Protein AF-R7WEL2-F1 (afdb_monomer)

Structure (mmCIF, N/CA/C/O backbone):
data_AF-R7WEL2-F1
#
_entry.id   AF-R7WEL2-F1
#
loop_
_atom_site.group_PDB
_atom_site.id
_atom_site.type_symbol
_atom_site.label_atom_id
_atom_site.label_alt_id
_atom_site.label_comp_id
_atom_site.label_asym_id
_atom_site.label_entity_id
_atom_site.label_seq_id
_atom_site.pdbx_PDB_ins_code
_atom_site.Cartn_x
_atom_site.Cartn_y
_atom_site.Cartn_z
_atom_site.occupancy
_atom_site.B_iso_or_equiv
_atom_site.auth_seq_id
_atom_site.auth_comp_id
_atom_site.auth_asym_id
_atom_site.auth_atom_id
_atom_site.pdbx_PDB_model_num
ATOM 1 N N . MET A 1 1 ? 29.714 -8.116 58.342 1.00 30.38 1 MET A N 1
ATOM 2 C CA . MET A 1 1 ? 28.774 -7.708 59.410 1.00 30.38 1 MET A CA 1
ATOM 3 C C . MET A 1 1 ? 27.724 -8.799 59.585 1.00 30.38 1 MET A C 1
ATOM 5 O O . MET A 1 1 ? 27.478 -9.505 58.612 1.00 30.38 1 MET A O 1
ATOM 9 N N . PRO A 1 2 ? 27.241 -9.048 60.815 1.00 35.69 2 PRO A N 1
ATOM 10 C CA . PRO A 1 2 ? 26.794 -10.379 61.230 1.00 35.69 2 PRO A CA 1
ATOM 11 C C . PRO A 1 2 ? 25.422 -10.785 60.682 1.00 35.69 2 PRO A C 1
ATOM 13 O O . PRO A 1 2 ? 24.484 -9.994 60.642 1.00 35.69 2 PRO A O 1
ATOM 16 N N . THR A 1 3 ? 25.297 -12.060 60.315 1.00 39.66 3 THR A N 1
ATOM 17 C CA . THR A 1 3 ? 24.055 -12.671 59.831 1.00 39.66 3 THR A CA 1
ATOM 18 C C . THR A 1 3 ? 23.153 -13.087 60.994 1.00 39.66 3 THR A C 1
ATOM 20 O O . THR A 1 3 ? 23.160 -14.249 61.410 1.00 39.66 3 THR A O 1
ATOM 23 N N . THR A 1 4 ? 22.332 -12.172 61.504 1.00 37.66 4 THR A N 1
ATOM 24 C CA . THR A 1 4 ? 21.171 -12.564 62.310 1.00 37.66 4 THR A CA 1
ATOM 25 C C . THR A 1 4 ? 20.106 -13.141 61.377 1.00 37.66 4 THR A C 1
ATOM 27 O O . THR A 1 4 ? 19.498 -12.436 60.573 1.00 37.66 4 THR A O 1
ATOM 30 N N . LYS A 1 5 ? 19.879 -14.459 61.451 1.00 44.47 5 LYS A N 1
ATOM 31 C CA . LYS A 1 5 ? 18.780 -15.120 60.731 1.00 44.47 5 LYS A CA 1
ATOM 32 C C . LYS A 1 5 ? 17.441 -14.684 61.348 1.00 44.47 5 LYS A C 1
ATOM 34 O O . LYS A 1 5 ? 16.905 -15.388 62.201 1.00 44.47 5 LYS A O 1
ATOM 39 N N . LYS A 1 6 ? 16.903 -13.526 60.933 1.00 44.78 6 LYS A N 1
ATOM 40 C CA . LYS A 1 6 ? 15.499 -13.160 61.197 1.00 44.78 6 LYS A CA 1
ATOM 41 C C . LYS A 1 6 ? 14.621 -14.312 60.680 1.00 44.78 6 LYS A C 1
ATOM 43 O O . LYS A 1 6 ? 14.786 -14.742 59.535 1.00 44.78 6 LYS A O 1
ATOM 48 N N . LYS A 1 7 ? 13.739 -14.852 61.531 1.00 50.19 7 LYS A N 1
ATOM 49 C CA . LYS A 1 7 ? 12.763 -15.877 61.122 1.00 50.19 7 LYS A CA 1
ATOM 50 C C . LYS A 1 7 ? 11.915 -15.303 59.982 1.00 50.19 7 LYS A C 1
ATOM 52 O O . LYS A 1 7 ? 11.526 -14.140 60.057 1.00 50.19 7 LYS A O 1
ATOM 57 N N . ARG A 1 8 ? 11.645 -16.097 58.939 1.00 52.31 8 ARG A N 1
ATOM 58 C CA . ARG A 1 8 ? 10.713 -15.683 57.881 1.00 52.31 8 ARG A CA 1
ATOM 59 C C . ARG A 1 8 ? 9.326 -15.490 58.513 1.00 52.31 8 ARG A C 1
ATOM 61 O O . ARG A 1 8 ? 8.889 -16.419 59.193 1.00 52.31 8 ARG A O 1
ATOM 68 N N . PRO A 1 9 ? 8.662 -14.337 58.333 1.00 54.16 9 PRO A N 1
ATOM 69 C CA . PRO A 1 9 ? 7.269 -14.190 58.728 1.00 54.16 9 PRO A CA 1
ATOM 70 C C . PRO A 1 9 ? 6.399 -15.088 57.838 1.00 54.16 9 PRO A C 1
ATOM 72 O O . PRO A 1 9 ? 6.590 -15.139 56.622 1.00 54.16 9 PRO A O 1
ATOM 75 N N . THR A 1 10 ? 5.483 -15.828 58.457 1.00 54.62 10 THR A N 1
ATOM 76 C CA . THR A 1 10 ? 4.534 -16.710 57.767 1.00 54.62 10 THR A CA 1
ATOM 77 C C . THR A 1 10 ? 3.249 -15.933 57.516 1.00 54.62 10 THR A C 1
ATOM 79 O O . THR A 1 10 ? 2.667 -15.417 58.467 1.00 54.62 10 THR A O 1
ATOM 82 N N . VAL A 1 11 ? 2.796 -15.865 56.262 1.00 61.22 11 VAL A N 1
ATOM 83 C CA . VAL A 1 11 ? 1.466 -15.331 55.934 1.00 61.22 11 VAL A CA 1
ATOM 84 C C . VAL A 1 11 ? 0.423 -16.318 56.458 1.00 61.22 11 VAL A C 1
ATOM 86 O O . VAL A 1 11 ? 0.450 -17.492 56.095 1.00 61.22 11 VAL A O 1
ATOM 89 N N . VAL A 1 12 ? -0.463 -15.852 57.337 1.00 58.31 12 VAL A N 1
ATOM 90 C CA . VAL A 1 12 ? -1.601 -16.624 57.850 1.00 58.31 12 VAL A CA 1
ATOM 91 C C . VAL A 1 12 ? -2.860 -15.989 57.285 1.00 58.31 12 VAL A C 1
ATOM 93 O O . VAL A 1 12 ? -3.199 -14.869 57.656 1.00 58.31 12 VAL A O 1
ATOM 96 N N . VAL A 1 13 ? -3.518 -16.698 56.371 1.00 57.28 13 VAL A N 1
ATOM 97 C CA . VAL A 1 13 ? -4.785 -16.276 55.765 1.00 57.28 13 VAL A CA 1
ATOM 98 C C . VAL A 1 13 ? -5.917 -16.635 56.727 1.00 57.28 13 VAL A C 1
ATOM 100 O O . VAL A 1 13 ? -5.968 -17.761 57.231 1.00 57.28 13 VAL A O 1
ATOM 103 N N . THR A 1 14 ? -6.792 -15.677 57.032 1.00 62.34 14 THR A N 1
ATOM 104 C CA . THR A 1 14 ? -7.998 -15.929 57.836 1.00 62.34 14 THR A CA 1
ATOM 105 C C . THR A 1 14 ? -9.154 -16.392 56.933 1.00 62.34 14 THR A C 1
ATOM 107 O O . THR A 1 14 ? -9.129 -16.076 55.747 1.00 62.34 14 THR A O 1
ATOM 110 N N . PRO A 1 15 ? -10.151 -17.158 57.429 1.00 58.31 15 PRO A N 1
ATOM 111 C CA . PRO A 1 15 ? -11.136 -17.827 56.561 1.00 58.31 15 PRO A CA 1
ATOM 112 C C . PRO A 1 15 ? -11.955 -16.908 55.640 1.00 58.31 15 PRO A C 1
ATOM 114 O O . PRO A 1 15 ? -12.435 -17.372 54.610 1.00 58.31 15 PRO A O 1
ATOM 117 N N . ASP A 1 16 ? -12.078 -15.628 56.000 1.00 58.41 16 ASP A N 1
ATOM 118 C CA . ASP A 1 16 ? -12.856 -14.613 55.280 1.00 58.41 16 ASP A CA 1
ATOM 119 C C . ASP A 1 16 ? -11.971 -13.606 54.504 1.00 58.41 16 ASP A C 1
ATOM 121 O O . ASP A 1 16 ? -12.468 -12.619 53.960 1.00 58.41 16 ASP A O 1
ATOM 125 N N . GLU A 1 17 ? -10.649 -13.813 54.463 1.00 70.50 17 GLU A N 1
ATOM 126 C CA . GLU A 1 17 ? -9.672 -12.898 53.857 1.00 70.50 17 GLU A CA 1
ATOM 127 C C . GLU A 1 17 ? -9.092 -13.498 52.568 1.00 70.50 17 GLU A C 1
ATOM 129 O O . GLU A 1 17 ? -8.602 -14.625 52.559 1.00 70.50 17 GLU A O 1
ATOM 134 N N . SER A 1 18 ? -9.134 -12.755 51.457 1.00 73.12 18 SER A N 1
ATOM 135 C CA . SER A 1 18 ? -8.552 -13.222 50.193 1.00 73.12 18 SER A CA 1
ATOM 136 C C . SER A 1 18 ? -7.020 -13.206 50.237 1.00 73.12 18 SER A C 1
ATOM 138 O O . SER A 1 18 ? -6.419 -12.368 50.912 1.00 73.12 18 SER A O 1
ATOM 140 N N . ASP A 1 19 ? -6.372 -14.072 49.450 1.00 62.94 19 ASP A N 1
ATOM 141 C CA . ASP A 1 19 ? -4.904 -14.100 49.327 1.00 62.94 19 ASP A CA 1
ATOM 142 C C . ASP A 1 19 ? -4.323 -12.722 48.960 1.00 62.94 19 ASP A C 1
ATOM 144 O O . ASP A 1 19 ? -3.256 -12.336 49.435 1.00 62.94 19 ASP A O 1
ATOM 148 N N . GLU A 1 20 ? -5.046 -11.939 48.155 1.00 65.94 20 GLU A N 1
ATOM 149 C CA . GLU A 1 20 ? -4.657 -10.581 47.769 1.00 65.94 20 GLU A CA 1
ATOM 150 C C . GLU A 1 20 ? -4.761 -9.583 48.937 1.00 65.94 20 GLU A C 1
ATOM 152 O O . GLU A 1 20 ? -3.867 -8.753 49.115 1.00 65.94 20 GLU A O 1
ATOM 157 N N . ALA A 1 21 ? -5.781 -9.703 49.795 1.00 69.00 21 ALA A N 1
ATOM 158 C CA . ALA A 1 21 ? -5.901 -8.909 51.019 1.00 69.00 21 ALA A CA 1
ATOM 159 C C . ALA A 1 21 ? -4.820 -9.283 52.053 1.00 69.00 21 ALA A C 1
ATOM 161 O O . ALA A 1 21 ? -4.161 -8.393 52.603 1.00 69.00 21 ALA A O 1
ATOM 162 N N . ALA A 1 22 ? -4.554 -10.580 52.235 1.00 72.88 22 ALA A N 1
ATOM 163 C CA . ALA A 1 22 ? -3.484 -11.078 53.098 1.00 72.88 22 ALA A CA 1
ATOM 164 C C . ALA A 1 22 ? -2.095 -10.611 52.614 1.00 72.88 22 ALA A C 1
ATOM 166 O O . ALA A 1 22 ? -1.269 -10.156 53.413 1.00 72.88 22 ALA A O 1
ATOM 167 N N . MET A 1 23 ? -1.846 -10.633 51.300 1.00 70.56 23 MET A N 1
ATOM 168 C CA . MET A 1 23 ? -0.623 -10.094 50.692 1.00 70.56 23 MET A CA 1
ATOM 169 C C . MET A 1 23 ? -0.529 -8.566 50.811 1.00 70.56 23 MET A C 1
ATOM 171 O O . MET A 1 23 ? 0.552 -8.042 51.088 1.00 70.56 23 MET A O 1
ATOM 175 N N . ALA A 1 24 ? -1.639 -7.835 50.673 1.00 72.75 24 ALA A N 1
ATOM 176 C CA . ALA A 1 24 ? -1.675 -6.385 50.868 1.00 72.75 24 ALA A CA 1
ATOM 177 C C . ALA A 1 24 ? -1.391 -5.988 52.328 1.00 72.75 24 ALA A C 1
ATOM 179 O O . ALA A 1 24 ? -0.671 -5.014 52.573 1.00 72.75 24 ALA A O 1
ATOM 180 N N . ARG A 1 25 ? -1.889 -6.755 53.308 1.00 79.19 25 ARG A N 1
ATOM 181 C CA . ARG A 1 25 ? -1.511 -6.602 54.721 1.00 79.19 25 ARG A CA 1
ATOM 182 C C . ARG A 1 25 ? -0.040 -6.909 54.952 1.00 79.19 25 ARG A C 1
ATOM 184 O O . ARG A 1 25 ? 0.655 -6.074 55.521 1.00 79.19 25 ARG A O 1
ATOM 191 N N . PHE A 1 26 ? 0.459 -8.036 54.450 1.00 77.12 26 PHE A N 1
ATOM 192 C CA . PHE A 1 26 ? 1.871 -8.404 54.568 1.00 77.12 26 PHE A CA 1
ATOM 193 C C . PHE A 1 26 ? 2.801 -7.328 53.978 1.00 77.12 26 PHE A C 1
ATOM 195 O O . PHE A 1 26 ? 3.805 -6.970 54.591 1.00 77.12 26 PHE A O 1
ATOM 202 N N . ALA A 1 27 ? 2.440 -6.739 52.834 1.00 70.88 27 ALA A N 1
ATOM 203 C CA . ALA A 1 27 ? 3.183 -5.640 52.220 1.00 70.88 27 ALA A CA 1
ATOM 204 C C . ALA A 1 27 ? 3.170 -4.344 53.059 1.00 70.88 27 ALA A C 1
ATOM 206 O O . ALA A 1 27 ? 4.166 -3.617 53.064 1.00 70.88 27 ALA A O 1
ATOM 207 N N . ARG A 1 28 ? 2.079 -4.058 53.789 1.00 73.19 28 ARG A N 1
ATOM 208 C CA . ARG A 1 28 ? 1.995 -2.930 54.742 1.00 73.19 28 ARG A CA 1
ATOM 209 C C . ARG A 1 28 ? 2.768 -3.192 56.036 1.00 73.19 28 ARG A C 1
ATOM 211 O O . ARG A 1 28 ? 3.400 -2.278 56.553 1.00 73.19 28 ARG A O 1
ATOM 218 N N . GLU A 1 29 ? 2.720 -4.417 56.553 1.00 73.00 29 GLU A N 1
ATOM 219 C CA . GLU A 1 29 ? 3.367 -4.813 57.810 1.00 73.00 29 GLU A CA 1
ATOM 220 C C . GLU A 1 29 ? 4.887 -5.048 57.633 1.00 73.00 29 GLU A C 1
ATOM 222 O O . GLU A 1 29 ? 5.658 -4.866 58.579 1.00 73.00 29 GLU A O 1
ATOM 227 N N . HIS A 1 30 ? 5.355 -5.392 56.422 1.00 71.94 30 HIS A N 1
ATOM 228 C CA . HIS A 1 30 ? 6.763 -5.706 56.116 1.00 71.94 30 HIS A CA 1
ATOM 229 C C . HIS A 1 30 ? 7.330 -5.004 54.852 1.00 71.94 30 HIS A C 1
ATOM 231 O O . HIS A 1 30 ? 7.861 -5.667 53.951 1.00 71.94 30 HIS A O 1
ATOM 237 N N . PRO A 1 31 ? 7.327 -3.655 54.785 1.00 70.06 31 PRO A N 1
ATOM 238 C CA . PRO A 1 31 ? 7.766 -2.896 53.604 1.00 70.06 31 PRO A CA 1
ATOM 239 C C . PRO A 1 31 ? 9.252 -3.091 53.235 1.00 70.06 31 PRO A C 1
ATOM 241 O O . PRO A 1 31 ? 9.622 -2.935 52.069 1.00 70.06 31 PRO A O 1
ATOM 244 N N . GLU A 1 32 ? 10.102 -3.481 54.197 1.00 65.12 32 GLU A N 1
ATOM 245 C CA . GLU A 1 32 ? 11.530 -3.782 53.984 1.00 65.12 32 GLU A CA 1
ATOM 246 C C . GLU A 1 32 ? 11.755 -4.871 52.913 1.00 65.12 32 GLU A C 1
ATOM 248 O O . GLU A 1 32 ? 12.718 -4.802 52.147 1.00 65.12 32 GLU A O 1
ATOM 253 N N . TYR A 1 33 ? 10.860 -5.865 52.825 1.00 66.81 33 TYR A N 1
ATOM 254 C CA . TYR A 1 33 ? 10.975 -6.959 51.853 1.00 66.81 33 TYR A CA 1
ATOM 255 C C . TYR A 1 33 ? 10.558 -6.528 50.440 1.00 66.81 33 TYR A C 1
ATOM 257 O O . TYR A 1 33 ? 11.235 -6.872 49.471 1.00 66.81 33 TYR A O 1
ATOM 265 N N . VAL A 1 34 ? 9.512 -5.704 50.323 1.00 64.44 34 VAL A N 1
ATOM 266 C CA . VAL A 1 34 ? 9.019 -5.187 49.034 1.00 64.44 34 VAL A CA 1
ATOM 267 C C . VAL A 1 34 ? 10.064 -4.279 48.369 1.00 64.44 34 VAL A C 1
ATOM 269 O O . VAL A 1 34 ? 10.308 -4.378 47.165 1.00 64.44 34 VAL A O 1
ATOM 272 N N . GLN A 1 35 ? 10.753 -3.435 49.148 1.00 61.28 35 GLN A N 1
ATOM 273 C CA . GLN A 1 35 ? 11.850 -2.610 48.627 1.00 61.28 35 GLN A CA 1
ATOM 274 C C . GLN A 1 35 ? 13.058 -3.447 48.173 1.00 61.28 35 GLN A C 1
ATOM 276 O O . GLN A 1 35 ? 13.665 -3.136 47.144 1.00 61.28 35 GLN A O 1
ATOM 281 N N . ALA A 1 36 ? 13.392 -4.527 48.889 1.00 62.06 36 ALA A N 1
ATOM 282 C CA . ALA A 1 36 ? 14.509 -5.401 48.532 1.00 62.06 36 ALA A CA 1
ATOM 283 C C . ALA A 1 36 ? 14.296 -6.118 47.182 1.00 62.06 36 ALA A C 1
ATOM 285 O O . ALA A 1 36 ? 15.225 -6.187 46.372 1.00 62.06 36 ALA A O 1
ATOM 286 N N . GLU A 1 37 ? 13.079 -6.595 46.896 1.00 57.16 37 GLU A N 1
ATOM 287 C CA . GLU A 1 37 ? 12.757 -7.220 45.604 1.00 57.16 37 GLU A CA 1
ATOM 288 C C . GLU A 1 37 ? 12.767 -6.215 44.444 1.00 57.16 37 GLU A C 1
ATOM 290 O O . GLU A 1 37 ? 13.325 -6.501 43.377 1.00 57.16 37 GLU A O 1
ATOM 295 N N . GLN A 1 38 ? 12.242 -5.002 44.657 1.00 56.56 38 GLN A N 1
ATOM 296 C CA . GLN A 1 38 ? 12.316 -3.935 43.656 1.00 56.56 38 GLN A CA 1
ATOM 297 C C . GLN A 1 38 ? 13.774 -3.559 43.337 1.00 56.56 38 GLN A C 1
ATOM 299 O O . GLN A 1 38 ? 14.152 -3.462 42.164 1.00 56.56 38 GLN A O 1
ATOM 304 N N . GLU A 1 39 ? 14.639 -3.408 44.345 1.00 57.12 39 GLU A N 1
ATOM 305 C CA . GLU A 1 39 ? 16.066 -3.154 44.112 1.00 57.12 39 GLU A CA 1
ATOM 306 C C . GLU A 1 39 ? 16.753 -4.286 43.327 1.00 57.12 39 GLU A C 1
ATOM 308 O O . GLU A 1 39 ? 17.578 -4.008 42.443 1.00 57.12 39 GL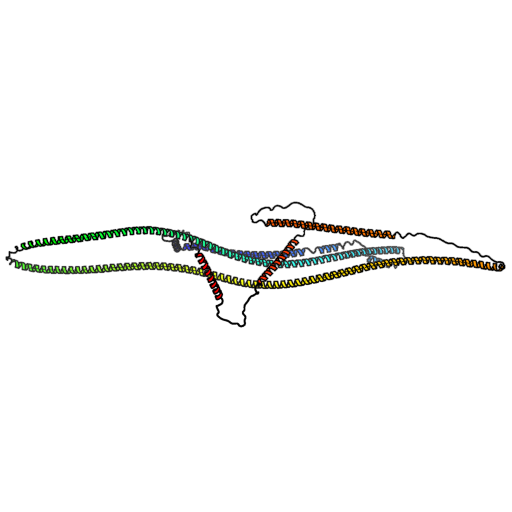U A O 1
ATOM 313 N N . PHE A 1 40 ? 16.403 -5.544 43.619 1.00 60.69 40 PHE A N 1
ATOM 314 C CA . PHE A 1 40 ? 16.949 -6.727 42.950 1.00 60.69 40 PHE A CA 1
ATOM 315 C C . PHE A 1 40 ? 16.569 -6.774 41.460 1.00 60.69 40 PHE A C 1
ATOM 317 O O . PHE A 1 40 ? 17.427 -7.042 40.616 1.00 60.69 40 PHE A O 1
ATOM 324 N N . TYR A 1 41 ? 15.326 -6.425 41.111 1.00 50.19 41 TYR A N 1
ATOM 325 C CA . TYR A 1 41 ? 14.849 -6.417 39.722 1.00 50.19 41 TYR A CA 1
ATOM 326 C C . TYR A 1 41 ? 15.377 -5.237 38.884 1.00 50.19 41 TYR A C 1
ATOM 328 O O . TYR A 1 41 ? 15.735 -5.404 37.710 1.00 50.19 41 TYR A O 1
ATOM 336 N N . TRP A 1 42 ? 15.458 -4.028 39.451 1.00 47.97 42 TRP A N 1
ATOM 337 C CA . TRP A 1 42 ? 15.746 -2.821 38.660 1.00 47.97 42 TRP A CA 1
ATOM 338 C C . TRP A 1 42 ? 17.245 -2.534 38.448 1.00 47.97 42 TRP A C 1
ATOM 340 O O . TRP A 1 42 ? 17.628 -1.994 37.397 1.00 47.97 42 TRP A O 1
ATOM 350 N N . LYS A 1 43 ? 18.129 -2.922 39.382 1.00 52.62 43 LYS A N 1
ATOM 351 C CA . LYS A 1 43 ? 19.585 -2.671 39.272 1.00 52.62 43 LYS A CA 1
ATOM 352 C C . LYS A 1 43 ? 20.262 -3.398 38.086 1.00 52.62 43 LYS A C 1
ATOM 354 O O . LYS A 1 43 ? 21.025 -2.737 37.366 1.00 52.62 43 LYS A O 1
ATOM 359 N N . PRO A 1 44 ? 19.987 -4.687 37.785 1.00 57.44 44 PRO A N 1
ATOM 360 C CA . PRO A 1 44 ? 20.584 -5.383 36.637 1.00 57.44 44 PRO A CA 1
ATOM 361 C C . PRO A 1 44 ? 20.160 -4.793 35.283 1.00 57.44 44 PRO A C 1
ATOM 363 O O . PRO A 1 44 ? 20.986 -4.642 34.377 1.00 57.44 44 PRO A O 1
ATOM 366 N N . ARG A 1 45 ? 18.887 -4.391 35.151 1.00 50.62 45 ARG A N 1
ATOM 367 C CA . ARG A 1 45 ? 18.307 -3.865 33.900 1.00 50.62 45 ARG A CA 1
ATOM 368 C C . ARG A 1 45 ? 18.934 -2.520 33.501 1.00 50.62 45 ARG A C 1
ATOM 370 O O . ARG A 1 45 ? 19.269 -2.318 32.331 1.00 50.62 45 ARG A O 1
ATOM 377 N N . ARG A 1 46 ? 19.205 -1.637 34.477 1.00 53.06 46 ARG A N 1
ATOM 378 C CA . ARG A 1 46 ? 19.948 -0.374 34.268 1.00 53.06 46 ARG A CA 1
ATOM 379 C C . ARG A 1 46 ? 21.417 -0.603 33.877 1.00 53.06 46 ARG A C 1
ATOM 381 O O . ARG A 1 46 ? 21.924 0.113 33.012 1.00 53.06 46 ARG A O 1
ATOM 388 N N . ARG A 1 47 ? 22.095 -1.609 34.451 1.00 54.25 47 ARG A N 1
ATOM 389 C CA . ARG A 1 47 ? 23.477 -1.971 34.067 1.00 54.25 47 ARG A CA 1
ATOM 390 C C . ARG A 1 47 ? 23.553 -2.517 32.635 1.00 54.25 47 ARG A C 1
ATOM 392 O O . ARG A 1 47 ? 24.394 -2.049 31.871 1.00 54.25 47 ARG A O 1
ATOM 399 N N . ARG A 1 48 ? 22.633 -3.409 32.234 1.00 54.25 48 ARG A N 1
ATOM 400 C CA . ARG A 1 48 ? 22.554 -3.921 30.849 1.00 54.25 48 ARG A CA 1
ATOM 401 C C . ARG A 1 48 ? 22.352 -2.798 29.822 1.00 54.25 48 ARG A C 1
ATOM 403 O O . ARG A 1 48 ? 23.125 -2.728 28.873 1.00 54.25 48 ARG A O 1
ATOM 410 N N . ARG A 1 49 ? 21.414 -1.860 30.040 1.00 54.91 49 ARG A N 1
ATOM 411 C CA . ARG A 1 49 ? 21.209 -0.712 29.122 1.00 54.91 49 ARG A CA 1
ATOM 412 C C . ARG A 1 49 ? 22.471 0.145 28.926 1.00 54.91 49 ARG A C 1
ATOM 414 O O . ARG A 1 49 ? 22.790 0.482 27.791 1.00 54.91 49 ARG A O 1
ATOM 421 N N . ARG A 1 50 ? 23.235 0.442 29.990 1.00 56.66 50 ARG A N 1
ATOM 422 C CA . ARG A 1 50 ? 24.514 1.180 29.865 1.00 56.66 50 ARG A CA 1
ATOM 423 C C . ARG A 1 50 ? 25.6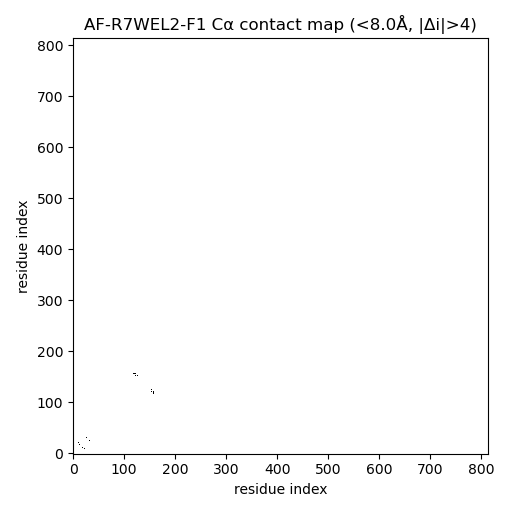01 0.392 29.125 1.00 56.66 50 ARG A C 1
ATOM 425 O O . ARG A 1 50 ? 26.427 1.008 28.461 1.00 56.66 50 ARG A O 1
ATOM 432 N N . SER A 1 51 ? 25.613 -0.937 29.232 1.00 56.22 51 SER A N 1
ATOM 433 C CA . SER A 1 51 ? 26.556 -1.782 28.485 1.00 56.22 51 SER A CA 1
ATOM 434 C C . SER A 1 51 ? 26.234 -1.820 26.990 1.00 56.22 51 SER A C 1
ATOM 436 O O . SER A 1 51 ? 27.146 -1.783 26.172 1.00 56.22 51 SER A O 1
ATOM 438 N N . ILE A 1 52 ? 24.946 -1.853 26.633 1.00 60.06 52 ILE A N 1
ATOM 439 C CA . ILE A 1 52 ? 24.495 -1.889 25.235 1.00 60.06 52 ILE A CA 1
ATOM 440 C C . ILE A 1 52 ? 24.852 -0.579 24.519 1.00 60.06 52 ILE A C 1
ATOM 442 O O . ILE A 1 52 ? 25.478 -0.636 23.466 1.00 60.06 52 ILE A O 1
ATOM 446 N N . LEU A 1 53 ? 24.564 0.589 25.114 1.00 57.91 53 LEU A N 1
ATOM 447 C CA . LEU A 1 53 ? 24.942 1.884 24.517 1.00 57.91 53 LEU A CA 1
ATOM 448 C C . LEU A 1 53 ? 26.457 1.996 24.270 1.00 57.91 53 LEU A C 1
ATOM 450 O O . LEU A 1 53 ? 26.870 2.423 23.197 1.00 57.91 53 LEU A O 1
ATOM 454 N N . LYS A 1 54 ? 27.289 1.556 25.225 1.00 61.03 54 LYS A N 1
ATOM 455 C CA . LYS A 1 54 ? 28.753 1.568 25.066 1.00 61.03 54 LYS A CA 1
ATOM 456 C C . LYS A 1 54 ? 29.244 0.649 23.945 1.00 61.03 54 LYS A C 1
ATOM 458 O O . LYS A 1 54 ? 30.192 1.009 23.253 1.00 61.03 54 LYS A O 1
ATOM 463 N N . ASN A 1 55 ? 28.608 -0.507 23.750 1.00 63.59 55 ASN A N 1
ATOM 464 C CA . ASN A 1 55 ? 28.954 -1.408 22.651 1.00 63.59 55 ASN A CA 1
ATOM 465 C C . ASN A 1 55 ? 28.558 -0.823 21.288 1.00 63.59 55 ASN A C 1
ATOM 467 O O . ASN A 1 55 ? 29.340 -0.935 20.350 1.00 63.59 55 ASN A O 1
ATOM 471 N N . VAL A 1 56 ? 27.400 -0.159 21.177 1.00 63.56 56 VAL A N 1
ATOM 472 C CA . VAL A 1 56 ? 26.971 0.496 19.926 1.00 63.56 56 VAL A CA 1
ATOM 473 C C . VAL A 1 56 ? 27.946 1.611 19.525 1.00 63.56 56 VAL A C 1
ATOM 475 O O . VAL A 1 56 ? 28.421 1.612 18.391 1.00 63.56 56 VAL A O 1
ATOM 478 N N . ASP A 1 57 ? 28.340 2.481 20.461 1.00 63.84 57 ASP A N 1
ATOM 479 C CA . ASP A 1 57 ? 29.356 3.523 20.225 1.00 63.84 57 ASP A CA 1
ATOM 480 C C . ASP A 1 57 ? 30.716 2.946 19.793 1.00 63.84 57 ASP A C 1
ATOM 482 O O . ASP A 1 57 ? 31.412 3.519 18.950 1.00 63.84 57 ASP A O 1
ATOM 486 N N . HIS A 1 58 ? 31.119 1.810 20.372 1.00 65.50 58 HIS A N 1
ATOM 487 C CA . HIS A 1 58 ? 32.389 1.165 20.042 1.00 65.50 58 HIS A CA 1
ATOM 488 C C . HIS A 1 58 ? 32.358 0.507 18.652 1.00 65.50 58 HIS A C 1
ATOM 490 O O . HIS A 1 58 ? 33.319 0.630 17.895 1.00 65.50 58 HIS A O 1
ATOM 496 N N . VAL A 1 59 ? 31.233 -0.115 18.277 1.00 68.00 59 VAL A N 1
ATOM 497 C CA . VAL A 1 59 ? 31.015 -0.666 16.929 1.00 68.00 59 VAL A CA 1
ATOM 498 C C . VAL A 1 59 ? 31.014 0.449 15.880 1.00 68.00 59 VAL A C 1
ATOM 500 O O . VAL A 1 59 ? 31.741 0.337 14.896 1.00 68.00 59 VAL A O 1
ATOM 503 N N . TYR A 1 60 ? 30.297 1.557 16.105 1.00 63.06 60 TYR A N 1
ATOM 504 C CA . TYR A 1 60 ? 30.289 2.695 15.174 1.00 63.06 60 TYR A CA 1
ATOM 505 C C . TYR A 1 60 ? 31.684 3.302 14.960 1.00 63.06 60 TYR A C 1
ATOM 507 O O . TYR A 1 60 ? 32.048 3.633 13.829 1.00 63.06 60 TYR A O 1
ATOM 515 N N . LYS A 1 61 ? 32.498 3.415 16.019 1.00 65.69 61 LYS A N 1
ATOM 516 C CA . LYS A 1 61 ? 33.882 3.904 15.903 1.00 65.69 61 LYS A CA 1
ATOM 517 C C . LYS A 1 61 ? 34.785 2.933 15.140 1.00 65.69 61 LYS A C 1
ATOM 519 O O . LYS A 1 61 ? 35.497 3.378 14.244 1.00 65.69 61 LYS A O 1
ATOM 524 N N . ASN A 1 62 ? 34.712 1.631 15.424 1.00 69.38 62 ASN A N 1
ATOM 525 C CA . ASN A 1 62 ? 35.517 0.630 14.718 1.00 69.38 62 ASN A CA 1
ATOM 526 C C . ASN A 1 62 ? 35.140 0.525 13.230 1.00 69.38 62 ASN A C 1
ATOM 528 O O . ASN A 1 62 ? 36.034 0.479 12.390 1.00 69.38 62 ASN A O 1
ATOM 532 N N . VAL A 1 63 ? 33.848 0.565 12.880 1.00 70.06 63 VAL A N 1
ATOM 533 C CA . VAL A 1 63 ? 33.398 0.531 11.474 1.00 70.06 63 VAL A CA 1
ATOM 534 C C . VAL A 1 63 ? 33.913 1.747 10.698 1.00 70.06 63 VAL A C 1
ATOM 536 O O . VAL A 1 63 ? 34.483 1.580 9.622 1.00 70.06 63 VAL A O 1
ATOM 539 N N . ASN A 1 64 ? 33.799 2.957 11.256 1.00 61.06 64 ASN A N 1
ATOM 540 C CA . ASN A 1 64 ? 34.332 4.164 10.614 1.00 61.06 64 ASN A CA 1
ATOM 541 C C . ASN A 1 64 ? 35.867 4.131 10.479 1.00 61.06 64 ASN A C 1
ATOM 543 O O . ASN A 1 64 ? 36.407 4.601 9.476 1.00 61.06 64 ASN A O 1
ATOM 547 N N . GLN A 1 65 ? 36.577 3.556 11.455 1.00 66.44 65 GLN A N 1
ATOM 548 C CA . GLN A 1 65 ? 38.035 3.453 11.419 1.00 66.44 65 GLN A CA 1
ATOM 549 C C . GLN A 1 65 ? 38.533 2.398 10.413 1.00 66.44 65 GLN A C 1
ATOM 551 O O . GLN A 1 65 ? 39.540 2.635 9.748 1.00 66.44 65 GLN A O 1
ATOM 556 N N . GLU A 1 66 ? 37.828 1.277 10.238 1.00 68.81 66 GLU A N 1
ATOM 557 C CA . GLU A 1 66 ? 38.127 0.309 9.171 1.00 68.81 66 GLU A CA 1
ATOM 558 C C . GLU A 1 66 ? 37.796 0.864 7.778 1.00 68.81 66 GLU A C 1
ATOM 560 O O . GLU A 1 66 ? 38.605 0.723 6.862 1.00 68.81 66 GLU A O 1
ATOM 565 N N . PHE A 1 67 ? 36.681 1.588 7.613 1.00 67.25 67 PHE A N 1
ATOM 566 C CA . PHE A 1 67 ? 36.384 2.279 6.351 1.00 67.25 67 PHE A CA 1
ATOM 567 C C . PHE A 1 67 ? 37.490 3.272 5.959 1.00 67.25 67 PHE A C 1
ATOM 569 O O . PHE A 1 67 ? 37.907 3.291 4.800 1.00 67.25 67 PHE A O 1
ATOM 576 N N . ALA A 1 68 ? 38.017 4.046 6.914 1.00 64.69 68 ALA A N 1
ATOM 577 C CA . ALA A 1 68 ? 39.134 4.959 6.666 1.00 64.69 68 ALA A CA 1
ATOM 578 C C . ALA A 1 68 ? 40.406 4.218 6.201 1.00 64.69 68 ALA A C 1
ATOM 580 O O . ALA A 1 68 ? 40.995 4.597 5.187 1.00 64.69 68 ALA A O 1
ATOM 581 N N . LYS A 1 69 ? 40.783 3.116 6.871 1.00 69.81 69 LYS A N 1
ATOM 582 C CA . LYS A 1 69 ? 41.930 2.277 6.471 1.00 69.81 69 LYS A CA 1
ATOM 583 C C . LYS A 1 69 ? 41.766 1.691 5.069 1.00 69.81 69 LYS A C 1
ATOM 585 O O . LYS A 1 69 ? 42.722 1.686 4.298 1.00 69.81 69 LYS A O 1
ATOM 590 N N . ILE A 1 70 ? 40.571 1.202 4.727 1.00 72.31 70 ILE A N 1
ATOM 591 C CA . ILE A 1 70 ? 40.285 0.629 3.403 1.00 72.31 70 ILE A CA 1
ATOM 592 C C . ILE A 1 70 ? 40.447 1.700 2.315 1.00 72.31 70 ILE A C 1
ATOM 594 O O . ILE A 1 70 ? 41.085 1.440 1.294 1.00 72.31 70 ILE A O 1
ATOM 598 N N . VAL A 1 71 ? 39.945 2.919 2.544 1.00 67.44 71 VAL A N 1
ATOM 599 C CA . VAL A 1 71 ? 40.110 4.045 1.609 1.00 67.44 71 VAL A CA 1
ATOM 600 C C . VAL A 1 71 ? 41.587 4.416 1.436 1.00 67.44 71 VAL A C 1
ATOM 602 O O . VAL A 1 71 ? 42.052 4.515 0.298 1.00 67.44 71 VAL A O 1
ATOM 605 N N . GLU A 1 72 ? 42.359 4.545 2.521 1.00 67.44 72 GLU A N 1
ATOM 606 C CA . GLU A 1 72 ? 43.807 4.791 2.431 1.00 67.44 72 GLU A CA 1
ATOM 607 C C . GLU A 1 72 ? 44.541 3.669 1.684 1.00 67.44 72 GLU A C 1
ATOM 609 O O . GLU A 1 72 ? 45.383 3.944 0.828 1.00 67.44 72 GLU A O 1
ATOM 614 N N . GLN A 1 73 ? 44.199 2.405 1.941 1.00 68.81 73 GLN A N 1
ATOM 615 C CA . GLN A 1 73 ? 44.845 1.253 1.313 1.00 68.81 73 GLN A CA 1
ATOM 616 C C . GLN A 1 73 ? 44.534 1.150 -0.191 1.00 68.81 73 GLN A C 1
ATOM 618 O O . GLN A 1 73 ? 45.420 0.795 -0.976 1.00 68.81 73 GLN A O 1
ATOM 623 N N . VAL A 1 74 ? 43.316 1.502 -0.618 1.00 71.38 74 VAL A N 1
ATOM 624 C CA . VAL A 1 74 ? 42.933 1.593 -2.040 1.00 71.38 74 VAL A CA 1
ATOM 625 C C . VAL A 1 74 ? 43.680 2.735 -2.734 1.00 71.38 74 VAL A C 1
ATOM 627 O O . VAL A 1 74 ? 44.270 2.520 -3.796 1.00 71.38 74 VAL A O 1
ATOM 630 N N . MET A 1 75 ? 43.737 3.918 -2.114 1.00 62.84 75 MET A N 1
ATOM 631 C CA . MET A 1 75 ? 44.477 5.073 -2.643 1.00 62.84 75 MET A CA 1
ATOM 632 C C . MET A 1 75 ? 45.986 4.793 -2.733 1.00 62.84 75 MET A C 1
ATOM 634 O O . MET A 1 75 ? 46.628 5.123 -3.733 1.00 62.84 75 MET A O 1
ATOM 638 N N . PHE A 1 76 ? 46.558 4.119 -1.732 1.00 66.06 76 PHE A N 1
ATOM 639 C CA . PHE A 1 76 ? 47.961 3.704 -1.721 1.00 66.06 76 PHE A CA 1
ATOM 640 C C . PHE A 1 76 ? 48.261 2.661 -2.807 1.00 66.06 76 PHE A C 1
ATOM 642 O O . PHE A 1 76 ? 49.262 2.789 -3.515 1.00 66.06 76 PHE A O 1
ATOM 649 N N . ARG A 1 77 ? 47.372 1.676 -3.015 1.00 64.62 77 ARG A N 1
ATOM 650 C CA . ARG A 1 77 ? 47.495 0.703 -4.115 1.00 64.62 77 ARG A CA 1
ATOM 651 C C . ARG A 1 77 ? 47.407 1.369 -5.488 1.00 64.62 77 ARG A C 1
ATOM 653 O O . ARG A 1 77 ? 48.269 1.092 -6.313 1.00 64.62 77 ARG A O 1
ATOM 660 N N . GLN A 1 78 ? 46.464 2.286 -5.726 1.00 66.75 78 GLN A N 1
ATOM 661 C CA . GLN A 1 78 ? 46.415 3.045 -6.986 1.00 66.75 78 GLN A CA 1
ATOM 662 C C . GLN A 1 78 ? 47.697 3.856 -7.221 1.00 66.75 78 GLN A C 1
ATOM 664 O O . GLN A 1 78 ? 48.247 3.838 -8.325 1.00 66.75 78 GLN A O 1
ATOM 669 N N . LYS A 1 79 ? 48.217 4.519 -6.180 1.00 60.09 79 LYS A N 1
ATOM 670 C CA . LYS A 1 79 ? 49.457 5.303 -6.262 1.00 60.09 79 LYS A CA 1
ATOM 671 C C . LYS A 1 79 ? 50.675 4.423 -6.565 1.00 60.09 79 LYS A C 1
ATOM 673 O O . LYS A 1 79 ? 51.471 4.781 -7.429 1.00 60.09 79 LYS A O 1
ATOM 678 N N . LEU A 1 80 ? 50.785 3.249 -5.937 1.00 63.88 80 LEU A N 1
ATOM 679 C CA . LEU A 1 80 ? 51.805 2.243 -6.262 1.00 63.88 80 LEU A CA 1
ATOM 680 C C . LEU A 1 80 ? 51.668 1.725 -7.700 1.00 63.88 80 LEU A C 1
ATOM 682 O O . LEU A 1 80 ? 52.666 1.673 -8.413 1.00 63.88 80 LEU A O 1
ATOM 686 N N . SER A 1 81 ? 50.458 1.390 -8.158 1.00 60.50 81 SER A N 1
ATOM 687 C CA . SER A 1 81 ? 50.218 0.919 -9.530 1.00 60.50 81 SER A CA 1
ATOM 688 C C . SER A 1 81 ? 50.635 1.956 -10.578 1.00 60.50 81 SER A C 1
ATOM 690 O O . SER A 1 81 ? 51.293 1.606 -11.556 1.00 60.50 81 SER A O 1
ATOM 692 N N . PHE A 1 82 ? 50.331 3.237 -10.350 1.00 57.06 82 PHE A N 1
ATOM 693 C CA . PHE A 1 82 ? 50.764 4.342 -11.211 1.00 57.06 82 PHE A CA 1
ATOM 694 C C . PHE A 1 82 ? 52.296 4.512 -11.224 1.00 57.06 82 PHE A C 1
ATOM 696 O O . PHE A 1 82 ? 52.903 4.748 -12.273 1.00 57.06 82 PHE A O 1
ATOM 703 N N . MET A 1 83 ? 52.944 4.338 -10.070 1.00 52.47 83 MET A N 1
ATOM 704 C CA . MET A 1 83 ? 54.400 4.446 -9.926 1.00 52.47 83 MET A CA 1
ATOM 705 C C . MET A 1 83 ? 55.143 3.266 -10.584 1.00 52.47 83 MET A C 1
ATOM 707 O O . MET A 1 83 ? 56.165 3.459 -11.238 1.00 52.47 83 MET A O 1
ATOM 711 N N . VAL A 1 84 ? 54.591 2.050 -10.501 1.00 57.53 84 VAL A N 1
ATOM 712 C CA . VAL A 1 84 ? 55.113 0.854 -11.190 1.00 57.53 84 VAL A CA 1
ATOM 713 C C . VAL A 1 84 ? 54.911 0.951 -12.708 1.00 57.53 84 VAL A C 1
ATOM 715 O O . VAL A 1 84 ? 55.820 0.610 -13.469 1.00 57.53 84 VAL A O 1
ATOM 718 N N . ALA A 1 85 ? 53.767 1.465 -13.172 1.00 49.50 85 ALA A N 1
ATOM 719 C CA . ALA A 1 85 ? 53.502 1.678 -14.598 1.00 49.50 85 ALA A CA 1
ATOM 720 C C . ALA A 1 85 ? 54.447 2.724 -15.227 1.00 49.50 85 ALA A C 1
ATOM 722 O O . ALA A 1 85 ? 54.945 2.524 -16.333 1.00 49.50 85 ALA A O 1
ATOM 723 N N . SER A 1 86 ? 54.761 3.804 -14.504 1.00 47.03 86 SER A N 1
ATOM 724 C CA . SER A 1 86 ? 55.709 4.829 -14.969 1.00 47.03 86 SER A CA 1
ATOM 725 C C . SER A 1 86 ? 57.174 4.366 -14.909 1.00 47.03 86 SER A C 1
ATOM 727 O O . SER A 1 86 ? 57.926 4.601 -15.859 1.00 47.03 86 SER A O 1
ATOM 729 N N . GLN A 1 87 ? 57.590 3.626 -13.871 1.00 44.06 87 GLN A N 1
ATOM 730 C CA . GLN A 1 87 ? 58.946 3.053 -13.809 1.00 44.06 87 GLN A CA 1
ATOM 731 C C . GLN A 1 87 ? 59.200 1.970 -14.870 1.00 44.06 87 GLN A C 1
ATOM 733 O O . GLN A 1 87 ? 60.302 1.895 -15.415 1.00 44.06 87 GLN A O 1
ATOM 738 N N . THR A 1 88 ? 58.206 1.138 -15.200 1.00 42.91 88 THR A N 1
ATOM 739 C CA . THR A 1 88 ? 58.390 0.049 -16.180 1.00 42.91 88 THR A CA 1
ATOM 740 C C . THR A 1 88 ? 58.552 0.532 -17.623 1.00 42.91 88 THR A C 1
ATOM 742 O O . THR A 1 88 ? 59.173 -0.180 -18.416 1.00 42.91 88 THR A O 1
ATOM 745 N N . GLN A 1 89 ? 58.083 1.740 -17.960 1.00 51.81 89 GLN A N 1
ATOM 746 C CA . GLN A 1 89 ? 58.286 2.344 -19.283 1.00 51.81 89 GLN A CA 1
ATOM 747 C C . GLN A 1 89 ? 59.639 3.070 -19.410 1.00 51.81 89 GLN A C 1
ATOM 749 O O . GLN A 1 89 ? 60.316 2.917 -20.427 1.00 51.81 89 GLN A O 1
ATOM 754 N N . HIS A 1 90 ? 60.097 3.784 -18.374 1.00 41.38 90 HIS A N 1
ATOM 755 C CA . HIS A 1 90 ? 61.332 4.584 -18.450 1.00 41.38 90 HIS A CA 1
ATOM 756 C C . HIS A 1 90 ? 62.652 3.788 -18.396 1.00 41.38 90 HIS A C 1
ATOM 758 O O . HIS A 1 90 ? 63.699 4.332 -18.741 1.00 41.38 90 HIS A O 1
ATOM 764 N N . LEU A 1 91 ? 62.636 2.514 -17.984 1.00 37.56 91 LEU A N 1
ATOM 765 C CA . LEU A 1 91 ? 63.858 1.728 -17.732 1.00 37.56 91 LEU A CA 1
ATOM 766 C C . LEU A 1 91 ? 64.280 0.757 -18.851 1.00 37.56 91 LEU A C 1
ATOM 768 O O . LEU A 1 91 ? 65.345 0.148 -18.738 1.00 37.56 91 LEU A O 1
ATOM 772 N N . LYS A 1 92 ? 63.491 0.582 -19.924 1.00 48.91 92 LYS A N 1
ATOM 773 C CA . LYS A 1 92 ? 63.750 -0.477 -20.927 1.00 48.91 92 LYS A CA 1
ATOM 774 C C . LYS A 1 92 ? 64.307 -0.030 -22.287 1.00 48.91 92 LYS A C 1
ATOM 776 O O . LYS A 1 92 ? 64.905 -0.872 -22.952 1.00 48.91 92 LYS A O 1
ATOM 781 N N . TYR A 1 93 ? 64.208 1.245 -22.689 1.00 46.12 93 TYR A N 1
ATOM 782 C CA . TYR A 1 93 ? 64.564 1.664 -24.063 1.00 46.12 93 TYR A CA 1
ATOM 783 C C . TYR A 1 93 ? 65.380 2.968 -24.204 1.00 46.12 93 TYR A C 1
ATOM 785 O O . TYR A 1 93 ? 65.013 3.847 -24.970 1.00 46.12 93 TYR A O 1
ATOM 793 N N . ALA A 1 94 ? 66.526 3.051 -23.515 1.00 48.69 94 ALA A N 1
ATOM 794 C CA . ALA A 1 94 ? 67.800 3.676 -23.948 1.00 48.69 94 ALA A CA 1
ATOM 795 C C . ALA A 1 94 ? 68.721 3.773 -22.714 1.00 48.69 94 ALA A C 1
ATOM 797 O O . ALA A 1 94 ? 68.307 4.362 -21.721 1.00 48.69 94 ALA A O 1
ATOM 798 N N . PRO A 1 95 ? 69.937 3.176 -22.716 1.00 44.50 95 PRO A N 1
ATOM 799 C CA . PRO A 1 95 ? 71.008 3.635 -23.606 1.00 44.50 95 PRO A CA 1
ATOM 800 C C . PRO A 1 95 ? 71.899 2.502 -24.173 1.00 44.50 95 PRO A C 1
ATOM 802 O O . PRO A 1 95 ? 73.100 2.683 -24.375 1.00 44.50 95 PRO A O 1
ATOM 805 N N . ARG A 1 96 ? 71.348 1.306 -24.441 1.00 46.31 96 ARG A N 1
ATOM 806 C CA . ARG A 1 96 ? 72.140 0.193 -25.020 1.00 46.31 96 ARG A CA 1
ATOM 807 C C . ARG A 1 96 ? 72.430 0.347 -26.521 1.00 46.31 96 ARG A C 1
ATOM 809 O O . ARG A 1 96 ? 73.504 -0.056 -26.958 1.00 46.31 96 ARG A O 1
ATOM 816 N N . LEU A 1 97 ? 71.542 0.990 -27.285 1.00 46.34 97 LEU A N 1
ATOM 817 C CA . LEU A 1 97 ? 71.746 1.231 -28.723 1.00 46.34 97 LEU A CA 1
ATOM 818 C C . LEU A 1 97 ? 72.869 2.241 -28.997 1.00 46.34 97 LEU A C 1
ATOM 820 O O . LEU A 1 97 ? 73.735 1.964 -29.816 1.00 46.34 97 LEU A O 1
ATOM 824 N N . ILE A 1 98 ? 72.940 3.349 -28.252 1.00 47.22 98 ILE A N 1
ATOM 825 C CA . ILE A 1 98 ? 73.994 4.365 -28.441 1.00 47.22 98 ILE A CA 1
ATOM 826 C C . ILE A 1 98 ? 75.387 3.769 -28.166 1.00 47.22 98 ILE A C 1
ATOM 828 O O . ILE A 1 98 ? 76.319 3.994 -28.932 1.00 47.22 98 ILE A O 1
ATOM 832 N N . LYS A 1 99 ? 75.533 2.923 -27.133 1.00 46.66 99 LYS A N 1
ATOM 833 C CA . LYS A 1 99 ? 76.814 2.256 -26.831 1.00 46.66 99 LYS A CA 1
ATOM 834 C C . LYS A 1 99 ? 77.178 1.156 -27.843 1.00 46.66 99 LYS A C 1
ATOM 836 O O . LYS A 1 99 ? 78.361 0.903 -28.044 1.00 46.66 99 LYS A O 1
ATOM 841 N N . SER A 1 100 ? 76.191 0.533 -28.492 1.00 50.84 100 SER A N 1
ATOM 842 C CA . SER A 1 100 ? 76.391 -0.428 -29.588 1.00 50.84 100 SER A CA 1
ATOM 843 C C . SER A 1 100 ? 76.804 0.271 -30.888 1.00 50.84 100 SER A C 1
ATOM 845 O O . SER A 1 100 ? 77.823 -0.098 -31.467 1.00 50.84 100 SER A O 1
ATOM 847 N N . VAL A 1 101 ? 76.093 1.328 -31.291 1.00 49.09 101 VAL A N 1
ATOM 848 C CA . VAL A 1 101 ? 76.387 2.107 -32.505 1.00 49.09 101 VAL A CA 1
ATOM 849 C C . VAL A 1 101 ? 77.746 2.804 -32.395 1.00 49.09 101 VAL A C 1
ATOM 851 O O . VAL A 1 101 ? 78.554 2.699 -33.311 1.00 49.09 101 VAL A O 1
ATOM 854 N N . ILE A 1 102 ? 78.080 3.410 -31.248 1.00 48.09 102 ILE A N 1
ATOM 855 C CA . ILE A 1 102 ? 79.410 4.012 -31.031 1.00 48.09 102 ILE A CA 1
ATOM 856 C C . ILE A 1 102 ? 80.526 2.950 -31.008 1.00 48.09 102 ILE A C 1
ATOM 858 O O . ILE A 1 102 ? 81.643 3.240 -31.438 1.00 48.09 102 ILE A O 1
ATOM 862 N N . LYS A 1 103 ? 80.253 1.715 -30.554 1.00 51.12 103 LYS A N 1
ATOM 863 C CA . LYS A 1 103 ? 81.237 0.620 -30.623 1.00 51.12 103 LYS A CA 1
ATOM 864 C C . LYS A 1 103 ? 81.436 0.124 -32.062 1.00 51.12 103 LYS A C 1
ATOM 866 O O . LYS A 1 103 ? 82.576 -0.122 -32.427 1.00 51.12 103 LYS A O 1
ATOM 871 N N . GLY A 1 104 ? 80.372 0.060 -32.870 1.00 50.25 104 GLY A N 1
ATOM 872 C CA . GLY A 1 104 ? 80.437 -0.291 -34.297 1.00 50.25 104 GLY A CA 1
ATOM 873 C C . GLY A 1 104 ? 81.135 0.767 -35.160 1.00 50.25 104 GLY A C 1
ATOM 874 O O . GLY A 1 104 ? 81.984 0.435 -35.980 1.00 50.25 104 GLY A O 1
ATOM 875 N N . ILE A 1 105 ? 80.858 2.055 -34.926 1.00 52.84 105 ILE A N 1
ATOM 876 C CA . ILE A 1 105 ? 81.551 3.158 -35.617 1.00 52.84 105 ILE A CA 1
ATOM 877 C C . ILE A 1 105 ? 83.051 3.149 -35.281 1.00 52.84 105 ILE A C 1
ATOM 879 O O . ILE A 1 105 ? 83.874 3.406 -36.152 1.00 52.84 105 ILE A O 1
ATOM 883 N N . ARG A 1 106 ? 83.431 2.807 -34.040 1.00 44.41 106 ARG A N 1
ATOM 884 C CA . ARG A 1 106 ? 84.845 2.753 -33.631 1.00 44.41 106 ARG A CA 1
ATOM 885 C C . ARG A 1 106 ? 85.595 1.509 -34.136 1.00 44.41 106 ARG A C 1
ATOM 887 O O . ARG A 1 106 ? 86.815 1.561 -34.180 1.00 44.41 106 ARG A O 1
ATOM 894 N N . SER A 1 107 ? 84.907 0.428 -34.518 1.00 49.91 107 SER A N 1
ATOM 895 C CA . SER A 1 107 ? 85.530 -0.761 -35.129 1.00 49.91 107 SER A CA 1
ATOM 896 C C . SER A 1 107 ? 85.588 -0.708 -36.660 1.00 49.91 107 SER A C 1
ATOM 898 O O . SER A 1 107 ? 86.497 -1.271 -37.249 1.00 49.91 107 SER A O 1
ATOM 900 N N . ASN A 1 108 ? 84.679 0.016 -37.320 1.00 47.56 108 ASN A N 1
ATOM 901 C CA . ASN A 1 108 ? 84.653 0.103 -38.790 1.00 47.56 108 ASN A CA 1
ATOM 902 C C . ASN A 1 108 ? 85.599 1.175 -39.376 1.00 47.56 108 ASN A C 1
ATOM 904 O O . ASN A 1 108 ? 85.600 1.399 -40.584 1.00 47.56 108 ASN A O 1
ATOM 908 N N . ILE A 1 109 ? 86.385 1.854 -38.533 1.00 48.28 109 ILE A N 1
ATOM 909 C CA . ILE A 1 109 ? 87.439 2.804 -38.942 1.00 48.28 109 ILE A CA 1
ATOM 910 C C . ILE A 1 109 ? 88.827 2.124 -38.940 1.00 48.28 109 ILE A C 1
ATOM 912 O O . ILE A 1 109 ? 89.785 2.686 -39.461 1.00 48.28 109 ILE A O 1
ATOM 916 N N . THR A 1 110 ? 88.948 0.910 -38.388 1.00 45.75 110 THR A N 1
ATOM 917 C CA . THR A 1 110 ? 90.240 0.240 -38.139 1.00 45.75 110 THR A CA 1
ATOM 918 C C . THR A 1 110 ? 90.619 -0.870 -39.123 1.00 45.75 110 THR A C 1
ATOM 920 O O . THR A 1 110 ? 91.711 -1.406 -38.990 1.00 45.75 110 THR A O 1
ATOM 923 N N . ASP A 1 111 ? 89.797 -1.153 -40.139 1.00 41.31 111 ASP A N 1
ATOM 924 C CA . ASP A 1 111 ? 90.104 -2.130 -41.204 1.00 41.31 111 ASP A CA 1
ATOM 925 C C . ASP A 1 111 ? 90.547 -1.437 -42.511 1.00 41.31 111 ASP A C 1
ATOM 927 O O . ASP A 1 111 ? 90.120 -1.771 -43.617 1.00 41.31 111 ASP A O 1
ATOM 931 N N . GLY A 1 112 ? 91.400 -0.420 -42.366 1.00 43.19 112 GLY A N 1
ATOM 932 C CA . GLY A 1 112 ? 92.253 0.096 -43.434 1.00 43.19 112 GLY A CA 1
ATOM 933 C C . GLY A 1 112 ? 93.654 -0.468 -43.242 1.00 43.19 112 GLY A C 1
ATOM 934 O O . GLY A 1 112 ? 94.442 0.116 -42.501 1.00 43.19 112 GLY A O 1
ATOM 935 N N . ASP A 1 113 ? 93.915 -1.622 -43.858 1.00 39.78 113 ASP A N 1
ATOM 936 C CA . ASP A 1 113 ? 95.175 -2.361 -43.736 1.00 39.78 113 ASP A CA 1
ATOM 937 C C . ASP A 1 113 ? 96.403 -1.508 -44.123 1.00 39.78 113 ASP A C 1
ATOM 939 O O . ASP A 1 113 ? 96.331 -0.562 -44.908 1.00 39.78 113 ASP A O 1
ATOM 943 N N . ASN A 1 114 ? 97.517 -1.878 -43.502 1.00 40.00 114 ASN A N 1
ATOM 944 C CA . ASN A 1 114 ? 98.849 -1.292 -43.487 1.00 40.00 114 ASN A CA 1
ATOM 945 C C . ASN A 1 114 ? 99.341 -0.582 -44.759 1.00 40.00 114 ASN A C 1
ATOM 947 O O . ASN A 1 114 ? 99.145 -1.019 -45.890 1.00 40.00 114 ASN A O 1
ATOM 951 N N . GLY A 1 115 ? 100.211 0.405 -44.535 1.00 43.12 115 GLY A N 1
ATOM 952 C CA . GLY A 1 115 ? 101.194 0.803 -45.536 1.00 43.12 115 GLY A CA 1
ATOM 953 C C . GLY A 1 115 ? 102.084 1.941 -45.063 1.00 43.12 115 GLY A C 1
ATOM 954 O O . GLY A 1 115 ? 101.668 3.096 -45.076 1.00 43.12 115 GLY A O 1
ATOM 955 N N . THR A 1 116 ? 103.342 1.640 -44.725 1.00 45.59 116 THR A N 1
ATOM 956 C CA . THR A 1 116 ? 104.440 2.624 -44.669 1.00 45.59 116 THR A CA 1
ATOM 957 C C . THR A 1 116 ? 104.834 3.037 -46.090 1.00 45.59 116 THR A C 1
ATOM 959 O O . THR A 1 116 ? 105.969 2.855 -46.525 1.00 45.59 116 THR A O 1
ATOM 962 N N . THR A 1 117 ? 103.852 3.511 -46.849 1.00 57.59 117 THR A N 1
ATOM 963 C CA . THR A 1 117 ? 103.992 3.924 -48.237 1.00 57.59 117 THR A CA 1
ATOM 964 C C . THR A 1 117 ? 103.861 5.431 -48.269 1.00 57.59 117 THR A C 1
ATOM 966 O O . THR A 1 117 ? 102.859 5.988 -47.821 1.00 57.59 117 THR A O 1
ATOM 969 N N . GLU A 1 118 ? 104.908 6.074 -48.765 1.00 59.66 118 GLU A N 1
ATOM 970 C CA . GLU A 1 118 ? 105.009 7.521 -48.874 1.00 59.66 118 GLU A CA 1
ATOM 971 C C . GLU A 1 118 ? 103.750 8.119 -49.532 1.00 59.66 118 GLU A C 1
ATOM 973 O O . GLU A 1 118 ? 103.289 7.584 -50.548 1.00 59.66 118 GLU A O 1
ATOM 978 N N . PRO A 1 119 ? 103.149 9.186 -48.970 1.00 69.56 119 PRO A N 1
ATOM 979 C CA . PRO A 1 119 ? 101.970 9.814 -49.548 1.00 69.56 119 PRO A CA 1
ATOM 980 C C . PRO A 1 119 ? 102.182 10.105 -51.032 1.00 69.56 119 PRO A C 1
ATOM 982 O O . PRO A 1 119 ? 103.206 10.666 -51.410 1.00 69.56 119 PRO A O 1
ATOM 985 N N . ALA A 1 120 ? 101.188 9.822 -51.880 1.00 68.12 120 ALA A N 1
ATOM 986 C CA . ALA A 1 120 ? 101.288 10.153 -53.306 1.00 68.12 120 ALA A CA 1
ATOM 987 C C . ALA A 1 120 ? 101.600 11.644 -53.541 1.00 68.12 120 ALA A C 1
ATOM 989 O O . ALA A 1 120 ? 102.230 11.984 -54.533 1.00 68.12 120 ALA A O 1
ATOM 990 N N . ARG A 1 121 ? 101.212 12.520 -52.602 1.00 75.06 121 ARG A N 1
ATOM 991 C CA . ARG A 1 121 ? 101.625 13.926 -52.562 1.00 75.06 121 ARG A CA 1
ATOM 992 C C . ARG A 1 121 ? 103.142 14.099 -52.396 1.00 75.06 121 ARG A C 1
ATOM 994 O O . ARG A 1 121 ? 103.721 14.862 -53.152 1.00 75.06 121 ARG A O 1
ATOM 1001 N N . GLU A 1 122 ? 103.767 13.414 -51.442 1.00 72.94 122 GLU A N 1
ATOM 1002 C CA . GLU A 1 122 ? 105.215 13.501 -51.188 1.00 72.94 122 GLU A CA 1
ATOM 1003 C C . GLU A 1 122 ? 106.019 12.882 -52.339 1.00 72.94 122 GLU A C 1
ATOM 1005 O O . GLU A 1 122 ? 106.979 13.496 -52.800 1.00 72.94 122 GLU A O 1
ATOM 1010 N N . LEU A 1 123 ? 105.551 11.761 -52.905 1.00 71.75 123 LEU A N 1
ATOM 1011 C CA . LEU A 1 123 ? 106.143 11.186 -54.118 1.00 71.75 123 LEU A CA 1
ATOM 1012 C C . LEU A 1 123 ? 106.026 12.140 -55.314 1.00 71.75 123 LEU A C 1
ATOM 1014 O O . LEU A 1 123 ? 107.012 12.348 -56.009 1.00 71.75 123 LEU A O 1
ATOM 1018 N N . LEU A 1 124 ? 104.865 12.765 -55.545 1.00 75.44 124 LEU A N 1
ATOM 1019 C CA . LEU A 1 124 ? 104.691 13.757 -56.617 1.00 75.44 124 LEU A CA 1
ATOM 1020 C C . LEU A 1 124 ? 105.528 15.025 -56.391 1.00 75.44 124 LEU A C 1
ATOM 1022 O O . LEU A 1 124 ? 106.095 15.548 -57.347 1.00 75.44 124 LEU A O 1
ATOM 1026 N N . GLU A 1 125 ? 105.657 15.499 -55.151 1.00 78.31 125 GLU A N 1
ATOM 1027 C CA . GLU A 1 125 ? 106.523 16.634 -54.804 1.00 78.31 125 GLU A CA 1
ATOM 1028 C C . GLU A 1 125 ? 108.013 16.285 -55.003 1.00 78.31 125 GLU A C 1
ATOM 1030 O O . GLU A 1 125 ? 108.764 17.098 -55.549 1.00 78.31 125 GLU A O 1
ATOM 1035 N N . ARG A 1 126 ? 108.442 15.057 -54.671 1.00 75.31 126 ARG A N 1
ATOM 1036 C CA . ARG A 1 126 ? 109.811 14.575 -54.925 1.00 75.31 126 ARG A CA 1
ATOM 1037 C C . ARG A 1 126 ? 110.090 14.368 -56.415 1.00 75.31 126 ARG A C 1
ATOM 1039 O O . ARG A 1 126 ? 111.140 14.795 -56.888 1.00 75.31 126 ARG A O 1
ATOM 1046 N N . LEU A 1 127 ? 109.154 13.778 -57.159 1.00 70.00 127 LEU A N 1
ATOM 1047 C CA . LEU A 1 127 ? 109.209 13.643 -58.618 1.00 70.00 127 LEU A CA 1
ATOM 1048 C C . LEU A 1 127 ? 109.365 15.009 -59.289 1.00 70.00 127 LEU A C 1
ATOM 1050 O O . LEU A 1 127 ? 110.230 15.184 -60.147 1.00 70.00 127 LEU A O 1
ATOM 1054 N N . PHE A 1 128 ? 108.574 15.998 -58.867 1.00 74.00 128 PHE A N 1
ATOM 1055 C CA . PHE A 1 128 ? 108.642 17.364 -59.381 1.00 74.00 128 PHE A CA 1
ATOM 1056 C C . PHE A 1 128 ? 110.018 18.001 -59.121 1.00 74.00 128 PHE A C 1
ATOM 1058 O O . PHE A 1 128 ? 110.642 18.509 -60.053 1.00 74.00 128 PHE A O 1
ATOM 1065 N N . ALA A 1 129 ? 110.549 17.880 -57.899 1.00 75.62 129 ALA A N 1
ATOM 1066 C CA . ALA A 1 129 ? 111.893 18.355 -57.557 1.00 75.62 129 ALA A CA 1
ATOM 1067 C C . ALA A 1 129 ? 113.009 17.634 -58.346 1.00 75.62 129 ALA A C 1
ATOM 1069 O O . ALA A 1 129 ? 113.962 18.261 -58.808 1.00 75.62 129 ALA A O 1
ATOM 1070 N N . LYS A 1 130 ? 112.885 16.318 -58.550 1.00 71.81 130 LYS A N 1
ATOM 1071 C CA . LYS A 1 130 ? 113.872 15.498 -59.269 1.00 71.81 130 LYS A CA 1
ATOM 1072 C C . LYS A 1 130 ? 113.853 15.754 -60.778 1.00 71.81 130 LYS A C 1
ATOM 1074 O O . LYS A 1 130 ? 114.912 15.806 -61.397 1.00 71.81 130 LYS A O 1
ATOM 1079 N N . THR A 1 131 ? 112.680 16.029 -61.349 1.00 65.06 131 THR A N 1
ATOM 1080 C CA . THR A 1 131 ? 112.541 16.459 -62.752 1.00 65.06 131 THR A CA 1
ATOM 1081 C C . THR A 1 131 ? 113.227 17.812 -62.978 1.00 65.06 131 THR A C 1
ATOM 1083 O O . THR A 1 131 ? 113.976 17.955 -63.938 1.00 65.06 131 THR A O 1
ATOM 1086 N N . GLN A 1 132 ? 113.077 18.771 -62.052 1.00 68.62 132 GLN A N 1
ATOM 1087 C CA . GLN A 1 132 ? 113.800 20.054 -62.107 1.00 68.62 132 GLN A CA 1
ATOM 1088 C C . GLN A 1 132 ? 115.329 19.890 -62.021 1.00 68.62 132 GLN A C 1
ATOM 1090 O O . GLN A 1 132 ? 116.064 20.651 -62.644 1.00 68.62 132 GLN A O 1
ATOM 1095 N N . SER A 1 133 ? 115.827 18.885 -61.289 1.00 64.94 133 SER A N 1
ATOM 1096 C CA . SER A 1 133 ? 117.274 18.629 -61.192 1.00 64.94 133 SER A CA 1
ATOM 1097 C C . SER A 1 133 ? 117.902 18.025 -62.457 1.00 64.94 133 SER A C 1
ATOM 1099 O O . SER A 1 133 ? 119.099 18.193 -62.668 1.00 64.94 133 SER A O 1
ATOM 1101 N N . LEU A 1 134 ? 117.116 17.372 -63.324 1.00 62.50 134 LEU A N 1
ATOM 1102 C CA . LEU A 1 134 ? 117.608 16.833 -64.602 1.00 62.50 134 LEU A CA 1
ATOM 1103 C C . LEU A 1 134 ? 117.718 17.892 -65.708 1.00 62.50 134 LEU A C 1
ATOM 1105 O O . LEU A 1 134 ? 118.512 17.729 -66.629 1.00 62.50 134 LEU A O 1
ATOM 1109 N N . ASP A 1 135 ? 116.973 18.991 -65.599 1.00 55.19 135 ASP A N 1
ATOM 1110 C CA . ASP A 1 135 ? 116.904 20.062 -66.607 1.00 55.19 135 ASP A CA 1
ATOM 1111 C C . ASP A 1 135 ? 118.155 20.976 -66.619 1.00 55.19 135 ASP A C 1
ATOM 1113 O O . ASP A 1 135 ? 118.233 21.943 -67.373 1.00 55.19 135 ASP A O 1
ATOM 1117 N N . THR A 1 136 ? 119.148 20.709 -65.755 1.00 55.88 136 THR A N 1
ATOM 1118 C CA . THR A 1 136 ? 120.271 21.631 -65.477 1.00 55.88 136 THR A CA 1
ATOM 1119 C C . THR A 1 136 ? 121.679 21.023 -65.561 1.00 55.88 136 THR A C 1
ATOM 1121 O O . THR A 1 136 ? 122.650 21.719 -65.261 1.00 55.88 136 THR A O 1
ATOM 1124 N N . GLY A 1 137 ? 121.845 19.770 -66.012 1.00 50.09 137 GLY A N 1
ATOM 1125 C CA . GLY A 1 137 ? 123.164 19.120 -66.067 1.00 50.09 137 GLY A CA 1
ATOM 1126 C C . GLY A 1 137 ? 123.356 18.133 -67.220 1.00 50.09 137 GLY A C 1
ATOM 1127 O O . GLY A 1 137 ? 122.881 17.004 -67.165 1.00 50.09 137 GLY A O 1
ATOM 1128 N N . ALA A 1 138 ? 124.136 18.523 -68.232 1.00 45.84 138 ALA A N 1
ATOM 1129 C CA . ALA A 1 138 ? 124.590 17.624 -69.291 1.00 45.84 138 ALA A CA 1
ATOM 1130 C C . ALA A 1 138 ? 126.018 17.127 -69.015 1.00 45.84 138 ALA A C 1
ATOM 1132 O O . ALA A 1 138 ? 126.941 17.941 -69.013 1.00 45.84 138 ALA A O 1
ATOM 1133 N N . SER A 1 139 ? 126.184 15.809 -68.822 1.00 53.03 139 SER A N 1
ATOM 1134 C CA . SER A 1 139 ? 127.351 14.993 -69.238 1.00 53.03 139 SER A CA 1
ATOM 1135 C C . SER A 1 139 ? 127.461 13.682 -68.430 1.00 53.03 139 SER A C 1
ATOM 1137 O O . SER A 1 139 ? 128.421 13.536 -67.686 1.00 53.03 139 SER A O 1
ATOM 1139 N N . HIS A 1 140 ? 126.527 12.731 -68.594 1.00 53.03 140 HIS A N 1
ATOM 1140 C CA . HIS A 1 140 ? 126.745 11.269 -68.457 1.00 53.03 140 HIS A CA 1
ATOM 1141 C C . HIS A 1 140 ? 125.460 10.502 -68.856 1.00 53.03 140 HIS A C 1
ATOM 1143 O O . HIS A 1 140 ? 124.534 10.363 -68.057 1.00 53.03 140 HIS A O 1
ATOM 1149 N N . ASP A 1 141 ? 125.401 9.958 -70.080 1.00 56.78 141 ASP A N 1
ATOM 1150 C CA . ASP A 1 141 ? 124.188 9.295 -70.615 1.00 56.78 141 ASP A CA 1
ATOM 1151 C C . ASP A 1 141 ? 123.706 8.090 -69.781 1.00 56.78 141 ASP A C 1
ATOM 1153 O O . ASP A 1 141 ? 122.505 7.817 -69.701 1.00 56.78 141 ASP A O 1
ATOM 1157 N N . SER A 1 142 ? 124.618 7.391 -69.097 1.00 57.53 142 SER A N 1
ATOM 1158 C CA . SER A 1 142 ? 124.267 6.273 -68.210 1.00 57.53 142 SER A CA 1
ATOM 1159 C C . SER A 1 142 ? 123.514 6.713 -66.946 1.00 57.53 142 SER A C 1
ATOM 1161 O O . SER A 1 142 ? 122.656 5.972 -66.468 1.00 57.53 142 SER A O 1
ATOM 1163 N N . GLU A 1 143 ? 123.791 7.905 -66.405 1.00 59.09 143 GLU A N 1
ATOM 1164 C CA . GLU A 1 143 ? 123.117 8.418 -65.200 1.00 59.09 143 GLU A CA 1
ATOM 1165 C C . GLU A 1 143 ? 121.732 8.992 -65.521 1.00 59.09 143 GLU A C 1
ATOM 1167 O O . GLU A 1 143 ? 120.798 8.834 -64.730 1.00 59.09 143 GLU A O 1
ATOM 1172 N N . LEU A 1 144 ? 121.568 9.579 -66.712 1.00 62.91 144 LEU A N 1
ATOM 1173 C CA . LEU A 1 144 ? 120.270 10.004 -67.243 1.00 62.91 144 LEU A CA 1
ATOM 1174 C C . LEU A 1 144 ? 119.313 8.817 -67.401 1.00 62.91 144 LEU A C 1
ATOM 1176 O O . LEU A 1 144 ? 118.186 8.880 -66.915 1.00 62.91 144 LEU A O 1
ATOM 1180 N N . SER A 1 145 ? 119.770 7.713 -68.001 1.00 61.34 145 SER A N 1
ATOM 1181 C CA . SER A 1 145 ? 118.948 6.506 -68.182 1.00 61.34 145 SER A CA 1
ATOM 1182 C C . SER A 1 145 ? 118.474 5.911 -66.846 1.00 61.34 145 SER A C 1
ATOM 1184 O O . SER A 1 145 ? 117.280 5.673 -66.654 1.00 61.34 145 SER A O 1
ATOM 1186 N N . VAL A 1 146 ? 119.378 5.771 -65.865 1.00 63.97 146 VAL A N 1
ATOM 1187 C CA . VAL A 1 146 ? 119.024 5.284 -64.517 1.00 63.97 146 VAL A CA 1
ATOM 1188 C C . VAL A 1 146 ? 118.090 6.260 -63.794 1.00 63.97 146 VAL A C 1
ATOM 1190 O O . VAL A 1 146 ? 117.137 5.831 -63.144 1.00 63.97 146 VAL A O 1
ATOM 1193 N N . SER A 1 147 ? 118.302 7.570 -63.934 1.00 69.00 147 SER A N 1
ATOM 1194 C CA . SER A 1 147 ? 117.425 8.581 -63.332 1.00 69.00 147 SER A CA 1
ATOM 1195 C C . SER A 1 147 ? 116.015 8.545 -63.920 1.00 69.00 147 SER A C 1
ATOM 1197 O O . SER A 1 147 ? 115.050 8.633 -63.162 1.00 69.00 147 SER A O 1
ATOM 1199 N N . ILE A 1 148 ? 115.884 8.358 -65.237 1.00 71.94 148 ILE A N 1
ATOM 1200 C CA . ILE A 1 148 ? 114.599 8.212 -65.935 1.00 71.94 148 ILE A CA 1
ATOM 1201 C C . ILE A 1 148 ? 113.867 6.944 -65.476 1.00 71.94 148 ILE A C 1
ATOM 1203 O O . ILE A 1 148 ? 112.677 7.017 -65.174 1.00 71.94 148 ILE A O 1
ATOM 1207 N N . GLU A 1 149 ? 114.553 5.803 -65.350 1.00 76.06 149 GLU A N 1
ATOM 1208 C CA . GLU A 1 149 ? 113.935 4.555 -64.871 1.00 76.06 149 GLU A CA 1
ATOM 1209 C C . GLU A 1 149 ? 113.463 4.676 -63.405 1.00 76.06 149 GLU A C 1
ATOM 1211 O O . GLU A 1 149 ? 112.390 4.182 -63.044 1.00 76.06 149 GLU A O 1
ATOM 1216 N N . VAL A 1 150 ? 114.207 5.404 -62.562 1.00 74.94 150 VAL A N 1
ATOM 1217 C CA . VAL A 1 150 ? 113.810 5.690 -61.172 1.00 74.94 150 VAL A CA 1
ATOM 1218 C C . VAL A 1 150 ? 112.642 6.683 -61.102 1.00 74.94 150 VAL A C 1
ATOM 1220 O O . VAL A 1 150 ? 111.690 6.422 -60.372 1.00 74.94 150 VAL A O 1
ATOM 1223 N N . LEU A 1 151 ? 112.651 7.777 -61.876 1.00 74.31 151 LEU A N 1
ATOM 1224 C CA . LEU A 1 151 ? 111.515 8.712 -61.984 1.00 74.31 151 LEU A CA 1
ATOM 1225 C C . LEU A 1 151 ? 110.251 7.996 -62.474 1.00 74.31 151 LEU A C 1
ATOM 1227 O O . LEU A 1 151 ? 109.175 8.192 -61.919 1.00 74.31 151 LEU A O 1
ATOM 1231 N N . LYS A 1 152 ? 110.372 7.124 -63.477 1.00 80.25 152 LYS A N 1
ATOM 1232 C CA . LYS A 1 152 ? 109.273 6.292 -63.980 1.00 80.25 152 LYS A CA 1
ATOM 1233 C C . LYS A 1 152 ? 108.733 5.354 -62.896 1.00 80.25 152 LYS A C 1
ATOM 1235 O O . LYS A 1 152 ? 107.522 5.301 -62.703 1.00 80.25 152 LYS A O 1
ATOM 1240 N N . SER A 1 153 ? 109.614 4.699 -62.138 1.00 80.56 153 SER A N 1
ATOM 1241 C CA . SER A 1 153 ? 109.237 3.831 -61.010 1.00 80.56 153 SER A CA 1
ATOM 1242 C C . SER A 1 153 ? 108.539 4.606 -59.880 1.00 80.56 153 SER A C 1
ATOM 1244 O O . SER A 1 153 ? 107.535 4.149 -59.335 1.00 80.56 153 SER A O 1
ATOM 1246 N N . GLU A 1 154 ? 109.028 5.805 -59.547 1.00 80.62 154 GLU A N 1
ATOM 1247 C CA . GLU A 1 154 ? 108.411 6.710 -58.567 1.00 80.62 154 GLU A CA 1
ATOM 1248 C C . GLU A 1 154 ? 107.034 7.222 -59.067 1.00 80.62 154 GLU A C 1
ATOM 1250 O O . GLU A 1 154 ? 106.076 7.252 -58.289 1.00 80.62 154 GLU A O 1
ATOM 1255 N N . PHE A 1 155 ? 106.881 7.537 -60.364 1.00 81.06 155 PHE A N 1
ATOM 1256 C CA . PHE A 1 155 ? 105.601 7.920 -60.988 1.00 81.06 155 PHE A CA 1
ATOM 1257 C C . PHE A 1 155 ? 104.593 6.764 -61.001 1.00 81.06 155 PHE A C 1
ATOM 1259 O O . PHE A 1 155 ? 103.428 6.964 -60.650 1.00 81.06 155 PHE A O 1
ATOM 1266 N N . GLU A 1 156 ? 105.012 5.550 -61.366 1.00 85.12 156 GLU A N 1
ATOM 1267 C CA . GLU A 1 156 ? 104.164 4.354 -61.310 1.00 85.12 156 GLU A CA 1
ATOM 1268 C C . GLU A 1 156 ? 103.761 4.019 -59.866 1.00 85.12 156 GLU A C 1
ATOM 1270 O O . GLU A 1 156 ? 102.603 3.672 -59.620 1.00 85.12 156 GLU A O 1
ATOM 1275 N N . GLY A 1 157 ? 104.658 4.228 -58.896 1.00 82.12 157 GLY A N 1
ATOM 1276 C CA . GLY A 1 157 ? 104.360 4.159 -57.465 1.00 82.12 157 GLY A CA 1
ATOM 1277 C C . GLY A 1 157 ? 103.275 5.154 -57.040 1.00 82.12 157 GLY A C 1
ATOM 1278 O O . GLY A 1 157 ? 102.245 4.750 -56.493 1.00 82.12 157 GLY A O 1
ATOM 1279 N N . ALA A 1 158 ? 103.448 6.442 -57.355 1.00 82.56 158 ALA A N 1
ATOM 1280 C CA . ALA A 1 158 ? 102.468 7.487 -57.053 1.00 82.56 158 ALA A CA 1
ATOM 1281 C C . ALA A 1 158 ? 101.102 7.218 -57.717 1.00 82.56 158 ALA A C 1
ATOM 1283 O O . ALA A 1 158 ? 100.061 7.327 -57.063 1.00 82.56 158 ALA A O 1
ATOM 1284 N N . LEU A 1 159 ? 101.089 6.791 -58.985 1.00 83.88 159 LEU A N 1
ATOM 1285 C CA . LEU A 1 159 ? 99.871 6.405 -59.707 1.00 83.88 159 LEU A CA 1
ATOM 1286 C C . LEU A 1 159 ? 99.199 5.165 -59.104 1.00 83.88 159 LEU A C 1
ATOM 1288 O O . LEU A 1 159 ? 97.971 5.110 -59.044 1.00 83.88 159 LEU A O 1
ATOM 1292 N N . SER A 1 160 ? 99.967 4.179 -58.634 1.00 85.62 160 SER A N 1
ATOM 1293 C CA . SER A 1 160 ? 99.437 2.998 -57.942 1.00 85.62 160 SER A CA 1
ATOM 1294 C C . SER A 1 160 ? 98.745 3.386 -56.629 1.00 85.62 160 SER A C 1
ATOM 1296 O O . SER A 1 160 ? 97.609 2.977 -56.375 1.00 85.62 160 SER A O 1
ATOM 1298 N N . ILE A 1 161 ? 99.368 4.266 -55.839 1.00 85.62 161 ILE A N 1
ATOM 1299 C CA . ILE A 1 161 ? 98.810 4.781 -54.579 1.00 85.62 161 ILE A CA 1
ATOM 1300 C C . ILE A 1 161 ? 97.556 5.627 -54.835 1.00 85.62 161 ILE A C 1
ATOM 1302 O O . ILE A 1 161 ? 96.558 5.456 -54.134 1.00 85.62 161 ILE A O 1
ATOM 1306 N N . LEU A 1 162 ? 97.552 6.485 -55.861 1.00 86.62 162 LEU A N 1
ATOM 1307 C CA . LEU A 1 162 ? 96.362 7.254 -56.245 1.00 86.62 162 LEU A CA 1
ATOM 1308 C C . LEU A 1 162 ? 95.224 6.351 -56.731 1.00 86.62 162 LEU A C 1
ATOM 1310 O O . LEU A 1 162 ? 94.096 6.529 -56.284 1.00 86.62 162 LEU A O 1
ATOM 1314 N N . ARG A 1 163 ? 95.502 5.331 -57.554 1.00 88.88 163 ARG A N 1
ATOM 1315 C CA . ARG A 1 163 ? 94.502 4.328 -57.978 1.00 88.88 163 ARG A CA 1
ATOM 1316 C C . ARG A 1 163 ? 93.970 3.498 -56.805 1.00 88.88 163 ARG A C 1
ATOM 1318 O O . ARG A 1 163 ? 92.800 3.118 -56.811 1.00 88.88 163 ARG A O 1
ATOM 1325 N N . ASN A 1 164 ? 94.799 3.222 -55.795 1.00 87.94 164 ASN A N 1
ATOM 1326 C CA . ASN A 1 164 ? 94.353 2.616 -54.539 1.00 87.94 164 ASN A CA 1
ATOM 1327 C C . ASN A 1 164 ? 93.405 3.561 -53.789 1.00 87.94 164 ASN A C 1
ATOM 1329 O O . ASN A 1 164 ? 92.286 3.162 -53.478 1.00 87.94 164 ASN A O 1
ATOM 1333 N N . LYS A 1 165 ? 93.787 4.829 -53.594 1.00 89.12 165 LYS A N 1
ATOM 1334 C CA . LYS A 1 165 ? 92.939 5.825 -52.920 1.00 89.12 165 LYS A CA 1
ATOM 1335 C C . LYS A 1 165 ? 91.649 6.132 -53.672 1.00 89.12 165 LYS A C 1
ATOM 1337 O O . LYS A 1 165 ? 90.621 6.325 -53.036 1.00 89.12 165 LYS A O 1
ATOM 1342 N N . GLU A 1 166 ? 91.658 6.110 -54.999 1.00 88.50 166 GLU A N 1
ATOM 1343 C CA . GLU A 1 166 ? 90.448 6.231 -55.810 1.00 88.50 166 GLU A CA 1
ATOM 1344 C C . GLU A 1 166 ? 89.499 5.042 -55.581 1.00 88.50 166 GLU A C 1
ATOM 1346 O O . GLU A 1 166 ? 88.297 5.236 -55.404 1.00 88.50 166 GLU A O 1
ATOM 1351 N N . ARG A 1 167 ? 90.024 3.809 -55.508 1.00 91.00 167 ARG A N 1
ATOM 1352 C CA . ARG A 1 167 ? 89.235 2.625 -55.123 1.00 91.00 167 ARG A CA 1
ATOM 1353 C C . ARG A 1 167 ? 88.704 2.720 -53.693 1.00 91.00 167 ARG A C 1
ATOM 1355 O O . ARG A 1 167 ? 87.530 2.416 -53.483 1.00 91.00 167 ARG A O 1
ATOM 1362 N N . ASP A 1 168 ? 89.516 3.174 -52.740 1.00 90.19 168 ASP A N 1
ATOM 1363 C CA . ASP A 1 168 ? 89.098 3.391 -51.348 1.00 90.19 168 ASP A CA 1
ATOM 1364 C C . ASP A 1 168 ? 87.969 4.430 -51.263 1.00 90.19 168 ASP A C 1
ATOM 1366 O O . ASP A 1 168 ? 86.982 4.211 -50.558 1.00 90.19 168 ASP A O 1
ATOM 1370 N N . LEU A 1 169 ? 88.082 5.533 -52.015 1.00 92.12 169 LEU A N 1
ATOM 1371 C CA . LEU A 1 169 ? 87.081 6.599 -52.095 1.00 92.12 169 LEU A CA 1
ATOM 1372 C C . LEU A 1 169 ? 85.788 6.115 -52.753 1.00 92.12 169 LEU A C 1
ATOM 1374 O O . LEU A 1 169 ? 84.732 6.280 -52.152 1.00 92.12 169 LEU A O 1
ATOM 1378 N N . ARG A 1 170 ? 85.850 5.436 -53.907 1.00 90.94 170 ARG A N 1
ATOM 1379 C CA . ARG A 1 170 ? 84.675 4.806 -54.546 1.00 90.94 170 ARG A CA 1
ATOM 1380 C C . ARG A 1 170 ? 84.005 3.784 -53.610 1.00 90.94 170 ARG A C 1
ATOM 1382 O O . ARG A 1 170 ? 82.782 3.682 -53.555 1.00 90.94 170 ARG A O 1
ATOM 1389 N N . SER A 1 171 ? 84.796 3.044 -52.830 1.00 93.69 171 SER A N 1
ATOM 1390 C CA . SER A 1 171 ? 84.305 2.103 -51.814 1.00 93.69 171 SER A CA 1
ATOM 1391 C C . SER A 1 171 ? 83.640 2.822 -50.629 1.00 93.69 171 SER A C 1
ATOM 1393 O O . SER A 1 171 ? 82.586 2.394 -50.157 1.00 93.69 171 SER A O 1
ATOM 1395 N N . ALA A 1 172 ? 84.205 3.941 -50.168 1.00 90.81 172 ALA A N 1
ATOM 1396 C CA . ALA A 1 172 ? 83.623 4.781 -49.124 1.00 90.81 1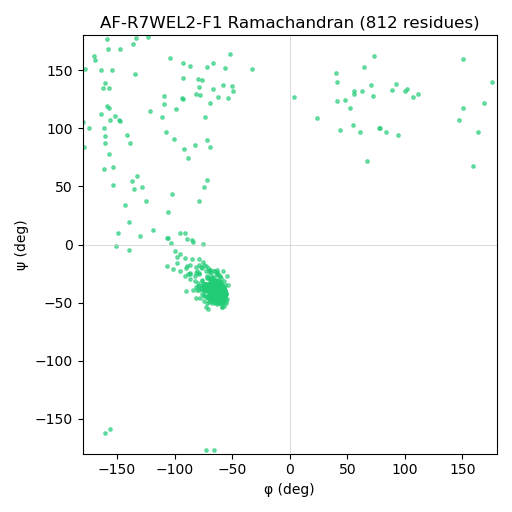72 ALA A CA 1
ATOM 1397 C C . ALA A 1 172 ? 82.338 5.487 -49.589 1.00 90.81 172 ALA A C 1
ATOM 1399 O O . ALA A 1 172 ? 81.351 5.478 -48.860 1.00 90.81 172 ALA A O 1
ATOM 1400 N N . GLU A 1 173 ? 82.311 6.023 -50.808 1.00 90.94 173 GLU A N 1
ATOM 1401 C CA . GLU A 1 173 ? 81.138 6.634 -51.442 1.00 90.94 173 GLU A CA 1
ATOM 1402 C C . GLU A 1 173 ? 79.992 5.625 -51.593 1.00 90.94 173 GLU A C 1
ATOM 1404 O O . GLU A 1 173 ? 78.844 5.933 -51.257 1.00 90.94 173 GLU A O 1
ATOM 1409 N N . LYS A 1 174 ? 80.304 4.383 -51.993 1.00 92.88 174 LYS A N 1
ATOM 1410 C CA . LYS A 1 174 ? 79.329 3.287 -51.995 1.00 92.88 174 LYS A CA 1
ATOM 1411 C C . LYS A 1 174 ? 78.790 3.010 -50.588 1.00 92.88 174 LYS A C 1
ATOM 1413 O O . LYS A 1 174 ? 77.577 2.995 -50.414 1.00 92.88 174 LYS A O 1
ATOM 1418 N N . ARG A 1 175 ? 79.656 2.878 -49.571 1.00 93.31 175 ARG A N 1
ATOM 1419 C CA . ARG A 1 175 ? 79.216 2.680 -48.172 1.00 93.31 175 ARG A CA 1
ATOM 1420 C C . ARG A 1 175 ? 78.338 3.827 -47.663 1.00 93.31 175 ARG A C 1
ATOM 1422 O O . ARG A 1 175 ? 77.325 3.560 -47.028 1.00 93.31 175 ARG A O 1
ATOM 1429 N N . VAL A 1 176 ? 78.683 5.079 -47.969 1.00 93.12 176 VAL A N 1
ATOM 1430 C CA . VAL A 1 176 ? 77.887 6.266 -47.605 1.00 93.12 176 VAL A CA 1
ATOM 1431 C C . VAL A 1 176 ? 76.538 6.276 -48.330 1.00 93.12 176 VAL A C 1
ATOM 1433 O O . VAL A 1 176 ? 75.529 6.654 -47.737 1.00 93.12 176 VAL A O 1
ATOM 1436 N N . SER A 1 177 ? 76.489 5.820 -49.582 1.00 94.06 177 SER A N 1
ATOM 1437 C CA . SER A 1 177 ? 75.242 5.665 -50.341 1.00 94.06 177 SER A CA 1
ATOM 1438 C C . SER A 1 177 ? 74.350 4.573 -49.741 1.00 94.06 177 SER A C 1
ATOM 1440 O O . SER A 1 177 ? 73.169 4.818 -49.487 1.00 94.06 177 SER A O 1
ATOM 1442 N N . ASP A 1 178 ? 74.925 3.411 -49.416 1.00 94.25 178 ASP A N 1
ATOM 1443 C CA . ASP A 1 178 ? 74.239 2.317 -48.721 1.00 94.25 178 ASP A CA 1
ATOM 1444 C C . ASP A 1 178 ? 73.724 2.774 -47.341 1.00 94.25 178 ASP A C 1
ATOM 1446 O O . ASP A 1 178 ? 72.582 2.494 -46.974 1.00 94.25 178 ASP A O 1
ATOM 1450 N N . ASP A 1 179 ? 74.521 3.539 -46.586 1.00 93.69 179 ASP A N 1
ATOM 1451 C CA . ASP A 1 179 ? 74.120 4.125 -45.302 1.00 93.69 179 ASP A CA 1
ATOM 1452 C C . ASP A 1 179 ? 73.022 5.179 -45.443 1.00 93.69 179 ASP A C 1
ATOM 1454 O O . ASP A 1 179 ? 72.105 5.209 -44.622 1.00 93.69 179 ASP A O 1
ATOM 1458 N N . ARG A 1 180 ? 73.044 6.001 -46.496 1.00 93.50 180 ARG A N 1
ATOM 1459 C CA . ARG A 1 180 ? 71.971 6.962 -46.788 1.00 93.50 180 ARG A CA 1
ATOM 1460 C C . ARG A 1 180 ? 70.648 6.248 -47.072 1.00 93.50 180 ARG A C 1
ATOM 1462 O O . ARG A 1 180 ? 69.620 6.684 -46.558 1.00 93.50 180 ARG A O 1
ATOM 1469 N N . ILE A 1 181 ? 70.678 5.138 -47.814 1.00 94.00 181 ILE A N 1
ATOM 1470 C CA . ILE A 1 181 ? 69.505 4.285 -48.075 1.00 94.00 181 ILE A CA 1
ATOM 1471 C C . ILE A 1 181 ? 69.026 3.603 -46.778 1.00 94.00 181 ILE A C 1
ATOM 1473 O O . ILE A 1 181 ? 67.832 3.617 -46.464 1.00 94.00 181 ILE A O 1
ATOM 1477 N N . ARG A 1 182 ? 69.942 3.051 -45.968 1.00 95.75 182 ARG A N 1
ATOM 1478 C CA . ARG A 1 182 ? 69.615 2.482 -44.644 1.00 95.75 182 ARG A CA 1
ATOM 1479 C C . ARG A 1 182 ? 68.987 3.524 -43.711 1.00 95.75 182 ARG A C 1
ATOM 1481 O O . ARG A 1 182 ? 68.018 3.226 -43.010 1.00 95.75 182 ARG A O 1
ATOM 1488 N N . LEU A 1 183 ? 69.500 4.752 -43.716 1.00 95.12 183 LEU A N 1
ATOM 1489 C CA . LEU A 1 183 ? 69.010 5.847 -42.882 1.00 95.12 183 LEU A CA 1
ATOM 1490 C C . LEU A 1 183 ? 67.647 6.363 -43.360 1.00 95.12 183 LEU A C 1
ATOM 1492 O O . LEU A 1 183 ? 66.776 6.600 -42.526 1.00 95.12 183 LEU A O 1
ATOM 1496 N N . SER A 1 184 ? 67.401 6.461 -44.672 1.00 95.06 184 SER A N 1
ATOM 1497 C CA . SER A 1 184 ? 66.064 6.807 -45.178 1.00 95.06 184 SER A CA 1
ATOM 1498 C C . SER A 1 184 ? 65.026 5.744 -44.819 1.00 95.06 184 SER A C 1
ATOM 1500 O O . SER A 1 184 ? 63.923 6.093 -44.405 1.00 95.06 184 SER A O 1
ATOM 1502 N N . LYS A 1 185 ? 65.390 4.454 -44.893 1.00 96.31 185 LYS A N 1
ATOM 1503 C CA . LYS A 1 185 ? 64.501 3.352 -44.501 1.00 96.31 185 LYS A CA 1
ATOM 1504 C C . LYS A 1 185 ? 64.202 3.352 -43.001 1.00 96.31 185 LYS A C 1
ATOM 1506 O O . LYS A 1 185 ? 63.043 3.313 -42.613 1.00 96.31 185 LYS A O 1
ATOM 1511 N N . THR A 1 186 ? 65.222 3.473 -42.149 1.00 94.88 186 THR A N 1
ATOM 1512 C CA . THR A 1 186 ? 65.003 3.521 -40.690 1.00 94.88 186 THR A CA 1
ATOM 1513 C C . THR A 1 186 ? 64.244 4.774 -40.249 1.00 94.88 186 THR A C 1
ATOM 1515 O O . THR A 1 186 ? 63.467 4.694 -39.300 1.00 94.88 186 THR A O 1
ATOM 1518 N N . LYS A 1 187 ? 64.391 5.908 -40.952 1.00 95.00 187 LYS A N 1
ATOM 1519 C CA . LYS A 1 187 ? 63.529 7.080 -40.755 1.00 95.00 187 LYS A CA 1
ATOM 1520 C C . LYS A 1 187 ? 62.067 6.762 -41.092 1.00 95.00 187 LYS A C 1
ATOM 1522 O O . LYS A 1 187 ? 61.207 7.000 -40.255 1.00 95.00 187 LYS A O 1
ATOM 1527 N N . GLN A 1 188 ? 61.793 6.166 -42.253 1.00 95.06 188 GLN A N 1
ATOM 1528 C CA . GLN A 1 188 ? 60.434 5.773 -42.641 1.00 95.06 188 GLN A CA 1
ATOM 1529 C C . GLN A 1 188 ? 59.805 4.786 -41.637 1.00 95.06 188 GLN A C 1
ATOM 1531 O O . GLN A 1 188 ? 58.647 4.953 -41.257 1.00 95.06 188 GLN A O 1
ATOM 1536 N N . ASP A 1 189 ? 60.573 3.804 -41.152 1.00 94.19 189 ASP A N 1
ATOM 1537 C CA . ASP A 1 189 ? 60.130 2.862 -40.113 1.00 94.19 189 ASP A CA 1
ATOM 1538 C C . ASP A 1 189 ? 59.812 3.574 -38.778 1.00 94.19 189 ASP A C 1
ATOM 1540 O O . ASP A 1 189 ? 58.905 3.161 -38.050 1.00 94.19 189 ASP A O 1
ATOM 1544 N N . LEU A 1 190 ? 60.549 4.637 -38.431 1.00 95.12 190 LEU A N 1
ATOM 1545 C CA . LEU A 1 190 ? 60.282 5.466 -37.249 1.00 95.12 190 LEU A CA 1
ATOM 1546 C C . LEU A 1 190 ? 59.033 6.334 -37.431 1.00 95.12 190 LEU A C 1
ATOM 1548 O O . LEU A 1 190 ? 58.189 6.335 -36.538 1.00 95.12 190 LEU A O 1
ATOM 1552 N N . ASP A 1 191 ? 58.875 6.989 -38.583 1.00 94.75 191 ASP A N 1
ATOM 1553 C CA . ASP A 1 191 ? 57.700 7.807 -38.911 1.00 94.75 191 ASP A CA 1
ATOM 1554 C C . ASP A 1 191 ? 56.411 6.949 -38.858 1.00 94.75 191 ASP A C 1
ATOM 1556 O O . ASP A 1 191 ? 55.407 7.339 -38.256 1.00 94.75 191 ASP A O 1
ATOM 1560 N N . GLN A 1 192 ? 56.455 5.716 -39.388 1.00 95.94 192 GLN A N 1
ATOM 1561 C CA . GLN A 1 192 ? 55.357 4.742 -39.285 1.00 95.94 192 GLN A CA 1
ATOM 1562 C C . GLN A 1 192 ? 55.050 4.333 -37.835 1.00 95.94 192 GLN A C 1
ATOM 1564 O O . GLN A 1 192 ? 53.881 4.204 -37.459 1.00 95.94 192 GLN A O 1
ATOM 1569 N N . ARG A 1 193 ? 56.080 4.124 -37.003 1.00 94.38 193 ARG A N 1
ATOM 1570 C CA . ARG A 1 193 ? 55.906 3.796 -35.578 1.00 94.38 193 ARG A CA 1
ATOM 1571 C C . ARG A 1 193 ? 55.333 4.964 -34.790 1.00 94.38 193 ARG A C 1
ATOM 1573 O O . ARG A 1 193 ? 54.487 4.733 -33.931 1.00 94.38 193 ARG A O 1
ATOM 1580 N N . GLU A 1 194 ? 55.755 6.193 -35.073 1.00 92.50 194 GLU A N 1
ATOM 1581 C CA . GLU A 1 194 ? 55.195 7.377 -34.425 1.00 92.50 194 GLU A CA 1
ATOM 1582 C C . GLU A 1 194 ? 53.706 7.521 -34.760 1.00 92.50 194 GLU A C 1
ATOM 1584 O O . GLU A 1 194 ? 52.886 7.705 -33.862 1.00 92.50 194 GLU A O 1
ATOM 1589 N N . GLU A 1 195 ? 53.326 7.327 -36.022 1.00 95.25 195 GLU A N 1
ATOM 1590 C CA . GLU A 1 195 ? 51.924 7.354 -36.440 1.00 95.25 195 GLU A CA 1
ATOM 1591 C C . GLU A 1 195 ? 51.097 6.212 -35.811 1.00 95.25 195 GLU A C 1
ATOM 1593 O O . GLU A 1 195 ? 49.957 6.419 -35.384 1.00 95.25 195 GLU A O 1
ATOM 1598 N N . ALA A 1 196 ? 51.675 5.017 -35.652 1.00 95.56 196 ALA A N 1
ATOM 1599 C CA . ALA A 1 196 ? 51.048 3.931 -34.898 1.00 95.56 196 ALA A CA 1
ATOM 1600 C C . ALA A 1 196 ? 50.860 4.281 -33.406 1.00 95.56 196 ALA A C 1
ATOM 1602 O O . ALA A 1 196 ? 49.807 3.986 -32.834 1.00 95.56 196 ALA A O 1
ATOM 1603 N N . ILE A 1 197 ? 51.833 4.958 -32.782 1.00 94.00 197 ILE A N 1
ATOM 1604 C CA . ILE A 1 197 ? 51.747 5.450 -31.396 1.00 94.00 197 ILE A CA 1
ATOM 1605 C C . ILE A 1 197 ? 50.667 6.534 -31.269 1.00 94.00 197 ILE A C 1
ATOM 1607 O O . ILE A 1 197 ? 49.855 6.469 -30.346 1.00 94.00 197 ILE A O 1
ATOM 1611 N N . ARG A 1 198 ? 50.587 7.485 -32.209 1.00 95.50 198 ARG A N 1
ATOM 1612 C CA . ARG A 1 198 ? 49.531 8.514 -32.256 1.00 95.50 198 ARG A CA 1
ATOM 1613 C C . ARG A 1 198 ? 48.141 7.873 -32.336 1.00 95.50 198 ARG A C 1
ATOM 1615 O O . ARG A 1 198 ? 47.269 8.188 -31.524 1.00 95.50 198 ARG A O 1
ATOM 1622 N N . LYS A 1 199 ? 47.952 6.896 -33.231 1.00 96.31 199 LYS A N 1
ATOM 1623 C CA . LYS A 1 199 ? 46.710 6.105 -33.344 1.00 96.31 199 LYS A CA 1
ATOM 1624 C C . LYS A 1 199 ? 46.380 5.340 -32.058 1.00 96.31 199 LYS A C 1
ATOM 1626 O O . LYS A 1 199 ? 45.223 5.335 -31.632 1.00 96.31 199 LYS A O 1
ATOM 1631 N N . ALA A 1 200 ? 47.372 4.729 -31.409 1.00 94.38 200 ALA A N 1
ATOM 1632 C CA . ALA A 1 200 ? 47.188 4.048 -30.128 1.00 94.38 200 ALA A CA 1
ATOM 1633 C C . ALA A 1 200 ? 46.782 5.021 -29.003 1.00 94.38 200 ALA A C 1
ATOM 1635 O O . ALA A 1 200 ? 45.872 4.712 -28.235 1.00 94.38 200 ALA A O 1
ATOM 1636 N N . TYR A 1 201 ? 47.377 6.215 -28.949 1.00 94.38 201 TYR A N 1
ATOM 1637 C CA . TYR A 1 201 ? 47.050 7.246 -27.960 1.00 94.38 201 TYR A CA 1
ATOM 1638 C C . TYR A 1 201 ? 45.617 7.777 -28.119 1.00 94.38 201 TYR A C 1
ATOM 1640 O O . TYR A 1 201 ? 44.884 7.894 -27.136 1.00 94.38 201 TYR A O 1
ATOM 1648 N N . VAL A 1 202 ? 45.165 8.019 -29.356 1.00 95.81 202 VAL A N 1
ATOM 1649 C CA . VAL A 1 202 ? 43.768 8.406 -29.638 1.00 95.81 202 VAL A CA 1
ATOM 1650 C C . VAL A 1 202 ? 42.791 7.312 -29.188 1.00 95.81 202 VAL A C 1
ATOM 1652 O O . VAL A 1 202 ? 41.799 7.612 -28.519 1.00 95.81 202 VAL A O 1
ATOM 1655 N N . ARG A 1 203 ? 43.093 6.033 -29.470 1.00 96.06 203 ARG A N 1
ATOM 1656 C CA . ARG A 1 203 ? 42.297 4.888 -28.985 1.00 96.06 203 ARG A CA 1
ATOM 1657 C C . ARG A 1 203 ? 42.265 4.822 -27.455 1.00 96.06 203 ARG A C 1
ATOM 1659 O O . ARG A 1 203 ? 41.185 4.686 -26.882 1.00 96.06 203 ARG A O 1
ATOM 1666 N N . GLN A 1 204 ? 43.412 4.980 -26.790 1.00 95.25 204 GLN A N 1
ATOM 1667 C CA . GLN A 1 204 ? 43.507 5.013 -25.328 1.00 95.25 204 GLN A CA 1
ATOM 1668 C C . GLN A 1 204 ? 42.644 6.133 -24.733 1.00 95.25 204 GLN A C 1
ATOM 1670 O O . GLN A 1 204 ? 41.893 5.882 -23.793 1.00 95.25 204 GLN A O 1
ATOM 1675 N N . GLN A 1 205 ? 42.686 7.343 -25.298 1.00 95.00 205 GLN A N 1
ATOM 1676 C CA . GLN A 1 205 ? 41.863 8.459 -24.829 1.00 95.00 205 GLN A CA 1
ATOM 1677 C C . GLN A 1 205 ? 40.358 8.190 -25.028 1.00 95.00 205 GLN A C 1
ATOM 1679 O O . GLN A 1 205 ? 39.544 8.573 -24.185 1.00 95.00 205 GLN A O 1
ATOM 1684 N N . GLY A 1 206 ? 39.974 7.510 -26.115 1.00 96.94 206 GLY A N 1
ATOM 1685 C CA . GLY A 1 206 ? 38.604 7.035 -26.334 1.00 96.94 206 GLY A CA 1
ATOM 1686 C C . GLY A 1 206 ? 38.145 6.056 -25.248 1.00 96.94 206 GLY A C 1
ATOM 1687 O O . GLY A 1 206 ? 37.095 6.260 -24.637 1.00 96.94 206 GLY A O 1
ATOM 1688 N N . ILE A 1 207 ? 38.971 5.051 -24.940 1.00 94.50 207 ILE A N 1
ATOM 1689 C CA . ILE A 1 207 ? 38.716 4.072 -23.870 1.00 94.50 207 ILE A CA 1
ATOM 1690 C C . ILE A 1 207 ? 38.651 4.762 -22.499 1.00 94.50 207 ILE A C 1
ATOM 1692 O O . ILE A 1 207 ? 37.757 4.472 -21.711 1.00 94.50 207 ILE A O 1
ATOM 1696 N N . GLU A 1 208 ? 39.531 5.724 -22.213 1.00 94.94 208 GLU A N 1
ATOM 1697 C CA . GLU A 1 208 ? 39.520 6.473 -20.951 1.00 94.94 208 GLU A CA 1
ATOM 1698 C C . GLU A 1 208 ? 38.244 7.322 -20.796 1.00 94.94 208 GLU A C 1
ATOM 1700 O O . GLU A 1 208 ? 37.643 7.361 -19.719 1.00 94.94 208 GLU A O 1
ATOM 1705 N N . LYS A 1 209 ? 37.779 7.968 -21.875 1.00 96.06 209 LYS A N 1
ATOM 1706 C CA . LYS A 1 209 ? 36.494 8.690 -21.906 1.00 96.06 209 LYS A CA 1
ATOM 1707 C C . LYS A 1 209 ? 35.314 7.740 -21.668 1.00 96.06 209 LYS A C 1
ATOM 1709 O O . LYS A 1 209 ? 34.429 8.073 -20.875 1.00 96.06 209 LYS A O 1
ATOM 1714 N N . ALA A 1 210 ? 35.320 6.560 -22.291 1.00 94.06 210 ALA A N 1
ATOM 1715 C CA . ALA A 1 210 ? 34.306 5.527 -22.087 1.00 94.06 210 ALA A CA 1
ATOM 1716 C C . ALA A 1 210 ? 34.311 4.991 -20.643 1.00 94.06 210 ALA A C 1
ATOM 1718 O O . ALA A 1 210 ? 33.260 4.935 -20.009 1.00 94.06 210 ALA A O 1
ATOM 1719 N N . LEU A 1 211 ? 35.487 4.708 -20.074 1.00 95.38 211 LEU A N 1
ATOM 1720 C CA . LEU A 1 211 ? 35.649 4.255 -18.690 1.00 95.38 211 LEU A CA 1
ATOM 1721 C C . LEU A 1 211 ? 35.177 5.316 -17.683 1.00 95.38 211 LEU A C 1
ATOM 1723 O O . LEU A 1 211 ? 34.461 4.994 -16.737 1.00 95.38 211 LEU A O 1
ATOM 1727 N N . LYS A 1 212 ? 35.495 6.598 -17.912 1.00 95.12 212 LYS A N 1
ATOM 1728 C CA . LYS A 1 212 ? 34.975 7.720 -17.106 1.00 95.12 212 LYS A CA 1
ATOM 1729 C C . LYS A 1 212 ? 33.454 7.858 -17.204 1.00 95.12 212 LYS A C 1
ATOM 1731 O O . LYS A 1 212 ? 32.841 8.316 -16.243 1.00 95.12 212 LYS A O 1
ATOM 1736 N N . LYS A 1 213 ? 32.839 7.493 -18.337 1.00 96.81 213 LYS A N 1
ATOM 1737 C CA . LYS A 1 213 ? 31.376 7.434 -18.480 1.00 96.81 213 LYS A CA 1
ATOM 1738 C C . LYS A 1 213 ? 30.803 6.256 -17.687 1.00 96.81 213 LYS A C 1
ATOM 1740 O O . LYS A 1 213 ? 30.023 6.492 -16.774 1.00 96.81 213 LYS A O 1
ATOM 1745 N N . ALA A 1 214 ? 31.284 5.039 -17.934 1.00 94.25 214 ALA A N 1
ATOM 1746 C CA . ALA A 1 214 ? 30.842 3.830 -17.237 1.00 94.25 214 ALA A CA 1
ATOM 1747 C C . ALA A 1 214 ? 31.005 3.923 -15.706 1.00 94.25 214 ALA A C 1
ATOM 1749 O O . ALA A 1 214 ? 30.132 3.486 -14.966 1.00 94.25 214 ALA A O 1
ATOM 1750 N N . SER A 1 215 ? 32.079 4.554 -15.220 1.00 93.69 215 SER A N 1
ATOM 1751 C CA . SER A 1 215 ? 32.311 4.826 -13.794 1.00 93.69 215 SER A CA 1
ATOM 1752 C C . SER A 1 215 ? 31.254 5.768 -13.191 1.00 93.69 215 SER A C 1
ATOM 1754 O O . SER A 1 215 ? 30.736 5.496 -12.107 1.00 93.69 215 SER A O 1
ATOM 1756 N N . ARG A 1 216 ? 30.865 6.835 -13.909 1.00 97.00 216 ARG A N 1
ATOM 1757 C CA . ARG A 1 216 ? 29.764 7.730 -13.501 1.00 97.00 216 ARG A CA 1
ATOM 1758 C C . ARG A 1 216 ? 28.415 7.016 -13.515 1.00 97.00 216 ARG A C 1
ATOM 1760 O O . ARG A 1 216 ? 27.655 7.148 -12.559 1.00 97.00 216 ARG A O 1
ATOM 1767 N N . ASP A 1 217 ? 28.147 6.234 -14.555 1.00 96.25 217 ASP A N 1
ATOM 1768 C CA . ASP A 1 217 ? 26.901 5.479 -14.691 1.00 96.25 217 ASP A CA 1
ATOM 1769 C C . ASP A 1 217 ? 26.787 4.421 -13.573 1.00 96.25 217 ASP A C 1
ATOM 1771 O O . ASP A 1 217 ? 25.746 4.312 -12.924 1.00 96.25 217 ASP A O 1
ATOM 1775 N N . LEU A 1 218 ? 27.881 3.720 -13.247 1.00 95.81 218 LEU A N 1
ATOM 1776 C CA . LEU A 1 218 ? 27.956 2.787 -12.119 1.00 95.81 218 LEU A CA 1
ATOM 1777 C C . LEU A 1 218 ? 27.732 3.488 -10.771 1.00 95.81 218 LEU A C 1
ATOM 1779 O O . LEU A 1 218 ? 26.978 2.979 -9.947 1.00 95.81 218 LEU A O 1
ATOM 1783 N N . ALA A 1 219 ? 28.321 4.666 -10.543 1.00 94.00 219 ALA A N 1
ATOM 1784 C CA . ALA A 1 219 ? 28.091 5.437 -9.318 1.00 94.00 219 ALA A CA 1
ATOM 1785 C C . ALA A 1 219 ? 26.613 5.850 -9.157 1.00 94.00 219 ALA A C 1
ATOM 1787 O O . ALA A 1 219 ? 26.065 5.781 -8.053 1.00 94.00 219 ALA A O 1
ATOM 1788 N N . LEU A 1 220 ? 25.936 6.208 -10.256 1.00 95.44 220 LEU A N 1
ATOM 1789 C CA . LEU A 1 220 ? 24.492 6.461 -10.262 1.00 95.44 220 LEU A CA 1
ATOM 1790 C C . LEU A 1 220 ? 23.689 5.188 -9.949 1.00 95.44 220 LEU A C 1
ATOM 1792 O O . LEU A 1 220 ? 22.774 5.247 -9.127 1.00 95.44 220 LEU A O 1
ATOM 1796 N N . ARG A 1 221 ? 24.051 4.033 -10.528 1.00 97.19 221 ARG A N 1
ATOM 1797 C CA . ARG A 1 221 ? 23.418 2.738 -10.208 1.00 97.19 221 ARG A CA 1
ATOM 1798 C C . ARG A 1 221 ? 23.606 2.344 -8.742 1.00 97.19 221 ARG A C 1
ATOM 1800 O O . ARG A 1 221 ? 22.636 1.955 -8.103 1.00 97.19 221 ARG A O 1
ATOM 1807 N N . VAL A 1 222 ? 24.803 2.510 -8.178 1.00 95.94 222 VAL A N 1
ATOM 1808 C CA . VAL A 1 222 ? 25.072 2.252 -6.750 1.00 95.94 222 VAL A CA 1
ATOM 1809 C C . VAL A 1 222 ? 24.212 3.153 -5.858 1.00 95.94 222 VAL A C 1
ATOM 1811 O O . VAL A 1 222 ? 23.634 2.670 -4.885 1.00 95.94 222 VAL A O 1
ATOM 1814 N N . LYS A 1 223 ? 24.039 4.435 -6.212 1.00 94.94 223 LYS A N 1
ATOM 1815 C CA . LYS A 1 223 ? 23.131 5.341 -5.489 1.00 94.94 223 LYS A CA 1
ATOM 1816 C C . LYS A 1 223 ? 21.663 4.899 -5.592 1.00 94.94 223 LYS A C 1
ATOM 1818 O O . LYS A 1 223 ? 20.966 4.902 -4.582 1.00 94.94 223 LYS A O 1
ATOM 1823 N N . GLN A 1 224 ? 21.203 4.475 -6.773 1.00 97.31 224 GLN A N 1
ATOM 1824 C CA . GLN A 1 224 ? 19.853 3.919 -6.961 1.00 97.31 224 GLN A CA 1
ATOM 1825 C C . GLN A 1 224 ? 19.631 2.668 -6.095 1.00 97.31 224 GLN A C 1
ATOM 1827 O O . GLN A 1 224 ? 18.644 2.602 -5.368 1.00 97.31 224 GLN A O 1
ATOM 1832 N N . ILE A 1 225 ? 20.575 1.723 -6.102 1.00 96.81 225 ILE A N 1
ATOM 1833 C CA . ILE A 1 225 ? 20.530 0.505 -5.276 1.00 96.81 225 ILE A CA 1
ATOM 1834 C C . ILE A 1 225 ? 20.510 0.855 -3.781 1.00 96.81 225 ILE A C 1
ATOM 1836 O O . ILE A 1 225 ? 19.729 0.276 -3.031 1.00 96.81 225 ILE A O 1
ATOM 1840 N N . SER A 1 226 ? 21.309 1.832 -3.338 1.00 96.19 226 SER A N 1
ATOM 1841 C CA . SER A 1 226 ? 21.310 2.286 -1.941 1.00 96.19 226 SER A CA 1
ATOM 1842 C C . SER A 1 226 ? 19.966 2.888 -1.515 1.00 96.19 226 SER A C 1
ATOM 1844 O O . SER A 1 226 ? 19.526 2.646 -0.394 1.00 96.19 226 SER A O 1
ATOM 1846 N N . ASN A 1 227 ? 19.303 3.646 -2.394 1.00 96.50 227 ASN A N 1
ATOM 1847 C CA . ASN A 1 227 ? 17.974 4.197 -2.122 1.00 96.50 227 ASN A CA 1
ATOM 1848 C C . ASN A 1 227 ? 16.913 3.088 -2.037 1.00 96.50 227 ASN A C 1
ATOM 1850 O O . ASN A 1 227 ? 16.136 3.062 -1.087 1.00 96.50 227 ASN A O 1
ATOM 1854 N N . LEU A 1 228 ? 16.920 2.139 -2.982 1.00 96.94 228 LEU A N 1
ATOM 1855 C CA . LEU A 1 228 ? 16.008 0.989 -2.965 1.00 96.94 228 LEU A CA 1
ATOM 1856 C C . LEU A 1 228 ? 16.218 0.119 -1.716 1.00 96.94 228 LEU A C 1
ATOM 1858 O O . LEU A 1 228 ? 15.249 -0.300 -1.094 1.00 96.94 228 LEU A O 1
ATOM 1862 N N . LYS A 1 229 ? 17.470 -0.087 -1.285 1.00 97.44 229 LYS A N 1
ATOM 1863 C CA . LYS A 1 229 ? 17.782 -0.811 -0.045 1.00 97.44 229 LYS A CA 1
ATOM 1864 C C . LYS A 1 229 ? 17.196 -0.123 1.190 1.00 97.44 229 LYS A C 1
ATOM 1866 O O . LYS A 1 229 ? 16.640 -0.803 2.041 1.00 97.44 229 LYS A O 1
ATOM 1871 N N . LEU A 1 230 ? 17.273 1.208 1.274 1.00 95.81 230 LEU A N 1
ATOM 1872 C CA . LEU A 1 230 ? 16.646 1.972 2.361 1.00 95.81 230 LEU A CA 1
ATOM 1873 C C . LEU A 1 230 ? 15.113 1.865 2.344 1.00 95.81 230 LEU A C 1
ATOM 1875 O O . LEU A 1 230 ? 14.503 1.814 3.409 1.00 95.81 230 LEU A O 1
ATOM 1879 N N . GLN A 1 231 ? 14.496 1.801 1.161 1.00 97.31 231 GLN A N 1
ATOM 1880 C CA . GLN A 1 231 ? 13.053 1.590 1.022 1.00 97.31 231 GLN A CA 1
ATOM 1881 C C . GLN A 1 231 ? 12.636 0.187 1.489 1.00 97.31 231 GLN A C 1
ATOM 1883 O O . GLN A 1 231 ? 11.687 0.074 2.263 1.00 97.31 231 GLN A O 1
ATOM 1888 N N . VAL A 1 232 ? 13.377 -0.857 1.095 1.00 96.25 232 VAL A N 1
ATOM 1889 C CA . VAL A 1 232 ? 13.162 -2.239 1.564 1.00 96.25 232 VAL A CA 1
ATOM 1890 C C . VAL A 1 232 ? 13.354 -2.333 3.080 1.00 96.25 232 VAL A C 1
ATOM 1892 O O . VAL A 1 232 ? 12.450 -2.780 3.773 1.00 96.25 232 VAL A O 1
ATOM 1895 N N . GLU A 1 233 ? 14.447 -1.793 3.631 1.00 96.88 233 GLU A N 1
ATOM 1896 C CA . GLU A 1 233 ? 14.661 -1.746 5.088 1.00 96.88 233 GLU A CA 1
ATOM 1897 C C . GLU A 1 233 ? 13.572 -0.953 5.836 1.00 96.88 233 GLU A C 1
ATOM 1899 O O . GLU A 1 233 ? 13.334 -1.196 7.021 1.00 96.88 233 GLU A O 1
ATOM 1904 N N . GLY A 1 234 ? 12.928 0.018 5.180 1.00 96.12 234 GLY A N 1
ATOM 1905 C CA . GLY A 1 234 ? 11.754 0.722 5.697 1.00 96.12 234 GLY A CA 1
ATOM 1906 C C . GLY A 1 234 ? 10.515 -0.174 5.732 1.00 96.12 234 GLY A C 1
ATOM 1907 O O . GLY A 1 234 ? 9.877 -0.287 6.777 1.00 96.12 234 GLY A O 1
ATOM 1908 N N . GLN A 1 235 ? 10.218 -0.856 4.623 1.00 97.25 235 GLN A N 1
ATOM 1909 C CA . GLN A 1 235 ? 9.110 -1.809 4.521 1.00 97.25 235 GLN A CA 1
ATOM 1910 C C . GLN A 1 235 ? 9.269 -2.980 5.498 1.00 97.25 235 GLN A C 1
ATOM 1912 O O . GLN A 1 235 ? 8.309 -3.307 6.189 1.00 97.25 235 GLN A O 1
ATOM 1917 N N . ASP A 1 236 ? 10.472 -3.537 5.651 1.00 97.19 236 ASP A N 1
ATOM 1918 C CA . ASP A 1 236 ? 10.770 -4.604 6.617 1.00 97.19 236 ASP A CA 1
ATOM 1919 C C . ASP A 1 236 ? 10.449 -4.181 8.061 1.00 97.19 236 ASP A C 1
ATOM 1921 O O . ASP A 1 236 ? 9.905 -4.966 8.840 1.00 97.19 236 ASP A O 1
ATOM 1925 N N . ARG A 1 237 ? 10.730 -2.922 8.434 1.00 97.12 237 ARG A N 1
ATOM 1926 C CA . ARG A 1 237 ? 10.369 -2.378 9.759 1.00 97.12 237 ARG A CA 1
ATOM 1927 C C . ARG A 1 237 ? 8.858 -2.248 9.918 1.00 97.12 237 ARG A C 1
ATOM 1929 O O . ARG A 1 237 ? 8.340 -2.595 10.979 1.00 97.12 237 ARG A O 1
ATOM 1936 N N . THR A 1 238 ? 8.155 -1.779 8.886 1.00 97.12 238 THR A N 1
ATOM 1937 C CA . THR A 1 238 ? 6.687 -1.707 8.888 1.00 97.12 238 THR A CA 1
ATOM 1938 C C . THR A 1 238 ? 6.081 -3.104 9.022 1.00 97.12 238 THR A C 1
ATOM 1940 O O . THR A 1 238 ? 5.282 -3.314 9.929 1.00 97.12 238 THR A O 1
ATOM 1943 N N . ILE A 1 239 ? 6.540 -4.082 8.237 1.00 96.31 239 ILE A N 1
ATOM 1944 C CA . ILE A 1 239 ? 6.113 -5.488 8.318 1.00 96.31 239 ILE A CA 1
ATOM 1945 C C . ILE A 1 239 ? 6.367 -6.053 9.720 1.00 96.31 239 ILE A C 1
ATOM 1947 O O . ILE A 1 239 ? 5.448 -6.599 10.326 1.00 96.31 239 ILE A O 1
ATOM 1951 N N . ALA A 1 240 ? 7.564 -5.864 10.286 1.00 96.50 240 ALA A N 1
ATOM 1952 C CA . ALA A 1 240 ? 7.885 -6.322 11.638 1.00 96.50 240 ALA A CA 1
ATOM 1953 C C . ALA A 1 240 ? 6.981 -5.683 12.712 1.00 96.50 240 ALA A C 1
ATOM 1955 O O . ALA A 1 240 ? 6.554 -6.362 13.647 1.00 96.50 240 ALA A O 1
ATOM 1956 N N . SER A 1 241 ? 6.644 -4.395 12.571 1.00 96.19 241 SER A N 1
ATOM 1957 C CA . SER A 1 241 ? 5.715 -3.708 13.477 1.00 96.19 241 SER A CA 1
ATOM 1958 C C . SER A 1 241 ? 4.276 -4.226 13.346 1.00 96.19 241 SER A C 1
ATOM 1960 O O . SER A 1 241 ? 3.630 -4.499 14.358 1.00 96.19 241 SER A O 1
ATOM 1962 N N . SER A 1 242 ? 3.804 -4.472 12.119 1.00 95.56 242 SER A N 1
ATOM 1963 C CA . SER A 1 242 ? 2.491 -5.065 11.849 1.00 95.56 242 SER A CA 1
ATOM 1964 C C . SER A 1 242 ? 2.406 -6.504 12.360 1.00 95.56 242 SER A C 1
ATOM 1966 O O . SER A 1 242 ? 1.401 -6.888 12.949 1.00 95.56 242 SER A O 1
ATOM 1968 N N . GLN A 1 243 ? 3.472 -7.293 12.211 1.00 96.81 243 GLN A N 1
ATOM 1969 C CA . GLN A 1 243 ? 3.551 -8.664 12.713 1.00 96.81 243 GLN A CA 1
ATOM 1970 C C . GLN A 1 243 ? 3.567 -8.716 14.249 1.00 96.81 243 GLN A C 1
ATOM 1972 O O . GLN A 1 243 ? 2.934 -9.594 14.840 1.00 96.81 243 GLN A O 1
ATOM 1977 N N . ALA A 1 244 ? 4.230 -7.763 14.913 1.00 95.75 244 ALA A N 1
ATOM 1978 C CA . ALA A 1 244 ? 4.176 -7.622 16.368 1.00 95.75 244 ALA A CA 1
ATOM 1979 C C . ALA A 1 244 ? 2.764 -7.245 16.857 1.00 95.75 244 ALA A C 1
ATOM 1981 O O . ALA A 1 244 ? 2.263 -7.862 17.798 1.00 95.75 244 ALA A O 1
ATOM 1982 N N . LEU A 1 245 ? 2.093 -6.304 16.180 1.00 97.56 245 LEU A N 1
ATOM 1983 C CA . LEU A 1 245 ? 0.709 -5.917 16.479 1.00 97.56 245 LEU A CA 1
ATOM 1984 C C . LEU A 1 245 ? -0.271 -7.085 16.267 1.00 97.56 245 LEU A C 1
ATOM 1986 O O . LEU A 1 245 ? -1.112 -7.351 17.123 1.00 97.56 245 LEU A O 1
ATOM 1990 N N . LEU A 1 246 ? -0.128 -7.834 15.168 1.00 97.31 246 LEU A N 1
ATOM 1991 C CA . LEU A 1 246 ? -0.910 -9.047 14.912 1.00 97.31 246 LEU A CA 1
ATOM 1992 C C . LEU A 1 246 ? -0.671 -10.110 15.990 1.00 97.31 246 LEU A C 1
ATOM 1994 O O . LEU A 1 246 ? -1.630 -10.697 16.481 1.00 97.31 246 LEU A O 1
ATOM 1998 N N . SER A 1 247 ? 0.577 -10.311 16.421 1.00 96.88 247 SER A N 1
ATOM 1999 C CA . SER A 1 247 ? 0.904 -11.243 17.512 1.00 96.88 247 SER A CA 1
ATOM 2000 C C . SER A 1 247 ? 0.223 -10.838 18.826 1.00 96.88 247 SER A C 1
ATOM 2002 O O . SER A 1 247 ? -0.317 -11.687 19.531 1.00 96.88 247 SER A O 1
ATOM 2004 N N . GLN A 1 248 ? 0.176 -9.536 19.132 1.00 97.88 248 GLN A N 1
ATOM 2005 C CA . GLN A 1 248 ? -0.570 -9.009 20.277 1.00 97.88 248 GLN A CA 1
ATOM 2006 C C . GLN A 1 248 ? -2.083 -9.252 20.136 1.00 97.88 248 GLN A C 1
ATOM 2008 O O . GLN A 1 248 ? -2.716 -9.688 21.097 1.00 97.88 248 GLN A O 1
ATOM 2013 N N . LYS A 1 249 ? -2.660 -9.036 18.946 1.00 96.75 249 LYS A N 1
ATOM 2014 C CA . LYS A 1 249 ? -4.086 -9.290 18.688 1.00 96.75 249 LYS A CA 1
ATOM 2015 C C . LYS A 1 249 ? -4.462 -10.772 18.729 1.00 96.75 249 LYS A C 1
ATOM 2017 O O . LYS A 1 249 ? -5.541 -11.090 19.216 1.00 96.75 249 LYS A O 1
ATOM 2022 N N . VAL A 1 250 ? -3.579 -11.684 18.321 1.00 97.12 250 VAL A N 1
ATOM 2023 C CA . VAL A 1 250 ? -3.784 -13.134 18.508 1.00 97.12 250 VAL A CA 1
ATOM 2024 C C . VAL A 1 250 ? -3.870 -13.483 19.998 1.00 97.12 250 VAL A C 1
ATOM 2026 O O . VAL A 1 250 ? -4.806 -14.167 20.402 1.00 97.12 250 VAL A O 1
ATOM 2029 N N . ILE A 1 251 ? -2.971 -12.948 20.832 1.00 96.75 251 ILE A N 1
ATOM 2030 C CA . ILE A 1 251 ? -3.002 -13.155 22.293 1.00 96.75 251 ILE A CA 1
ATOM 2031 C C . ILE A 1 251 ? -4.287 -12.574 22.915 1.00 96.75 251 ILE A C 1
ATOM 2033 O O . ILE A 1 251 ? -4.892 -13.196 23.787 1.00 96.75 251 ILE A O 1
ATOM 2037 N N . GLU A 1 252 ? -4.735 -11.401 22.460 1.00 97.00 252 GLU A N 1
ATOM 2038 C CA . GLU A 1 252 ? -6.001 -10.788 22.890 1.00 97.00 252 GLU A CA 1
ATOM 2039 C C . GLU A 1 252 ? -7.208 -11.679 22.544 1.00 97.00 252 GLU A C 1
ATOM 2041 O O . GLU A 1 252 ? -8.032 -11.958 23.414 1.00 97.00 252 GLU A O 1
ATOM 2046 N N . VAL A 1 253 ? -7.267 -12.214 21.320 1.00 96.06 253 VAL A N 1
ATOM 2047 C CA . VAL A 1 253 ? -8.318 -13.149 20.880 1.00 96.06 253 VAL A CA 1
ATOM 2048 C C . VAL A 1 253 ? -8.277 -14.469 21.658 1.00 96.06 253 VAL A C 1
ATOM 2050 O O . VAL A 1 253 ? -9.330 -14.985 22.029 1.00 96.06 253 VAL A O 1
ATOM 2053 N N . GLU A 1 254 ? -7.098 -15.015 21.966 1.00 97.06 254 GLU A N 1
ATOM 2054 C CA . GLU A 1 254 ? -6.973 -16.209 22.818 1.00 97.06 254 GLU A CA 1
ATOM 2055 C C . GLU A 1 254 ? -7.457 -15.965 24.253 1.00 97.06 254 GLU A C 1
ATOM 2057 O O . GLU A 1 254 ? -8.075 -16.848 24.855 1.00 97.06 254 GLU A O 1
ATOM 2062 N N . ASN A 1 255 ? -7.217 -14.770 24.800 1.00 97.50 255 ASN A N 1
ATOM 2063 C CA . ASN A 1 255 ? -7.725 -14.379 26.113 1.00 97.50 255 ASN A CA 1
ATOM 2064 C C . ASN A 1 255 ? -9.253 -14.243 26.098 1.00 97.50 255 ASN A C 1
ATOM 2066 O O . ASN A 1 255 ? -9.916 -14.902 26.897 1.00 97.50 255 ASN A O 1
ATOM 2070 N N . LEU A 1 256 ? -9.813 -13.507 25.131 1.00 97.06 256 LEU A N 1
ATOM 2071 C CA . LEU A 1 256 ? -11.264 -13.381 24.946 1.00 97.06 256 LEU A CA 1
ATOM 2072 C C . LEU A 1 256 ? -11.936 -14.747 24.752 1.00 97.06 256 LEU A C 1
ATOM 2074 O O . LEU A 1 256 ? -12.973 -15.017 25.352 1.00 97.06 256 LEU A O 1
ATOM 2078 N N . LYS A 1 257 ? -11.322 -15.652 23.980 1.00 97.50 257 LYS A N 1
ATOM 2079 C CA . LYS A 1 257 ? -11.793 -17.033 23.815 1.00 97.50 257 LYS A CA 1
ATOM 2080 C C . LYS A 1 257 ? -11.825 -17.782 25.150 1.00 97.50 257 LYS A C 1
ATOM 2082 O O . LYS A 1 257 ? -12.802 -18.471 25.431 1.00 97.50 257 LYS A O 1
ATOM 2087 N N . ARG A 1 258 ? -10.789 -17.643 25.984 1.00 97.44 258 ARG A N 1
ATOM 2088 C CA . ARG A 1 258 ? -10.719 -18.273 27.315 1.00 97.44 258 ARG A CA 1
ATOM 2089 C C . ARG A 1 258 ? -11.776 -17.721 28.272 1.00 97.44 258 ARG A C 1
ATOM 2091 O O . ARG A 1 258 ? -12.372 -18.493 29.016 1.00 97.44 258 ARG A O 1
ATOM 2098 N N . ASP A 1 259 ? -12.031 -16.419 28.237 1.00 96.00 259 ASP A N 1
ATOM 2099 C CA . ASP A 1 259 ? -13.044 -15.793 29.088 1.00 96.00 259 ASP A CA 1
ATOM 2100 C C . ASP A 1 259 ? -14.472 -16.111 28.612 1.00 96.00 259 ASP A C 1
ATOM 2102 O O . ASP A 1 259 ? -15.343 -16.366 29.442 1.00 96.00 259 ASP A O 1
ATOM 2106 N N . MET A 1 260 ? -14.695 -16.245 27.299 1.00 96.44 260 MET A N 1
ATOM 2107 C CA . MET A 1 260 ? -15.938 -16.796 26.742 1.00 96.44 260 MET A CA 1
ATOM 2108 C C . MET A 1 260 ? -16.190 -18.246 27.180 1.00 96.44 260 MET A C 1
ATOM 2110 O O . MET A 1 260 ? -17.329 -18.585 27.495 1.00 96.44 260 MET A O 1
ATOM 2114 N N . PHE A 1 261 ? -15.154 -19.095 27.256 1.00 96.12 261 PHE A N 1
ATOM 2115 C CA . PHE A 1 261 ? -15.296 -20.451 27.805 1.00 96.12 261 PHE A CA 1
ATOM 2116 C C . PHE A 1 261 ? -15.744 -20.428 29.271 1.00 96.12 261 PHE A C 1
ATOM 2118 O O . PHE A 1 261 ? -16.756 -21.048 29.588 1.00 96.12 261 PHE A O 1
ATOM 2125 N N . LYS A 1 262 ? -15.080 -19.643 30.135 1.00 96.62 262 LYS A N 1
ATOM 2126 C CA . LYS A 1 262 ? -15.497 -19.475 31.542 1.00 96.62 262 LYS A CA 1
ATOM 2127 C C . LYS A 1 262 ? -16.937 -18.971 31.656 1.00 96.62 262 LYS A C 1
ATOM 2129 O O . LYS A 1 262 ? -17.712 -19.491 32.447 1.00 96.62 262 LYS A O 1
ATOM 2134 N N . LYS A 1 263 ? -17.325 -17.981 30.843 1.00 96.38 263 LYS A N 1
ATOM 2135 C CA . LYS A 1 263 ? -18.694 -17.443 30.840 1.00 96.38 263 LYS A CA 1
ATOM 2136 C C . LYS A 1 263 ? -19.730 -18.471 30.389 1.00 96.38 263 LYS A C 1
ATOM 2138 O O . LYS A 1 263 ? -20.847 -18.450 30.898 1.00 96.38 263 LYS A O 1
ATOM 2143 N N . ASN A 1 264 ? -19.374 -19.391 29.492 1.00 95.06 264 ASN A N 1
ATOM 2144 C CA . ASN A 1 264 ? -20.253 -20.505 29.150 1.00 95.06 264 ASN A CA 1
ATOM 2145 C C . ASN A 1 264 ? -20.344 -21.543 30.287 1.00 95.06 264 ASN A C 1
ATOM 2147 O O . ASN A 1 264 ? -21.441 -22.009 30.572 1.00 95.06 264 ASN A O 1
ATOM 2151 N N . GLU A 1 265 ? -19.242 -21.855 30.978 1.00 96.75 265 GLU A N 1
ATOM 2152 C CA . GLU A 1 265 ? -19.248 -22.720 32.174 1.00 96.75 265 GLU A CA 1
ATOM 2153 C C . GLU A 1 265 ? -20.104 -22.122 33.309 1.00 96.75 265 GLU A C 1
ATOM 2155 O O . GLU A 1 265 ? -20.947 -22.812 33.883 1.00 96.75 265 GLU A O 1
ATOM 2160 N N . GLU A 1 266 ? -19.966 -20.819 33.584 1.00 96.25 266 GLU A N 1
ATOM 2161 C CA . GLU A 1 266 ? -20.834 -20.073 34.507 1.00 96.25 266 GLU A CA 1
ATOM 2162 C C . GLU A 1 266 ? -22.312 -20.149 34.079 1.00 96.25 266 GLU A C 1
ATOM 2164 O O . GLU A 1 266 ? -23.188 -20.424 34.901 1.00 96.25 266 GLU A O 1
ATOM 2169 N N . ALA A 1 267 ? -22.606 -19.956 32.788 1.00 95.25 267 ALA A N 1
ATOM 2170 C CA . ALA A 1 267 ? -23.964 -20.061 32.259 1.00 95.25 267 ALA A CA 1
ATOM 2171 C C . ALA A 1 267 ? -24.534 -21.486 32.373 1.00 95.25 267 ALA A C 1
ATOM 2173 O O . ALA A 1 267 ? -25.728 -21.647 32.620 1.00 95.25 267 ALA A O 1
ATOM 2174 N N . ASP A 1 268 ? -23.710 -22.526 32.235 1.00 96.38 268 ASP A N 1
ATOM 2175 C CA . ASP A 1 268 ? -24.122 -23.919 32.422 1.00 96.38 268 ASP A CA 1
ATOM 2176 C C . ASP A 1 268 ? -24.408 -24.256 33.891 1.00 96.38 268 ASP A C 1
ATOM 2178 O O . ASP A 1 268 ? -25.407 -24.929 34.174 1.00 96.38 268 ASP A O 1
ATOM 2182 N N . LEU A 1 269 ? -23.628 -23.707 34.829 1.00 97.62 269 LEU A N 1
ATOM 2183 C CA . LEU A 1 269 ? -23.927 -23.774 36.262 1.00 97.62 269 LEU A CA 1
ATOM 2184 C C . LEU A 1 269 ? -25.269 -23.099 36.581 1.00 97.62 269 LEU A C 1
ATOM 2186 O O . LEU A 1 269 ? -26.142 -23.745 37.164 1.00 97.62 269 LEU A O 1
ATOM 2190 N N . VAL A 1 270 ? -25.496 -21.866 36.117 1.00 95.19 270 VAL A N 1
ATOM 2191 C CA . VAL A 1 270 ? -26.775 -21.152 36.310 1.00 95.19 270 VAL A CA 1
ATOM 2192 C C . VAL A 1 270 ? -27.944 -21.908 35.660 1.00 95.19 270 VAL A C 1
ATOM 2194 O O . VAL A 1 270 ? -28.993 -22.078 36.281 1.00 95.19 270 VAL A O 1
ATOM 2197 N N . ARG A 1 271 ? -27.767 -22.468 34.453 1.00 96.56 271 ARG A N 1
ATOM 2198 C CA . ARG A 1 271 ? -28.769 -23.340 33.805 1.00 96.56 271 ARG A CA 1
ATOM 2199 C C . ARG A 1 271 ? -29.039 -24.631 34.586 1.00 96.56 271 ARG A C 1
ATOM 2201 O O . ARG A 1 271 ? -30.107 -25.223 34.420 1.00 96.56 271 ARG A O 1
ATOM 2208 N N . SER A 1 272 ? -28.098 -25.120 35.393 1.00 95.88 272 SER A N 1
ATOM 2209 C CA . SER A 1 272 ? -28.322 -26.266 36.286 1.00 95.88 272 SER A CA 1
ATOM 2210 C C . SER A 1 272 ? -29.085 -25.865 37.555 1.00 95.88 272 SER A C 1
ATOM 2212 O O . SER A 1 272 ? -30.009 -26.573 37.959 1.00 95.88 272 SER A O 1
ATOM 2214 N N . GLU A 1 273 ? -28.786 -24.692 38.125 1.00 97.69 273 GLU A N 1
ATOM 2215 C CA . GLU A 1 273 ? -29.494 -24.166 39.294 1.00 97.69 273 GLU A CA 1
ATOM 2216 C C . GLU A 1 273 ? -30.950 -23.819 38.963 1.00 97.69 273 GLU A C 1
ATOM 2218 O O . GLU A 1 273 ? -31.848 -24.239 39.691 1.00 97.69 273 GLU A O 1
ATOM 2223 N N . ILE A 1 274 ? -31.206 -23.146 37.834 1.00 95.00 274 ILE A N 1
ATOM 2224 C CA . ILE A 1 274 ? -32.568 -22.838 37.366 1.00 95.00 274 ILE A CA 1
ATOM 2225 C C . ILE A 1 274 ? -33.398 -24.123 37.255 1.00 95.00 274 ILE A C 1
ATOM 2227 O O . ILE A 1 274 ? -34.471 -24.195 37.846 1.00 95.00 274 ILE A O 1
ATOM 2231 N N . ARG A 1 275 ? -32.870 -25.178 36.618 1.00 97.75 275 ARG A N 1
ATOM 2232 C CA . ARG A 1 275 ? -33.564 -26.478 36.513 1.00 97.75 275 ARG A CA 1
ATOM 2233 C C . ARG A 1 275 ? -33.829 -27.132 37.874 1.00 97.75 275 ARG A C 1
ATOM 2235 O O . ARG A 1 275 ? -34.873 -27.750 38.069 1.00 97.75 275 ARG A O 1
ATOM 2242 N N . SER A 1 276 ? -32.925 -26.965 38.841 1.00 97.56 276 SER A N 1
ATOM 2243 C CA . SER A 1 276 ? -33.145 -27.403 40.227 1.00 97.56 276 SER A CA 1
ATOM 2244 C C . SER A 1 276 ? -34.283 -26.619 40.901 1.00 97.56 276 SER A C 1
ATOM 2246 O O . SER A 1 276 ? -35.159 -27.213 41.533 1.00 97.56 276 SER A O 1
ATOM 2248 N N . LYS A 1 277 ? -34.334 -25.292 40.714 1.00 96.38 277 LYS A N 1
ATOM 2249 C CA . LYS A 1 277 ? -35.408 -24.425 41.229 1.00 96.38 277 LYS A CA 1
ATOM 2250 C C . LYS A 1 277 ? -36.758 -24.709 40.566 1.00 96.38 277 LYS A C 1
ATOM 2252 O O . LYS A 1 277 ? -37.761 -24.782 41.269 1.00 96.38 277 LYS A O 1
ATOM 2257 N N . GLU A 1 278 ? -36.793 -24.941 39.256 1.00 96.69 278 GLU A N 1
ATOM 2258 C CA . GLU A 1 278 ? -37.992 -25.378 38.529 1.00 96.69 278 GLU A CA 1
ATOM 2259 C C . GLU A 1 278 ? -38.530 -26.699 39.095 1.00 96.69 278 GLU A C 1
ATOM 2261 O O . GLU A 1 278 ? -39.719 -26.805 39.396 1.00 96.69 278 GLU A O 1
ATOM 2266 N N . GLN A 1 279 ? -37.655 -27.680 39.345 1.00 97.00 279 GLN A N 1
ATOM 2267 C CA . GLN A 1 279 ? -38.048 -28.947 39.962 1.00 97.00 279 GLN A CA 1
ATOM 2268 C C . GLN A 1 279 ? -38.594 -28.757 41.389 1.00 97.00 279 GLN A C 1
ATOM 2270 O O . GLN A 1 279 ? -39.597 -29.380 41.748 1.00 97.00 279 GLN A O 1
ATOM 2275 N N . GLN A 1 280 ? -37.988 -27.868 42.188 1.00 97.12 280 GLN A N 1
ATOM 2276 C CA . GLN A 1 280 ? -38.488 -27.499 43.520 1.00 97.12 280 GLN A CA 1
ATOM 2277 C C . GLN A 1 280 ? -39.879 -26.846 43.445 1.00 97.12 280 GLN A C 1
ATOM 2279 O O . GLN A 1 280 ? -40.767 -27.216 44.219 1.00 97.12 280 GLN A O 1
ATOM 2284 N N . LEU A 1 281 ? -40.101 -25.945 42.481 1.00 96.69 281 LEU A N 1
ATOM 2285 C CA . LEU A 1 281 ? -41.396 -25.302 42.237 1.00 96.69 281 LEU A CA 1
ATOM 2286 C C . LEU A 1 281 ? -42.458 -26.313 41.782 1.00 96.69 281 LEU A C 1
ATOM 2288 O O . LEU A 1 281 ? -43.582 -26.263 42.273 1.00 96.69 281 LEU A O 1
ATOM 2292 N N . LEU A 1 282 ? -42.116 -27.284 40.929 1.00 96.19 282 LEU A N 1
ATOM 2293 C CA . LEU A 1 282 ? -43.029 -28.368 40.546 1.00 96.19 282 LEU A CA 1
ATOM 2294 C C . LEU A 1 282 ? -43.465 -29.216 41.755 1.00 96.19 282 LEU A C 1
ATOM 2296 O O . LEU A 1 282 ? -44.653 -29.522 41.893 1.00 96.19 282 LEU A O 1
ATOM 2300 N N . THR A 1 283 ? -42.549 -29.558 42.671 1.00 96.75 283 THR A N 1
ATOM 2301 C CA . THR A 1 283 ? -42.922 -30.240 43.926 1.00 96.75 283 THR A CA 1
ATOM 2302 C C . THR A 1 283 ? -43.752 -29.363 44.862 1.00 96.75 283 THR A C 1
ATOM 2304 O O . THR A 1 283 ? -44.712 -29.866 45.446 1.00 96.75 283 THR A O 1
ATOM 2307 N N . ALA A 1 284 ? -43.446 -28.066 44.974 1.00 95.81 284 ALA A N 1
ATOM 2308 C CA . ALA A 1 284 ? -44.221 -27.135 45.794 1.00 95.81 284 ALA A CA 1
ATOM 2309 C C . ALA A 1 284 ? -45.649 -26.966 45.251 1.00 95.81 284 ALA A C 1
ATOM 2311 O O . ALA A 1 284 ? -46.610 -27.115 46.001 1.00 95.81 284 ALA A O 1
ATOM 2312 N N . ASN A 1 285 ? -45.807 -26.777 43.938 1.00 95.81 285 ASN A N 1
ATOM 2313 C CA . ASN A 1 285 ? -47.112 -26.677 43.280 1.00 95.81 285 ASN A CA 1
ATOM 2314 C C . ASN A 1 285 ? -47.944 -27.954 43.463 1.00 95.81 285 ASN A C 1
ATOM 2316 O O . ASN A 1 285 ? -49.147 -27.880 43.713 1.00 95.81 285 ASN A O 1
ATOM 2320 N N . LYS A 1 286 ? -47.314 -29.137 43.413 1.00 97.12 286 LYS A N 1
ATOM 2321 C CA . LYS A 1 286 ? -47.994 -30.406 43.711 1.00 97.12 286 LYS A CA 1
ATOM 2322 C C . LYS A 1 286 ? -48.470 -30.481 45.168 1.00 97.12 286 LYS A C 1
ATOM 2324 O O . LYS A 1 286 ? -49.570 -30.974 45.412 1.00 97.12 286 LYS A O 1
ATOM 2329 N N . ALA A 1 287 ? -47.679 -29.984 46.121 1.00 95.81 287 ALA A N 1
ATOM 2330 C CA . ALA A 1 287 ? -48.070 -29.915 47.529 1.00 95.81 287 ALA A CA 1
ATOM 2331 C C . ALA A 1 287 ? -49.207 -28.901 47.765 1.00 95.81 287 ALA A C 1
ATOM 2333 O O . ALA A 1 287 ? -50.148 -29.207 48.494 1.00 95.81 287 ALA A O 1
ATOM 2334 N N . ILE A 1 288 ? -49.180 -27.745 47.092 1.00 95.56 288 ILE A N 1
ATOM 2335 C CA . ILE A 1 288 ? -50.266 -26.751 47.123 1.00 95.56 288 ILE A CA 1
ATOM 2336 C C . ILE A 1 288 ? -51.562 -27.365 46.581 1.00 95.56 288 ILE A C 1
ATOM 2338 O O . ILE A 1 288 ? -52.579 -27.323 47.264 1.00 95.56 288 ILE A O 1
ATOM 2342 N N . ALA A 1 289 ? -51.529 -28.042 45.429 1.00 95.94 289 ALA A N 1
ATOM 2343 C CA . ALA A 1 289 ? -52.709 -28.711 44.870 1.00 95.94 289 ALA A CA 1
ATOM 2344 C C . ALA A 1 289 ? -53.297 -29.791 45.809 1.00 95.94 289 ALA A C 1
ATOM 2346 O O . ALA A 1 289 ? -54.514 -29.990 45.851 1.00 95.94 289 ALA A O 1
ATOM 2347 N N . GLN A 1 290 ? -52.452 -30.474 46.594 1.00 96.06 290 GLN A N 1
ATOM 2348 C CA . GLN A 1 290 ? -52.895 -31.393 47.651 1.00 96.06 290 GLN A CA 1
ATOM 2349 C C . GLN A 1 290 ? -53.538 -30.646 48.831 1.00 96.06 290 GLN A C 1
ATOM 2351 O O . GLN A 1 290 ? -54.603 -31.052 49.294 1.00 96.06 290 GLN A O 1
ATOM 2356 N N . GLN A 1 291 ? -52.945 -29.541 49.291 1.00 94.69 291 GLN A N 1
ATOM 2357 C CA . GLN A 1 291 ? -53.507 -28.697 50.354 1.00 94.69 291 GLN A CA 1
ATOM 2358 C C . GLN A 1 291 ? -54.838 -28.049 49.939 1.00 94.69 291 GLN A C 1
ATOM 2360 O O . GLN A 1 291 ? -55.785 -28.020 50.718 1.00 94.69 291 GLN A O 1
ATOM 2365 N N . GLU A 1 292 ? -54.978 -27.601 48.692 1.00 96.00 292 GLU A N 1
ATOM 2366 C CA . GLU A 1 292 ? -56.247 -27.098 48.157 1.00 96.00 292 GLU A CA 1
ATOM 2367 C C . GLU A 1 292 ? -57.341 -28.172 48.126 1.00 96.00 292 GLU A C 1
ATOM 2369 O O . GLU A 1 292 ? -58.523 -27.855 48.280 1.00 96.00 292 GLU A O 1
ATOM 2374 N N . ALA A 1 293 ? -56.976 -29.438 47.897 1.00 95.12 293 ALA A N 1
ATOM 2375 C CA . ALA A 1 293 ? -57.919 -30.550 47.937 1.00 95.12 293 ALA A CA 1
ATOM 2376 C C . ALA A 1 293 ? -58.396 -30.826 49.372 1.00 95.12 293 ALA A C 1
ATOM 2378 O O . ALA A 1 293 ? -59.605 -30.917 49.594 1.00 95.12 293 ALA A O 1
ATOM 2379 N N . THR A 1 294 ? -57.487 -30.867 50.355 1.00 96.44 294 THR A N 1
ATOM 2380 C CA . THR A 1 294 ? -57.865 -31.067 51.767 1.00 96.44 294 THR A CA 1
ATOM 2381 C C . THR A 1 294 ? -58.648 -29.880 52.328 1.00 96.44 294 THR A C 1
ATOM 2383 O O . THR A 1 294 ? -59.620 -30.081 53.052 1.00 96.44 294 THR A O 1
ATOM 2386 N N . VAL A 1 295 ? -58.323 -28.640 51.943 1.00 95.62 295 VAL A N 1
ATOM 2387 C CA . VAL A 1 295 ? -59.114 -27.450 52.308 1.00 95.62 295 VAL A CA 1
ATOM 2388 C C . VAL A 1 295 ? -60.529 -27.522 51.727 1.00 95.62 295 VAL A C 1
ATOM 2390 O O . VAL A 1 295 ? -61.490 -27.248 52.447 1.00 95.62 295 VAL A O 1
ATOM 2393 N N . ARG A 1 296 ? -60.699 -27.939 50.463 1.00 96.56 296 ARG A N 1
ATOM 2394 C CA . ARG A 1 296 ? -62.032 -28.154 49.864 1.00 96.56 296 ARG A CA 1
ATOM 2395 C C . ARG A 1 296 ? -62.828 -29.240 50.591 1.00 96.56 296 ARG A C 1
ATOM 2397 O O . ARG A 1 296 ? -64.027 -29.064 50.820 1.00 96.56 296 ARG A O 1
ATOM 2404 N N . GLU A 1 297 ? -62.177 -30.329 50.993 1.00 96.12 297 GLU A N 1
ATOM 2405 C CA . GLU A 1 297 ? -62.805 -31.396 51.776 1.00 96.12 297 GLU A CA 1
ATOM 2406 C C . GLU A 1 297 ? -63.246 -30.894 53.162 1.00 96.12 297 GLU A C 1
ATOM 2408 O O . GLU A 1 297 ? -64.421 -31.034 53.514 1.00 96.12 297 GLU A O 1
ATOM 2413 N N . LEU A 1 298 ? -62.370 -30.201 53.898 1.00 95.38 298 LEU A N 1
ATOM 2414 C CA . LEU A 1 298 ? -62.691 -29.580 55.189 1.00 95.38 298 LEU A CA 1
ATOM 2415 C C . LEU A 1 298 ? -63.835 -28.561 55.079 1.00 95.38 298 LEU A C 1
ATOM 2417 O O . LEU A 1 298 ? -64.734 -28.559 55.917 1.00 95.38 298 LEU A O 1
ATOM 2421 N N . GLN A 1 299 ? -63.868 -27.737 54.027 1.00 95.69 299 GLN A N 1
ATOM 2422 C CA . GLN A 1 299 ? -64.987 -26.824 53.766 1.00 95.69 299 GLN A CA 1
ATOM 2423 C C . GLN A 1 299 ? -66.310 -27.573 53.533 1.00 95.69 299 GLN A C 1
ATOM 2425 O O . GLN A 1 299 ? -67.367 -27.096 53.953 1.00 95.69 299 GLN A O 1
ATOM 2430 N N . SER A 1 300 ? -66.279 -28.741 52.882 1.00 95.19 300 SER A N 1
ATOM 2431 C CA . SER A 1 300 ? -67.468 -29.585 52.708 1.00 95.19 300 SER A CA 1
ATOM 2432 C C . SER A 1 300 ? -67.939 -30.208 54.030 1.00 95.19 300 SER A C 1
ATOM 2434 O O . SER A 1 300 ? -69.142 -30.245 54.298 1.00 95.19 300 SER A O 1
ATOM 2436 N N . GLU A 1 301 ? -67.005 -30.602 54.902 1.00 96.69 301 GLU A N 1
ATOM 2437 C CA . GLU A 1 301 ? -67.319 -31.138 56.228 1.00 96.69 301 GLU A CA 1
ATOM 2438 C C . GLU A 1 301 ? -67.875 -30.060 57.162 1.00 96.69 301 GLU A C 1
ATOM 2440 O O . GLU A 1 301 ? -68.880 -30.294 57.832 1.00 96.69 301 GLU A O 1
ATOM 2445 N N . ILE A 1 302 ? -67.307 -28.849 57.144 1.00 94.44 302 ILE A N 1
ATOM 2446 C CA . ILE A 1 302 ? -67.849 -27.694 57.871 1.00 94.44 302 ILE A CA 1
ATOM 2447 C C . ILE A 1 302 ? -69.294 -27.429 57.433 1.00 94.44 302 ILE A C 1
ATOM 2449 O O . ILE A 1 302 ? -70.169 -27.329 58.289 1.00 94.44 302 ILE A O 1
ATOM 2453 N N . LYS A 1 303 ? -69.586 -27.416 56.121 1.00 95.75 303 LYS A N 1
ATOM 2454 C CA . LYS A 1 303 ? -70.963 -27.263 55.610 1.00 95.75 303 LYS A CA 1
ATOM 2455 C C . LYS A 1 303 ? -71.906 -28.358 56.127 1.00 95.75 303 LYS A C 1
ATOM 2457 O O . LYS A 1 303 ? -73.012 -28.029 56.555 1.00 95.75 303 LYS A O 1
ATOM 2462 N N . ARG A 1 304 ? -71.480 -29.633 56.154 1.00 95.12 304 ARG A N 1
ATOM 2463 C CA . ARG A 1 304 ? -72.246 -30.728 56.791 1.00 95.12 304 ARG A CA 1
ATOM 2464 C C . ARG A 1 304 ? -72.522 -30.434 58.265 1.00 95.12 304 ARG A C 1
ATOM 2466 O O . ARG A 1 304 ? -73.679 -30.438 58.679 1.00 95.12 304 ARG A O 1
ATOM 2473 N N . LYS A 1 305 ? -71.483 -30.112 59.040 1.00 94.88 305 LYS A N 1
ATOM 2474 C CA . LYS A 1 305 ? -71.599 -29.814 60.475 1.00 94.88 305 LYS A CA 1
ATOM 2475 C C . LYS A 1 305 ? -72.505 -28.615 60.757 1.00 94.88 305 LYS A C 1
ATOM 2477 O O . LYS A 1 305 ? -73.283 -28.676 61.703 1.00 94.88 305 LYS A O 1
ATOM 2482 N N . THR A 1 306 ? -72.485 -27.566 59.933 1.00 95.81 306 THR A N 1
ATOM 2483 C CA . THR A 1 306 ? -73.419 -26.433 60.053 1.00 95.81 306 THR A CA 1
ATOM 2484 C C . THR A 1 306 ? -74.876 -26.878 59.889 1.00 95.81 306 THR A C 1
ATOM 2486 O O . THR A 1 306 ? -75.725 -26.473 60.682 1.00 95.81 306 THR A O 1
ATOM 2489 N N . ILE A 1 307 ? -75.173 -27.750 58.916 1.00 94.62 307 ILE A N 1
ATOM 2490 C CA . ILE A 1 307 ? -76.522 -28.306 58.708 1.00 94.62 307 ILE A CA 1
ATOM 2491 C C . ILE A 1 307 ? -76.939 -29.195 59.894 1.00 94.62 307 ILE A C 1
ATOM 2493 O O . ILE A 1 307 ? -78.074 -29.105 60.366 1.00 94.62 307 ILE A O 1
ATOM 2497 N N . ASP A 1 308 ? -76.031 -30.022 60.413 1.00 94.06 308 ASP A N 1
ATOM 2498 C CA . ASP A 1 308 ? -76.305 -30.885 61.568 1.00 94.06 308 ASP A CA 1
ATOM 2499 C C . ASP A 1 308 ? -76.551 -30.080 62.854 1.00 94.06 308 ASP A C 1
ATOM 2501 O O . ASP A 1 308 ? -77.484 -30.382 63.602 1.00 94.06 308 ASP A O 1
ATOM 2505 N N . ILE A 1 309 ? -75.776 -29.015 63.087 1.00 93.62 309 ILE A N 1
ATOM 2506 C CA . ILE A 1 309 ? -75.976 -28.079 64.203 1.00 93.62 309 ILE A CA 1
ATOM 2507 C C . ILE A 1 309 ? -77.320 -27.357 64.066 1.00 93.62 309 ILE A C 1
ATOM 2509 O O . ILE A 1 309 ? -78.044 -27.255 65.055 1.00 93.62 309 ILE A O 1
ATOM 2513 N N . ALA A 1 310 ? -77.698 -26.910 62.863 1.00 94.44 310 ALA A N 1
ATOM 2514 C CA . ALA A 1 310 ? -79.007 -26.300 62.627 1.00 94.44 310 ALA A CA 1
ATOM 2515 C C . ALA A 1 310 ? -80.150 -27.270 62.982 1.00 94.44 310 ALA A C 1
ATOM 2517 O O . ALA A 1 310 ? -81.034 -26.917 63.763 1.00 94.44 310 ALA A O 1
ATOM 2518 N N . ARG A 1 311 ? -80.076 -28.525 62.514 1.00 93.81 311 ARG A N 1
ATOM 2519 C CA . ARG A 1 311 ? -81.056 -29.582 62.829 1.00 93.81 311 ARG A CA 1
ATOM 2520 C C . ARG A 1 311 ? -81.118 -29.898 64.331 1.00 93.81 311 ARG A C 1
ATOM 2522 O O . ARG A 1 311 ? -82.202 -30.092 64.879 1.00 93.81 311 ARG A O 1
ATOM 2529 N N . SER A 1 312 ? -79.967 -29.926 65.003 1.00 91.94 312 SER A N 1
ATOM 2530 C CA . SER A 1 312 ? -79.871 -30.122 66.456 1.00 91.94 312 SER A CA 1
ATOM 2531 C C . SER A 1 312 ? -80.484 -28.953 67.237 1.00 91.94 312 SER A C 1
ATOM 2533 O O . SER A 1 312 ? -81.212 -29.165 68.205 1.00 91.94 312 SER A O 1
ATOM 2535 N N . ASN A 1 313 ? -80.267 -27.715 66.787 1.00 93.44 313 ASN A N 1
ATOM 2536 C CA . ASN A 1 313 ? -80.842 -26.526 67.412 1.00 93.44 313 ASN A CA 1
ATOM 2537 C C . ASN A 1 313 ? -82.369 -26.457 67.221 1.00 93.44 313 ASN A C 1
ATOM 2539 O O . ASN A 1 313 ? -83.069 -26.084 68.157 1.00 93.44 313 ASN A O 1
ATOM 2543 N N . GLU A 1 314 ? -82.895 -26.880 66.065 1.00 93.19 314 GLU A N 1
ATOM 2544 C CA . GLU A 1 314 ? -84.342 -27.051 65.848 1.00 93.19 314 GLU A CA 1
ATOM 2545 C C . GLU A 1 314 ? -84.930 -28.063 66.846 1.00 93.19 314 GLU A C 1
ATOM 2547 O O . GLU A 1 314 ? -85.875 -27.756 67.570 1.00 93.19 314 GLU A O 1
ATOM 2552 N N . SER A 1 315 ? -84.301 -29.239 66.977 1.00 90.56 315 SER A N 1
ATOM 2553 C CA . SER A 1 315 ? -84.680 -30.254 67.971 1.00 90.56 315 SER A CA 1
ATOM 2554 C C . SER A 1 315 ? -84.655 -29.694 69.401 1.00 90.56 315 SER A C 1
ATOM 2556 O O . SER A 1 315 ? -85.616 -29.869 70.156 1.00 90.56 315 SER A O 1
ATOM 2558 N N . ARG A 1 316 ? -83.609 -28.931 69.755 1.00 90.19 316 ARG A N 1
ATOM 2559 C CA . ARG A 1 316 ? -83.485 -28.267 71.060 1.00 90.19 316 ARG A CA 1
ATOM 2560 C C . ARG A 1 316 ? -84.635 -27.296 71.332 1.00 90.19 316 ARG A C 1
ATOM 2562 O O . ARG A 1 316 ? -85.191 -27.376 72.422 1.00 90.19 316 ARG A O 1
ATOM 2569 N N . LYS A 1 317 ? -85.039 -26.454 70.369 1.00 92.38 317 LYS A N 1
ATOM 2570 C CA . LYS A 1 317 ? -86.211 -25.567 70.524 1.00 92.38 317 LYS A CA 1
ATOM 2571 C C . LYS A 1 317 ? -87.479 -26.365 70.833 1.00 92.38 317 LYS A C 1
ATOM 2573 O O . LYS A 1 317 ? -88.146 -26.070 71.817 1.00 92.38 317 LYS A O 1
ATOM 2578 N N . THR A 1 318 ? -87.764 -27.429 70.072 1.00 91.19 318 THR A N 1
ATOM 2579 C CA . THR A 1 318 ? -88.968 -28.252 70.320 1.00 91.19 318 THR A CA 1
ATOM 2580 C C . THR A 1 318 ? -88.948 -28.949 71.684 1.00 91.19 318 THR A C 1
ATOM 2582 O O . THR A 1 318 ? -89.998 -29.270 72.236 1.00 91.19 318 THR A O 1
ATOM 2585 N N . ASN A 1 319 ? -87.764 -29.201 72.252 1.00 89.75 319 ASN A N 1
ATOM 2586 C CA . ASN A 1 319 ? -87.635 -29.731 73.607 1.00 89.75 319 ASN A CA 1
ATOM 2587 C C . ASN A 1 319 ? -87.754 -28.634 74.674 1.00 89.75 319 ASN A C 1
ATOM 2589 O O . ASN A 1 319 ? -88.370 -28.886 75.701 1.00 89.75 319 ASN A O 1
ATOM 2593 N N . GLU A 1 320 ? -87.245 -27.425 74.426 1.00 92.94 320 GLU A N 1
ATOM 2594 C CA . GLU A 1 320 ? -87.451 -26.251 75.289 1.00 92.94 320 GLU A CA 1
ATOM 2595 C C . GLU A 1 320 ? -88.944 -25.886 75.392 1.00 92.94 320 GLU A C 1
ATOM 2597 O O . GLU A 1 320 ? -89.444 -25.610 76.479 1.00 92.94 320 GLU A O 1
ATOM 2602 N N . GLU A 1 321 ? -89.686 -25.968 74.285 1.00 89.81 321 GLU A N 1
ATOM 2603 C CA . GLU A 1 321 ? -91.145 -25.794 74.251 1.00 89.81 321 GLU A CA 1
ATOM 2604 C C . GLU A 1 321 ? -91.873 -26.844 75.108 1.00 89.81 321 GLU A C 1
ATOM 2606 O O . GLU A 1 321 ? -92.724 -26.487 75.922 1.00 89.81 321 GLU A O 1
ATOM 2611 N N . LYS A 1 322 ? -91.501 -28.129 75.002 1.00 91.69 322 LYS A N 1
ATOM 2612 C CA . LYS A 1 322 ? -92.038 -29.194 75.878 1.00 91.69 322 LYS A CA 1
ATOM 2613 C C . LYS A 1 322 ? -91.702 -28.956 77.353 1.00 91.69 322 LYS A C 1
ATOM 2615 O O . LYS A 1 322 ? -92.519 -29.266 78.216 1.00 91.69 322 LYS A O 1
ATOM 2620 N N . LEU A 1 323 ? -90.513 -28.423 77.642 1.00 89.38 323 LEU A N 1
ATOM 2621 C CA . LEU A 1 323 ? -90.052 -28.154 79.004 1.00 89.38 323 LEU A CA 1
ATOM 2622 C C . LEU A 1 323 ? -90.868 -27.014 79.636 1.00 89.38 323 LEU A C 1
ATOM 2624 O O . LEU A 1 323 ? -91.378 -27.191 80.737 1.00 89.38 323 LEU A O 1
ATOM 2628 N N . LYS A 1 324 ? -91.136 -25.930 78.895 1.00 92.00 324 LYS A N 1
ATOM 2629 C CA . LYS A 1 324 ? -92.031 -24.837 79.333 1.00 92.00 324 LYS A CA 1
ATOM 2630 C C . LYS A 1 324 ? -93.448 -25.318 79.657 1.00 92.00 324 LYS A C 1
ATOM 2632 O O . LYS A 1 324 ? -94.041 -24.863 80.632 1.00 92.00 324 LYS A O 1
ATOM 2637 N N . VAL A 1 325 ? -93.989 -26.260 78.878 1.00 89.69 325 VAL A N 1
ATOM 2638 C CA . VAL A 1 325 ? -95.296 -26.882 79.173 1.00 89.69 325 VAL A CA 1
ATOM 2639 C C . VAL A 1 325 ? -95.254 -27.674 80.489 1.00 89.69 325 VAL A C 1
ATOM 2641 O O . VAL A 1 325 ? -96.207 -27.619 81.262 1.00 89.69 325 VAL A O 1
ATOM 2644 N N . ALA A 1 326 ? -94.152 -28.374 80.779 1.00 83.81 326 ALA A N 1
ATOM 2645 C CA . ALA A 1 326 ? -93.979 -29.098 82.039 1.00 83.81 326 ALA A CA 1
ATOM 2646 C C . ALA A 1 326 ? -93.772 -28.160 83.250 1.00 83.81 326 ALA A C 1
ATOM 2648 O O . ALA A 1 326 ? -94.332 -28.411 84.316 1.00 83.81 326 ALA A O 1
ATOM 2649 N N . GLU A 1 327 ? -93.024 -27.064 83.088 1.00 89.00 327 GLU A N 1
ATOM 2650 C CA . GLU A 1 327 ? -92.825 -26.033 84.122 1.00 89.00 327 GLU A CA 1
ATOM 2651 C C . GLU A 1 327 ? -94.153 -25.392 84.548 1.00 89.00 327 GLU A C 1
ATOM 2653 O O . GLU A 1 327 ? -94.451 -25.327 85.742 1.00 89.00 327 GLU A O 1
ATOM 2658 N N . GLN A 1 328 ? -94.995 -25.007 83.581 1.00 90.00 328 GLN A N 1
ATOM 2659 C CA . GLN A 1 328 ? -96.320 -24.427 83.842 1.00 90.00 328 GLN A CA 1
ATOM 2660 C C . GLN A 1 328 ? -97.263 -25.372 84.604 1.00 90.00 328 GLN A C 1
ATOM 2662 O O . GLN A 1 328 ? -98.164 -24.912 85.306 1.00 90.00 328 GLN A O 1
ATOM 2667 N N . GLU A 1 329 ? -97.089 -26.690 84.477 1.00 89.12 329 GLU A N 1
ATOM 2668 C CA . GLU A 1 329 ? -97.897 -27.665 85.214 1.00 89.12 329 GLU A CA 1
ATOM 2669 C C . GLU A 1 329 ? -97.415 -27.835 86.665 1.00 89.12 329 GLU A C 1
ATOM 2671 O O . GLU A 1 329 ? -98.235 -27.953 87.576 1.00 89.12 329 GLU A O 1
ATOM 2676 N N . LEU A 1 330 ? -96.101 -27.762 86.909 1.00 83.44 330 LEU A N 1
ATOM 2677 C CA . LEU A 1 330 ? -95.528 -27.769 88.262 1.00 83.44 330 LEU A CA 1
ATOM 2678 C C . LEU A 1 330 ? -95.864 -26.493 89.049 1.00 83.44 330 LEU A C 1
ATOM 2680 O O . LEU A 1 330 ? -96.144 -26.563 90.248 1.00 83.44 330 LEU A O 1
ATOM 2684 N N . GLU A 1 331 ? -95.886 -25.331 88.392 1.00 88.06 331 GLU A N 1
ATOM 2685 C CA . GLU A 1 331 ? -96.206 -24.051 89.037 1.00 88.06 331 GLU A CA 1
ATOM 2686 C C . GLU A 1 331 ? -97.624 -24.049 89.644 1.00 88.06 331 GLU A C 1
ATOM 2688 O O . GLU A 1 331 ? -97.811 -23.631 90.791 1.00 88.06 331 GLU A O 1
ATOM 2693 N N . LYS A 1 332 ? -98.608 -24.632 88.940 1.00 83.88 332 LYS A N 1
ATOM 2694 C CA . LYS A 1 332 ? -99.975 -24.836 89.461 1.00 83.88 332 LYS A CA 1
ATOM 2695 C C . LYS A 1 332 ? -99.997 -25.675 90.740 1.00 83.88 332 LYS A C 1
ATOM 2697 O O . LYS A 1 332 ? -100.755 -25.365 91.657 1.00 83.88 332 LYS A O 1
ATOM 2702 N N . GLN A 1 333 ? -99.188 -26.735 90.806 1.00 81.50 333 GLN A N 1
ATOM 2703 C CA . GLN A 1 333 ? -99.133 -27.623 91.974 1.00 81.50 333 GLN A CA 1
ATOM 2704 C C . GLN A 1 333 ? -98.540 -26.908 93.197 1.00 81.50 333 GLN A C 1
ATOM 2706 O O . GLN A 1 333 ? -99.055 -27.056 94.304 1.00 81.50 333 GLN A O 1
ATOM 2711 N N . SER A 1 334 ? -97.506 -26.084 92.991 1.00 82.56 334 SER A N 1
ATOM 2712 C CA . SER A 1 334 ? -96.849 -25.305 94.051 1.00 82.56 334 SER A CA 1
ATOM 2713 C C . SER A 1 334 ? -97.812 -24.340 94.762 1.00 82.56 334 SER A C 1
ATOM 2715 O O . SER A 1 334 ? -97.863 -24.291 95.995 1.00 82.56 334 SER A O 1
ATOM 2717 N N . LEU A 1 335 ? -98.650 -23.629 93.996 1.00 84.25 335 LEU A N 1
ATOM 2718 C CA . LEU A 1 335 ? -99.633 -22.681 94.537 1.00 84.25 335 LEU A CA 1
ATOM 2719 C C . LEU A 1 335 ? -100.669 -23.343 95.463 1.00 84.25 335 LEU A C 1
ATOM 2721 O O . LEU A 1 335 ? -101.112 -22.717 96.426 1.00 84.25 335 LEU A O 1
ATOM 2725 N N . GLY A 1 336 ? -101.018 -24.612 95.222 1.00 73.12 336 GLY A N 1
ATOM 2726 C CA . GLY A 1 336 ? -101.941 -25.365 96.076 1.00 73.12 336 GLY A CA 1
ATOM 2727 C C . GLY A 1 336 ? -101.389 -25.688 97.471 1.00 73.12 336 GLY A C 1
ATOM 2728 O O . GLY A 1 336 ? -102.163 -25.832 98.414 1.00 73.12 336 GLY A O 1
ATOM 2729 N N . TRP A 1 337 ? -100.063 -25.772 97.631 1.00 77.88 337 TRP A N 1
ATOM 2730 C CA . TRP A 1 337 ? -99.428 -26.135 98.904 1.00 77.88 337 TRP A CA 1
ATOM 2731 C C . TRP A 1 337 ? -99.343 -24.957 99.886 1.00 77.88 337 TRP A C 1
ATOM 2733 O O . TRP A 1 337 ? -99.591 -25.121 101.081 1.00 77.88 337 TRP A O 1
ATOM 2743 N N . LEU A 1 338 ? -99.047 -23.753 99.385 1.00 77.44 338 LEU A N 1
ATOM 2744 C CA . LEU A 1 338 ? -98.871 -22.549 100.211 1.00 77.44 338 LEU A CA 1
ATOM 2745 C C . LEU A 1 338 ? -100.138 -22.144 100.981 1.00 77.44 338 LEU A C 1
ATOM 2747 O O . LEU A 1 338 ? -100.032 -21.645 102.102 1.00 77.44 338 LEU A O 1
ATOM 2751 N N . ALA A 1 339 ? -101.325 -22.400 100.423 1.00 73.19 339 ALA A N 1
ATOM 2752 C CA . ALA A 1 339 ? -102.599 -22.100 101.077 1.00 73.19 339 ALA A CA 1
ATOM 2753 C C . ALA A 1 339 ? -102.758 -22.827 102.430 1.00 73.19 339 ALA A C 1
ATOM 2755 O O . ALA A 1 339 ? -103.240 -22.234 103.392 1.00 73.19 339 ALA A O 1
ATOM 2756 N N . ALA A 1 340 ? -102.277 -24.072 102.536 1.00 67.25 340 ALA A N 1
ATOM 2757 C CA . ALA A 1 340 ? -102.396 -24.885 103.749 1.00 67.25 340 ALA A CA 1
ATOM 2758 C C . ALA A 1 340 ? -101.453 -24.450 104.892 1.00 67.25 340 ALA A C 1
ATOM 2760 O O . ALA A 1 340 ? -101.655 -24.828 106.044 1.00 67.25 340 ALA A O 1
ATOM 2761 N N . GLN A 1 341 ? -100.406 -23.667 104.603 1.00 73.38 341 GLN A N 1
ATOM 2762 C CA . GLN A 1 341 ? -99.420 -23.260 105.614 1.00 73.38 341 GLN A CA 1
ATOM 2763 C C . GLN A 1 341 ? -99.885 -22.062 106.461 1.00 73.38 341 GLN A C 1
ATOM 2765 O O . GLN A 1 341 ? -99.419 -21.881 107.590 1.00 73.38 341 GLN A O 1
ATOM 2770 N N . GLN A 1 342 ? -100.788 -21.234 105.928 1.00 73.75 342 GLN A N 1
ATOM 2771 C CA . GLN A 1 342 ? -101.211 -19.988 106.570 1.00 73.75 342 GLN A CA 1
ATOM 2772 C C . GLN A 1 342 ? -102.115 -20.238 107.792 1.00 73.75 342 GLN A C 1
ATOM 2774 O O . GLN A 1 342 ? -101.959 -19.563 108.809 1.00 73.75 342 GLN A O 1
ATOM 2779 N N . GLU A 1 343 ? -102.981 -21.256 107.732 1.00 58.56 343 GLU A N 1
ATOM 2780 C CA . GLU A 1 343 ? -103.949 -21.602 108.790 1.00 58.56 343 GLU A CA 1
ATOM 2781 C C . GLU A 1 343 ? -103.287 -22.015 110.122 1.00 58.56 343 GLU A C 1
ATOM 2783 O O . GLU A 1 343 ? -103.887 -21.898 111.188 1.00 58.56 343 GLU A O 1
ATOM 2788 N N . LEU A 1 344 ? -102.022 -22.456 110.097 1.00 55.47 344 LEU A N 1
ATOM 2789 C CA . LEU A 1 344 ? -101.323 -22.951 111.289 1.00 55.47 344 LEU A CA 1
ATOM 2790 C C . LEU A 1 344 ? -100.786 -21.838 112.214 1.00 55.47 344 LEU A C 1
ATOM 2792 O O . LEU A 1 344 ? -100.425 -22.110 113.360 1.00 55.47 344 LEU A O 1
ATOM 2796 N N . LYS A 1 345 ? -100.664 -20.594 111.726 1.00 62.19 345 LYS A N 1
ATOM 2797 C CA . LYS A 1 345 ? -99.955 -19.511 112.442 1.00 62.19 345 LYS A CA 1
ATOM 2798 C C . LYS A 1 345 ? -100.808 -18.719 113.433 1.00 62.19 345 LYS A C 1
ATOM 2800 O O . LYS A 1 345 ? -100.240 -18.048 114.293 1.00 62.19 345 LYS A O 1
ATOM 2805 N N . GLU A 1 346 ? -102.133 -18.783 113.344 1.00 52.41 346 GLU A N 1
ATOM 2806 C CA . GLU A 1 346 ? -103.022 -17.898 114.117 1.00 52.41 346 GLU A CA 1
ATOM 2807 C C . GLU A 1 346 ? -103.213 -18.326 115.589 1.00 52.41 346 GLU A C 1
ATOM 2809 O O . GLU A 1 346 ? -103.674 -17.539 116.411 1.00 52.41 346 GLU A O 1
ATOM 2814 N N . LEU A 1 347 ? -102.795 -19.541 115.967 1.00 43.16 347 LEU A N 1
ATOM 2815 C CA . LEU A 1 347 ? -103.078 -20.138 117.285 1.00 43.16 347 LEU A CA 1
ATOM 2816 C C . LEU A 1 347 ? -102.049 -19.837 118.405 1.00 43.16 347 LEU A C 1
ATOM 2818 O O . LEU A 1 347 ? -102.169 -20.395 119.494 1.00 43.16 347 LEU A O 1
ATOM 2822 N N . ALA A 1 348 ? -101.025 -19.000 118.178 1.00 40.28 348 ALA A N 1
ATOM 2823 C CA . ALA A 1 348 ? -99.768 -19.070 118.951 1.00 40.28 348 ALA A CA 1
ATOM 2824 C C . ALA A 1 348 ? -99.339 -17.840 119.805 1.00 40.28 348 ALA A C 1
ATOM 2826 O O . ALA A 1 348 ? -98.186 -17.807 120.232 1.00 40.28 348 ALA A O 1
ATOM 2827 N N . GLN A 1 349 ? -100.179 -16.820 120.065 1.00 37.81 349 GLN A N 1
ATOM 2828 C CA . GLN A 1 349 ? -99.707 -15.518 120.618 1.00 37.81 349 GLN A CA 1
ATOM 2829 C C . GLN A 1 349 ? -100.409 -14.958 121.891 1.00 37.81 349 GLN A C 1
ATOM 2831 O O . GLN A 1 349 ? -100.750 -13.777 121.922 1.00 37.81 349 GLN A O 1
ATOM 2836 N N . LEU A 1 350 ? -100.590 -15.726 122.982 1.00 31.06 350 LEU A N 1
ATOM 2837 C CA . LEU A 1 350 ? -101.170 -15.190 124.244 1.00 31.06 350 LEU A CA 1
ATOM 2838 C C . LEU A 1 350 ? -100.547 -15.724 125.564 1.00 31.06 350 LEU A C 1
ATOM 2840 O O . LEU A 1 350 ? -101.018 -16.738 126.070 1.00 31.06 350 LEU A O 1
ATOM 2844 N N . ALA A 1 351 ? -99.557 -14.999 126.136 1.00 36.28 351 ALA A N 1
ATOM 2845 C CA . ALA A 1 351 ? -99.181 -14.845 127.580 1.00 36.28 351 ALA A CA 1
ATOM 2846 C C . ALA A 1 351 ? -97.659 -14.569 127.773 1.00 36.28 351 ALA A C 1
ATOM 2848 O O . ALA A 1 351 ? -96.879 -14.980 126.922 1.00 36.28 351 ALA A O 1
ATOM 2849 N N . PHE A 1 352 ? -97.117 -14.016 128.878 1.00 34.88 352 PHE A N 1
ATOM 2850 C CA . PHE A 1 352 ? -97.446 -12.831 129.716 1.00 34.88 352 PHE A CA 1
ATOM 2851 C C . PHE A 1 352 ? -96.139 -12.379 130.466 1.00 34.88 352 PHE A C 1
ATOM 2853 O O . PHE A 1 352 ? -95.053 -12.676 129.974 1.00 34.88 352 PHE A O 1
ATOM 2860 N N . LYS A 1 353 ? -96.196 -11.628 131.586 1.00 46.03 353 LYS A N 1
ATOM 2861 C CA . LYS A 1 353 ? -95.188 -10.621 132.033 1.00 46.03 353 LYS A CA 1
ATOM 2862 C C . LYS A 1 353 ? -94.774 -10.626 133.541 1.00 46.03 353 LYS A C 1
ATOM 2864 O O . LYS A 1 353 ? -95.472 -11.227 134.349 1.00 46.03 353 LYS A O 1
ATOM 2869 N N . ASP A 1 354 ? -93.751 -9.804 133.865 1.00 42.38 354 ASP A N 1
ATOM 2870 C CA . ASP A 1 354 ? -93.355 -9.180 135.172 1.00 42.38 354 ASP A CA 1
ATOM 2871 C C . ASP A 1 354 ? -92.706 -10.095 136.270 1.00 42.38 354 ASP A C 1
ATOM 2873 O O . ASP A 1 354 ? -92.717 -11.310 136.111 1.00 42.38 354 ASP A O 1
ATOM 2877 N N . THR A 1 355 ? -91.998 -9.649 137.340 1.00 44.03 355 THR A N 1
ATOM 2878 C CA . THR A 1 355 ? -92.032 -8.410 138.181 1.00 44.03 355 THR A CA 1
ATOM 2879 C C . THR A 1 355 ? -90.673 -7.913 138.759 1.00 44.03 355 THR A C 1
ATOM 2881 O O . THR A 1 355 ? -89.673 -8.627 138.762 1.00 44.03 355 THR A O 1
ATOM 2884 N N . ASP A 1 356 ? -90.671 -6.681 139.302 1.00 41.28 356 ASP A N 1
ATOM 2885 C CA . ASP A 1 356 ? -89.549 -5.913 139.897 1.00 41.28 356 ASP A CA 1
ATOM 2886 C C . ASP A 1 356 ? -89.135 -6.291 141.341 1.00 41.28 356 ASP A C 1
ATOM 2888 O O . ASP A 1 356 ? -89.977 -6.295 142.233 1.00 41.28 356 ASP A O 1
ATOM 2892 N N . ASP A 1 357 ? -87.821 -6.402 141.601 1.00 49.88 357 ASP A N 1
ATOM 2893 C CA . ASP A 1 357 ? -87.214 -6.199 142.945 1.00 49.88 357 ASP A CA 1
ATOM 2894 C C . ASP A 1 357 ? -85.760 -5.639 142.898 1.00 49.88 357 ASP A C 1
ATOM 2896 O O . ASP A 1 357 ? -85.029 -5.559 143.884 1.00 49.88 357 ASP A O 1
ATOM 2900 N N . ILE A 1 358 ? -85.290 -5.208 141.718 1.00 55.09 358 ILE A N 1
ATOM 2901 C CA . ILE A 1 358 ? -83.855 -4.965 141.424 1.00 55.09 358 ILE A CA 1
ATOM 2902 C C . ILE A 1 358 ? -83.378 -3.561 141.880 1.00 55.09 358 ILE A C 1
ATOM 2904 O O . ILE A 1 358 ? -82.220 -3.170 141.715 1.00 55.09 358 ILE A O 1
ATOM 2908 N N . LYS A 1 359 ? -84.253 -2.764 142.504 1.00 50.59 359 LYS A N 1
ATOM 2909 C CA . LYS A 1 359 ? -84.080 -1.306 142.661 1.00 50.59 359 LYS A CA 1
ATOM 2910 C C . LYS A 1 359 ? -82.907 -0.868 143.554 1.00 50.59 359 LYS A C 1
ATOM 2912 O O . LYS A 1 359 ? -82.411 0.242 143.367 1.00 50.59 359 LYS A O 1
ATOM 2917 N N . GLY A 1 360 ? -82.432 -1.727 144.461 1.00 55.47 360 GLY A N 1
ATOM 2918 C CA . GLY A 1 360 ? -81.218 -1.492 145.262 1.00 55.47 360 GLY A CA 1
ATOM 2919 C C . GLY A 1 360 ? -79.912 -1.762 144.501 1.00 55.47 360 GLY A C 1
ATOM 2920 O O . GLY A 1 360 ? -78.954 -1.008 144.623 1.00 55.47 360 GLY A O 1
ATOM 2921 N N . ILE A 1 361 ? -79.895 -2.773 143.626 1.00 60.56 361 ILE A N 1
ATOM 2922 C CA . ILE A 1 361 ? -78.743 -3.091 142.763 1.00 60.56 361 ILE A CA 1
ATOM 2923 C C . ILE A 1 361 ? -78.463 -1.930 141.787 1.00 60.56 361 ILE A C 1
ATOM 2925 O O . ILE A 1 361 ? -77.313 -1.646 141.449 1.00 60.56 361 ILE A O 1
ATOM 2929 N N . ILE A 1 362 ? -79.511 -1.202 141.380 1.00 61.66 362 ILE A N 1
ATOM 2930 C CA . ILE A 1 362 ? -79.441 -0.078 140.434 1.00 61.66 362 ILE A CA 1
ATOM 2931 C C . ILE A 1 362 ? -78.489 1.048 140.882 1.00 61.66 362 ILE A C 1
ATOM 2933 O O . ILE A 1 362 ? -77.919 1.710 140.013 1.00 61.66 362 ILE A O 1
ATOM 2937 N N . THR A 1 363 ? -78.297 1.320 142.178 1.00 62.47 363 THR A N 1
ATOM 2938 C CA . THR A 1 363 ? -77.466 2.463 142.614 1.00 62.47 363 THR A CA 1
ATOM 2939 C C . THR A 1 363 ? -75.968 2.212 142.472 1.00 62.47 363 THR A C 1
ATOM 2941 O O . THR A 1 363 ? -75.272 3.070 141.926 1.00 62.47 363 THR A O 1
ATOM 2944 N N . ASP A 1 364 ? -75.478 1.027 142.832 1.00 59.62 364 ASP A N 1
ATOM 2945 C CA . ASP A 1 364 ? -74.068 0.682 142.610 1.00 59.62 364 ASP A CA 1
ATOM 2946 C C . ASP A 1 364 ? -73.797 0.383 141.129 1.00 59.62 364 ASP A C 1
ATOM 2948 O O . ASP A 1 364 ? -72.779 0.819 140.583 1.00 59.62 364 ASP A O 1
ATOM 2952 N N . PHE A 1 365 ? -74.769 -0.212 140.420 1.00 70.62 365 PHE A N 1
ATOM 2953 C CA . PHE A 1 365 ? -74.718 -0.317 138.959 1.00 70.62 365 PHE A CA 1
ATOM 2954 C C . PHE A 1 365 ? -74.626 1.045 138.266 1.00 70.62 365 PHE A C 1
ATOM 2956 O O . PHE A 1 365 ? -73.938 1.138 137.256 1.00 70.62 365 PHE A O 1
ATOM 2963 N N . LYS A 1 366 ? -75.269 2.109 138.772 1.00 75.50 366 LYS A N 1
ATOM 2964 C CA . LYS A 1 366 ? -75.131 3.464 138.202 1.00 75.50 366 LYS A CA 1
ATOM 2965 C C . LYS A 1 366 ? -73.693 3.973 138.298 1.00 75.50 366 LYS A C 1
ATOM 2967 O O . LYS A 1 366 ? -73.188 4.509 137.318 1.00 75.50 366 LYS A O 1
ATOM 2972 N N . ARG A 1 367 ? -73.016 3.761 139.431 1.00 72.00 367 ARG A N 1
ATOM 2973 C CA . ARG A 1 367 ? -71.619 4.182 139.627 1.00 72.00 367 ARG A CA 1
ATOM 2974 C C . ARG A 1 367 ? -70.642 3.370 138.771 1.00 72.00 367 ARG A C 1
ATOM 2976 O O . ARG A 1 367 ? -69.759 3.954 138.146 1.00 72.00 367 ARG A O 1
ATOM 2983 N N . VAL A 1 368 ? -70.816 2.048 138.701 1.00 77.06 368 VAL A N 1
ATOM 2984 C CA . VAL A 1 368 ? -70.026 1.185 137.801 1.00 77.06 368 VAL A CA 1
ATOM 2985 C C . VAL A 1 368 ? -70.287 1.552 136.337 1.00 77.06 368 VAL A C 1
ATOM 2987 O O . VAL A 1 368 ? -69.343 1.643 135.559 1.00 77.06 368 VAL A O 1
ATOM 2990 N N . ARG A 1 369 ? -71.542 1.850 135.970 1.00 80.81 369 ARG A N 1
ATOM 2991 C CA . ARG A 1 369 ? -71.930 2.321 134.633 1.00 80.81 369 ARG A CA 1
ATOM 2992 C C . ARG A 1 369 ? -71.228 3.631 134.265 1.00 80.81 369 ARG A C 1
ATOM 2994 O O . ARG A 1 369 ? -70.654 3.676 133.191 1.00 80.81 369 ARG A O 1
ATOM 3001 N N . SER A 1 370 ? -71.154 4.634 135.145 1.00 81.25 370 SER A N 1
ATOM 3002 C CA . SER A 1 370 ? -70.432 5.885 134.840 1.00 81.25 370 SER A CA 1
ATOM 3003 C C . SER A 1 370 ? -68.939 5.683 134.535 1.00 81.25 370 SER A C 1
ATOM 3005 O O . SER A 1 370 ? -68.421 6.314 133.618 1.00 81.25 370 SER A O 1
ATOM 3007 N N . LEU A 1 371 ? -68.246 4.791 135.255 1.00 78.62 371 LEU A N 1
ATOM 3008 C CA . LEU A 1 371 ? -66.845 4.452 134.952 1.00 78.62 371 LEU A CA 1
ATOM 3009 C C . LEU A 1 371 ? -66.715 3.618 133.670 1.00 78.62 371 LEU A C 1
ATOM 3011 O O . LEU A 1 371 ? -65.816 3.853 132.865 1.00 78.62 371 LEU A O 1
ATOM 3015 N N . LEU A 1 372 ? -67.633 2.674 133.455 1.00 83.50 372 LEU A N 1
ATOM 3016 C CA . LEU A 1 372 ? -67.692 1.868 132.237 1.00 83.50 372 LEU A CA 1
ATOM 3017 C C . LEU A 1 372 ? -67.958 2.735 130.999 1.00 83.50 372 LEU A C 1
ATOM 3019 O O . LEU A 1 372 ? -67.394 2.474 129.942 1.00 83.50 372 LEU A O 1
ATOM 3023 N N . ASP A 1 373 ? -68.785 3.770 131.127 1.00 84.69 373 ASP A N 1
ATOM 3024 C CA . ASP A 1 373 ? -69.105 4.701 130.050 1.00 84.69 373 ASP A CA 1
ATOM 3025 C C . ASP A 1 373 ? -67.919 5.637 129.744 1.00 84.69 373 ASP A C 1
ATOM 3027 O O . ASP A 1 373 ? -67.655 5.895 128.573 1.00 84.69 373 ASP A O 1
ATOM 3031 N N . ALA A 1 374 ? -67.118 6.037 130.742 1.00 82.50 374 ALA A N 1
ATOM 3032 C CA . ALA A 1 374 ? -65.853 6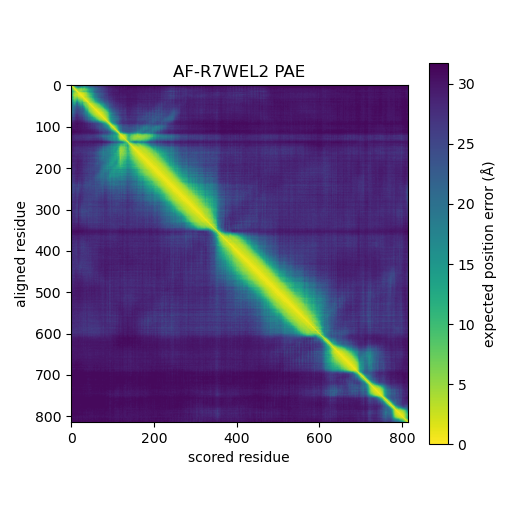.747 130.508 1.00 82.50 374 ALA A CA 1
ATOM 3033 C C . ALA A 1 374 ? -64.838 5.886 129.726 1.00 82.50 374 ALA A C 1
ATOM 3035 O O . ALA A 1 374 ? -64.361 6.304 128.671 1.00 82.50 374 ALA A O 1
ATOM 3036 N N . VAL A 1 375 ? -64.588 4.647 130.171 1.00 85.75 375 VAL A N 1
ATOM 3037 C CA . VAL A 1 375 ? -63.692 3.702 129.470 1.00 85.75 375 VAL A CA 1
ATOM 3038 C C . VAL A 1 375 ? -64.219 3.361 128.072 1.00 85.75 375 VAL A C 1
ATOM 3040 O O . VAL A 1 375 ? -63.438 3.205 127.136 1.00 85.75 375 VAL A O 1
ATOM 3043 N N . ARG A 1 376 ? -65.543 3.286 127.882 1.00 90.31 376 ARG A N 1
ATOM 3044 C CA . ARG A 1 376 ? -66.151 3.146 126.550 1.00 90.31 376 ARG A CA 1
ATOM 3045 C C . ARG A 1 376 ? -65.891 4.359 125.671 1.00 90.31 376 ARG A C 1
ATOM 3047 O O . ARG A 1 376 ? -65.541 4.159 124.517 1.00 90.31 376 ARG A O 1
ATOM 3054 N N . CYS A 1 377 ? -66.034 5.581 126.178 1.00 84.75 377 CYS A N 1
ATOM 3055 C CA . CYS A 1 377 ? -65.736 6.793 125.413 1.00 84.75 377 CYS A CA 1
ATOM 3056 C C . CYS A 1 377 ? -64.256 6.869 125.011 1.00 84.75 377 CYS A C 1
ATOM 3058 O O . CYS A 1 377 ? -63.964 7.208 123.866 1.00 84.75 377 CYS A O 1
ATOM 3060 N N . GLU A 1 378 ? -63.327 6.488 125.891 1.00 85.12 378 GLU A N 1
ATOM 3061 C CA . GLU A 1 378 ? -61.896 6.395 125.560 1.00 85.12 378 GLU A CA 1
ATOM 3062 C C . GLU A 1 378 ? -61.611 5.289 124.533 1.00 85.12 378 GLU A C 1
ATOM 3064 O O . GLU A 1 378 ? -60.899 5.520 123.556 1.00 85.12 378 GLU A O 1
ATOM 3069 N N . LEU A 1 379 ? -62.220 4.108 124.686 1.00 88.19 379 LEU A N 1
ATOM 3070 C CA . LEU A 1 379 ? -62.079 2.993 123.744 1.00 88.19 379 LEU A CA 1
ATOM 3071 C C . LEU A 1 379 ? -62.697 3.304 122.371 1.00 88.19 379 LEU A C 1
ATOM 3073 O O . LEU A 1 379 ? -62.136 2.912 121.351 1.00 88.19 379 LEU A O 1
ATOM 3077 N N . ILE A 1 380 ? -63.824 4.020 122.330 1.00 90.12 380 ILE A N 1
ATOM 3078 C CA . ILE A 1 380 ? -64.445 4.526 121.098 1.00 90.12 380 ILE A CA 1
ATOM 3079 C C . ILE A 1 380 ? -63.531 5.574 120.459 1.00 90.12 380 ILE A C 1
ATOM 3081 O O . ILE A 1 380 ? -63.191 5.429 119.292 1.00 90.12 380 ILE A O 1
ATOM 3085 N N . SER A 1 381 ? -63.026 6.543 121.227 1.00 84.38 381 SER A N 1
ATOM 3086 C CA . SER A 1 381 ? -62.086 7.558 120.724 1.00 84.38 381 SER A CA 1
ATOM 3087 C C . SER A 1 381 ? -60.802 6.928 120.167 1.00 84.38 381 SER A C 1
ATOM 3089 O O . SER A 1 381 ? -60.322 7.324 119.108 1.00 84.38 381 SER A O 1
ATOM 3091 N N . SER A 1 382 ? -60.272 5.898 120.834 1.00 84.12 382 SER A N 1
ATOM 3092 C CA . SER A 1 382 ? -59.129 5.116 120.353 1.00 84.12 382 SER A CA 1
ATOM 3093 C C . SER A 1 382 ? -59.471 4.336 119.081 1.00 84.12 382 SER A C 1
ATOM 3095 O O . SER A 1 382 ? -58.725 4.398 118.106 1.00 84.12 382 SER A O 1
ATOM 3097 N N . LYS A 1 383 ? -60.624 3.658 119.038 1.00 90.12 383 LYS A N 1
ATOM 3098 C CA . LYS A 1 383 ? -61.117 2.934 117.856 1.00 90.12 383 LYS A CA 1
ATOM 3099 C C . LYS A 1 383 ? -61.315 3.862 116.655 1.00 90.12 383 LYS A C 1
ATOM 3101 O O . LYS A 1 383 ? -60.962 3.478 115.542 1.00 90.12 383 LYS A O 1
ATOM 3106 N N . ASP A 1 384 ? -61.837 5.063 116.870 1.00 90.62 384 ASP A N 1
ATOM 3107 C CA . ASP A 1 384 ? -62.082 6.053 115.823 1.00 90.62 384 ASP A CA 1
ATOM 3108 C C . ASP A 1 384 ? -60.772 6.714 115.358 1.00 90.62 384 ASP A C 1
ATOM 3110 O O . ASP A 1 384 ? -60.591 6.946 114.159 1.00 90.62 384 ASP A O 1
ATOM 3114 N N . ALA A 1 385 ? -59.798 6.903 116.256 1.00 87.19 385 ALA A N 1
ATOM 3115 C CA . ALA A 1 385 ? -58.430 7.285 115.898 1.00 87.19 385 ALA A CA 1
ATOM 3116 C C . ALA A 1 385 ? -57.720 6.189 115.076 1.00 87.19 385 ALA A C 1
ATOM 3118 O O . ALA A 1 385 ? -57.139 6.485 114.033 1.00 87.19 385 ALA A O 1
ATOM 3119 N N . PHE A 1 386 ? -57.834 4.914 115.468 1.00 88.19 386 PHE A N 1
ATOM 3120 C CA . PHE A 1 386 ? -57.328 3.774 114.691 1.00 88.19 386 PHE A CA 1
ATOM 3121 C C . PHE A 1 386 ? -58.037 3.631 113.337 1.00 88.19 386 PHE A C 1
ATOM 3123 O O . PHE A 1 386 ? -57.389 3.340 112.335 1.00 88.19 386 PHE A O 1
ATOM 3130 N N . ALA A 1 387 ? -59.350 3.864 113.268 1.00 91.06 387 ALA A N 1
ATOM 3131 C CA . ALA A 1 387 ? -60.090 3.871 112.009 1.00 91.06 387 ALA A CA 1
ATOM 3132 C C . ALA A 1 387 ? -59.650 5.024 111.092 1.00 91.06 387 ALA A C 1
ATOM 3134 O O . ALA A 1 387 ? -59.552 4.830 109.883 1.00 91.06 387 ALA A O 1
ATOM 3135 N N . SER A 1 388 ? -59.338 6.191 111.660 1.00 91.25 388 SER A N 1
ATOM 3136 C CA . SER A 1 388 ? -58.821 7.349 110.920 1.00 91.25 388 SER A CA 1
ATOM 3137 C C . SER A 1 388 ? -57.396 7.109 110.409 1.00 91.25 388 SER A C 1
ATOM 3139 O O . SER A 1 388 ? -57.125 7.346 109.236 1.00 91.25 388 SER A O 1
ATOM 3141 N N . SER A 1 389 ? -56.512 6.549 111.241 1.00 91.12 389 SER A N 1
ATOM 3142 C CA . SER A 1 389 ? -55.156 6.153 110.839 1.00 91.12 389 SER A CA 1
ATOM 3143 C C . SER A 1 389 ? -55.166 5.052 109.772 1.00 91.12 389 SER A C 1
ATOM 3145 O O . SER A 1 389 ? -54.405 5.126 108.812 1.00 91.12 389 SER A O 1
ATOM 3147 N N . ARG A 1 390 ? -56.068 4.066 109.879 1.00 93.75 390 ARG A N 1
ATOM 3148 C CA . ARG A 1 390 ? -56.230 3.022 108.858 1.00 93.75 390 ARG A CA 1
ATOM 3149 C C . ARG A 1 390 ? -56.711 3.586 107.522 1.00 93.75 390 ARG A C 1
ATOM 3151 O O . ARG A 1 390 ? -56.110 3.246 106.513 1.00 93.75 390 ARG A O 1
ATOM 3158 N N . ARG A 1 391 ? -57.705 4.486 107.521 1.00 92.50 391 ARG A N 1
ATOM 3159 C CA . ARG A 1 391 ? -58.123 5.203 106.301 1.00 92.50 391 ARG A CA 1
ATOM 3160 C C . ARG A 1 391 ? -56.963 5.974 105.681 1.00 92.50 391 ARG A C 1
ATOM 3162 O O . ARG A 1 391 ? -56.737 5.849 104.492 1.00 92.50 391 ARG A O 1
ATOM 3169 N N . GLN A 1 392 ? -56.175 6.687 106.489 1.00 94.38 392 GLN A N 1
ATOM 3170 C CA . GLN A 1 392 ? -55.000 7.412 106.000 1.00 94.38 392 GLN A CA 1
ATOM 3171 C C . GLN A 1 392 ? -53.965 6.482 105.336 1.00 94.38 392 GLN A C 1
ATOM 3173 O O . GLN A 1 392 ? -53.368 6.860 104.331 1.00 94.38 392 GLN A O 1
ATOM 3178 N N . ILE A 1 393 ? -53.763 5.270 105.865 1.00 90.50 393 ILE A N 1
ATOM 3179 C CA . ILE A 1 393 ? -52.888 4.252 105.258 1.00 90.50 393 ILE A CA 1
ATOM 3180 C C . ILE A 1 393 ? -53.513 3.674 103.976 1.00 90.50 393 ILE A C 1
ATOM 3182 O O . ILE A 1 393 ? -52.799 3.470 102.998 1.00 90.50 393 ILE A O 1
ATOM 3186 N N . GLU A 1 394 ? -54.827 3.436 103.948 1.00 93.81 394 GLU A N 1
ATOM 3187 C CA . GLU A 1 394 ? -55.561 2.985 102.755 1.00 93.81 394 GLU A CA 1
ATOM 3188 C C . GLU A 1 394 ? -55.506 4.046 101.632 1.00 93.81 394 GLU A C 1
ATOM 3190 O O . GLU A 1 394 ? -55.172 3.712 100.496 1.00 93.81 394 GLU A O 1
ATOM 3195 N N . ASP A 1 395 ? -55.700 5.330 101.951 1.00 94.19 395 ASP A N 1
ATOM 3196 C CA . ASP A 1 395 ? -55.568 6.458 101.016 1.00 94.19 395 ASP A CA 1
ATOM 3197 C C . ASP A 1 395 ? -54.128 6.581 100.474 1.00 94.19 395 ASP A C 1
ATOM 3199 O O . ASP A 1 395 ? -53.919 6.759 99.271 1.00 94.19 395 ASP A O 1
ATOM 3203 N N . GLN A 1 396 ? -53.115 6.422 101.339 1.00 94.12 396 GLN A N 1
ATOM 3204 C CA . GLN A 1 396 ? -51.703 6.386 100.934 1.00 94.12 396 GLN A CA 1
ATOM 3205 C C . GLN A 1 396 ? -51.380 5.180 100.040 1.00 94.12 396 GLN A C 1
ATOM 3207 O O . GLN A 1 396 ? -50.627 5.320 99.076 1.00 94.12 396 GLN A O 1
ATOM 3212 N N . ALA A 1 397 ? -51.958 4.008 100.314 1.00 90.94 397 ALA A N 1
ATOM 3213 C CA . ALA A 1 397 ? -51.785 2.819 99.484 1.00 90.94 397 ALA A CA 1
ATOM 3214 C C . ALA A 1 397 ? -52.405 3.007 98.090 1.00 90.94 397 ALA A C 1
ATOM 3216 O O . ALA A 1 397 ? -51.762 2.686 97.093 1.00 90.94 397 ALA A O 1
ATOM 3217 N N . VAL A 1 398 ? -53.600 3.606 98.000 1.00 94.69 398 VAL A N 1
ATOM 3218 C CA . VAL A 1 398 ? -54.233 3.968 96.718 1.00 94.69 398 VAL A CA 1
ATOM 3219 C C . VAL A 1 398 ? -53.393 4.999 95.955 1.00 94.69 398 VAL A C 1
ATOM 3221 O O . VAL A 1 398 ? -53.219 4.871 94.742 1.00 94.69 398 VAL A O 1
ATOM 3224 N N . GLN A 1 399 ? -52.810 5.987 96.642 1.00 96.06 399 GLN A N 1
ATOM 3225 C CA . GLN A 1 399 ? -51.911 6.963 96.017 1.00 96.06 399 GLN A CA 1
ATOM 3226 C C . GLN A 1 399 ? -50.639 6.303 95.455 1.00 96.06 399 GLN A C 1
ATOM 3228 O O . GLN A 1 399 ? -50.272 6.577 94.311 1.00 96.06 399 GLN A O 1
ATOM 3233 N N . LEU A 1 400 ? -49.995 5.410 96.214 1.00 94.31 400 LEU A N 1
ATOM 3234 C CA . LEU A 1 400 ? -48.828 4.649 95.749 1.00 94.31 400 LEU A CA 1
ATOM 3235 C C . LEU A 1 400 ? -49.182 3.714 94.585 1.00 94.31 400 LEU A C 1
ATOM 3237 O O . LEU A 1 400 ? -48.413 3.605 93.634 1.00 94.31 400 LEU A O 1
ATOM 3241 N N . GLN A 1 401 ? -50.356 3.080 94.614 1.00 94.94 401 GLN A N 1
ATOM 3242 C CA . GLN A 1 401 ? -50.816 2.213 93.530 1.00 94.94 401 GLN A CA 1
ATOM 3243 C C . GLN A 1 401 ? -51.107 3.000 92.241 1.00 94.94 401 GLN A C 1
ATOM 3245 O O . GLN A 1 401 ? -50.788 2.525 91.152 1.00 94.94 401 GLN A O 1
ATOM 3250 N N . LYS A 1 402 ? -51.627 4.231 92.349 1.00 95.88 402 LYS A N 1
ATOM 3251 C CA . LYS A 1 402 ? -51.757 5.150 91.207 1.00 95.88 402 LYS A CA 1
ATOM 3252 C C . LYS A 1 402 ? -50.393 5.547 90.634 1.00 95.88 402 LYS A C 1
ATOM 3254 O O . LYS A 1 402 ? -50.230 5.539 89.421 1.00 95.88 402 LYS A O 1
ATOM 3259 N N . GLN A 1 403 ? -49.411 5.840 91.488 1.00 95.56 403 GLN A N 1
ATOM 3260 C CA . GLN A 1 403 ? -48.042 6.145 91.049 1.00 95.56 403 GLN A CA 1
ATOM 3261 C C . GLN A 1 403 ? -47.352 4.941 90.392 1.00 95.56 403 GLN A C 1
ATOM 3263 O O . GLN A 1 403 ? -46.616 5.124 89.429 1.00 95.56 403 GLN A O 1
ATOM 3268 N N . ALA A 1 404 ? -47.603 3.718 90.869 1.00 92.75 404 ALA A N 1
ATOM 3269 C CA . ALA A 1 404 ? -47.087 2.502 90.244 1.00 92.75 404 ALA A CA 1
ATOM 3270 C C . ALA A 1 404 ? -47.645 2.307 88.822 1.00 92.75 404 ALA A C 1
ATOM 3272 O O . ALA A 1 404 ? -46.874 2.033 87.909 1.00 92.75 404 ALA A O 1
ATOM 3273 N N . LEU A 1 405 ? -48.950 2.531 88.621 1.00 95.44 405 LEU A N 1
ATOM 3274 C CA . LEU A 1 405 ? -49.575 2.496 87.292 1.00 95.44 405 LEU A CA 1
ATOM 3275 C C . LEU A 1 405 ? -49.025 3.593 86.364 1.00 95.44 405 LEU A C 1
ATOM 3277 O O . LEU A 1 405 ? -48.665 3.300 85.232 1.00 95.44 405 LEU A O 1
ATOM 3281 N N . GLU A 1 406 ? -48.879 4.832 86.850 1.00 95.88 406 GLU A N 1
ATOM 3282 C CA . GLU A 1 406 ? -48.286 5.929 86.064 1.00 95.88 406 GLU A CA 1
ATOM 3283 C C . GLU A 1 406 ? -46.823 5.649 85.662 1.00 95.88 406 GLU A C 1
ATOM 3285 O O . GLU A 1 406 ? -46.397 6.047 84.577 1.00 95.88 406 GLU A O 1
ATOM 3290 N N . LEU A 1 407 ? -46.051 4.954 86.507 1.00 94.69 407 LEU A N 1
ATOM 3291 C CA . LEU A 1 407 ? -44.691 4.510 86.183 1.00 94.69 407 LEU A CA 1
ATOM 3292 C C . LEU A 1 407 ? -44.677 3.363 85.164 1.00 94.69 407 LEU A C 1
ATOM 3294 O O . LEU A 1 407 ? -43.811 3.351 84.292 1.00 94.69 407 LEU A O 1
ATOM 3298 N N . GLU A 1 408 ? -45.622 2.425 85.242 1.00 95.69 408 GLU A N 1
ATOM 3299 C CA . GLU A 1 408 ? -45.730 1.321 84.283 1.00 95.69 408 GLU A CA 1
ATOM 3300 C C . GLU A 1 408 ? -46.179 1.821 82.897 1.00 95.69 408 GLU A C 1
ATOM 3302 O O . GLU A 1 408 ? -45.558 1.468 81.894 1.00 95.69 408 GLU A O 1
ATOM 3307 N N . ASP A 1 409 ? -47.134 2.756 82.830 1.00 94.94 409 ASP A N 1
ATOM 3308 C CA . ASP A 1 409 ? -47.511 3.453 81.589 1.00 94.94 409 ASP A CA 1
ATOM 3309 C C . ASP A 1 409 ? -46.314 4.207 80.970 1.00 94.94 409 ASP A C 1
ATOM 3311 O O . ASP A 1 409 ? -46.080 4.144 79.759 1.00 94.94 409 ASP A O 1
ATOM 3315 N N . GLN A 1 410 ? -45.503 4.888 81.793 1.00 95.25 410 GLN A N 1
ATOM 3316 C CA . GLN A 1 410 ? -44.262 5.531 81.338 1.00 95.25 410 GLN A CA 1
ATOM 3317 C C . GLN A 1 410 ? -43.220 4.517 80.854 1.00 95.25 410 GLN A C 1
ATOM 3319 O O . GLN A 1 410 ? -42.518 4.784 79.878 1.00 95.25 410 GLN A O 1
ATOM 3324 N N . GLN A 1 411 ? -43.115 3.356 81.502 1.00 95.75 411 GLN A N 1
ATOM 3325 C CA . GLN A 1 411 ? -42.198 2.292 81.103 1.00 95.75 411 GLN A CA 1
ATOM 3326 C C . GLN A 1 411 ? -42.608 1.676 79.758 1.00 95.75 411 GLN A C 1
ATOM 3328 O O . GLN A 1 411 ? -41.746 1.475 78.902 1.00 95.75 411 GLN A O 1
ATOM 3333 N N . VAL A 1 412 ? -43.907 1.461 79.522 1.00 96.25 412 VAL A N 1
ATOM 3334 C CA . VAL A 1 412 ? -44.448 1.030 78.220 1.00 96.25 412 VAL A CA 1
ATOM 3335 C C . VAL A 1 412 ? -44.178 2.077 77.136 1.00 96.25 412 VAL A C 1
ATOM 3337 O O . VAL A 1 412 ? -43.716 1.729 76.047 1.00 96.25 412 VAL A O 1
ATOM 3340 N N . LEU A 1 413 ? -44.388 3.364 77.431 1.00 97.00 413 LEU A N 1
ATOM 3341 C CA . LEU A 1 413 ? -44.095 4.446 76.488 1.00 97.00 413 LEU A CA 1
ATOM 3342 C C . LEU A 1 413 ? -42.594 4.514 76.149 1.00 97.00 413 LEU A C 1
ATOM 3344 O O . LEU A 1 413 ? -42.230 4.603 74.976 1.00 97.00 413 LEU A O 1
ATOM 3348 N N . LEU A 1 414 ? -41.712 4.397 77.147 1.00 96.31 414 LEU A N 1
ATOM 3349 C CA . LEU A 1 414 ? -40.264 4.307 76.930 1.00 96.31 414 LEU A CA 1
ATOM 3350 C C . LEU A 1 414 ? -39.882 3.080 76.094 1.00 96.31 414 LEU A C 1
ATOM 3352 O O . LEU A 1 414 ? -39.051 3.218 75.202 1.00 96.31 414 LEU A O 1
ATOM 3356 N N . MET A 1 415 ? -40.517 1.923 76.316 1.00 95.88 415 MET A N 1
ATOM 3357 C CA . MET A 1 415 ? -40.311 0.733 75.486 1.00 95.88 415 MET A CA 1
ATOM 3358 C C . MET A 1 415 ? -40.704 0.975 74.021 1.00 95.88 415 MET A C 1
ATOM 3360 O O . MET A 1 415 ? -39.933 0.605 73.133 1.00 95.88 415 MET A O 1
ATOM 3364 N N . SER A 1 416 ? -41.831 1.652 73.750 1.00 95.62 416 SER A N 1
ATOM 3365 C CA . SER A 1 416 ? -42.193 2.029 72.372 1.00 95.62 416 SER A CA 1
ATOM 3366 C C . SER A 1 416 ? -41.171 2.981 71.742 1.00 95.62 416 SER A C 1
ATOM 3368 O O . SER A 1 416 ? -40.664 2.684 70.665 1.00 95.62 416 SER A O 1
ATOM 3370 N N . TYR A 1 417 ? -40.752 4.040 72.446 1.00 96.81 417 TYR A N 1
ATOM 3371 C CA . TYR A 1 417 ? -39.733 4.962 71.934 1.00 96.81 417 TYR A CA 1
ATOM 3372 C C . TYR A 1 417 ? -38.371 4.298 71.697 1.00 96.81 417 TYR A C 1
ATOM 3374 O O . TYR A 1 417 ? -37.694 4.649 70.733 1.00 96.81 417 TYR A O 1
ATOM 3382 N N . THR A 1 418 ? -37.948 3.345 72.537 1.00 96.62 418 THR A N 1
ATOM 3383 C CA . THR A 1 418 ? -36.714 2.585 72.279 1.00 96.62 418 THR A CA 1
ATOM 3384 C C . THR A 1 418 ? -36.844 1.689 71.053 1.00 96.62 418 THR A C 1
ATOM 3386 O O . THR A 1 418 ? -35.901 1.619 70.271 1.00 96.62 418 THR A O 1
ATOM 3389 N N . HIS A 1 419 ? -38.008 1.076 70.826 1.00 96.62 419 HIS A N 1
ATOM 3390 C CA . HIS A 1 419 ? -38.231 0.246 69.645 1.00 96.62 419 HIS A CA 1
ATOM 3391 C C . HIS A 1 419 ? -38.278 1.077 68.351 1.00 96.62 419 HIS A C 1
ATOM 3393 O O . HIS A 1 419 ? -37.648 0.711 67.359 1.00 96.62 419 HIS A O 1
ATOM 3399 N N . ASP A 1 420 ? -38.935 2.241 68.375 1.00 96.88 420 ASP A N 1
ATOM 3400 C CA . ASP A 1 420 ? -38.946 3.184 67.249 1.00 96.88 420 ASP A CA 1
ATOM 3401 C C . ASP A 1 420 ? -37.535 3.722 66.944 1.00 96.88 420 ASP A C 1
ATOM 3403 O O . ASP A 1 420 ? -37.154 3.866 65.779 1.00 96.88 420 ASP A O 1
ATOM 3407 N N . LEU A 1 421 ? -36.725 3.976 67.982 1.00 96.69 421 LEU A N 1
ATOM 3408 C CA . LEU A 1 421 ? -35.322 4.373 67.836 1.00 96.69 421 LEU A CA 1
ATOM 3409 C C . LEU A 1 421 ? -34.487 3.262 67.177 1.00 96.69 421 LEU A C 1
ATOM 3411 O O . LEU A 1 421 ? -33.712 3.549 66.265 1.00 96.69 421 LEU A O 1
ATOM 3415 N N . GLU A 1 422 ? -34.651 2.007 67.606 1.00 97.12 422 GLU A N 1
ATOM 3416 C CA . GLU A 1 422 ? -33.992 0.839 67.004 1.00 97.12 422 GLU A CA 1
ATOM 3417 C C . GLU A 1 422 ? -34.390 0.665 65.530 1.00 97.12 422 GLU A C 1
ATOM 3419 O O . GLU A 1 422 ? -33.523 0.468 64.674 1.00 97.12 422 GLU A O 1
ATOM 3424 N N . ALA A 1 423 ? -35.680 0.808 65.207 1.00 96.25 423 ALA A N 1
ATOM 3425 C CA . ALA A 1 423 ? -36.187 0.735 63.839 1.00 96.25 423 ALA A CA 1
ATOM 3426 C C . ALA A 1 423 ? -35.591 1.839 62.945 1.00 96.25 423 ALA A C 1
ATOM 3428 O O . ALA A 1 423 ? -35.065 1.546 61.868 1.00 96.25 423 ALA A O 1
ATOM 3429 N N . ALA A 1 424 ? -35.579 3.091 63.414 1.00 95.62 424 ALA A N 1
ATOM 3430 C CA . ALA A 1 424 ? -34.947 4.204 62.707 1.00 95.62 424 ALA A CA 1
ATOM 3431 C C . ALA A 1 424 ? -33.428 4.000 62.542 1.00 95.62 424 ALA A C 1
ATOM 3433 O O . ALA A 1 424 ? -32.852 4.337 61.505 1.00 95.62 424 ALA A O 1
ATOM 3434 N N . GLN A 1 425 ? -32.760 3.408 63.536 1.00 96.69 425 GLN A N 1
ATOM 3435 C CA . GLN A 1 425 ? -31.331 3.110 63.472 1.00 96.69 425 GLN A CA 1
ATOM 3436 C C . GLN A 1 425 ? -31.017 2.018 62.434 1.00 96.69 425 GLN A C 1
ATOM 3438 O O . GLN A 1 425 ? -30.023 2.139 61.713 1.00 96.69 425 GLN A O 1
ATOM 3443 N N . LEU A 1 426 ? -31.874 1.000 62.301 1.00 96.19 426 LEU A N 1
ATOM 3444 C CA . LEU A 1 426 ? -31.793 -0.008 61.237 1.00 96.19 426 LEU A CA 1
ATOM 3445 C C . LEU A 1 426 ? -32.057 0.596 59.849 1.00 96.19 426 LEU A C 1
ATOM 3447 O O . LEU A 1 426 ? -31.314 0.297 58.912 1.00 96.19 426 LEU A O 1
ATOM 3451 N N . GLU A 1 427 ? -33.043 1.487 59.706 1.00 97.25 427 GLU A N 1
ATOM 3452 C CA . GLU A 1 427 ? -33.308 2.179 58.436 1.00 97.25 427 GLU A CA 1
ATOM 3453 C C . GLU A 1 427 ? -32.108 3.037 58.002 1.00 97.25 427 GLU A C 1
ATOM 3455 O O . GLU A 1 427 ? -31.647 2.933 56.862 1.00 97.25 427 GLU A O 1
ATOM 3460 N N . ILE A 1 428 ? -31.528 3.819 58.921 1.00 96.44 428 ILE A N 1
ATOM 3461 C CA . ILE A 1 428 ? -30.318 4.615 58.664 1.00 96.44 428 ILE A CA 1
ATOM 3462 C C . ILE A 1 428 ? -29.143 3.716 58.255 1.00 96.44 428 ILE A C 1
ATOM 3464 O O . ILE A 1 428 ? -28.393 4.068 57.340 1.00 96.44 428 ILE A O 1
ATOM 3468 N N . GLN A 1 429 ? -28.973 2.546 58.881 1.00 97.25 429 GLN A N 1
ATOM 3469 C CA . GLN A 1 429 ? -27.942 1.583 58.481 1.00 97.25 429 GLN A CA 1
ATOM 3470 C C . GLN A 1 429 ? -28.184 1.038 57.067 1.00 97.25 429 GLN A C 1
ATOM 3472 O O . GLN A 1 429 ? -27.245 1.029 56.268 1.00 97.25 429 GLN A O 1
ATOM 3477 N N . GLY A 1 430 ? -29.422 0.664 56.727 1.00 95.44 430 GLY A N 1
ATOM 3478 C CA . GLY A 1 430 ? -29.803 0.232 55.378 1.00 95.44 430 GLY A CA 1
ATOM 3479 C C . GLY A 1 430 ? -29.518 1.309 54.329 1.00 95.44 430 GLY A C 1
ATOM 3480 O O . GLY A 1 430 ? -28.786 1.067 53.370 1.00 95.44 430 GLY A O 1
ATOM 3481 N N . LYS A 1 431 ? -29.970 2.546 54.568 1.00 97.19 431 LYS A N 1
ATOM 3482 C CA . LYS A 1 431 ? -29.700 3.702 53.694 1.00 97.19 431 LYS A CA 1
ATOM 3483 C C . LYS A 1 431 ? -28.207 4.020 53.575 1.00 97.19 431 LYS A C 1
ATOM 3485 O O . LYS A 1 431 ? -27.738 4.387 52.501 1.00 97.19 431 LYS A O 1
ATOM 3490 N N . THR A 1 432 ? -27.430 3.815 54.638 1.00 96.56 432 THR A N 1
ATOM 3491 C CA . THR A 1 432 ? -25.965 3.962 54.610 1.00 96.56 432 THR A CA 1
ATOM 3492 C C . THR A 1 432 ? -25.292 2.877 53.759 1.00 96.56 432 THR A C 1
ATOM 3494 O O . THR A 1 432 ? -24.283 3.151 53.109 1.00 96.56 432 THR A O 1
ATOM 3497 N N . GLN A 1 433 ? -25.822 1.650 53.738 1.00 97.31 433 GLN A N 1
ATOM 3498 C CA . GLN A 1 433 ? -25.331 0.576 52.865 1.00 97.31 433 GLN A CA 1
ATOM 3499 C C . GLN A 1 433 ? -25.704 0.829 51.397 1.00 97.31 433 GLN A C 1
ATOM 3501 O O . GLN A 1 433 ? -24.828 0.740 50.537 1.00 97.31 433 GLN A O 1
ATOM 3506 N N . GLU A 1 434 ? -26.949 1.231 51.117 1.00 97.94 434 GLU A N 1
ATOM 3507 C CA . GLU A 1 434 ? -27.396 1.665 49.783 1.00 97.94 434 GLU A CA 1
ATOM 3508 C C . GLU A 1 434 ? -26.511 2.800 49.236 1.00 97.94 434 GLU A C 1
ATOM 3510 O O . GLU A 1 434 ? -26.029 2.721 48.105 1.00 97.94 434 GLU A O 1
ATOM 3515 N N . LEU A 1 435 ? -26.226 3.819 50.058 1.00 97.31 435 LEU A N 1
ATOM 3516 C CA . LEU A 1 435 ? -25.354 4.939 49.695 1.00 97.31 435 LEU A CA 1
ATOM 3517 C C . LEU A 1 435 ? -23.928 4.477 49.363 1.00 97.31 435 LEU A C 1
ATOM 3519 O O . LEU A 1 435 ? -23.368 4.909 48.359 1.00 97.31 435 LEU A O 1
ATOM 3523 N N . LYS A 1 436 ? -23.344 3.583 50.173 1.00 97.25 436 LYS A N 1
ATOM 3524 C CA . LYS A 1 436 ? -22.005 3.023 49.917 1.00 97.25 436 LYS A CA 1
ATOM 3525 C C . LYS A 1 436 ? -21.960 2.231 48.613 1.00 97.25 436 LYS A C 1
ATOM 3527 O O . LYS A 1 436 ? -21.018 2.404 47.847 1.00 97.25 436 LYS A O 1
ATOM 3532 N N . TYR A 1 437 ? -22.977 1.412 48.341 1.00 97.62 437 TYR A N 1
ATOM 3533 C CA . TYR A 1 437 ? -23.089 0.674 47.082 1.00 97.62 437 TYR A CA 1
ATOM 3534 C C . TYR A 1 437 ? -23.182 1.623 45.879 1.00 97.62 437 TYR A C 1
ATOM 3536 O O . TYR A 1 437 ? -22.418 1.483 44.923 1.00 97.62 437 TYR A O 1
ATOM 3544 N N . ALA A 1 438 ? -24.048 2.640 45.955 1.00 95.50 438 ALA A N 1
ATOM 3545 C CA . ALA A 1 438 ? -24.168 3.663 44.919 1.00 95.50 438 ALA A CA 1
ATOM 3546 C C . ALA A 1 438 ? -22.843 4.415 44.701 1.00 95.50 438 ALA A C 1
ATOM 3548 O O . ALA A 1 438 ? -22.420 4.594 43.563 1.00 95.50 438 ALA A O 1
ATOM 3549 N N . GLN A 1 439 ? -22.140 4.785 45.775 1.00 97.38 439 GLN A N 1
ATOM 3550 C CA . GLN A 1 439 ? -20.849 5.470 45.706 1.00 97.38 439 GLN A CA 1
ATOM 3551 C C . GLN A 1 439 ? -19.752 4.594 45.075 1.00 97.38 439 GLN A C 1
ATOM 3553 O O . GLN A 1 439 ? -18.990 5.076 44.239 1.00 97.38 439 GLN A O 1
ATOM 3558 N N . SER A 1 440 ? -19.699 3.298 45.407 1.00 95.81 440 SER A N 1
ATOM 3559 C CA . SER A 1 440 ? -18.806 2.340 44.739 1.00 95.81 440 SER A CA 1
ATOM 3560 C C . SER A 1 440 ? -19.118 2.214 43.246 1.00 95.81 440 SER A C 1
ATOM 3562 O O . SER A 1 440 ? -18.197 2.218 42.431 1.00 95.81 440 SER A O 1
ATOM 3564 N N . ARG A 1 441 ? -20.405 2.170 42.874 1.00 98.00 441 ARG A N 1
ATOM 3565 C CA . ARG A 1 441 ? -20.835 2.122 41.470 1.00 98.00 441 ARG A CA 1
ATOM 3566 C C . ARG A 1 441 ? -20.499 3.408 40.709 1.00 98.00 441 ARG A C 1
ATOM 3568 O O . ARG A 1 441 ? -20.108 3.324 39.549 1.00 98.00 441 ARG A O 1
ATOM 3575 N N . CYS A 1 442 ? -20.596 4.577 41.344 1.00 95.25 442 CYS A N 1
ATOM 3576 C CA . CYS A 1 442 ? -20.147 5.840 40.753 1.00 95.25 442 CYS A CA 1
ATOM 3577 C C . CYS A 1 442 ? -18.643 5.813 40.454 1.00 95.25 442 CYS A C 1
ATOM 3579 O O . CYS A 1 442 ? -18.263 6.091 39.324 1.00 95.25 442 CYS A O 1
ATOM 3581 N N . HIS A 1 443 ? -17.800 5.395 41.405 1.00 97.50 443 HIS A N 1
ATOM 3582 C CA . HIS A 1 443 ? -16.352 5.295 41.176 1.00 97.50 443 HIS A CA 1
ATOM 3583 C C . HIS A 1 443 ? -15.972 4.269 40.095 1.00 97.50 443 HIS A C 1
ATOM 3585 O O . HIS A 1 443 ? -15.034 4.493 39.330 1.00 97.50 443 HIS A O 1
ATOM 3591 N N . GLU A 1 444 ? -16.709 3.160 39.983 1.00 97.62 444 GLU A N 1
ATOM 3592 C CA . GLU A 1 444 ? -16.532 2.198 38.890 1.00 97.62 444 GLU A CA 1
ATOM 3593 C C . GLU A 1 444 ? -16.834 2.839 37.521 1.00 97.62 444 GLU A C 1
ATOM 3595 O O . GLU A 1 444 ? -16.045 2.706 36.585 1.00 97.62 444 GLU A O 1
ATOM 3600 N N . LEU A 1 445 ? -17.942 3.582 37.417 1.00 97.38 445 LEU A N 1
ATOM 3601 C CA . LEU A 1 445 ? -18.340 4.292 36.197 1.00 97.38 445 LEU A CA 1
ATOM 3602 C C . LEU A 1 445 ? -17.392 5.453 35.855 1.00 97.38 445 LEU A C 1
ATOM 3604 O O . LEU A 1 445 ? -17.079 5.644 34.684 1.00 97.38 445 LEU A O 1
ATOM 3608 N N . GLU A 1 446 ? -16.892 6.191 36.849 1.00 97.44 446 GLU A N 1
ATOM 3609 C CA . GLU A 1 446 ? -15.851 7.216 36.675 1.00 97.44 446 GLU A CA 1
ATOM 3610 C C . GLU A 1 446 ? -14.563 6.603 36.104 1.00 97.44 446 GLU A C 1
ATOM 3612 O O . GLU A 1 446 ? -13.989 7.139 35.155 1.00 97.44 446 GLU A O 1
ATOM 3617 N N . SER A 1 447 ? -14.137 5.447 36.626 1.00 95.81 447 SER A N 1
ATOM 3618 C CA . SER A 1 447 ? -12.961 4.732 36.118 1.00 95.81 447 SER A CA 1
ATOM 3619 C C . SER A 1 447 ? -13.164 4.201 34.696 1.00 95.81 447 SER A C 1
ATOM 3621 O O . SER A 1 447 ? -12.227 4.244 33.899 1.00 95.81 447 SER A O 1
ATOM 3623 N N . GLN A 1 448 ? -14.361 3.705 34.365 1.00 97.69 448 GLN A N 1
ATOM 3624 C CA . GLN A 1 448 ? -14.701 3.262 33.007 1.00 97.69 448 GLN A CA 1
ATOM 3625 C C . GLN A 1 448 ? -14.726 4.444 32.031 1.00 97.69 448 GLN A C 1
ATOM 3627 O O . GLN A 1 448 ? -14.134 4.361 30.958 1.00 97.69 448 GLN A O 1
ATOM 3632 N N . LEU A 1 449 ? -15.336 5.568 32.421 1.00 97.50 449 LEU A N 1
ATOM 3633 C CA . LEU A 1 449 ? -15.372 6.788 31.616 1.00 97.50 449 LEU A CA 1
ATOM 3634 C C . LEU A 1 449 ? -13.961 7.308 31.320 1.00 97.50 449 LEU A C 1
ATOM 3636 O O . LEU A 1 449 ? -13.667 7.641 30.175 1.00 97.50 449 LEU A O 1
ATOM 3640 N N . LEU A 1 450 ? -13.078 7.334 32.321 1.00 97.44 450 LEU A N 1
ATOM 3641 C CA . LEU A 1 450 ? -11.699 7.791 32.149 1.00 97.44 450 LEU A CA 1
ATOM 3642 C C . LEU A 1 450 ? -10.904 6.865 31.210 1.00 97.44 450 LEU A C 1
ATOM 3644 O O . LEU A 1 450 ? -10.176 7.350 30.347 1.00 97.44 450 LEU A O 1
ATOM 3648 N N . GLN A 1 451 ? -11.117 5.547 31.295 1.00 97.69 451 GLN A N 1
ATOM 3649 C CA . GLN A 1 451 ? -10.519 4.585 30.365 1.00 97.69 451 GLN A CA 1
ATOM 3650 C C . GLN A 1 451 ? -11.041 4.746 28.923 1.00 97.69 451 GLN A C 1
ATOM 3652 O O . GLN A 1 451 ? -10.269 4.618 27.973 1.00 97.69 451 GLN A O 1
ATOM 3657 N N . GLU A 1 452 ? -12.333 5.029 28.729 1.00 95.81 452 GLU A N 1
ATOM 3658 C CA . GLU A 1 452 ? -12.876 5.329 27.396 1.00 95.81 452 GLU A CA 1
ATOM 3659 C C . GLU A 1 452 ? -12.369 6.676 26.857 1.00 95.81 452 GLU A C 1
ATOM 3661 O O . GLU A 1 452 ? -12.072 6.774 25.668 1.00 95.81 452 GLU A O 1
ATOM 3666 N N . MET A 1 453 ? -12.177 7.689 27.709 1.00 97.25 453 MET A N 1
ATOM 3667 C CA . MET A 1 453 ? -11.553 8.957 27.308 1.00 97.25 453 MET A CA 1
ATOM 3668 C C . MET A 1 453 ? -10.114 8.758 26.809 1.00 97.25 453 MET A C 1
ATOM 3670 O O . MET A 1 453 ? -9.778 9.270 25.743 1.00 97.25 453 MET A O 1
ATOM 3674 N N . GLU A 1 454 ? -9.290 7.964 27.504 1.00 97.19 454 GLU A N 1
ATOM 3675 C CA . GLU A 1 454 ? -7.929 7.626 27.046 1.00 97.19 454 GLU A CA 1
ATOM 3676 C C . GLU A 1 454 ? -7.937 6.888 25.693 1.00 97.19 454 GLU A C 1
ATOM 3678 O O . GLU A 1 454 ? -7.097 7.150 24.826 1.00 97.19 454 GLU A O 1
ATOM 3683 N N . LYS A 1 455 ? -8.906 5.986 25.466 1.00 97.69 455 LYS A N 1
ATOM 3684 C CA . LYS A 1 455 ? -9.078 5.317 24.165 1.00 97.69 455 LYS A CA 1
ATOM 3685 C C . LYS A 1 455 ? -9.446 6.315 23.069 1.00 97.69 455 LYS A C 1
ATOM 3687 O O . LYS A 1 455 ? -8.831 6.269 22.004 1.00 97.69 455 LYS A O 1
ATOM 3692 N N . VAL A 1 456 ? -10.402 7.213 23.321 1.00 96.50 456 VAL A N 1
ATOM 3693 C CA . VAL A 1 456 ? -10.811 8.255 22.365 1.00 96.50 456 VAL A CA 1
ATOM 3694 C C . VAL A 1 456 ? -9.628 9.157 22.017 1.00 96.50 456 VAL A C 1
ATOM 3696 O O . VAL A 1 456 ? -9.340 9.316 20.834 1.00 96.50 456 VAL A O 1
ATOM 3699 N N . GLU A 1 457 ? -8.874 9.645 23.007 1.00 97.81 457 GLU A N 1
ATOM 3700 C CA . GLU A 1 457 ? -7.664 10.442 22.768 1.00 97.81 457 GLU A CA 1
ATOM 3701 C C . GLU A 1 457 ? -6.646 9.663 21.915 1.00 97.81 457 GLU A C 1
ATOM 3703 O O . GLU A 1 457 ? -6.129 10.190 20.928 1.00 97.81 457 GLU A O 1
ATOM 3708 N N . SER A 1 458 ? -6.410 8.376 22.208 1.00 96.00 458 SER A N 1
ATOM 3709 C CA . SER A 1 458 ? -5.489 7.555 21.411 1.00 96.00 458 SER A CA 1
ATOM 3710 C C . SER A 1 458 ? -5.923 7.442 19.941 1.00 96.00 458 SER A C 1
ATOM 3712 O O . SER A 1 458 ? -5.096 7.666 19.050 1.00 96.00 458 SER A O 1
ATOM 3714 N N . LEU A 1 459 ? -7.219 7.214 19.689 1.00 97.00 459 LEU A N 1
ATOM 3715 C CA . LEU A 1 459 ? -7.818 7.139 18.354 1.00 97.00 459 LEU A CA 1
ATOM 3716 C C . LEU A 1 459 ? -7.782 8.490 17.630 1.00 97.00 459 LEU A C 1
ATOM 3718 O O . LEU A 1 459 ? -7.521 8.524 16.429 1.00 97.00 459 LEU A O 1
ATOM 3722 N N . GLU A 1 460 ? -7.965 9.612 18.328 1.00 97.25 460 GLU A N 1
ATOM 3723 C CA . GLU A 1 460 ? -7.774 10.949 17.755 1.00 97.25 460 GLU A CA 1
ATOM 3724 C C . GLU A 1 460 ? -6.312 11.179 17.336 1.00 97.25 460 GLU A C 1
ATOM 3726 O O . GLU A 1 460 ? -6.051 11.725 16.255 1.00 97.25 460 GLU A O 1
ATOM 3731 N N . THR A 1 461 ? -5.335 10.694 18.117 1.00 96.19 461 THR A N 1
ATOM 3732 C CA . THR A 1 461 ? -3.920 10.761 17.708 1.00 96.19 461 THR A CA 1
ATOM 3733 C C . THR A 1 461 ? -3.579 9.841 16.534 1.00 96.19 461 THR A C 1
ATOM 3735 O O . THR A 1 461 ? -2.573 10.066 15.865 1.00 96.19 461 THR A O 1
ATOM 3738 N N . GLU A 1 462 ? -4.338 8.774 16.287 1.00 97.12 462 GLU A N 1
ATOM 3739 C CA . GLU A 1 462 ? -4.165 7.914 15.107 1.00 97.12 462 GLU A CA 1
ATOM 3740 C C . GLU A 1 462 ? -4.852 8.530 13.884 1.00 97.12 462 GLU A C 1
ATOM 3742 O O . GLU A 1 462 ? -4.219 8.691 12.841 1.00 97.12 462 GLU A O 1
ATOM 3747 N N . LEU A 1 463 ? -6.089 9.008 14.041 1.00 97.06 463 LEU A N 1
ATOM 3748 C CA . LEU A 1 463 ? -6.849 9.719 13.013 1.00 97.06 463 LEU A CA 1
ATOM 3749 C C . LEU A 1 463 ? -6.086 10.939 12.474 1.00 97.06 463 LEU A C 1
ATOM 3751 O O . LEU A 1 463 ? -6.081 11.188 11.270 1.00 97.06 463 LEU A O 1
ATOM 3755 N N . THR A 1 464 ? -5.431 11.708 13.345 1.00 96.50 464 THR A N 1
ATOM 3756 C CA . THR A 1 464 ? -4.627 12.873 12.936 1.00 96.50 464 THR A CA 1
ATOM 3757 C C . THR A 1 464 ? -3.359 12.483 12.171 1.00 96.50 464 THR A C 1
ATOM 3759 O O . THR A 1 464 ? -3.025 13.160 11.198 1.00 96.50 464 THR A O 1
ATOM 3762 N N . LYS A 1 465 ? -2.694 11.372 12.524 1.00 97.56 465 LYS A N 1
ATOM 3763 C CA . LYS A 1 465 ? -1.550 10.830 11.761 1.00 97.56 465 LYS A CA 1
ATOM 3764 C C . LYS A 1 465 ? -1.979 10.314 10.386 1.00 97.56 465 LYS A C 1
ATOM 3766 O O . LYS A 1 465 ? -1.321 10.621 9.395 1.00 97.56 465 LYS A O 1
ATOM 3771 N N . GLU A 1 466 ? -3.089 9.581 10.308 1.00 95.25 466 GLU A N 1
ATOM 3772 C CA . GLU A 1 466 ? -3.627 9.085 9.034 1.00 95.25 466 GLU A CA 1
ATOM 3773 C C . GLU A 1 466 ? -4.061 10.233 8.115 1.00 95.25 466 GLU A C 1
ATOM 3775 O O . GLU A 1 466 ? -3.750 10.211 6.926 1.00 95.25 466 GLU A O 1
ATOM 3780 N N . ARG A 1 467 ? -4.678 11.295 8.658 1.00 97.19 467 ARG A N 1
ATOM 3781 C CA . ARG A 1 467 ? -4.969 12.526 7.899 1.00 97.19 467 ARG A CA 1
ATOM 3782 C C . ARG A 1 467 ? -3.697 13.153 7.325 1.00 97.19 467 ARG A C 1
ATOM 3784 O O . ARG A 1 467 ? -3.640 13.371 6.123 1.00 97.19 467 ARG A O 1
ATOM 3791 N N . GLN A 1 468 ? -2.654 13.336 8.136 1.00 97.56 468 GLN A N 1
ATOM 3792 C CA . GLN A 1 468 ? -1.364 13.861 7.664 1.00 97.56 468 GLN A CA 1
ATOM 3793 C C . GLN A 1 468 ? -0.711 12.961 6.597 1.00 97.56 468 GLN A C 1
ATOM 3795 O O . GLN A 1 468 ? -0.122 13.464 5.640 1.00 97.56 468 GLN A O 1
ATOM 3800 N N . SER A 1 469 ? -0.828 11.633 6.720 1.00 97.81 469 SER A N 1
ATOM 3801 C CA . SER A 1 469 ? -0.329 10.700 5.700 1.00 97.81 469 SER A CA 1
ATOM 3802 C C . SER A 1 469 ? -1.132 10.777 4.396 1.00 97.81 469 SER A C 1
ATOM 3804 O O . SER A 1 469 ? -0.546 10.701 3.314 1.00 97.81 469 SER A O 1
ATOM 3806 N N . LEU A 1 470 ? -2.454 10.948 4.483 1.00 97.00 470 LEU A N 1
ATOM 3807 C CA . LEU A 1 470 ? -3.340 11.127 3.335 1.00 97.00 470 LEU A CA 1
ATOM 3808 C C . LEU A 1 470 ? -3.089 12.460 2.619 1.00 97.00 470 LEU A C 1
ATOM 3810 O O . LEU A 1 470 ? -3.004 12.469 1.391 1.00 97.00 470 LEU A O 1
ATOM 3814 N N . ASP A 1 471 ? -2.920 13.554 3.362 1.00 96.50 471 ASP A N 1
ATOM 3815 C CA . ASP A 1 471 ? -2.568 14.866 2.812 1.00 96.50 471 ASP A CA 1
ATOM 3816 C C . ASP A 1 471 ? -1.245 14.769 2.032 1.00 96.50 471 ASP A C 1
ATOM 3818 O O . ASP A 1 471 ? -1.192 15.130 0.856 1.00 96.50 471 ASP A O 1
ATOM 3822 N N . HIS A 1 472 ? -0.212 14.154 2.622 1.00 96.94 472 HIS A N 1
ATOM 3823 C CA . HIS A 1 472 ? 1.079 13.959 1.956 1.00 96.94 472 HIS A CA 1
ATOM 3824 C C . HIS A 1 472 ? 0.972 13.119 0.669 1.00 96.94 472 HIS A C 1
ATOM 3826 O O . HIS A 1 472 ? 1.493 13.513 -0.374 1.00 96.94 472 HIS A O 1
ATOM 3832 N N . ARG A 1 473 ? 0.229 12.002 0.689 1.00 96.88 473 ARG A N 1
ATOM 3833 C CA . ARG A 1 473 ? -0.044 11.205 -0.526 1.00 96.88 473 ARG A CA 1
ATOM 3834 C C . ARG A 1 473 ? -0.828 11.993 -1.577 1.00 96.88 473 ARG A C 1
ATOM 3836 O O . ARG A 1 473 ? -0.626 11.790 -2.771 1.00 96.88 473 ARG A O 1
ATOM 3843 N N . THR A 1 474 ? -1.713 12.895 -1.159 1.00 96.56 474 THR A N 1
ATOM 3844 C CA . THR A 1 474 ? -2.478 13.758 -2.070 1.00 96.56 474 THR A CA 1
ATOM 3845 C C . THR A 1 474 ? -1.566 14.780 -2.756 1.00 96.56 474 THR A C 1
ATOM 3847 O O . THR A 1 474 ? -1.700 15.015 -3.960 1.00 96.56 474 THR A O 1
ATOM 3850 N N . GLU A 1 475 ? -0.580 15.326 -2.039 1.00 97.31 475 GLU A N 1
ATOM 3851 C CA . GLU A 1 475 ? 0.486 16.152 -2.622 1.00 97.31 475 GLU A CA 1
ATOM 3852 C C . GLU A 1 475 ? 1.357 15.360 -3.613 1.00 97.31 475 GLU A C 1
ATOM 3854 O O . GLU A 1 475 ? 1.625 15.853 -4.712 1.00 97.31 475 GLU A O 1
ATOM 3859 N N . GLU A 1 476 ? 1.751 14.124 -3.275 1.00 97.62 476 GLU A N 1
ATOM 3860 C CA . GLU A 1 476 ? 2.506 13.231 -4.171 1.00 97.62 476 GLU A CA 1
ATOM 3861 C C . GLU A 1 476 ? 1.732 12.920 -5.460 1.00 97.62 476 GLU A C 1
ATOM 3863 O O . GLU A 1 476 ? 2.284 13.042 -6.554 1.00 97.62 476 GLU A O 1
ATOM 3868 N N . VAL A 1 477 ? 0.439 12.588 -5.364 1.00 96.31 477 VAL A N 1
ATOM 3869 C CA . VAL A 1 477 ? -0.436 12.392 -6.534 1.00 96.31 477 VAL A CA 1
ATOM 3870 C C . VAL A 1 477 ? -0.511 13.674 -7.369 1.00 96.31 477 VAL A C 1
ATOM 3872 O O . VAL A 1 477 ? -0.375 13.619 -8.592 1.00 96.31 477 VAL A O 1
ATOM 3875 N N . GLY A 1 478 ? -0.629 14.840 -6.729 1.00 97.44 478 GLY A N 1
ATOM 3876 C CA . GLY A 1 478 ? -0.598 16.139 -7.403 1.00 97.44 478 GLY A CA 1
ATOM 3877 C C . GLY A 1 478 ? 0.733 16.445 -8.108 1.00 97.44 478 GLY A C 1
ATOM 3878 O O . GLY A 1 478 ? 0.739 17.113 -9.147 1.00 97.44 478 GLY A O 1
ATOM 3879 N N . PHE A 1 479 ? 1.863 15.954 -7.591 1.00 97.62 479 PHE A N 1
ATOM 3880 C CA . PHE A 1 479 ? 3.164 16.019 -8.264 1.00 97.62 479 PHE A CA 1
ATOM 3881 C C . PHE A 1 479 ? 3.227 15.056 -9.458 1.00 97.62 479 PHE A C 1
ATOM 3883 O O . PHE A 1 479 ? 3.545 15.482 -10.570 1.00 97.62 479 PHE A O 1
ATOM 3890 N N . LEU A 1 480 ? 2.865 13.786 -9.255 1.00 97.06 480 LEU A N 1
ATOM 3891 C CA . LEU A 1 480 ? 2.877 12.756 -10.296 1.00 97.06 480 LEU A CA 1
ATOM 3892 C C . LEU A 1 480 ? 1.955 13.115 -11.465 1.00 97.06 480 LEU A C 1
ATOM 3894 O O . LEU A 1 480 ? 2.322 12.902 -12.616 1.00 97.06 480 LEU A O 1
ATOM 3898 N N . GLN A 1 481 ? 0.800 13.730 -11.204 1.00 97.50 481 GLN A N 1
ATOM 3899 C CA . GLN A 1 481 ? -0.118 14.170 -12.253 1.00 97.50 481 GLN A CA 1
ATOM 3900 C C . GLN A 1 481 ? 0.452 15.342 -13.073 1.00 97.50 481 GLN A C 1
ATOM 3902 O O . GLN A 1 481 ? 0.303 15.365 -14.295 1.00 97.50 481 GLN A O 1
ATOM 3907 N N . LYS A 1 482 ? 1.184 16.277 -12.445 1.00 97.31 482 LYS A N 1
ATOM 3908 C CA . LYS A 1 482 ? 1.933 17.326 -13.167 1.00 97.31 482 LYS A CA 1
ATOM 3909 C C . LYS A 1 482 ? 3.068 16.735 -14.005 1.00 97.31 482 LYS A C 1
ATOM 3911 O O . LYS A 1 482 ? 3.294 17.183 -15.130 1.00 97.31 482 LYS A O 1
ATOM 3916 N N . GLU A 1 483 ? 3.777 15.733 -13.487 1.00 97.00 483 GLU A N 1
ATOM 3917 C CA . GLU A 1 483 ? 4.822 15.038 -14.242 1.00 97.00 483 GLU A CA 1
ATOM 3918 C C . GLU A 1 483 ? 4.251 14.212 -15.405 1.00 97.00 483 GLU A C 1
ATOM 3920 O O . GLU A 1 483 ? 4.822 14.240 -16.494 1.00 97.00 483 GLU A O 1
ATOM 3925 N N . LEU A 1 484 ? 3.100 13.561 -15.224 1.00 96.50 484 LEU A N 1
ATOM 3926 C CA . LEU A 1 484 ? 2.392 12.843 -16.282 1.00 96.50 484 LEU A CA 1
ATOM 3927 C C . LEU A 1 484 ? 2.008 13.790 -17.424 1.00 96.50 484 LEU A C 1
ATOM 3929 O O . LEU A 1 484 ? 2.384 13.535 -18.564 1.00 96.50 484 LEU A O 1
ATOM 3933 N N . VAL A 1 485 ? 1.374 14.929 -17.119 1.00 97.50 485 VAL A N 1
ATOM 3934 C CA . VAL A 1 485 ? 1.035 15.961 -18.118 1.00 97.50 485 VAL A CA 1
ATOM 3935 C C . VAL A 1 485 ? 2.293 16.501 -18.809 1.00 97.50 485 VAL A C 1
ATOM 3937 O O . VAL A 1 485 ? 2.297 16.721 -20.020 1.00 97.50 485 VAL A O 1
ATOM 3940 N N . ARG A 1 486 ? 3.405 16.688 -18.086 1.00 97.81 486 ARG A N 1
ATOM 3941 C CA . ARG A 1 486 ? 4.694 17.054 -18.702 1.00 97.81 486 ARG A CA 1
ATOM 3942 C C . ARG A 1 486 ? 5.177 15.976 -19.679 1.00 97.81 486 ARG A C 1
ATOM 3944 O O . ARG A 1 486 ? 5.626 16.315 -20.770 1.00 97.81 486 ARG A O 1
ATOM 3951 N N . LYS A 1 487 ? 5.085 14.696 -19.310 1.00 95.44 487 LYS A N 1
ATOM 3952 C CA . LYS A 1 487 ? 5.504 13.567 -20.152 1.00 95.44 487 LYS A CA 1
ATOM 3953 C C . LYS A 1 487 ? 4.605 13.339 -21.358 1.00 95.44 487 LYS A C 1
ATOM 3955 O O . LYS A 1 487 ? 5.124 13.049 -22.430 1.00 95.44 487 LYS A O 1
ATOM 3960 N N . GLU A 1 488 ? 3.308 13.556 -21.220 1.00 97.19 488 GLU A N 1
ATOM 3961 C CA . GLU A 1 488 ? 2.355 13.569 -22.327 1.00 97.19 488 GLU A CA 1
ATOM 3962 C C . GLU A 1 488 ? 2.704 14.678 -23.333 1.00 97.19 488 GLU A C 1
ATOM 3964 O O . GLU A 1 488 ? 2.859 14.402 -24.518 1.00 97.19 488 GLU A O 1
ATOM 3969 N N . ASN A 1 489 ? 2.991 15.894 -22.850 1.00 96.69 489 ASN A N 1
ATOM 3970 C CA . ASN A 1 489 ? 3.459 17.014 -23.678 1.00 96.69 489 ASN A CA 1
ATOM 3971 C C . ASN A 1 489 ? 4.852 16.804 -24.312 1.00 96.69 489 ASN A C 1
ATOM 3973 O O . ASN A 1 489 ? 5.159 17.401 -25.343 1.00 96.69 489 ASN A O 1
ATOM 3977 N N . GLU A 1 490 ? 5.733 16.009 -23.700 1.00 97.06 490 GLU A N 1
ATOM 3978 C CA . GLU A 1 490 ? 7.005 15.591 -24.315 1.00 97.06 490 GLU A CA 1
ATOM 3979 C C . GLU A 1 490 ? 6.775 14.512 -25.388 1.00 97.06 490 GLU A C 1
ATOM 3981 O O . GLU A 1 490 ? 7.440 14.522 -26.427 1.00 97.06 490 GLU A O 1
ATOM 3986 N N . CYS A 1 491 ? 5.813 13.612 -25.168 1.00 94.31 491 CYS A N 1
ATOM 3987 C CA . CYS A 1 491 ? 5.440 12.548 -26.097 1.00 94.31 491 CYS A CA 1
ATOM 3988 C C . CYS A 1 491 ? 4.778 13.106 -27.365 1.00 94.31 491 CYS A C 1
ATOM 3990 O O . CYS A 1 491 ? 5.222 12.780 -28.464 1.00 94.31 491 CYS A O 1
ATOM 3992 N N . THR A 1 492 ? 3.799 14.008 -27.235 1.00 96.75 492 THR A N 1
ATOM 3993 C CA . THR A 1 492 ? 3.125 14.649 -28.380 1.00 96.75 492 THR A CA 1
ATOM 3994 C C . THR A 1 492 ? 4.113 15.405 -29.267 1.00 96.75 492 THR A C 1
ATOM 3996 O O . THR A 1 492 ? 4.157 15.158 -30.469 1.00 96.75 492 THR A O 1
ATOM 3999 N N . LYS A 1 493 ? 5.003 16.219 -28.683 1.00 96.81 493 LYS A N 1
ATOM 4000 C CA . LYS A 1 493 ? 6.086 16.901 -29.422 1.00 96.81 493 LYS A CA 1
ATOM 4001 C C . LYS A 1 493 ? 7.032 15.929 -30.127 1.00 96.81 493 LYS A C 1
ATOM 4003 O O . LYS A 1 493 ? 7.475 16.193 -31.242 1.00 96.81 493 LYS A O 1
ATOM 4008 N N . SER A 1 494 ? 7.352 14.805 -29.485 1.00 94.69 494 SER A N 1
ATOM 4009 C CA . SER A 1 494 ? 8.191 13.766 -30.094 1.00 94.69 494 SER A CA 1
ATOM 4010 C C . SER A 1 494 ? 7.472 13.092 -31.267 1.00 94.69 494 SER A C 1
ATOM 4012 O O . SER A 1 494 ? 8.089 12.839 -32.296 1.00 94.69 494 SER A O 1
ATOM 4014 N N . GLN A 1 495 ? 6.162 12.857 -31.151 1.00 96.06 495 GLN A N 1
ATOM 4015 C CA . GLN A 1 495 ? 5.328 12.292 -32.211 1.00 96.06 495 GLN A CA 1
ATOM 4016 C C . GLN A 1 495 ? 5.160 13.258 -33.397 1.00 96.06 495 GLN A C 1
ATOM 4018 O O . GLN A 1 495 ? 5.209 12.826 -34.546 1.00 96.06 495 GLN A O 1
ATOM 4023 N N . GLU A 1 496 ? 4.999 14.559 -33.145 1.00 96.75 496 GLU A N 1
ATOM 4024 C CA . GLU A 1 496 ? 5.003 15.603 -34.180 1.00 96.75 496 GLU A CA 1
ATOM 4025 C C . GLU A 1 496 ? 6.345 15.647 -34.921 1.00 96.75 496 GLU A C 1
ATOM 4027 O O . GLU A 1 496 ? 6.367 15.636 -36.150 1.00 96.75 496 GLU A O 1
ATOM 4032 N N . LEU A 1 497 ? 7.465 15.612 -34.190 1.00 97.31 497 LEU A N 1
ATOM 4033 C CA . LEU A 1 497 ? 8.802 15.569 -34.786 1.00 97.31 497 LEU A CA 1
ATOM 4034 C C . LEU A 1 497 ? 9.020 14.304 -35.632 1.00 97.31 497 LEU A C 1
ATOM 4036 O O . LEU A 1 497 ? 9.597 14.397 -36.713 1.00 97.31 497 LEU A O 1
ATOM 4040 N N . VAL A 1 498 ? 8.544 13.139 -35.175 1.00 95.31 498 VAL A N 1
ATOM 4041 C CA . VAL A 1 498 ? 8.591 11.892 -35.959 1.00 95.31 498 VAL A CA 1
ATOM 4042 C C . VAL A 1 498 ? 7.801 12.039 -37.257 1.00 95.31 498 VAL A C 1
ATOM 4044 O O . VAL A 1 498 ? 8.370 11.772 -38.308 1.00 95.31 498 VAL A O 1
ATOM 4047 N N . LYS A 1 499 ? 6.566 12.560 -37.224 1.00 96.31 499 LYS A N 1
ATOM 4048 C CA . LYS A 1 499 ? 5.775 12.812 -38.445 1.00 96.31 499 LYS A CA 1
ATOM 4049 C C . LYS A 1 499 ? 6.511 13.724 -39.430 1.00 96.31 499 LYS A C 1
ATOM 4051 O O . LYS A 1 499 ? 6.552 13.431 -40.619 1.00 96.31 499 LYS A O 1
ATOM 4056 N N . VAL A 1 500 ? 7.131 14.806 -38.950 1.00 96.88 500 VAL A N 1
ATOM 4057 C CA . VAL A 1 500 ? 7.945 15.697 -39.800 1.00 96.88 500 VAL A CA 1
ATOM 4058 C C . VAL A 1 500 ? 9.116 14.936 -40.433 1.00 96.88 500 VAL A C 1
ATOM 4060 O O . VAL A 1 500 ? 9.344 15.067 -41.632 1.00 96.88 500 VAL A O 1
ATOM 4063 N N . LYS A 1 501 ? 9.819 14.084 -39.674 1.00 96.31 501 LYS A N 1
ATOM 4064 C CA . LYS A 1 501 ? 10.909 13.252 -40.213 1.00 96.31 501 LYS A CA 1
ATOM 4065 C C . LYS A 1 501 ? 10.440 12.145 -41.157 1.00 96.31 501 LYS A C 1
ATOM 4067 O O . LYS A 1 501 ? 11.175 11.812 -42.079 1.00 96.31 501 LYS A O 1
ATOM 4072 N N . GLU A 1 502 ? 9.235 11.611 -40.982 1.00 95.31 502 GLU A N 1
ATOM 4073 C CA . GLU A 1 502 ? 8.609 10.692 -41.940 1.00 95.31 502 GLU A CA 1
ATOM 4074 C C . GLU A 1 502 ? 8.324 11.396 -43.278 1.00 95.31 502 GLU A C 1
ATOM 4076 O O . GLU A 1 502 ? 8.623 10.828 -44.328 1.00 95.31 502 GLU A O 1
ATOM 4081 N N . PHE A 1 503 ? 7.832 12.643 -43.254 1.00 93.81 503 PHE A N 1
ATOM 4082 C CA . PHE A 1 503 ? 7.644 13.451 -44.466 1.00 93.81 503 PHE A CA 1
ATOM 4083 C C . PHE A 1 503 ? 8.972 13.800 -45.156 1.00 93.81 503 PHE A C 1
ATOM 4085 O O . PHE A 1 503 ? 9.100 13.541 -46.350 1.00 93.81 503 PHE A O 1
ATOM 4092 N N . GLU A 1 504 ? 9.977 14.298 -44.421 1.00 95.94 504 GLU A N 1
ATOM 4093 C CA . GLU A 1 504 ? 11.320 14.574 -44.974 1.00 95.94 504 GLU A CA 1
ATOM 4094 C C . GLU A 1 504 ? 11.947 13.322 -45.618 1.00 95.94 504 GLU A C 1
ATOM 4096 O O . GLU A 1 504 ? 12.573 13.394 -46.674 1.00 95.94 504 GLU A O 1
ATOM 4101 N N . LEU A 1 505 ? 11.776 12.148 -44.997 1.00 95.38 505 LEU A N 1
ATOM 4102 C CA . LEU A 1 505 ? 12.309 10.887 -45.514 1.00 95.38 505 LEU A CA 1
ATOM 4103 C C . LEU A 1 505 ? 11.561 10.422 -46.772 1.00 95.38 505 LEU A C 1
ATOM 4105 O O . LEU A 1 505 ? 12.180 9.853 -47.671 1.00 95.38 505 LEU A O 1
ATOM 4109 N N . LEU A 1 506 ? 10.250 10.661 -46.856 1.00 96.94 506 LEU A N 1
ATOM 4110 C CA . LEU A 1 506 ? 9.450 10.366 -48.046 1.00 96.94 506 LEU A CA 1
ATOM 4111 C C . LEU A 1 506 ? 9.843 11.274 -49.222 1.00 96.94 506 LEU A C 1
ATOM 4113 O O . LEU A 1 506 ? 10.016 10.775 -50.332 1.00 96.94 506 LEU A O 1
ATOM 4117 N N . GLU A 1 507 ? 10.065 12.565 -48.970 1.00 95.62 507 GLU A N 1
ATOM 4118 C CA . GLU A 1 507 ? 10.575 13.522 -49.961 1.00 95.62 507 GLU A CA 1
ATOM 4119 C C . GLU A 1 507 ? 11.967 13.109 -50.473 1.00 95.62 507 GLU A C 1
ATOM 4121 O O . GLU A 1 507 ? 12.161 12.952 -51.678 1.00 95.62 507 GLU A O 1
ATOM 4126 N N . ALA A 1 508 ? 12.900 12.787 -49.569 1.00 94.38 508 ALA A N 1
ATOM 4127 C CA . ALA A 1 508 ? 14.230 12.295 -49.940 1.00 94.38 508 ALA A CA 1
ATOM 4128 C C . ALA A 1 508 ? 14.189 10.963 -50.720 1.00 94.38 508 ALA A C 1
ATOM 4130 O O . ALA A 1 508 ? 14.996 10.745 -51.624 1.00 94.38 508 ALA A O 1
ATOM 4131 N N . ARG A 1 509 ? 13.242 10.059 -50.417 1.00 95.38 509 ARG A N 1
ATOM 4132 C CA . ARG A 1 509 ? 13.026 8.834 -51.212 1.00 95.38 509 ARG A CA 1
ATOM 4133 C C . ARG A 1 509 ? 12.554 9.146 -52.630 1.00 95.38 509 ARG A C 1
ATOM 4135 O O . ARG A 1 509 ? 13.010 8.477 -53.556 1.00 95.38 509 ARG A O 1
ATOM 4142 N N . GLN A 1 510 ? 11.670 10.129 -52.800 1.00 95.94 510 GLN A N 1
ATOM 4143 C CA . GLN A 1 510 ? 11.218 10.553 -54.124 1.00 95.94 510 GLN A CA 1
ATOM 4144 C C . GLN A 1 510 ? 12.371 11.176 -54.919 1.00 95.94 510 GLN A C 1
ATOM 4146 O O . GLN A 1 510 ? 12.593 10.779 -56.058 1.00 95.94 510 GLN A O 1
ATOM 4151 N N . GLU A 1 511 ? 13.169 12.057 -54.307 1.00 96.38 511 GLU A N 1
ATOM 4152 C CA . GLU A 1 511 ? 14.347 12.646 -54.960 1.00 96.38 511 GLU A CA 1
ATOM 4153 C C . GLU A 1 511 ? 15.355 11.569 -55.403 1.00 96.38 511 GLU A C 1
ATOM 4155 O O . GLU A 1 511 ? 15.848 11.603 -56.532 1.00 96.38 511 GLU A O 1
ATOM 4160 N N . VAL A 1 512 ? 15.617 10.557 -54.565 1.00 94.69 512 VAL A N 1
ATOM 4161 C CA . VAL A 1 512 ? 16.473 9.414 -54.932 1.00 94.69 512 VAL A CA 1
ATOM 4162 C C . VAL A 1 512 ? 15.898 8.628 -56.116 1.00 94.69 512 VAL A C 1
ATOM 4164 O O . VAL A 1 512 ? 16.659 8.239 -57.004 1.00 94.69 512 VAL A O 1
ATOM 4167 N N . GLN A 1 513 ? 14.581 8.416 -56.174 1.00 96.06 513 GLN A N 1
ATOM 4168 C CA . GLN A 1 513 ? 13.937 7.730 -57.298 1.00 96.06 513 GLN A CA 1
ATOM 4169 C C . GLN A 1 513 ? 13.999 8.565 -58.590 1.00 96.06 513 GLN A C 1
ATOM 4171 O O . GLN A 1 513 ? 14.326 8.027 -59.649 1.00 96.06 513 GLN A O 1
ATOM 4176 N N . ASP A 1 514 ? 13.776 9.876 -58.512 1.00 95.75 514 ASP A N 1
ATOM 4177 C CA . ASP A 1 514 ? 13.905 10.796 -59.647 1.00 95.75 514 ASP A CA 1
ATOM 4178 C C . ASP A 1 514 ? 15.351 10.839 -60.170 1.00 95.75 514 ASP A C 1
ATOM 4180 O O . ASP A 1 514 ? 15.592 10.876 -61.379 1.00 95.75 514 ASP A O 1
ATOM 4184 N N . MET A 1 515 ? 16.337 10.806 -59.269 1.00 96.25 515 MET A N 1
ATOM 4185 C CA . MET A 1 515 ? 17.753 10.720 -59.631 1.00 96.25 515 MET A CA 1
ATOM 4186 C C . MET A 1 515 ? 18.119 9.355 -60.226 1.00 96.25 515 MET A C 1
ATOM 4188 O O . MET A 1 515 ? 18.899 9.314 -61.175 1.00 96.25 515 MET A O 1
ATOM 4192 N N . LYS A 1 516 ? 17.517 8.254 -59.757 1.00 97.31 516 LYS A N 1
ATOM 4193 C CA . LYS A 1 516 ? 17.675 6.918 -60.355 1.00 97.31 516 LYS A CA 1
ATOM 4194 C C . LYS A 1 516 ? 17.181 6.888 -61.802 1.00 97.31 516 LYS A C 1
ATOM 4196 O O . LYS A 1 516 ? 17.925 6.455 -62.675 1.00 97.31 516 LYS A O 1
ATOM 4201 N N . LEU A 1 517 ? 15.994 7.437 -62.074 1.00 94.25 517 LEU A N 1
ATOM 4202 C CA . LEU A 1 517 ? 15.450 7.551 -63.434 1.00 94.25 517 LEU A CA 1
ATOM 4203 C C . LEU A 1 517 ? 16.342 8.412 -64.348 1.00 94.25 517 LEU A C 1
ATOM 4205 O O . LEU A 1 517 ? 16.550 8.071 -65.512 1.00 94.25 517 LEU A O 1
ATOM 4209 N N . LYS A 1 518 ? 16.929 9.501 -63.829 1.00 96.69 518 LYS A N 1
ATOM 4210 C CA . LYS A 1 518 ? 17.918 10.305 -64.574 1.00 96.69 518 LYS A CA 1
ATOM 4211 C C . LYS A 1 518 ? 19.196 9.517 -64.877 1.00 96.69 518 LYS A C 1
ATOM 4213 O O . LYS A 1 518 ? 19.718 9.641 -65.979 1.00 96.69 518 LYS A O 1
ATOM 4218 N N . VAL A 1 519 ? 19.692 8.707 -63.938 1.00 94.88 519 VAL A N 1
ATOM 4219 C CA . VAL A 1 519 ? 20.860 7.834 -64.159 1.00 94.88 519 VAL A CA 1
ATOM 4220 C C . VAL A 1 519 ? 20.556 6.769 -65.212 1.00 94.88 519 VAL A C 1
ATOM 4222 O O . VAL A 1 519 ? 21.355 6.603 -66.127 1.00 94.88 519 VAL A O 1
ATOM 4225 N N . GLU A 1 520 ? 19.395 6.113 -65.148 1.00 95.69 520 GLU A N 1
ATOM 4226 C CA . GLU A 1 520 ? 18.953 5.142 -66.161 1.00 95.69 520 GLU A CA 1
ATOM 4227 C C . GLU A 1 520 ? 18.836 5.800 -67.551 1.00 95.69 520 GLU A C 1
ATOM 4229 O O . GLU A 1 520 ? 19.328 5.259 -68.541 1.00 95.69 520 GLU A O 1
ATOM 4234 N N . SER A 1 521 ? 18.286 7.019 -67.625 1.00 96.81 521 SER A N 1
ATOM 4235 C CA . SER A 1 521 ? 18.213 7.797 -68.870 1.00 96.81 521 SER A CA 1
ATOM 4236 C C . SER A 1 521 ? 19.592 8.170 -69.434 1.00 96.81 521 SER A C 1
ATOM 4238 O O . SER A 1 521 ? 19.810 8.045 -70.639 1.00 96.81 521 SER A O 1
ATOM 4240 N N . ILE A 1 522 ? 20.535 8.595 -68.584 1.00 95.38 522 ILE A N 1
ATOM 4241 C CA . ILE A 1 522 ? 21.915 8.900 -68.997 1.00 95.38 522 ILE A CA 1
ATOM 4242 C C . ILE A 1 522 ? 22.638 7.623 -69.443 1.00 95.38 522 ILE A C 1
ATOM 4244 O O . ILE A 1 522 ? 23.368 7.654 -70.429 1.00 95.38 522 ILE A O 1
ATOM 4248 N N . GLN A 1 523 ? 22.425 6.497 -68.760 1.00 97.38 523 GLN A N 1
ATOM 4249 C CA . GLN A 1 523 ? 23.054 5.221 -69.098 1.00 97.38 523 GLN A CA 1
ATOM 4250 C C . GLN A 1 523 ? 22.620 4.715 -70.481 1.00 97.38 523 GLN A C 1
ATOM 4252 O O . GLN A 1 523 ? 23.472 4.274 -71.250 1.00 97.38 523 GLN A O 1
ATOM 4257 N N . LEU A 1 524 ? 21.334 4.840 -70.828 1.00 95.12 524 LEU A N 1
ATOM 4258 C CA . LEU A 1 524 ? 20.838 4.535 -72.175 1.00 95.12 524 LEU A CA 1
ATOM 4259 C C . LEU A 1 524 ? 21.479 5.440 -73.240 1.00 95.12 524 LEU A C 1
ATOM 4261 O O . LEU A 1 524 ? 21.936 4.943 -74.266 1.00 95.12 524 LEU A O 1
ATOM 4265 N N . ALA A 1 525 ? 21.586 6.747 -72.975 1.00 95.00 525 ALA A N 1
ATOM 4266 C CA . ALA A 1 525 ? 22.241 7.687 -73.888 1.00 95.00 525 ALA A CA 1
ATOM 4267 C C . ALA A 1 525 ? 23.747 7.397 -74.068 1.00 95.00 525 ALA A C 1
ATOM 4269 O O . ALA A 1 525 ? 24.290 7.602 -75.150 1.00 95.00 525 ALA A O 1
ATOM 4270 N N . VAL A 1 526 ? 24.432 6.894 -73.034 1.00 93.88 526 VAL A N 1
ATOM 4271 C CA . VAL A 1 526 ? 25.827 6.431 -73.148 1.00 93.88 526 VAL A CA 1
ATOM 4272 C C . VAL A 1 526 ? 25.914 5.168 -74.008 1.00 93.88 526 VAL A C 1
ATOM 4274 O O . VAL A 1 526 ? 26.729 5.134 -74.920 1.00 93.88 526 VAL A O 1
ATOM 4277 N N . GLN A 1 527 ? 25.038 4.177 -73.805 1.00 95.00 527 GLN A N 1
ATOM 4278 C CA . GLN A 1 527 ? 25.011 2.954 -74.624 1.00 95.00 527 GLN A CA 1
ATOM 4279 C C . GLN A 1 527 ? 24.729 3.233 -76.109 1.00 95.00 527 GLN A C 1
ATOM 4281 O O . GLN A 1 527 ? 25.331 2.605 -76.981 1.00 95.00 527 GLN A O 1
ATOM 4286 N N . GLU A 1 528 ? 23.852 4.194 -76.410 1.00 95.50 528 GLU A N 1
ATOM 4287 C CA . GLU A 1 528 ? 23.624 4.686 -77.774 1.00 95.50 528 GLU A CA 1
ATOM 4288 C C . GLU A 1 528 ? 24.913 5.280 -78.369 1.00 95.50 528 GLU A C 1
ATOM 4290 O O . GLU A 1 528 ? 25.301 4.929 -79.482 1.00 95.50 528 GLU A O 1
ATOM 4295 N N . LYS A 1 529 ? 25.639 6.110 -77.605 1.00 95.50 529 LYS A N 1
ATOM 4296 C CA . LYS A 1 529 ? 26.905 6.714 -78.055 1.00 95.50 529 LYS A CA 1
ATOM 4297 C C . LYS A 1 529 ? 28.053 5.718 -78.191 1.00 95.50 529 LYS A C 1
ATOM 4299 O O . LYS A 1 529 ? 28.835 5.852 -79.128 1.00 95.50 529 LYS A O 1
ATOM 4304 N N . ASP A 1 530 ? 28.135 4.711 -77.329 1.00 96.56 530 ASP A N 1
ATOM 4305 C CA . ASP A 1 530 ? 29.100 3.615 -77.464 1.00 96.56 530 ASP A CA 1
ATOM 4306 C C . ASP A 1 530 ? 28.802 2.766 -78.715 1.00 96.56 530 ASP A C 1
ATOM 4308 O O . ASP A 1 530 ? 29.726 2.327 -79.402 1.00 96.56 530 ASP A O 1
ATOM 4312 N N . SER A 1 531 ? 27.520 2.598 -79.064 1.00 94.38 531 SER A N 1
ATOM 4313 C CA . SER A 1 531 ? 27.094 1.918 -80.296 1.00 94.38 531 SER A CA 1
ATOM 4314 C C . SER A 1 531 ? 27.458 2.733 -81.545 1.00 94.38 531 SER A C 1
ATOM 4316 O O . SER A 1 531 ? 28.110 2.205 -82.444 1.00 94.38 531 SER A O 1
ATOM 4318 N N . GLU A 1 532 ? 27.146 4.037 -81.570 1.00 95.88 532 GLU A N 1
ATOM 4319 C CA . GLU A 1 532 ? 27.594 4.957 -82.633 1.00 95.88 532 GLU A CA 1
ATOM 4320 C C . GLU A 1 532 ? 29.125 4.948 -82.791 1.00 95.88 532 GLU A C 1
ATOM 4322 O O . GLU A 1 532 ? 29.649 4.930 -83.909 1.00 95.88 532 GLU A O 1
ATOM 4327 N N . LEU A 1 533 ? 29.864 4.946 -81.676 1.00 96.00 533 LEU A N 1
ATOM 4328 C CA . LEU A 1 533 ? 31.323 4.892 -81.680 1.00 96.00 533 LEU A CA 1
ATOM 4329 C C . LEU A 1 533 ? 31.818 3.573 -82.286 1.00 96.00 533 LEU A C 1
ATOM 4331 O O . LEU A 1 533 ? 32.664 3.610 -83.178 1.00 96.00 533 LEU A O 1
ATOM 4335 N N . SER A 1 534 ? 31.258 2.431 -81.879 1.00 94.12 534 SER A N 1
ATOM 4336 C CA . SER A 1 534 ? 31.587 1.115 -82.445 1.00 94.12 534 SER A CA 1
ATOM 4337 C C . SER A 1 534 ? 31.337 1.059 -83.958 1.00 94.12 534 SER A C 1
ATOM 4339 O O . SER A 1 534 ? 32.205 0.607 -84.708 1.00 94.12 534 SER A O 1
ATOM 4341 N N . ASP A 1 535 ? 30.208 1.592 -84.433 1.00 95.06 535 ASP A N 1
ATOM 4342 C CA . ASP A 1 535 ? 29.895 1.679 -85.866 1.00 95.06 535 ASP A CA 1
ATOM 4343 C C . ASP A 1 535 ? 30.902 2.561 -86.619 1.00 95.06 535 ASP A C 1
ATOM 4345 O O . ASP A 1 535 ? 31.399 2.183 -87.684 1.00 95.06 535 ASP A O 1
ATOM 4349 N N . THR A 1 536 ? 31.260 3.729 -86.071 1.00 93.56 536 THR A N 1
ATOM 4350 C CA . THR A 1 536 ? 32.285 4.589 -86.693 1.00 93.56 536 THR A CA 1
ATOM 4351 C C . THR A 1 536 ? 33.673 3.950 -86.686 1.00 93.56 536 THR A C 1
ATOM 4353 O O . THR A 1 536 ? 34.413 4.115 -87.656 1.00 93.56 536 THR A O 1
ATOM 4356 N N . GLN A 1 537 ? 34.018 3.174 -85.655 1.00 95.06 537 GLN A N 1
ATOM 4357 C CA . GLN A 1 537 ? 35.273 2.430 -85.584 1.00 95.06 537 GLN A CA 1
ATOM 4358 C C . GLN A 1 537 ? 35.306 1.276 -86.599 1.00 95.06 537 GLN A C 1
ATOM 4360 O O . GLN A 1 537 ? 36.318 1.105 -87.277 1.00 95.06 537 GLN A O 1
ATOM 4365 N N . SER A 1 538 ? 34.200 0.546 -86.772 1.00 94.12 538 SER A N 1
ATOM 4366 C CA . SER A 1 538 ? 34.055 -0.493 -87.803 1.00 94.12 538 SER A CA 1
ATOM 4367 C C . SER A 1 538 ? 34.242 0.088 -89.212 1.00 94.12 538 SER A C 1
ATOM 4369 O O . SER A 1 538 ? 35.103 -0.361 -89.972 1.00 94.12 538 SER A O 1
ATOM 4371 N N . ARG A 1 539 ? 33.549 1.192 -89.518 1.00 95.50 539 ARG A N 1
ATOM 4372 C CA . ARG A 1 539 ? 33.700 1.922 -90.790 1.00 95.50 539 ARG A CA 1
ATOM 4373 C C . ARG A 1 539 ? 35.112 2.479 -90.996 1.00 95.50 539 ARG A C 1
ATOM 4375 O O . ARG A 1 539 ? 35.600 2.525 -92.120 1.00 95.50 539 ARG A O 1
ATOM 4382 N N . LEU A 1 540 ? 35.799 2.886 -89.926 1.00 94.94 540 LEU A N 1
ATOM 4383 C CA . LEU A 1 540 ? 37.203 3.294 -90.006 1.00 94.94 540 LEU A CA 1
ATOM 4384 C C . LEU A 1 540 ? 38.120 2.107 -90.332 1.00 94.94 540 LEU A C 1
ATOM 4386 O O . LEU A 1 540 ? 39.070 2.279 -91.097 1.00 94.94 540 LEU A O 1
ATOM 4390 N N . THR A 1 541 ? 37.851 0.911 -89.794 1.00 92.94 541 THR A N 1
ATOM 4391 C CA . THR A 1 541 ? 38.611 -0.295 -90.161 1.00 92.94 541 THR A CA 1
ATOM 4392 C C . THR A 1 541 ? 38.361 -0.718 -91.608 1.00 92.94 541 THR A C 1
ATOM 4394 O O . THR A 1 541 ? 39.330 -1.024 -92.295 1.00 92.94 541 THR A O 1
ATOM 4397 N N . GLU A 1 542 ? 37.122 -0.618 -92.098 1.00 94.81 542 GLU A N 1
ATOM 4398 C CA . GLU A 1 542 ? 36.742 -0.860 -93.499 1.00 94.81 542 GLU A CA 1
ATOM 4399 C C . GLU A 1 542 ? 37.503 0.074 -94.460 1.00 94.81 542 GLU A C 1
ATOM 4401 O O . GLU A 1 542 ? 38.254 -0.395 -95.318 1.00 94.81 542 GLU A O 1
ATOM 4406 N N . VAL A 1 543 ? 37.444 1.392 -94.231 1.00 94.94 543 VAL A N 1
ATOM 4407 C CA . VAL A 1 543 ? 38.212 2.389 -95.005 1.00 94.94 543 VAL A CA 1
ATOM 4408 C C . VAL A 1 543 ? 39.727 2.158 -94.889 1.00 94.94 543 VAL A C 1
ATOM 4410 O O . VAL A 1 543 ? 40.473 2.386 -95.841 1.00 94.94 543 VAL A O 1
ATOM 4413 N N . SER A 1 544 ? 40.216 1.674 -93.743 1.00 93.81 544 SER A N 1
ATOM 4414 C CA . SER A 1 544 ? 41.636 1.334 -93.583 1.00 93.81 544 SER A CA 1
ATOM 4415 C C . SER A 1 544 ? 42.037 0.116 -94.425 1.00 93.81 544 SER A C 1
ATOM 4417 O O . SER A 1 544 ? 43.120 0.133 -95.011 1.00 93.81 544 SER A O 1
ATOM 4419 N N . SER A 1 545 ? 41.183 -0.909 -94.540 1.00 93.44 545 SER A N 1
ATOM 4420 C CA . SER A 1 545 ? 41.405 -2.023 -95.475 1.00 93.44 545 SER A CA 1
ATOM 4421 C C . SER A 1 545 ? 41.345 -1.573 -96.935 1.00 93.44 545 SER A C 1
ATOM 4423 O O . SER A 1 545 ? 42.262 -1.906 -97.682 1.00 93.44 545 SER A O 1
ATOM 4425 N N . GLU A 1 546 ? 40.375 -0.738 -97.325 1.00 94.44 546 GLU A N 1
ATOM 4426 C CA . GLU A 1 546 ? 40.307 -0.163 -98.679 1.00 94.44 546 GLU A CA 1
ATOM 4427 C C . GLU A 1 546 ? 41.599 0.593 -99.037 1.00 94.44 546 GLU A C 1
ATOM 4429 O O . GLU A 1 546 ? 42.143 0.434 -100.130 1.00 94.44 546 GLU A O 1
ATOM 4434 N N . ILE A 1 547 ? 42.153 1.377 -98.103 1.00 93.56 547 ILE A N 1
ATOM 4435 C CA . ILE A 1 547 ? 43.435 2.075 -98.297 1.00 93.56 547 ILE A CA 1
ATOM 4436 C C . ILE A 1 547 ? 44.589 1.082 -98.509 1.00 93.56 547 ILE A C 1
ATOM 4438 O O . ILE A 1 547 ? 45.447 1.332 -99.358 1.00 93.56 547 ILE A O 1
ATOM 4442 N N . VAL A 1 548 ? 44.629 -0.036 -97.778 1.00 94.25 548 VAL A N 1
ATOM 4443 C CA . VAL A 1 548 ? 45.661 -1.075 -97.954 1.00 94.25 548 VAL A CA 1
ATOM 4444 C C . VAL A 1 548 ? 45.514 -1.781 -99.305 1.00 94.25 548 VAL A C 1
ATOM 4446 O O . VAL A 1 548 ? 46.516 -1.971 -99.995 1.00 94.25 548 VAL A O 1
ATOM 4449 N N . GLU A 1 549 ? 44.296 -2.111 -99.732 1.00 93.56 549 GLU A N 1
ATOM 4450 C CA . GLU A 1 549 ? 44.029 -2.687 -101.057 1.00 93.56 549 GLU A CA 1
ATOM 4451 C C . GLU A 1 549 ? 44.441 -1.728 -102.184 1.00 93.56 549 GLU A C 1
ATOM 4453 O O . GLU A 1 549 ? 45.149 -2.118 -103.116 1.00 93.56 549 GLU A O 1
ATOM 4458 N N . LEU A 1 550 ? 44.097 -0.441 -102.063 1.00 94.12 550 LEU A N 1
ATOM 4459 C CA . LEU A 1 550 ? 44.518 0.602 -103.001 1.00 94.12 550 LEU A CA 1
ATOM 4460 C C . LEU A 1 550 ? 46.045 0.777 -103.028 1.00 94.12 550 LEU A C 1
ATOM 4462 O O . LEU A 1 550 ? 46.612 0.975 -104.104 1.00 94.12 550 LEU A O 1
ATOM 4466 N N . GLN A 1 551 ? 46.735 0.662 -101.887 1.00 94.25 551 GLN A N 1
ATOM 4467 C CA . GLN A 1 551 ? 48.203 0.667 -101.831 1.00 94.25 551 GLN A CA 1
ATOM 4468 C C . GLN A 1 551 ? 48.816 -0.559 -102.523 1.00 94.25 551 GLN A C 1
ATOM 4470 O O . GLN A 1 551 ? 49.790 -0.413 -103.264 1.00 94.25 551 GLN A O 1
ATOM 4475 N N . GLN A 1 552 ? 48.253 -1.755 -102.332 1.00 92.75 552 GLN A N 1
ATOM 4476 C CA . GLN A 1 552 ? 48.707 -2.970 -103.020 1.00 92.75 552 GLN A CA 1
ATOM 4477 C C . GLN A 1 552 ? 48.508 -2.864 -104.538 1.00 92.75 552 GLN A C 1
ATOM 4479 O O . GLN A 1 552 ? 49.428 -3.163 -105.302 1.00 92.75 552 GLN A O 1
ATOM 4484 N N . LEU A 1 553 ? 47.351 -2.363 -104.983 1.00 95.12 553 LEU A N 1
ATOM 4485 C CA . LEU A 1 553 ? 47.058 -2.127 -106.398 1.00 95.12 553 LEU A CA 1
ATOM 4486 C C . LEU A 1 553 ? 48.003 -1.072 -106.995 1.00 95.12 553 LEU A C 1
ATOM 4488 O O . LEU A 1 553 ? 48.535 -1.272 -108.089 1.00 95.12 553 LEU A O 1
ATOM 4492 N N . LEU A 1 554 ? 48.274 0.017 -106.268 1.00 94.00 554 LEU A N 1
ATOM 4493 C CA . LEU A 1 554 ? 49.234 1.047 -106.673 1.00 94.00 554 LEU A CA 1
ATOM 4494 C C . LEU A 1 554 ? 50.654 0.481 -106.817 1.00 94.00 554 LEU A C 1
ATOM 4496 O O . LEU A 1 554 ? 51.326 0.794 -107.799 1.00 94.00 554 LEU A O 1
ATOM 4500 N N . ASN A 1 555 ? 51.098 -0.369 -105.887 1.00 94.00 555 ASN A N 1
ATOM 4501 C CA . ASN A 1 555 ? 52.395 -1.042 -105.973 1.00 94.00 555 ASN A CA 1
ATOM 4502 C C . ASN A 1 555 ? 52.445 -2.000 -107.172 1.00 94.00 555 ASN A C 1
ATOM 4504 O O . ASN A 1 555 ? 53.346 -1.882 -107.993 1.00 94.00 555 ASN A O 1
ATOM 4508 N N . SER A 1 556 ? 51.419 -2.831 -107.380 1.00 94.62 556 SER A N 1
ATOM 4509 C CA . SER A 1 556 ? 51.316 -3.687 -108.573 1.00 94.62 556 SER A CA 1
ATOM 4510 C C . SER A 1 556 ? 51.386 -2.883 -109.881 1.00 94.62 556 SER A C 1
ATOM 4512 O O . SER A 1 556 ? 52.081 -3.268 -110.823 1.00 94.62 556 SER A O 1
ATOM 4514 N N . LYS A 1 557 ? 50.727 -1.717 -109.944 1.00 93.38 557 LYS A N 1
ATOM 4515 C CA . LYS A 1 557 ? 50.802 -0.807 -111.100 1.00 93.38 557 LYS A CA 1
ATOM 4516 C C . LYS A 1 557 ? 52.166 -0.134 -111.244 1.00 93.38 557 LYS A C 1
ATOM 4518 O O . LYS A 1 557 ? 52.613 0.081 -112.369 1.00 93.38 557 LYS A O 1
ATOM 4523 N N . LYS A 1 558 ? 52.840 0.175 -110.135 1.00 94.19 558 LYS A N 1
ATOM 4524 C CA . LYS A 1 558 ? 54.215 0.685 -110.117 1.00 94.19 558 LYS A CA 1
ATOM 4525 C C . LYS A 1 558 ? 55.191 -0.359 -110.661 1.00 94.19 558 LYS A C 1
ATOM 4527 O O . LYS A 1 558 ? 56.026 -0.003 -111.485 1.00 94.19 558 LYS A O 1
ATOM 4532 N N . ASP A 1 559 ? 55.046 -1.618 -110.264 1.00 92.31 559 ASP A N 1
ATOM 4533 C CA . ASP A 1 559 ? 55.894 -2.723 -110.715 1.00 92.31 559 ASP A CA 1
ATOM 4534 C C . ASP A 1 559 ? 55.672 -3.015 -112.207 1.00 92.31 559 ASP A C 1
ATOM 4536 O O . ASP A 1 559 ? 56.639 -3.101 -112.961 1.00 92.31 559 ASP A O 1
ATOM 4540 N N . GLN A 1 560 ? 54.413 -3.020 -112.673 1.00 93.62 560 GLN A N 1
ATOM 4541 C CA . GLN A 1 560 ? 54.078 -3.073 -114.107 1.00 93.62 560 GLN A CA 1
ATOM 4542 C C . GLN A 1 560 ? 54.726 -1.924 -114.901 1.00 93.62 560 GLN A C 1
ATOM 4544 O O . GLN A 1 560 ? 55.213 -2.134 -116.009 1.00 93.62 560 GLN A O 1
ATOM 4549 N N . LEU A 1 561 ? 54.765 -0.709 -114.341 1.00 92.12 561 LEU A N 1
ATOM 4550 C CA . LEU A 1 561 ? 55.411 0.446 -114.973 1.00 92.12 561 LEU A CA 1
ATOM 4551 C C . LEU A 1 561 ? 56.941 0.306 -114.987 1.00 92.12 561 LEU A C 1
ATOM 4553 O O . LEU A 1 561 ? 57.567 0.639 -115.991 1.00 92.12 561 LEU A O 1
ATOM 4557 N N . VAL A 1 562 ? 57.550 -0.206 -113.912 1.00 91.44 562 VAL A N 1
ATOM 4558 C CA . VAL A 1 562 ? 58.992 -0.502 -113.863 1.00 91.44 562 VAL A CA 1
ATOM 4559 C C . VAL A 1 562 ? 59.361 -1.556 -114.907 1.00 91.44 562 VAL A C 1
ATOM 4561 O O . VAL A 1 562 ? 60.299 -1.318 -115.662 1.00 91.44 562 VAL A O 1
ATOM 4564 N N . GLN A 1 563 ? 58.591 -2.643 -115.018 1.00 92.31 563 GLN A N 1
ATOM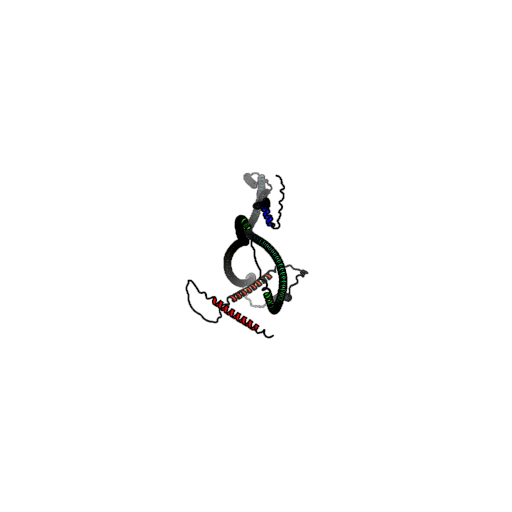 4565 C CA . GLN A 1 563 ? 58.786 -3.674 -116.040 1.00 92.31 563 GLN A CA 1
ATOM 4566 C C . GLN A 1 563 ? 58.664 -3.097 -117.460 1.00 92.31 563 GLN A C 1
ATOM 4568 O O . GLN A 1 563 ? 59.556 -3.282 -118.284 1.00 92.31 563 GLN A O 1
ATOM 4573 N N . ALA A 1 564 ? 57.609 -2.326 -117.744 1.00 88.88 564 ALA A N 1
ATOM 4574 C CA . ALA A 1 564 ? 57.452 -1.673 -119.045 1.00 88.88 564 ALA A CA 1
ATOM 4575 C C . ALA A 1 564 ? 58.610 -0.702 -119.355 1.00 88.88 564 ALA A C 1
ATOM 4577 O O . ALA A 1 564 ? 59.001 -0.542 -120.510 1.00 88.88 564 ALA A O 1
ATOM 4578 N N . ARG A 1 565 ? 59.191 -0.067 -118.327 1.00 92.50 565 ARG A N 1
ATOM 4579 C CA . ARG A 1 565 ? 60.351 0.821 -118.468 1.00 92.50 565 ARG A CA 1
ATOM 4580 C C . ARG A 1 565 ? 61.657 0.060 -118.713 1.00 92.50 565 ARG A C 1
ATOM 4582 O O . ARG A 1 565 ? 62.489 0.576 -119.454 1.00 92.50 565 ARG A O 1
ATOM 4589 N N . THR A 1 566 ? 61.849 -1.127 -118.134 1.00 89.44 566 THR A N 1
ATOM 4590 C CA . THR A 1 566 ? 63.004 -1.984 -118.456 1.00 89.44 566 THR A CA 1
ATOM 4591 C C . THR A 1 566 ? 62.874 -2.570 -119.857 1.00 89.44 566 THR A C 1
ATOM 4593 O O . THR A 1 566 ? 63.797 -2.415 -120.641 1.00 89.44 566 THR A O 1
ATOM 4596 N N . GLU A 1 567 ? 61.700 -3.085 -120.239 1.00 91.75 567 GLU A N 1
ATOM 4597 C CA . GLU A 1 567 ? 61.448 -3.574 -121.606 1.00 91.75 567 GLU A CA 1
ATOM 4598 C C . GLU A 1 567 ? 61.635 -2.478 -122.671 1.00 91.75 567 GLU A C 1
ATOM 4600 O O . GLU A 1 567 ? 62.077 -2.757 -123.787 1.00 91.75 567 GLU A O 1
ATOM 4605 N N . LEU A 1 568 ? 61.301 -1.223 -122.346 1.00 90.69 568 LEU A N 1
ATOM 4606 C CA . LEU A 1 568 ? 61.592 -0.074 -123.204 1.00 90.69 568 LEU A CA 1
ATOM 4607 C C . LEU A 1 568 ? 63.100 0.199 -123.288 1.00 90.69 568 LEU A C 1
ATOM 4609 O O . LEU A 1 568 ? 63.601 0.431 -124.380 1.00 90.69 568 LEU A O 1
ATOM 4613 N N . HIS A 1 569 ? 63.824 0.147 -122.166 1.00 91.44 569 HIS A N 1
ATOM 4614 C CA . HIS A 1 569 ? 65.272 0.363 -122.152 1.00 91.44 569 HIS A CA 1
ATOM 4615 C C . HIS A 1 569 ? 66.036 -0.726 -122.917 1.00 91.44 569 HIS A C 1
ATOM 4617 O O . HIS A 1 569 ? 66.947 -0.397 -123.669 1.00 91.44 569 HIS A O 1
ATOM 4623 N N . ASP A 1 570 ? 65.630 -1.990 -122.791 1.00 90.69 570 ASP A N 1
ATOM 4624 C CA . ASP A 1 570 ? 66.216 -3.105 -123.539 1.00 90.69 570 ASP A CA 1
ATOM 4625 C C . ASP A 1 570 ? 65.991 -2.924 -125.052 1.00 90.69 570 ASP A C 1
ATOM 4627 O O . ASP A 1 570 ? 66.893 -3.162 -125.854 1.00 90.69 570 ASP A O 1
ATOM 4631 N N . LYS A 1 571 ? 64.814 -2.422 -125.458 1.00 90.88 571 LYS A N 1
ATOM 4632 C CA . LYS A 1 571 ? 64.535 -2.040 -126.855 1.00 90.88 571 LYS A CA 1
ATOM 4633 C C . LYS A 1 571 ? 65.359 -0.837 -127.315 1.00 90.88 571 LYS A C 1
ATOM 4635 O O . LYS A 1 571 ? 65.815 -0.848 -128.451 1.00 90.88 571 LYS A O 1
ATOM 4640 N N . GLU A 1 572 ? 65.569 0.162 -126.461 1.00 91.06 572 GLU A N 1
ATOM 4641 C CA . GLU A 1 572 ? 66.424 1.323 -126.745 1.00 91.06 572 GLU A CA 1
ATOM 4642 C C . GLU A 1 572 ? 67.880 0.885 -126.977 1.00 91.06 572 GLU A C 1
ATOM 4644 O O . GLU A 1 572 ? 68.474 1.245 -127.988 1.00 91.06 572 GLU A O 1
ATOM 4649 N N . GLN A 1 573 ? 68.425 0.016 -126.112 1.00 89.19 573 GLN A N 1
ATOM 4650 C CA . GLN A 1 573 ? 69.742 -0.602 -126.317 1.00 89.19 573 GLN A CA 1
ATOM 4651 C C . GLN A 1 573 ? 69.783 -1.419 -127.613 1.00 89.19 573 GLN A C 1
ATOM 4653 O O . GLN A 1 573 ? 70.778 -1.390 -128.334 1.00 89.19 573 GLN A O 1
ATOM 4658 N N . HIS A 1 574 ? 68.706 -2.139 -127.942 1.00 89.81 574 HIS A N 1
ATOM 4659 C CA . HIS A 1 574 ? 68.652 -2.907 -129.181 1.00 89.81 574 HIS A CA 1
ATOM 4660 C C . HIS A 1 574 ? 68.641 -1.994 -130.419 1.00 89.81 574 HIS A C 1
ATOM 4662 O O . HIS A 1 574 ? 69.335 -2.285 -131.393 1.00 89.81 574 HIS A O 1
ATOM 4668 N N . ILE A 1 575 ? 67.941 -0.855 -130.361 1.00 89.38 575 ILE A N 1
ATOM 4669 C CA . ILE A 1 575 ? 68.006 0.200 -131.382 1.00 89.38 575 ILE A CA 1
ATOM 4670 C C . ILE A 1 575 ? 69.430 0.757 -131.481 1.00 89.38 575 ILE A C 1
ATOM 4672 O O . ILE A 1 575 ? 69.957 0.795 -132.583 1.00 89.38 575 ILE A O 1
ATOM 4676 N N . GLU A 1 576 ? 70.096 1.083 -130.371 1.00 89.50 576 GLU A N 1
ATOM 4677 C CA . GLU A 1 576 ? 71.488 1.569 -130.373 1.00 89.50 576 GLU A CA 1
ATOM 4678 C C . GLU A 1 576 ? 72.456 0.535 -130.992 1.00 89.50 576 GLU A C 1
ATOM 4680 O O . GLU A 1 576 ? 73.325 0.887 -131.797 1.00 89.50 576 GLU A O 1
ATOM 4685 N N . THR A 1 577 ? 72.264 -0.767 -130.724 1.00 85.38 577 THR A N 1
ATOM 4686 C CA . THR A 1 577 ? 73.027 -1.823 -131.415 1.00 85.38 577 THR A CA 1
ATOM 4687 C C . THR A 1 577 ? 72.732 -1.862 -132.915 1.00 85.38 577 THR A C 1
ATOM 4689 O O . THR A 1 577 ? 73.677 -1.882 -133.703 1.00 85.38 577 THR A O 1
ATOM 4692 N N . LEU A 1 578 ? 71.461 -1.784 -133.325 1.00 85.69 578 LEU A N 1
ATOM 4693 C CA . LEU A 1 578 ? 71.057 -1.752 -134.735 1.00 85.69 578 LEU A CA 1
ATOM 4694 C C . LEU A 1 578 ? 71.555 -0.492 -135.455 1.00 85.69 578 LEU A C 1
ATOM 4696 O O . LEU A 1 578 ? 71.929 -0.577 -136.619 1.00 85.69 578 LEU A O 1
ATOM 4700 N N . GLU A 1 579 ? 71.613 0.659 -134.787 1.00 88.31 579 GLU A N 1
ATOM 4701 C CA . GLU A 1 579 ? 72.204 1.888 -135.322 1.00 88.31 579 GLU A CA 1
ATOM 4702 C C . GLU A 1 579 ? 73.714 1.727 -135.519 1.00 88.31 579 GLU A C 1
ATOM 4704 O O . GLU A 1 579 ? 74.223 2.079 -136.583 1.00 88.31 579 GLU A O 1
ATOM 4709 N N . SER A 1 580 ? 74.425 1.106 -134.570 1.00 85.75 580 SER A N 1
ATOM 4710 C CA . SER A 1 580 ? 75.859 0.810 -134.717 1.00 85.75 580 SER A CA 1
ATOM 4711 C C . SER A 1 580 ? 76.151 -0.203 -135.839 1.00 85.75 580 SER A C 1
ATOM 4713 O O . SER A 1 580 ? 77.119 -0.050 -136.593 1.00 85.75 580 SER A O 1
ATOM 4715 N N . GLU A 1 581 ? 75.283 -1.206 -136.019 1.00 86.81 581 GLU A N 1
ATOM 4716 C CA . GLU A 1 581 ? 75.333 -2.132 -137.153 1.00 86.81 581 GLU A CA 1
ATOM 4717 C C . GLU A 1 581 ? 75.013 -1.417 -138.468 1.00 86.81 581 GLU A C 1
ATOM 4719 O O . GLU A 1 581 ? 75.692 -1.642 -139.470 1.00 86.81 581 GLU A O 1
ATOM 4724 N N . LEU A 1 582 ? 74.031 -0.514 -138.473 1.00 87.38 582 LEU A N 1
ATOM 4725 C CA . LEU A 1 582 ? 73.640 0.265 -139.643 1.00 87.38 582 LEU A CA 1
ATOM 4726 C C . LEU A 1 582 ? 74.711 1.289 -140.032 1.00 87.38 582 LEU A C 1
ATOM 4728 O O . LEU A 1 582 ? 74.910 1.506 -141.224 1.00 87.38 582 LEU A O 1
ATOM 4732 N N . ASP A 1 583 ? 75.460 1.853 -139.083 1.00 87.69 583 ASP A N 1
ATOM 4733 C CA . ASP A 1 583 ? 76.641 2.680 -139.351 1.00 87.69 583 ASP A CA 1
ATOM 4734 C C . ASP A 1 583 ? 77.833 1.855 -139.853 1.00 87.69 583 ASP A C 1
ATOM 4736 O O . ASP A 1 583 ? 78.545 2.286 -140.763 1.00 87.69 583 ASP A O 1
ATOM 4740 N N . SER A 1 584 ? 78.016 0.628 -139.358 1.00 85.81 584 SER A N 1
ATOM 4741 C CA . SER A 1 584 ? 78.974 -0.334 -139.923 1.00 85.81 584 SER A CA 1
ATOM 4742 C C . SER A 1 584 ? 78.604 -0.719 -141.364 1.00 85.81 584 SER A C 1
ATOM 4744 O O . SER A 1 584 ? 79.454 -0.715 -142.261 1.00 85.81 584 SER A O 1
ATOM 4746 N N . ILE A 1 585 ? 77.317 -0.968 -141.633 1.00 84.19 585 ILE A N 1
ATOM 4747 C CA . ILE A 1 585 ? 76.782 -1.185 -142.982 1.00 84.19 585 ILE A CA 1
ATOM 4748 C C . ILE A 1 585 ? 76.971 0.072 -143.831 1.00 84.19 585 ILE A C 1
ATOM 4750 O O . ILE A 1 585 ? 77.457 -0.050 -144.947 1.00 84.19 585 ILE A O 1
ATOM 4754 N N . ARG A 1 586 ? 76.684 1.273 -143.317 1.00 89.81 586 ARG A N 1
ATOM 4755 C CA . ARG A 1 586 ? 76.878 2.555 -144.014 1.00 89.81 586 ARG A CA 1
ATOM 4756 C C . ARG A 1 586 ? 78.344 2.771 -144.380 1.00 89.81 586 ARG A C 1
ATOM 4758 O O . ARG A 1 586 ? 78.626 3.097 -145.525 1.00 89.81 586 ARG A O 1
ATOM 4765 N N . PHE A 1 587 ? 79.282 2.499 -143.473 1.00 85.94 587 PHE A N 1
ATOM 4766 C CA . PHE A 1 587 ? 80.720 2.535 -143.751 1.00 85.94 587 PHE A CA 1
ATOM 4767 C C . PHE A 1 587 ? 81.118 1.531 -144.844 1.00 85.94 587 PHE A C 1
ATOM 4769 O O . PHE A 1 587 ? 81.857 1.877 -145.769 1.00 85.94 587 PHE A O 1
ATOM 4776 N N . ARG A 1 588 ? 80.583 0.302 -144.800 1.00 83.62 588 ARG A N 1
ATOM 4777 C CA . ARG A 1 588 ? 80.766 -0.698 -145.867 1.00 83.62 588 ARG A CA 1
ATOM 4778 C C . ARG A 1 588 ? 80.109 -0.279 -147.185 1.00 83.62 588 ARG A C 1
ATOM 4780 O O . ARG A 1 588 ? 80.678 -0.552 -148.237 1.00 83.62 588 ARG A O 1
ATOM 4787 N N . CYS A 1 589 ? 78.969 0.403 -147.149 1.00 75.56 589 CYS A N 1
ATOM 4788 C CA . CYS A 1 589 ? 78.298 0.971 -148.312 1.00 75.56 589 CYS A CA 1
ATOM 4789 C C . CYS A 1 589 ? 79.113 2.119 -148.903 1.00 75.56 589 CYS A C 1
ATOM 4791 O O . CYS A 1 589 ? 79.319 2.101 -150.101 1.00 75.56 589 CYS A O 1
ATOM 4793 N N . SER A 1 590 ? 79.683 3.030 -148.112 1.00 82.12 590 SER A N 1
ATOM 4794 C CA . SER A 1 590 ? 80.583 4.078 -148.616 1.00 82.12 590 SER A CA 1
ATOM 4795 C C . SER A 1 590 ? 81.908 3.512 -149.146 1.00 82.12 590 SER A C 1
ATOM 4797 O O . SER A 1 590 ? 82.456 4.005 -150.133 1.00 82.12 590 SER A O 1
ATOM 4799 N N . GLN A 1 591 ? 82.416 2.424 -148.556 1.00 78.31 591 GLN A N 1
ATOM 4800 C CA . GLN A 1 591 ? 83.526 1.656 -149.126 1.00 78.31 591 GLN A CA 1
ATOM 4801 C C . GLN A 1 591 ? 83.127 1.020 -150.470 1.00 78.31 591 GLN A C 1
ATOM 4803 O O . GLN A 1 591 ? 83.891 1.102 -151.433 1.00 78.31 591 GLN A O 1
ATOM 4808 N N . ALA A 1 592 ? 81.929 0.437 -150.562 1.00 75.06 592 ALA A N 1
ATOM 4809 C CA . ALA A 1 592 ? 81.389 -0.125 -151.794 1.00 75.06 592 ALA A CA 1
ATOM 4810 C C . ALA A 1 592 ? 81.099 0.958 -152.845 1.00 75.06 592 ALA A C 1
ATOM 4812 O O . ALA A 1 592 ? 81.441 0.751 -153.998 1.00 75.06 592 ALA A O 1
ATOM 4813 N N . GLU A 1 593 ? 80.589 2.133 -152.474 1.00 78.00 593 GLU A N 1
ATOM 4814 C CA . GLU A 1 593 ? 80.428 3.305 -153.342 1.00 78.00 593 GLU A CA 1
ATOM 4815 C C . GLU A 1 593 ? 81.781 3.789 -153.856 1.00 78.00 593 GLU A C 1
ATOM 4817 O O . GLU A 1 593 ? 81.904 4.071 -155.038 1.00 78.00 593 GLU A O 1
ATOM 4822 N N . SER A 1 594 ? 82.842 3.787 -153.041 1.00 77.00 594 SER A N 1
ATOM 4823 C CA . SER A 1 594 ? 84.202 4.058 -153.532 1.00 77.00 594 SER A CA 1
ATOM 4824 C C . SER A 1 594 ? 84.683 3.009 -154.548 1.00 77.00 594 SER A C 1
ATOM 4826 O O . SER A 1 594 ? 85.426 3.338 -155.476 1.00 77.00 594 SER A O 1
ATOM 4828 N N . MET A 1 595 ? 84.267 1.745 -154.409 1.00 71.38 595 MET A N 1
ATOM 4829 C CA . MET A 1 595 ? 84.527 0.708 -155.416 1.00 71.38 595 MET A CA 1
ATOM 4830 C C . MET A 1 595 ? 83.640 0.876 -156.659 1.00 71.38 595 MET A C 1
ATOM 4832 O O . MET A 1 595 ? 84.140 0.708 -157.766 1.00 71.38 595 MET A O 1
ATOM 4836 N N . VAL A 1 596 ? 82.374 1.271 -156.503 1.00 71.94 596 VAL A N 1
ATOM 4837 C CA . VAL A 1 596 ? 81.411 1.508 -157.589 1.00 71.94 596 VAL A CA 1
ATOM 4838 C C . VAL A 1 596 ? 81.748 2.776 -158.370 1.00 71.94 596 VAL A C 1
ATOM 4840 O O . VAL A 1 596 ? 81.651 2.749 -159.585 1.00 71.94 596 VAL A O 1
ATOM 4843 N N . GLN A 1 597 ? 82.239 3.841 -157.736 1.00 69.25 597 GLN A N 1
ATOM 4844 C CA . GLN A 1 597 ? 82.765 5.042 -158.395 1.00 69.25 597 GLN A CA 1
ATOM 4845 C C . GLN A 1 597 ? 83.954 4.674 -159.298 1.00 69.25 597 GLN A C 1
ATOM 4847 O O . GLN A 1 597 ? 84.009 5.063 -160.461 1.00 69.25 597 GLN A O 1
ATOM 4852 N N . ARG A 1 598 ? 84.858 3.827 -158.789 1.00 69.31 598 ARG A N 1
ATOM 4853 C CA . ARG A 1 598 ? 86.005 3.286 -159.534 1.00 69.31 598 ARG A CA 1
ATOM 4854 C C . ARG A 1 598 ? 85.576 2.336 -160.658 1.00 69.31 598 ARG A C 1
ATOM 4856 O O . ARG A 1 598 ? 86.201 2.306 -161.713 1.00 69.31 598 ARG A O 1
ATOM 4863 N N . MET A 1 599 ? 84.497 1.575 -160.460 1.00 61.22 599 MET A N 1
ATOM 4864 C CA . MET A 1 599 ? 83.858 0.802 -161.530 1.00 61.22 599 MET A CA 1
ATOM 4865 C C . MET A 1 599 ? 83.158 1.709 -162.546 1.00 61.22 599 MET A C 1
ATOM 4867 O O . MET A 1 599 ? 83.190 1.389 -163.725 1.00 61.22 599 MET A O 1
ATOM 4871 N N . ALA A 1 600 ? 82.552 2.823 -162.134 1.00 60.97 600 ALA 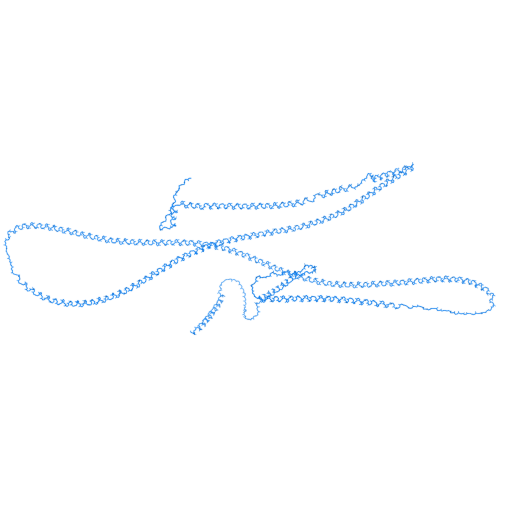A N 1
ATOM 4872 C CA . ALA A 1 600 ? 81.840 3.755 -163.003 1.00 60.97 600 ALA A CA 1
ATOM 4873 C C . ALA A 1 600 ? 82.805 4.512 -163.924 1.00 60.97 600 ALA A C 1
ATOM 4875 O O . ALA A 1 600 ? 82.518 4.642 -165.110 1.00 60.97 600 ALA A O 1
ATOM 4876 N N . GLU A 1 601 ? 83.982 4.901 -163.424 1.00 61.34 601 GLU A N 1
ATOM 4877 C CA . GLU A 1 601 ? 85.089 5.407 -164.249 1.00 61.34 601 GLU A CA 1
ATOM 4878 C C . GLU A 1 601 ? 85.515 4.370 -165.305 1.00 61.34 601 GLU A C 1
ATOM 4880 O O . GLU A 1 601 ? 85.567 4.687 -166.489 1.00 61.34 601 GLU A O 1
ATOM 4885 N N . LEU A 1 602 ? 85.702 3.102 -164.915 1.00 58.75 602 LEU A N 1
ATOM 4886 C CA . LEU A 1 602 ? 86.031 2.007 -165.845 1.00 58.75 602 LEU A CA 1
ATOM 4887 C C . LEU A 1 602 ? 84.865 1.591 -166.771 1.00 58.75 602 LEU A C 1
ATOM 4889 O O . LEU A 1 602 ? 85.089 0.976 -167.811 1.00 58.75 602 LEU A O 1
ATOM 4893 N N . THR A 1 603 ? 83.622 1.912 -166.407 1.00 54.12 603 THR A N 1
ATOM 4894 C CA . THR A 1 603 ? 82.410 1.615 -167.194 1.00 54.12 603 THR A CA 1
ATOM 4895 C C . THR A 1 603 ? 82.098 2.738 -168.185 1.00 54.12 603 THR A C 1
ATOM 4897 O O . THR A 1 603 ? 81.512 2.470 -169.234 1.00 54.12 603 THR A O 1
ATOM 4900 N N . GLY A 1 604 ? 82.539 3.972 -167.911 1.00 52.31 604 GLY A N 1
ATOM 4901 C CA . GLY A 1 604 ? 82.392 5.123 -168.806 1.00 52.31 604 GLY A CA 1
ATOM 4902 C C . GLY A 1 604 ? 83.008 4.901 -170.191 1.00 52.31 604 GLY A C 1
ATOM 4903 O O . GLY A 1 604 ? 82.402 5.283 -171.190 1.00 52.31 604 GLY A O 1
ATOM 4904 N N . ASP A 1 605 ? 84.139 4.195 -170.261 1.00 43.62 605 ASP A N 1
ATOM 4905 C CA . ASP A 1 605 ? 84.812 3.869 -171.527 1.00 43.62 605 ASP A CA 1
ATOM 4906 C C . ASP A 1 605 ? 84.199 2.658 -172.260 1.00 43.62 605 ASP A C 1
ATOM 4908 O O . ASP A 1 605 ? 84.393 2.497 -173.466 1.00 43.62 605 ASP A O 1
ATOM 4912 N N . LEU A 1 606 ? 83.437 1.801 -171.565 1.00 46.16 606 LEU A N 1
ATOM 4913 C CA . LEU A 1 606 ? 82.887 0.557 -172.127 1.00 46.16 606 LEU A CA 1
ATOM 4914 C C . LEU A 1 606 ? 81.397 0.663 -172.512 1.00 46.16 606 LEU A C 1
ATOM 4916 O O . LEU A 1 606 ? 80.916 -0.089 -173.361 1.00 46.16 606 LEU A O 1
ATOM 4920 N N . ALA A 1 607 ? 80.659 1.621 -171.943 1.00 40.19 607 ALA A N 1
ATOM 4921 C CA . ALA A 1 607 ? 79.210 1.780 -172.107 1.00 40.19 607 ALA A CA 1
ATOM 4922 C C . ALA A 1 607 ? 78.769 2.450 -173.431 1.00 40.19 607 ALA A C 1
ATOM 4924 O O . ALA A 1 607 ? 77.771 3.169 -173.479 1.00 40.19 607 ALA A O 1
ATOM 4925 N N . SER A 1 608 ? 79.456 2.148 -174.536 1.00 35.44 608 SER A N 1
ATOM 4926 C CA . SER A 1 608 ? 78.949 2.354 -175.903 1.00 35.44 608 SER A CA 1
ATOM 4927 C C . SER A 1 608 ? 78.538 1.032 -176.585 1.00 35.44 608 SER A C 1
ATOM 4929 O O . SER A 1 608 ? 78.543 0.929 -177.810 1.00 35.44 608 SER A O 1
ATOM 4931 N N . SER A 1 609 ? 78.131 0.015 -175.800 1.00 32.28 609 SER A N 1
ATOM 4932 C CA . SER A 1 609 ? 77.640 -1.277 -176.314 1.00 32.28 609 SER A CA 1
ATOM 4933 C C . SER A 1 609 ? 76.621 -2.012 -175.403 1.00 32.28 609 SER A C 1
ATOM 4935 O O . SER A 1 609 ? 76.974 -2.563 -174.370 1.00 32.28 609 SER A O 1
ATOM 4937 N N . VAL A 1 610 ? 75.361 -2.070 -175.866 1.00 29.00 610 VAL A N 1
ATOM 4938 C CA . VAL A 1 610 ? 74.353 -3.163 -175.721 1.00 29.00 610 VAL A CA 1
ATOM 4939 C C . VAL A 1 610 ? 73.841 -3.636 -174.326 1.00 29.00 610 VAL A C 1
ATOM 4941 O O . VAL A 1 610 ? 74.349 -4.570 -173.725 1.00 29.00 610 VAL A O 1
ATOM 4944 N N . LYS A 1 611 ? 72.678 -3.080 -173.935 1.00 33.28 611 LYS A N 1
ATOM 4945 C CA . LYS A 1 611 ? 71.337 -3.711 -173.705 1.00 33.28 611 LYS A CA 1
ATOM 4946 C C . LYS A 1 611 ? 71.107 -5.021 -172.873 1.00 33.28 611 LYS A C 1
ATOM 4948 O O . LYS A 1 611 ? 71.409 -6.111 -173.340 1.00 33.28 611 LYS A O 1
ATOM 4953 N N . ALA A 1 612 ? 70.224 -4.861 -171.862 1.00 29.69 612 ALA A N 1
ATOM 4954 C CA . ALA A 1 612 ? 69.076 -5.713 -171.427 1.00 29.69 612 ALA A CA 1
ATOM 4955 C C . ALA A 1 612 ? 69.214 -6.825 -170.343 1.00 29.69 612 ALA A C 1
ATOM 4957 O O . ALA A 1 612 ? 70.118 -7.649 -170.394 1.00 29.69 612 ALA A O 1
ATOM 4958 N N . GLY A 1 613 ? 68.203 -6.900 -169.447 1.00 29.05 613 GLY A N 1
ATOM 4959 C CA . GLY A 1 613 ? 67.879 -8.052 -168.572 1.00 29.05 613 GLY A CA 1
ATOM 4960 C C . GLY A 1 613 ? 67.206 -7.689 -167.225 1.00 29.05 613 GLY A C 1
ATOM 4961 O O . GLY A 1 613 ? 67.835 -7.030 -166.406 1.00 29.05 613 GLY A O 1
ATOM 4962 N N . GLU A 1 614 ? 65.962 -8.133 -166.980 1.00 50.25 614 GLU A N 1
ATOM 4963 C CA . GLU A 1 614 ? 65.227 -8.040 -165.688 1.00 50.25 614 GLU A CA 1
ATOM 4964 C C . GLU A 1 614 ? 65.194 -9.406 -164.957 1.00 50.25 614 GLU A C 1
ATOM 4966 O O . GLU A 1 614 ? 65.371 -10.439 -165.605 1.00 50.25 614 GLU A O 1
ATOM 4971 N N . MET A 1 615 ? 64.942 -9.435 -163.634 1.00 31.48 615 MET A N 1
ATOM 4972 C CA . MET A 1 615 ? 64.751 -10.668 -162.835 1.00 31.48 615 MET A CA 1
ATOM 4973 C C . MET A 1 615 ? 63.892 -10.418 -161.566 1.00 31.48 615 MET A C 1
ATOM 4975 O O . MET A 1 615 ? 63.918 -9.319 -161.018 1.00 31.48 615 MET A O 1
ATOM 4979 N N . ASP A 1 616 ? 63.158 -11.443 -161.112 1.00 43.69 616 ASP A N 1
ATOM 4980 C CA . ASP A 1 616 ? 62.121 -11.458 -160.044 1.00 43.69 616 ASP A CA 1
ATOM 4981 C C . ASP A 1 616 ? 62.465 -12.494 -158.920 1.00 43.69 616 ASP A C 1
ATOM 4983 O O . ASP A 1 616 ? 63.484 -13.170 -159.076 1.00 43.69 616 ASP A O 1
ATOM 4987 N N . ILE A 1 617 ? 61.642 -12.638 -157.843 1.00 30.08 617 ILE A N 1
ATOM 4988 C CA . ILE A 1 617 ? 61.326 -13.861 -157.012 1.00 30.08 617 ILE A CA 1
ATOM 4989 C C . ILE A 1 617 ? 61.029 -13.623 -155.484 1.00 30.08 617 ILE A C 1
ATOM 4991 O O . ILE A 1 617 ? 61.928 -13.399 -154.680 1.00 30.08 617 ILE A O 1
ATOM 4995 N N . TYR A 1 618 ? 59.741 -13.765 -155.106 1.00 39.16 618 TYR A N 1
ATOM 4996 C CA . TYR A 1 618 ? 59.063 -14.538 -154.011 1.00 39.16 618 TYR A CA 1
ATOM 4997 C C . TYR A 1 618 ? 59.534 -14.709 -152.521 1.00 39.16 618 TYR A C 1
ATOM 4999 O O . TYR A 1 618 ? 60.531 -15.355 -152.229 1.00 39.16 618 TYR A O 1
ATOM 5007 N N . THR A 1 619 ? 58.619 -14.307 -151.604 1.00 47.56 619 THR A N 1
ATOM 5008 C CA . THR A 1 619 ? 58.025 -14.968 -150.383 1.00 47.56 619 THR A CA 1
ATOM 5009 C C . THR A 1 619 ? 58.829 -15.810 -149.364 1.00 47.56 619 THR A C 1
ATOM 5011 O O . THR A 1 619 ? 59.474 -16.774 -149.759 1.00 47.56 619 THR A O 1
ATOM 5014 N N . LEU A 1 620 ? 58.529 -15.654 -148.052 1.00 40.25 620 LEU A N 1
ATOM 5015 C CA . LEU A 1 620 ? 57.942 -16.753 -147.234 1.00 40.25 620 LEU A CA 1
ATOM 5016 C C . LEU A 1 620 ? 57.228 -16.294 -145.923 1.00 40.25 620 LEU A C 1
ATOM 5018 O O . LEU A 1 620 ? 56.765 -15.155 -145.893 1.00 40.25 620 LEU A O 1
ATOM 5022 N N . LEU A 1 621 ? 56.993 -17.201 -144.949 1.00 43.09 621 LEU A N 1
ATOM 5023 C CA . LEU A 1 621 ? 55.776 -17.275 -144.098 1.00 43.09 621 LEU A CA 1
ATOM 5024 C C . LEU A 1 621 ? 55.954 -18.052 -142.744 1.00 43.09 621 LEU A C 1
ATOM 5026 O O . LEU A 1 621 ? 57.011 -18.639 -142.547 1.00 43.09 621 LEU A O 1
ATOM 5030 N N . ASP A 1 622 ? 54.890 -18.085 -141.911 1.00 39.59 622 ASP A N 1
ATOM 5031 C CA . ASP A 1 622 ? 54.507 -19.005 -140.786 1.00 39.59 622 ASP A CA 1
ATOM 5032 C C . ASP A 1 622 ? 55.345 -19.170 -139.484 1.00 39.59 622 ASP A C 1
ATOM 5034 O O . ASP A 1 622 ? 56.545 -19.418 -139.527 1.00 39.59 622 ASP A O 1
ATOM 5038 N N . ASP A 1 623 ? 54.668 -19.117 -138.310 1.00 38.88 623 ASP A N 1
ATOM 5039 C CA . ASP A 1 623 ? 54.448 -20.290 -137.413 1.00 38.88 623 ASP A CA 1
ATOM 5040 C C . ASP A 1 623 ? 53.419 -20.027 -136.264 1.00 38.88 623 ASP A C 1
ATOM 5042 O O . ASP A 1 623 ? 53.132 -18.875 -135.921 1.00 38.88 623 ASP A O 1
ATOM 5046 N N . GLU A 1 624 ? 52.828 -21.087 -135.677 1.00 49.91 624 GLU A N 1
ATOM 5047 C CA . GLU A 1 624 ? 51.522 -21.056 -134.965 1.00 49.91 624 GLU A CA 1
ATOM 5048 C C . GLU A 1 624 ? 51.463 -21.794 -133.578 1.00 49.91 624 GLU A C 1
ATOM 5050 O O . GLU A 1 624 ? 52.069 -22.841 -133.389 1.00 49.91 624 GLU A O 1
ATOM 5055 N N . ILE A 1 625 ? 50.651 -21.264 -132.632 1.00 41.12 625 ILE A N 1
ATOM 5056 C CA . ILE A 1 625 ? 50.012 -21.873 -131.415 1.00 41.12 625 ILE A CA 1
ATOM 5057 C C . ILE A 1 625 ? 50.845 -22.587 -130.312 1.00 41.12 625 ILE A C 1
ATOM 5059 O O . ILE A 1 625 ? 51.517 -23.591 -130.532 1.00 41.12 625 ILE A O 1
ATOM 5063 N N . SER A 1 626 ? 50.562 -22.227 -129.038 1.00 36.78 626 SER A N 1
ATOM 5064 C CA . SER A 1 626 ? 50.414 -23.205 -127.928 1.00 36.78 626 SER A CA 1
ATOM 5065 C C . SER A 1 626 ? 49.687 -22.702 -126.655 1.00 36.78 626 SER A C 1
ATOM 5067 O O . SER A 1 626 ? 50.046 -21.684 -126.076 1.00 36.78 626 SER A O 1
ATOM 5069 N N . SER A 1 627 ? 48.773 -23.550 -126.153 1.00 38.09 627 SER A N 1
ATOM 5070 C CA . SER A 1 627 ? 48.336 -23.739 -124.746 1.00 38.09 627 SER A CA 1
ATOM 5071 C C . SER A 1 627 ? 47.357 -22.766 -124.042 1.00 38.09 627 SER A C 1
ATOM 5073 O O . SER A 1 627 ? 47.730 -21.766 -123.433 1.00 38.09 627 SER A O 1
ATOM 5075 N N . THR A 1 628 ? 46.086 -23.185 -123.969 1.00 46.31 628 THR A N 1
ATOM 5076 C CA . THR A 1 628 ? 45.059 -22.724 -123.009 1.00 46.31 628 THR A CA 1
ATOM 5077 C C . THR A 1 628 ? 45.003 -23.639 -121.774 1.00 46.31 628 THR A C 1
ATOM 5079 O O . THR A 1 628 ? 44.776 -24.837 -121.945 1.00 46.31 628 THR A O 1
ATOM 5082 N N . GLY A 1 629 ? 45.119 -23.116 -120.540 1.00 44.25 629 GLY A N 1
ATOM 5083 C CA . GLY A 1 629 ? 45.176 -23.982 -119.339 1.00 44.25 629 GLY A CA 1
ATOM 5084 C C . GLY A 1 629 ? 44.654 -23.450 -117.991 1.00 44.25 629 GLY A C 1
ATOM 5085 O O . GLY A 1 629 ? 44.687 -24.192 -117.017 1.00 44.25 629 GLY A O 1
ATOM 5086 N N . THR A 1 630 ? 44.164 -22.210 -117.882 1.00 50.59 630 THR A N 1
ATOM 5087 C CA . THR A 1 630 ? 44.014 -21.515 -116.577 1.00 50.59 630 THR A CA 1
ATOM 5088 C C . THR A 1 630 ? 42.583 -21.366 -116.029 1.00 50.59 630 THR A C 1
ATOM 5090 O O . THR A 1 630 ? 42.382 -20.714 -115.008 1.00 50.59 630 THR A O 1
ATOM 5093 N N . ALA A 1 631 ? 41.564 -21.956 -116.664 1.00 49.66 631 ALA A N 1
ATOM 5094 C CA . ALA A 1 631 ? 40.155 -21.677 -116.335 1.00 49.66 631 ALA A CA 1
ATOM 5095 C C . ALA A 1 631 ? 39.504 -22.594 -115.270 1.00 49.66 631 ALA A C 1
ATOM 5097 O O . ALA A 1 631 ? 38.401 -22.296 -114.810 1.00 49.66 631 ALA A O 1
ATOM 5098 N N . LEU A 1 632 ? 40.133 -23.713 -114.885 1.00 52.75 632 LEU A N 1
ATOM 5099 C CA . LEU A 1 632 ? 39.466 -24.768 -114.096 1.00 52.75 632 LEU A CA 1
ATOM 5100 C C . LEU A 1 632 ? 39.690 -24.666 -112.572 1.00 52.75 632 LEU A C 1
ATOM 5102 O O . LEU A 1 632 ? 38.874 -25.148 -111.791 1.00 52.75 632 LEU A O 1
ATOM 5106 N N . GLU A 1 633 ? 40.763 -24.004 -112.140 1.00 54.00 633 GLU A N 1
ATOM 5107 C CA . GLU A 1 633 ? 41.243 -24.029 -110.747 1.00 54.00 633 GLU A CA 1
ATOM 5108 C C . GLU A 1 633 ? 40.440 -23.102 -109.803 1.00 54.00 633 GLU A C 1
ATOM 5110 O O . GLU A 1 633 ? 40.306 -23.364 -108.609 1.00 54.00 633 GLU A O 1
ATOM 5115 N N . SER A 1 634 ? 39.808 -22.055 -110.351 1.00 64.31 634 SER A N 1
ATOM 5116 C CA . SER A 1 634 ? 39.069 -21.033 -109.587 1.00 64.31 634 SER A CA 1
ATOM 5117 C C . SER A 1 634 ? 37.768 -21.533 -108.932 1.00 64.31 634 SER A C 1
ATOM 5119 O O . SER A 1 634 ? 37.366 -21.019 -107.886 1.00 64.31 634 SER A O 1
ATOM 5121 N N . ASN A 1 635 ? 37.095 -22.530 -109.520 1.00 66.50 635 ASN A N 1
ATOM 5122 C CA . ASN A 1 635 ? 35.790 -22.992 -109.026 1.00 66.50 635 ASN A CA 1
ATOM 5123 C C . ASN A 1 635 ? 35.889 -23.984 -107.857 1.00 66.50 635 ASN A C 1
ATOM 5125 O O . ASN A 1 635 ? 34.984 -24.026 -107.025 1.00 66.50 635 ASN A O 1
ATOM 5129 N N . LEU A 1 636 ? 36.987 -24.740 -107.747 1.00 68.12 636 LEU A N 1
ATOM 5130 C CA . LEU A 1 636 ? 37.152 -25.750 -106.695 1.00 68.12 636 LEU A CA 1
ATOM 5131 C C . LEU A 1 636 ? 37.290 -25.112 -105.299 1.00 68.12 636 LEU A C 1
ATOM 5133 O O . LEU A 1 636 ? 36.750 -25.619 -104.320 1.00 68.12 636 LEU A O 1
ATOM 5137 N N . HIS A 1 637 ? 37.965 -23.962 -105.209 1.00 67.38 637 HIS A N 1
ATOM 5138 C CA . HIS A 1 637 ? 38.257 -23.312 -103.928 1.00 67.38 637 HIS A CA 1
ATOM 5139 C C . HIS A 1 637 ? 37.014 -22.687 -103.263 1.00 67.38 637 HIS A C 1
ATOM 5141 O O . HIS A 1 637 ? 36.874 -22.733 -102.044 1.00 67.38 637 HIS A O 1
ATOM 5147 N N . LYS A 1 638 ? 36.066 -22.163 -104.058 1.00 74.31 638 LYS A N 1
ATOM 5148 C CA . LYS A 1 638 ? 34.818 -21.562 -103.545 1.00 74.31 638 LYS A CA 1
ATOM 5149 C C . LYS A 1 638 ? 33.831 -22.590 -102.988 1.00 74.31 638 LYS A C 1
ATOM 5151 O O . LYS A 1 638 ? 33.050 -22.253 -102.104 1.00 74.31 638 LYS A O 1
ATOM 5156 N N . HIS A 1 639 ? 33.856 -23.824 -103.494 1.00 74.75 639 HIS A N 1
ATOM 5157 C CA . HIS A 1 639 ? 32.960 -24.884 -103.031 1.00 74.75 639 HIS A CA 1
ATOM 5158 C C . HIS A 1 639 ? 33.315 -25.332 -101.605 1.00 74.75 639 HIS A C 1
ATOM 5160 O O . HIS A 1 639 ? 32.444 -25.358 -100.738 1.00 74.75 639 HIS A O 1
ATOM 5166 N N . ASN A 1 640 ? 34.606 -25.564 -101.348 1.00 72.88 640 ASN A N 1
ATOM 5167 C CA . ASN A 1 640 ? 35.109 -26.033 -100.054 1.00 72.88 640 ASN A CA 1
ATOM 5168 C C . ASN A 1 640 ? 34.893 -25.017 -98.914 1.00 72.88 640 ASN A C 1
ATOM 5170 O O . ASN A 1 640 ? 34.699 -25.420 -97.770 1.00 72.88 640 ASN A O 1
ATOM 5174 N N . GLN A 1 641 ? 34.906 -23.710 -99.209 1.00 75.50 641 GLN A N 1
ATOM 5175 C CA . GLN A 1 641 ? 34.672 -22.668 -98.199 1.00 75.50 641 GLN A CA 1
ATOM 5176 C C . GLN A 1 641 ? 33.230 -22.703 -97.662 1.00 75.50 641 GLN A C 1
ATOM 5178 O O . GLN A 1 641 ? 33.020 -22.691 -96.453 1.00 75.50 641 GLN A O 1
ATOM 5183 N N . LEU A 1 642 ? 32.238 -22.809 -98.553 1.00 80.31 642 LEU A N 1
ATOM 5184 C CA . LEU A 1 642 ? 30.822 -22.834 -98.164 1.00 80.31 642 LEU A CA 1
ATOM 5185 C C . LEU A 1 642 ? 30.440 -24.109 -97.396 1.00 80.31 642 LEU A C 1
ATOM 5187 O O . LEU A 1 642 ? 29.535 -24.077 -96.564 1.00 80.31 642 LEU A O 1
ATOM 5191 N N . GLU A 1 643 ? 31.119 -25.227 -97.654 1.00 82.81 643 GLU A N 1
ATOM 5192 C CA . GLU A 1 643 ? 30.887 -26.480 -96.928 1.00 82.81 643 GLU A CA 1
ATOM 5193 C C . GLU A 1 643 ? 31.382 -26.406 -95.470 1.00 82.81 643 GLU A C 1
ATOM 5195 O O . GLU A 1 643 ? 30.695 -26.884 -94.564 1.00 82.81 643 GLU A O 1
ATOM 5200 N N . ALA A 1 644 ? 32.504 -25.719 -95.219 1.00 78.81 644 ALA A N 1
ATOM 5201 C CA . ALA A 1 644 ? 33.012 -25.470 -93.868 1.00 78.81 644 ALA A CA 1
ATOM 5202 C C . ALA A 1 644 ? 32.074 -24.568 -93.040 1.00 78.81 644 ALA A C 1
ATOM 5204 O O . ALA A 1 644 ? 31.783 -24.874 -91.879 1.00 78.81 644 ALA A O 1
ATOM 5205 N N . ASP A 1 645 ? 31.548 -23.497 -93.644 1.00 81.38 645 ASP A N 1
ATOM 5206 C CA . ASP A 1 645 ? 30.645 -22.553 -92.971 1.00 81.38 645 ASP A CA 1
ATOM 5207 C C . ASP A 1 645 ? 29.305 -23.217 -92.578 1.00 81.38 645 ASP A C 1
ATOM 5209 O O . ASP A 1 645 ? 28.755 -22.954 -91.502 1.00 81.38 645 ASP A O 1
ATOM 5213 N N . ILE A 1 646 ? 28.797 -24.139 -93.408 1.00 84.69 646 ILE A N 1
ATOM 5214 C CA . ILE A 1 646 ? 27.582 -24.918 -93.117 1.00 84.69 646 ILE A CA 1
ATOM 5215 C C . ILE A 1 646 ? 27.798 -25.887 -91.944 1.00 84.69 646 ILE A C 1
ATOM 5217 O O . ILE A 1 646 ? 26.904 -26.024 -91.104 1.00 84.69 646 ILE A O 1
ATOM 5221 N N . GLU A 1 647 ? 28.953 -26.552 -91.847 1.00 87.38 647 GLU A N 1
ATOM 5222 C CA . GLU A 1 647 ? 29.202 -27.487 -90.741 1.00 87.38 647 GLU A CA 1
ATOM 5223 C C . GLU A 1 647 ? 29.457 -26.761 -89.409 1.00 87.38 647 GLU A C 1
ATOM 5225 O O . GLU A 1 647 ? 28.961 -27.203 -88.371 1.00 87.38 647 GLU A O 1
ATOM 5230 N N . MET A 1 648 ? 30.096 -25.585 -89.435 1.00 85.88 648 MET A N 1
ATOM 5231 C CA . MET A 1 648 ? 30.196 -24.700 -88.265 1.00 85.88 648 MET A CA 1
ATOM 5232 C C . MET A 1 648 ? 28.819 -24.260 -87.745 1.00 85.88 648 MET A C 1
ATOM 5234 O O . MET A 1 648 ? 28.563 -24.308 -86.540 1.00 85.88 648 MET A O 1
ATOM 5238 N N . LEU A 1 649 ? 27.898 -23.874 -88.636 1.00 86.75 649 LEU A N 1
ATOM 5239 C CA . LEU A 1 649 ? 26.530 -23.510 -88.245 1.00 86.75 649 LEU A CA 1
ATOM 5240 C C . LEU A 1 649 ? 25.748 -24.697 -87.664 1.00 86.75 649 LEU A C 1
ATOM 5242 O O . LEU A 1 649 ? 24.985 -24.512 -86.714 1.00 86.75 649 LEU A O 1
ATOM 5246 N N . ARG A 1 650 ? 25.958 -25.914 -88.184 1.00 88.25 650 ARG A N 1
ATOM 5247 C CA . ARG A 1 650 ? 25.368 -27.140 -87.624 1.00 88.25 650 ARG A CA 1
ATOM 5248 C C . ARG A 1 650 ? 25.888 -27.438 -86.220 1.00 88.25 650 ARG A C 1
ATOM 5250 O O . ARG A 1 650 ? 25.080 -27.776 -85.360 1.00 88.25 650 ARG A O 1
ATOM 5257 N N . GLU A 1 651 ? 27.186 -27.284 -85.964 1.00 88.69 651 GLU A N 1
ATOM 5258 C CA . GLU A 1 651 ? 27.757 -27.491 -84.626 1.00 88.69 651 GLU A CA 1
ATOM 5259 C C . GLU A 1 651 ? 27.230 -26.464 -83.611 1.00 88.69 651 GLU A C 1
ATOM 5261 O O . GLU A 1 651 ? 26.792 -26.838 -82.524 1.00 88.69 651 GLU A O 1
ATOM 5266 N N . CYS A 1 652 ? 27.143 -25.185 -83.991 1.00 86.31 652 CYS A N 1
ATOM 5267 C CA . CYS A 1 652 ? 26.532 -24.145 -83.154 1.00 86.31 652 CYS A CA 1
ATOM 5268 C C . CYS A 1 652 ? 25.056 -24.432 -82.810 1.00 86.31 652 CYS A C 1
ATOM 5270 O O . CYS A 1 652 ? 24.604 -24.107 -81.710 1.00 86.31 652 CYS A O 1
ATOM 5272 N N . LEU A 1 653 ? 24.300 -25.044 -83.730 1.00 87.75 653 LEU A N 1
ATOM 5273 C CA . LEU A 1 653 ? 22.928 -25.502 -83.483 1.00 87.75 653 LEU A CA 1
ATOM 5274 C C . LEU A 1 653 ? 22.895 -26.710 -82.535 1.00 87.75 653 LEU A C 1
ATOM 5276 O O . LEU A 1 653 ? 22.147 -26.685 -81.559 1.00 87.75 653 LEU A O 1
ATOM 5280 N N . ARG A 1 654 ? 23.761 -27.714 -82.749 1.00 90.88 654 ARG A N 1
ATOM 5281 C CA . ARG A 1 654 ? 23.902 -28.883 -81.857 1.00 90.88 654 ARG A CA 1
ATOM 5282 C C . ARG A 1 654 ? 24.222 -28.475 -80.414 1.00 90.88 654 ARG A C 1
ATOM 5284 O O . ARG A 1 654 ? 23.663 -29.066 -79.491 1.00 90.88 654 ARG A O 1
ATOM 5291 N N . HIS A 1 655 ? 25.063 -27.456 -80.221 1.00 88.38 655 HIS A N 1
ATOM 5292 C CA . HIS A 1 655 ? 25.409 -26.939 -78.894 1.00 88.38 655 HIS A CA 1
ATOM 5293 C C . HIS A 1 655 ? 24.206 -26.281 -78.199 1.00 88.38 655 HIS A C 1
ATOM 5295 O O . HIS A 1 655 ? 23.865 -26.653 -77.079 1.00 88.38 655 HIS A O 1
ATOM 5301 N N . LYS A 1 656 ? 23.472 -25.398 -78.893 1.00 89.12 656 LYS A N 1
ATOM 5302 C CA . LYS A 1 656 ? 22.254 -24.776 -78.338 1.00 89.12 656 LYS A CA 1
ATOM 5303 C C . LYS A 1 656 ? 21.149 -25.791 -78.032 1.00 89.12 656 LYS A C 1
ATOM 5305 O O . LYS A 1 656 ? 20.448 -25.641 -77.034 1.00 89.12 656 LYS A O 1
ATOM 5310 N N . ASP A 1 657 ? 21.025 -26.849 -78.832 1.00 87.44 657 ASP A N 1
ATOM 5311 C CA . ASP A 1 657 ? 20.108 -27.961 -78.555 1.00 87.44 657 ASP A CA 1
ATOM 5312 C C . ASP A 1 657 ? 20.547 -28.815 -77.352 1.00 87.44 657 ASP A C 1
ATOM 5314 O O . ASP A 1 657 ? 19.720 -29.528 -76.779 1.00 87.44 657 ASP A O 1
ATOM 5318 N N . MET A 1 658 ? 21.828 -28.803 -76.963 1.00 89.44 658 MET A N 1
ATOM 5319 C CA . MET A 1 658 ? 22.285 -29.384 -75.692 1.00 89.44 658 MET A CA 1
ATOM 5320 C C . MET A 1 658 ? 21.967 -28.459 -74.515 1.00 89.44 658 MET A C 1
ATOM 5322 O O . MET A 1 658 ? 21.383 -28.930 -73.540 1.00 89.44 658 MET A O 1
ATOM 5326 N N . ASP A 1 659 ? 22.251 -27.159 -74.627 1.00 89.69 659 ASP A N 1
ATOM 5327 C CA . ASP A 1 659 ? 21.947 -26.170 -73.582 1.00 89.69 659 ASP A CA 1
ATOM 5328 C C . ASP A 1 659 ? 20.444 -26.124 -73.257 1.00 89.69 659 ASP A C 1
ATOM 5330 O O . ASP A 1 659 ? 20.046 -26.116 -72.092 1.00 89.69 659 ASP A O 1
ATOM 5334 N N . LEU A 1 660 ? 19.585 -26.169 -74.284 1.00 89.31 660 LEU A N 1
ATOM 5335 C CA . LEU A 1 660 ? 18.129 -26.215 -74.116 1.00 89.31 660 LEU A CA 1
ATOM 5336 C C . LEU A 1 660 ? 17.645 -27.500 -73.432 1.00 89.31 660 LEU A C 1
ATOM 5338 O O . LEU A 1 660 ? 16.679 -27.440 -72.669 1.00 89.31 660 LEU A O 1
ATOM 5342 N N . ARG A 1 661 ? 18.304 -28.643 -73.669 1.00 91.81 661 ARG A N 1
ATOM 5343 C CA . ARG A 1 661 ? 18.008 -29.901 -72.962 1.00 91.81 661 ARG A CA 1
ATOM 5344 C C . ARG A 1 661 ? 18.453 -29.842 -71.506 1.00 91.81 661 ARG A C 1
ATOM 5346 O O . ARG A 1 661 ? 17.642 -30.141 -70.640 1.00 91.81 661 ARG A O 1
ATOM 5353 N N . ALA A 1 662 ? 19.663 -29.359 -71.228 1.00 89.44 662 ALA A N 1
ATOM 5354 C CA . ALA A 1 662 ? 20.143 -29.159 -69.860 1.00 89.44 662 ALA A CA 1
ATOM 5355 C C . ALA A 1 662 ? 19.239 -28.192 -69.067 1.00 89.44 662 ALA A C 1
ATOM 5357 O O . ALA A 1 662 ? 18.944 -28.430 -67.896 1.00 89.44 662 ALA A O 1
ATOM 5358 N N . ALA A 1 663 ? 18.732 -27.136 -69.713 1.00 86.44 663 ALA A N 1
ATOM 5359 C CA . ALA A 1 663 ? 17.762 -26.222 -69.113 1.00 86.44 663 ALA A CA 1
ATOM 5360 C C . ALA A 1 663 ? 16.401 -26.889 -68.827 1.00 86.44 663 ALA A C 1
ATOM 5362 O O . ALA A 1 663 ? 15.818 -26.630 -67.775 1.00 86.44 663 ALA A O 1
ATOM 5363 N N . HIS A 1 664 ? 15.905 -27.762 -69.714 1.00 86.12 664 HIS A N 1
ATOM 5364 C CA . HIS A 1 664 ? 14.684 -28.542 -69.463 1.00 86.12 664 HIS A CA 1
ATOM 5365 C C . HIS A 1 664 ? 14.876 -29.562 -68.334 1.00 86.12 664 HIS A C 1
ATOM 5367 O O . HIS A 1 664 ? 14.038 -29.632 -67.443 1.00 86.12 664 HIS A O 1
ATOM 5373 N N . GLU A 1 665 ? 15.994 -30.292 -68.310 1.00 90.12 665 GLU A N 1
ATOM 5374 C CA . GLU A 1 665 ? 16.321 -31.246 -67.241 1.00 90.12 665 GLU A CA 1
ATOM 5375 C C . GLU A 1 665 ? 16.431 -30.550 -65.872 1.00 90.12 665 GLU A C 1
ATOM 5377 O O . GLU A 1 665 ? 15.923 -31.057 -64.870 1.00 90.12 665 GLU A O 1
ATOM 5382 N N . ALA A 1 666 ? 17.017 -29.348 -65.822 1.00 86.94 666 ALA A N 1
ATOM 5383 C CA . ALA A 1 666 ? 17.053 -28.526 -64.612 1.00 86.94 666 ALA A CA 1
ATOM 5384 C C . ALA A 1 666 ? 15.656 -28.036 -64.180 1.00 86.94 666 ALA A C 1
ATOM 5386 O O . ALA A 1 666 ? 15.374 -27.963 -62.981 1.00 86.94 666 ALA A O 1
ATOM 5387 N N . LEU A 1 667 ? 14.772 -27.718 -65.133 1.00 87.94 667 LEU A N 1
ATOM 5388 C CA . LEU A 1 667 ? 13.388 -27.324 -64.854 1.00 87.94 667 LEU A CA 1
ATOM 5389 C C . LEU A 1 667 ? 12.567 -28.506 -64.309 1.00 87.94 667 LEU A C 1
ATOM 5391 O O . LEU A 1 667 ? 11.885 -28.359 -63.295 1.00 87.94 667 LEU A O 1
ATOM 5395 N N . ASP A 1 668 ? 12.690 -29.685 -64.924 1.00 88.69 668 ASP A N 1
ATOM 5396 C CA . ASP A 1 668 ? 12.040 -30.926 -64.484 1.00 88.69 668 ASP A CA 1
ATOM 5397 C C . ASP A 1 668 ? 12.533 -31.361 -63.096 1.00 88.69 668 ASP A C 1
ATOM 5399 O O . ASP A 1 668 ? 11.734 -31.791 -62.261 1.00 88.69 668 ASP A O 1
ATOM 5403 N N . ALA A 1 669 ? 13.827 -31.198 -62.797 1.00 90.00 669 ALA A N 1
ATOM 5404 C CA . ALA A 1 669 ? 14.362 -31.428 -61.455 1.00 90.00 669 ALA A CA 1
ATOM 5405 C C . ALA A 1 669 ? 13.711 -30.495 -60.415 1.00 90.00 669 ALA A C 1
ATOM 5407 O O . ALA A 1 669 ? 13.331 -30.942 -59.330 1.00 90.00 669 ALA A O 1
ATOM 5408 N N . LYS A 1 670 ? 13.501 -29.214 -60.755 1.00 90.31 670 LYS A N 1
ATOM 5409 C CA . LYS A 1 670 ? 12.819 -28.254 -59.871 1.00 90.31 670 LYS A CA 1
ATOM 5410 C C . LYS A 1 670 ? 11.327 -28.540 -59.709 1.00 90.31 670 LYS A C 1
ATOM 5412 O O . LYS A 1 670 ? 10.810 -28.409 -58.601 1.00 90.31 670 LYS A O 1
ATOM 5417 N N . ASP A 1 671 ? 10.639 -29.002 -60.747 1.00 90.44 671 ASP A N 1
ATOM 5418 C CA . ASP A 1 671 ? 9.249 -29.459 -60.633 1.00 90.44 671 ASP A CA 1
ATOM 5419 C C . ASP A 1 671 ? 9.128 -30.735 -59.768 1.00 90.44 671 ASP A C 1
ATOM 5421 O O . ASP A 1 671 ? 8.203 -30.863 -58.960 1.00 90.44 671 ASP A O 1
ATOM 5425 N N . GLN A 1 672 ? 10.104 -31.648 -59.831 1.00 89.94 672 GLN A N 1
ATOM 5426 C CA . GLN A 1 672 ? 10.179 -32.800 -58.922 1.00 89.94 672 GLN A CA 1
ATOM 5427 C C . GLN A 1 672 ? 10.447 -32.389 -57.463 1.00 89.94 672 GLN A C 1
ATOM 5429 O O . GLN A 1 672 ? 9.796 -32.924 -56.560 1.00 89.94 672 GLN A O 1
ATOM 5434 N N . GLU A 1 673 ? 11.335 -31.418 -57.215 1.00 89.06 673 GLU A N 1
ATOM 5435 C CA . GLU A 1 673 ? 11.532 -30.821 -55.884 1.00 89.06 673 GLU A CA 1
ATOM 5436 C C . GLU A 1 673 ? 10.226 -30.212 -55.347 1.00 89.06 673 GLU A C 1
ATOM 5438 O O . GLU A 1 673 ? 9.824 -30.517 -54.222 1.00 89.06 673 GLU A O 1
ATOM 5443 N N . LEU A 1 674 ? 9.515 -29.417 -56.155 1.00 86.88 674 LEU A N 1
ATOM 5444 C CA . LEU A 1 674 ? 8.233 -28.813 -55.777 1.00 86.88 674 LEU A CA 1
ATOM 5445 C C . LEU A 1 674 ? 7.161 -29.872 -55.482 1.00 86.88 674 LEU A C 1
ATOM 5447 O O . LEU A 1 674 ? 6.471 -29.779 -54.466 1.00 86.88 674 LEU A O 1
ATOM 5451 N N . LYS A 1 675 ? 7.063 -30.931 -56.296 1.00 89.88 675 LYS A N 1
ATOM 5452 C CA . LYS A 1 675 ? 6.175 -32.081 -56.037 1.00 89.88 675 LYS A CA 1
ATOM 5453 C C . LYS A 1 675 ? 6.543 -32.833 -54.755 1.00 89.88 675 LYS A C 1
ATOM 5455 O O . LYS A 1 675 ? 5.653 -33.349 -54.078 1.00 89.88 675 LYS A O 1
ATOM 5460 N N . ALA A 1 676 ? 7.824 -32.903 -54.393 1.00 86.44 676 ALA A N 1
ATOM 5461 C CA . ALA A 1 676 ? 8.264 -33.488 -53.127 1.00 86.44 676 ALA A CA 1
ATOM 5462 C C . ALA A 1 676 ? 7.943 -32.583 -51.923 1.00 86.44 676 ALA A C 1
ATOM 5464 O O . ALA A 1 676 ? 7.553 -33.092 -50.871 1.00 86.44 676 ALA A O 1
ATOM 5465 N N . VAL A 1 677 ? 8.058 -31.258 -52.069 1.00 85.62 677 VAL A N 1
ATOM 5466 C CA . VAL A 1 677 ? 7.644 -30.279 -51.048 1.00 85.62 677 VAL A CA 1
ATOM 5467 C C . VAL A 1 677 ? 6.130 -30.312 -50.839 1.00 85.62 677 VAL A C 1
ATOM 5469 O O . VAL A 1 677 ? 5.701 -30.400 -49.693 1.00 85.62 677 VAL A O 1
ATOM 5472 N N . LEU A 1 678 ? 5.331 -30.349 -51.912 1.00 86.19 678 LEU A N 1
ATOM 5473 C CA . LEU A 1 678 ? 3.874 -30.522 -51.842 1.00 86.19 678 LEU A CA 1
ATOM 5474 C C . LEU A 1 678 ? 3.494 -31.792 -51.077 1.00 86.19 678 LEU A C 1
ATOM 5476 O O . LEU A 1 678 ? 2.784 -31.705 -50.086 1.00 86.19 678 LEU A O 1
ATOM 5480 N N . LYS A 1 679 ? 4.072 -32.952 -51.418 1.00 86.19 679 LYS A N 1
ATOM 5481 C CA . LYS A 1 679 ? 3.820 -34.201 -50.673 1.00 86.19 679 LYS A CA 1
ATOM 5482 C C . LYS A 1 679 ? 4.201 -34.117 -49.190 1.00 86.19 679 LYS A C 1
ATOM 5484 O O . LYS A 1 679 ? 3.518 -34.705 -48.358 1.00 86.19 679 LYS A O 1
ATOM 5489 N N . LYS A 1 680 ? 5.284 -33.409 -48.840 1.00 84.88 680 LYS A N 1
ATOM 5490 C CA . LYS A 1 680 ? 5.660 -33.152 -47.434 1.00 84.88 680 LYS A CA 1
ATOM 5491 C C . LYS A 1 680 ? 4.667 -32.214 -46.743 1.00 84.88 680 LYS A C 1
ATOM 5493 O O . LYS A 1 680 ? 4.403 -32.387 -45.556 1.00 84.88 680 LYS A O 1
ATOM 5498 N N . TRP A 1 681 ? 4.105 -31.255 -47.474 1.00 81.62 681 TRP A N 1
ATOM 5499 C CA . TRP A 1 681 ? 3.053 -30.371 -46.984 1.00 81.62 681 TRP A CA 1
ATOM 5500 C C . TRP A 1 681 ? 1.741 -31.135 -46.761 1.00 81.62 681 TRP A C 1
ATOM 5502 O O . TRP A 1 681 ? 1.188 -31.046 -45.674 1.00 81.62 681 TRP A O 1
ATOM 5512 N N . ASP A 1 682 ? 1.326 -31.994 -47.697 1.00 82.94 682 ASP A N 1
ATOM 5513 C CA . ASP A 1 682 ? 0.154 -32.878 -47.574 1.00 82.94 682 ASP A CA 1
ATOM 5514 C C . ASP A 1 682 ? 0.284 -33.900 -46.425 1.00 82.94 682 ASP A C 1
ATOM 5516 O O . ASP A 1 682 ? -0.714 -34.429 -45.930 1.00 82.94 682 ASP A O 1
ATOM 5520 N N . VAL A 1 683 ? 1.517 -34.255 -46.036 1.00 83.75 683 VAL A N 1
ATOM 5521 C CA . VAL A 1 683 ? 1.801 -35.040 -44.821 1.00 83.75 683 VAL A CA 1
ATOM 5522 C C . VAL A 1 683 ? 1.598 -34.171 -43.586 1.00 83.75 683 VAL A C 1
ATOM 5524 O O . VAL A 1 683 ? 0.779 -34.534 -42.749 1.00 83.75 683 VAL A O 1
ATOM 5527 N N . LYS A 1 684 ? 2.236 -32.996 -43.508 1.00 79.25 684 LYS A N 1
ATOM 5528 C CA . LYS A 1 684 ? 2.051 -32.068 -42.381 1.00 79.25 684 LYS A CA 1
ATOM 5529 C C . LYS A 1 684 ? 0.608 -31.606 -42.196 1.00 79.25 684 LYS A C 1
ATOM 5531 O O . LYS A 1 684 ? 0.172 -31.429 -41.068 1.00 79.25 684 LYS A O 1
ATOM 5536 N N . GLU A 1 685 ? -0.149 -31.413 -43.270 1.00 79.38 685 GLU A N 1
ATOM 5537 C CA . GLU A 1 685 ? -1.558 -31.019 -43.188 1.00 79.38 685 GLU A CA 1
ATOM 5538 C C . GLU A 1 685 ? -2.441 -32.166 -42.665 1.00 79.38 685 GLU A C 1
ATOM 5540 O O . GLU A 1 685 ? -3.439 -31.916 -41.993 1.00 79.38 685 GLU A O 1
ATOM 5545 N N . ARG A 1 686 ? -2.060 -33.431 -42.906 1.00 79.88 686 ARG A N 1
ATOM 5546 C CA . ARG A 1 686 ? -2.691 -34.589 -42.249 1.00 79.88 686 ARG A CA 1
ATOM 5547 C C . ARG A 1 686 ? -2.270 -34.727 -40.791 1.00 79.88 686 ARG A C 1
ATOM 5549 O O . ARG A 1 686 ? -3.149 -34.896 -39.963 1.00 79.88 686 ARG A O 1
ATOM 5556 N N . GLU A 1 687 ? -0.986 -34.569 -40.469 1.00 74.56 687 GLU A N 1
ATOM 5557 C CA . GLU A 1 687 ? -0.499 -34.548 -39.078 1.00 74.56 687 GLU A CA 1
ATOM 5558 C C . GLU A 1 687 ? -1.194 -33.446 -38.257 1.00 74.56 687 GLU A C 1
ATOM 5560 O O . GLU A 1 687 ? -1.577 -33.669 -37.113 1.00 74.56 687 GLU A O 1
ATOM 5565 N N . LEU A 1 688 ? -1.421 -32.266 -38.848 1.00 70.00 688 LEU A N 1
ATOM 5566 C CA . LEU A 1 688 ? -2.172 -31.177 -38.216 1.00 70.00 688 LEU A CA 1
ATOM 5567 C C . LEU A 1 688 ? -3.656 -31.516 -38.025 1.00 70.00 688 LEU A C 1
ATOM 5569 O O . LEU A 1 688 ? -4.188 -31.217 -36.961 1.00 70.00 688 LEU A O 1
ATOM 5573 N N . ARG A 1 689 ? -4.311 -32.176 -38.992 1.00 75.19 689 ARG A N 1
ATOM 5574 C CA . ARG A 1 689 ? -5.690 -32.668 -38.813 1.00 75.19 689 ARG A CA 1
ATOM 5575 C C . ARG A 1 689 ? -5.785 -33.762 -37.742 1.00 75.19 689 ARG A C 1
ATOM 5577 O O . ARG A 1 689 ? -6.707 -33.733 -36.938 1.00 75.19 689 ARG A O 1
ATOM 5584 N N . GLU A 1 690 ? -4.817 -34.674 -37.673 1.00 68.44 690 GLU A N 1
ATOM 5585 C CA . GLU A 1 690 ? -4.741 -35.706 -36.624 1.00 68.44 690 GLU A CA 1
ATOM 5586 C C . GLU A 1 690 ? -4.484 -35.104 -35.226 1.00 68.44 690 GLU A C 1
ATOM 5588 O O . GLU A 1 690 ? -4.968 -35.636 -34.229 1.00 68.44 690 GLU A O 1
ATOM 5593 N N . LEU A 1 691 ? -3.791 -33.961 -35.143 1.00 60.53 691 LEU A N 1
ATOM 5594 C CA . LEU A 1 691 ? -3.629 -33.174 -33.910 1.00 60.53 691 LEU A CA 1
ATOM 5595 C C . LEU A 1 691 ? -4.871 -32.342 -33.532 1.00 60.53 691 LEU A C 1
ATOM 5597 O O . LEU A 1 691 ? -4.987 -31.933 -32.378 1.00 60.53 691 LEU A O 1
ATOM 5601 N N . GLU A 1 692 ? -5.784 -32.079 -34.471 1.00 56.25 692 GLU A N 1
ATOM 5602 C CA . GLU A 1 692 ? -6.995 -31.272 -34.255 1.00 56.25 692 GLU A CA 1
ATOM 5603 C C . GLU A 1 692 ? -8.203 -32.113 -33.776 1.00 56.25 692 GLU A C 1
ATOM 5605 O O . GLU A 1 692 ? -9.126 -31.569 -33.170 1.00 56.25 692 GLU A O 1
ATOM 5610 N N . GLU A 1 693 ? -8.190 -33.442 -33.963 1.00 51.28 693 GLU A N 1
ATOM 5611 C CA . GLU A 1 693 ? -9.326 -34.339 -33.653 1.00 51.28 693 GLU A CA 1
ATOM 5612 C C . GLU A 1 693 ? -9.308 -35.036 -32.267 1.00 51.28 693 GLU A C 1
ATOM 5614 O O . GLU A 1 693 ? -10.161 -35.888 -32.008 1.00 51.28 693 GLU A O 1
ATOM 5619 N N . LEU A 1 694 ? -8.412 -34.683 -31.330 1.00 41.22 694 LEU A N 1
ATOM 5620 C CA . LEU A 1 694 ? -8.377 -35.302 -29.986 1.00 41.22 694 LEU A CA 1
ATOM 5621 C C . LEU A 1 694 ? -8.545 -34.311 -28.815 1.00 41.22 694 LEU A C 1
ATOM 5623 O O . LEU A 1 694 ? -7.648 -33.506 -28.554 1.00 41.22 694 LEU A O 1
ATOM 5627 N N . PRO A 1 695 ? -9.642 -34.411 -28.035 1.00 49.62 695 PRO A N 1
ATOM 5628 C CA . PRO A 1 695 ? -9.797 -33.687 -26.781 1.00 49.62 695 PRO A CA 1
ATOM 5629 C C . PRO A 1 695 ? -9.335 -34.486 -25.544 1.00 49.62 695 PRO A C 1
ATOM 5631 O O . PRO A 1 695 ? -9.634 -35.669 -25.397 1.00 49.62 695 PRO A O 1
ATOM 5634 N N . ASP A 1 696 ? -8.750 -33.728 -24.610 1.00 35.34 696 ASP A N 1
ATOM 5635 C CA . ASP A 1 696 ? -8.628 -33.922 -23.148 1.00 35.34 696 ASP A CA 1
ATOM 5636 C C . ASP A 1 696 ? -7.208 -34.224 -22.578 1.00 35.34 696 ASP A C 1
ATOM 5638 O O . ASP A 1 696 ? -6.498 -35.091 -23.094 1.00 35.34 696 ASP A O 1
ATOM 5642 N N . PRO A 1 697 ? -6.727 -33.496 -21.535 1.00 50.84 697 PRO A N 1
ATOM 5643 C CA . PRO A 1 697 ? -5.301 -33.443 -21.206 1.00 50.84 697 PRO A CA 1
ATOM 5644 C C . PRO A 1 697 ? -4.911 -34.223 -19.935 1.00 50.84 697 PRO A C 1
ATOM 5646 O O . PRO A 1 697 ? -4.913 -33.672 -18.832 1.00 50.84 697 PRO A O 1
ATOM 5649 N N . SER A 1 698 ? -4.438 -35.469 -20.069 1.00 43.75 698 SER A N 1
ATOM 5650 C CA . SER A 1 698 ? -3.739 -36.144 -18.956 1.00 43.75 698 SER A CA 1
ATOM 5651 C C . SER A 1 698 ? -2.793 -37.286 -19.367 1.00 43.75 698 SER A C 1
ATOM 5653 O O . SER A 1 698 ? -3.112 -38.456 -19.166 1.00 43.75 698 SER A O 1
ATOM 5655 N N . ALA A 1 699 ? -1.594 -36.957 -19.863 1.00 32.88 699 ALA A N 1
ATOM 5656 C CA . ALA A 1 699 ? -0.439 -37.870 -19.862 1.00 32.88 699 ALA A CA 1
ATOM 5657 C C . ALA A 1 699 ? 0.895 -37.112 -20.035 1.00 32.88 699 ALA A C 1
ATOM 5659 O O . ALA A 1 699 ? 1.407 -36.949 -21.139 1.00 32.88 699 ALA A O 1
ATOM 5660 N N . THR A 1 700 ? 1.494 -36.654 -18.933 1.00 46.38 700 THR A N 1
ATOM 5661 C CA . THR A 1 700 ? 2.940 -36.368 -18.907 1.00 46.38 700 THR A CA 1
ATOM 5662 C C . THR A 1 700 ? 3.715 -37.673 -18.738 1.00 46.38 700 THR A C 1
ATOM 5664 O O . THR A 1 700 ? 3.315 -38.490 -17.909 1.00 46.38 700 THR A O 1
ATOM 5667 N N . ASN A 1 701 ? 4.868 -37.777 -19.409 1.00 41.00 701 ASN A N 1
ATOM 5668 C CA . ASN A 1 701 ? 5.742 -38.952 -19.555 1.00 41.00 701 ASN A CA 1
ATOM 5669 C C . ASN A 1 701 ? 5.307 -39.916 -20.668 1.00 41.00 701 ASN A C 1
ATOM 5671 O O . ASN A 1 701 ? 4.533 -40.830 -20.418 1.00 41.00 701 ASN A O 1
ATOM 5675 N N . GLU A 1 702 ? 5.916 -39.789 -21.850 1.00 32.78 702 GLU A N 1
ATOM 5676 C CA . GLU A 1 702 ? 6.926 -40.760 -22.303 1.00 32.78 702 GLU A CA 1
ATOM 5677 C C . GLU A 1 702 ? 7.666 -40.289 -23.578 1.00 32.78 702 GLU A C 1
ATOM 5679 O O . GLU A 1 702 ? 7.222 -39.380 -24.272 1.00 32.78 702 GLU A O 1
ATOM 5684 N N . LEU A 1 703 ? 8.823 -40.910 -23.848 1.00 32.22 703 LEU A N 1
ATOM 5685 C CA . LEU A 1 703 ? 9.586 -40.877 -25.112 1.00 32.22 703 LEU A CA 1
ATOM 5686 C C . LEU A 1 703 ? 10.249 -39.559 -25.563 1.00 32.22 703 LEU A C 1
ATOM 5688 O O . LEU A 1 703 ? 9.991 -39.018 -26.635 1.00 32.22 703 LEU A O 1
ATOM 5692 N N . ALA A 1 704 ? 11.315 -39.200 -24.845 1.00 35.75 704 ALA A N 1
ATOM 5693 C CA . ALA A 1 704 ? 12.518 -38.660 -25.481 1.00 35.75 704 ALA A CA 1
ATOM 5694 C C . ALA A 1 704 ? 13.483 -39.804 -25.875 1.00 35.75 704 ALA A C 1
ATOM 5696 O O . ALA A 1 704 ? 14.495 -40.008 -25.208 1.00 35.75 704 ALA A O 1
ATOM 5697 N N . VAL A 1 705 ? 13.178 -40.558 -26.943 1.00 34.12 705 VAL A N 1
ATOM 5698 C CA . VAL A 1 705 ? 14.139 -41.443 -27.643 1.00 34.12 705 VAL A CA 1
ATOM 5699 C C . VAL A 1 705 ? 13.782 -41.515 -29.131 1.00 34.12 705 VAL A C 1
ATOM 5701 O O . VAL A 1 705 ? 12.809 -42.169 -29.478 1.00 34.12 705 VAL A O 1
ATOM 5704 N N . PHE A 1 706 ? 14.576 -40.865 -29.987 1.00 30.52 706 PHE A N 1
ATOM 5705 C CA . PHE A 1 706 ? 15.172 -41.443 -31.207 1.00 30.52 706 PHE A CA 1
ATOM 5706 C C . PHE A 1 706 ? 16.053 -40.385 -31.893 1.00 30.52 706 PHE A C 1
ATOM 5708 O O . PHE A 1 706 ? 15.638 -39.663 -32.796 1.00 30.52 706 PHE A O 1
ATOM 5715 N N . SER A 1 707 ? 17.296 -40.289 -31.419 1.00 37.47 707 SER A N 1
ATOM 5716 C CA . SER A 1 707 ? 18.402 -39.691 -32.175 1.00 37.47 707 SER A CA 1
ATOM 5717 C C . SER A 1 707 ? 19.126 -40.794 -32.947 1.00 37.47 707 SER A C 1
ATOM 5719 O O . SER A 1 707 ? 19.140 -41.932 -32.477 1.00 37.47 707 SER A O 1
ATOM 5721 N N . SER A 1 708 ? 19.817 -40.430 -34.037 1.00 30.31 708 SER A N 1
ATOM 5722 C CA . SER A 1 708 ? 20.610 -41.318 -34.918 1.00 30.31 708 SER A CA 1
ATOM 5723 C C . SER A 1 708 ? 19.768 -42.382 -35.665 1.00 30.31 708 SER A C 1
ATOM 5725 O O . SER A 1 708 ? 18.670 -42.719 -35.242 1.00 30.31 708 SER A O 1
ATOM 5727 N N . GLU A 1 709 ? 20.167 -42.878 -36.840 1.00 28.84 709 GLU A N 1
ATOM 5728 C CA . GLU A 1 709 ? 21.538 -43.113 -37.319 1.00 28.84 709 GLU A CA 1
ATOM 5729 C C . GLU A 1 709 ? 21.624 -43.181 -38.867 1.00 28.84 709 GLU A C 1
ATOM 5731 O O . GLU A 1 709 ? 20.604 -43.346 -39.531 1.00 28.84 709 GLU A O 1
ATOM 5736 N N . THR A 1 710 ? 22.850 -43.143 -39.415 1.00 33.22 710 THR A N 1
ATOM 5737 C CA . THR A 1 710 ? 23.240 -43.410 -40.829 1.00 33.22 710 THR A CA 1
ATOM 5738 C C . THR A 1 710 ? 22.835 -42.383 -41.910 1.00 33.22 710 THR A C 1
ATOM 5740 O O . THR A 1 710 ? 21.711 -41.898 -41.924 1.00 33.22 710 THR A O 1
ATOM 5743 N N . THR A 1 711 ? 23.672 -42.004 -42.888 1.00 31.23 711 THR A N 1
ATOM 5744 C CA . THR A 1 711 ? 25.151 -42.025 -43.028 1.00 31.23 711 THR A CA 1
ATOM 5745 C C . THR A 1 711 ? 25.538 -41.038 -44.141 1.00 31.23 711 THR A C 1
ATOM 5747 O O . THR A 1 711 ? 24.876 -40.977 -45.172 1.00 31.23 711 THR A O 1
ATOM 5750 N N . GLU A 1 712 ? 26.614 -40.293 -43.898 1.00 30.97 712 GLU A N 1
ATOM 5751 C CA . GLU A 1 712 ? 27.720 -39.949 -44.812 1.00 30.97 712 GLU A CA 1
ATOM 5752 C C . GLU A 1 712 ? 27.626 -40.432 -46.282 1.00 30.97 712 GLU A C 1
ATOM 5754 O O . GLU A 1 712 ? 27.553 -41.634 -46.526 1.00 30.97 712 GLU A O 1
ATOM 5759 N N . ASP A 1 713 ? 27.771 -39.523 -47.264 1.00 29.08 713 ASP A N 1
ATOM 5760 C CA . ASP A 1 713 ? 29.111 -39.196 -47.804 1.00 29.08 713 ASP A CA 1
ATOM 5761 C C . ASP A 1 713 ? 29.165 -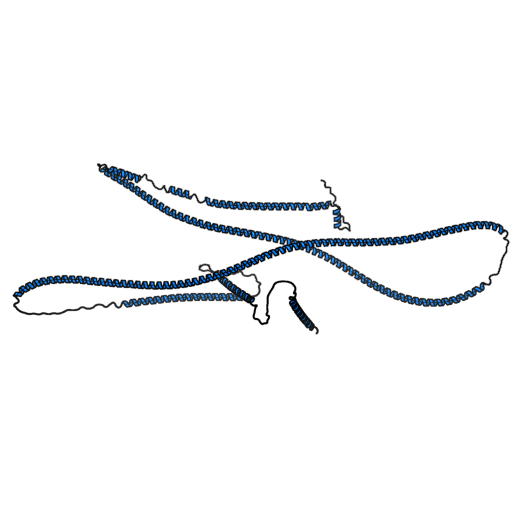37.877 -48.634 1.00 29.08 713 ASP A C 1
ATOM 5763 O O . ASP A 1 713 ? 28.192 -37.472 -49.265 1.00 29.08 713 ASP A O 1
ATOM 5767 N N . GLY A 1 714 ? 30.333 -37.222 -48.615 1.00 31.38 714 GLY A N 1
ATOM 5768 C CA . GLY A 1 714 ? 30.889 -36.259 -49.589 1.00 31.38 714 GLY A CA 1
ATOM 5769 C C . GLY A 1 714 ? 30.059 -35.124 -50.231 1.00 31.38 714 GLY A C 1
ATOM 5770 O O . GLY A 1 714 ? 29.576 -35.275 -51.349 1.00 31.38 714 GLY A O 1
ATOM 5771 N N . ILE A 1 715 ? 30.160 -33.893 -49.702 1.00 32.50 715 ILE A N 1
ATOM 5772 C CA . ILE A 1 715 ? 31.137 -32.857 -50.151 1.00 32.50 715 ILE A CA 1
ATOM 5773 C C . ILE A 1 715 ? 30.906 -31.529 -49.396 1.00 32.50 715 ILE A C 1
ATOM 5775 O O . ILE A 1 715 ? 29.782 -31.104 -49.148 1.00 32.50 715 ILE A O 1
ATOM 5779 N N . VAL A 1 716 ? 32.006 -30.873 -49.015 1.00 40.34 716 VAL A N 1
ATOM 5780 C CA . VAL A 1 716 ? 32.037 -29.633 -48.221 1.00 40.34 716 VAL A CA 1
ATOM 5781 C C . VAL A 1 716 ? 31.710 -28.399 -49.072 1.00 40.34 716 VAL A C 1
ATOM 5783 O O . VAL A 1 716 ? 32.380 -28.149 -50.070 1.00 40.34 716 VAL A O 1
ATOM 5786 N N . GLY A 1 717 ? 30.753 -27.585 -48.615 1.00 33.88 717 GLY A N 1
ATOM 5787 C CA . GLY A 1 717 ? 30.418 -26.273 -49.180 1.00 33.88 717 GLY A CA 1
ATOM 5788 C C . GLY A 1 717 ? 29.633 -25.416 -48.181 1.00 33.88 717 GLY A C 1
ATOM 5789 O O . GLY A 1 717 ? 28.450 -25.645 -47.981 1.00 33.88 717 GLY A O 1
ATOM 5790 N N . GLU A 1 718 ? 30.344 -24.497 -47.526 1.00 32.91 718 GLU A N 1
ATOM 5791 C CA . GLU A 1 718 ? 29.909 -23.391 -46.647 1.00 32.91 718 GLU A CA 1
ATOM 5792 C C . GLU A 1 718 ? 28.545 -23.460 -45.922 1.00 32.91 718 GLU A C 1
ATOM 5794 O O . GLU A 1 718 ? 27.463 -23.221 -46.452 1.00 32.91 718 GLU A O 1
ATOM 5799 N N . MET A 1 719 ? 28.657 -23.645 -44.604 1.00 47.59 719 MET A N 1
ATOM 5800 C CA . MET A 1 719 ? 27.621 -23.383 -43.610 1.00 47.59 719 MET A CA 1
ATOM 5801 C C . MET A 1 719 ? 27.417 -21.869 -43.424 1.00 47.59 719 MET A C 1
ATOM 5803 O O . MET A 1 719 ? 28.045 -21.278 -42.552 1.00 47.59 719 MET A O 1
ATOM 5807 N N . GLU A 1 720 ? 26.518 -21.256 -44.197 1.00 46.00 720 GLU A N 1
ATOM 5808 C CA . GLU A 1 720 ? 25.931 -19.938 -43.889 1.00 46.00 720 GLU A CA 1
ATOM 5809 C C . GLU A 1 720 ? 24.616 -19.727 -44.674 1.00 46.00 720 GLU A C 1
ATOM 5811 O O . GLU A 1 720 ? 24.653 -19.313 -45.826 1.00 46.00 720 GLU A O 1
ATOM 5816 N N . LEU A 1 721 ? 23.462 -20.070 -44.062 1.00 50.47 721 LEU A N 1
ATOM 5817 C CA . LEU A 1 721 ? 22.098 -19.513 -44.278 1.00 50.47 721 LEU A CA 1
ATOM 5818 C C . LEU A 1 721 ? 20.998 -20.437 -43.702 1.00 50.47 721 LEU A C 1
ATOM 5820 O O . LEU A 1 721 ? 20.553 -21.373 -44.366 1.00 50.47 721 LEU A O 1
ATOM 5824 N N . PRO A 1 722 ? 20.511 -20.158 -42.476 1.00 50.94 722 PRO A N 1
ATOM 5825 C CA . PRO A 1 722 ? 19.082 -20.352 -42.200 1.00 50.94 722 PRO A CA 1
ATOM 5826 C C . PRO A 1 722 ? 18.432 -19.248 -41.332 1.00 50.94 722 PRO A C 1
ATOM 5828 O O . PRO A 1 722 ? 17.367 -19.477 -40.767 1.00 50.94 722 PRO A O 1
ATOM 5831 N N . GLU A 1 723 ? 19.019 -18.048 -41.218 1.00 46.25 723 GLU A N 1
ATOM 5832 C CA . GLU A 1 723 ? 18.401 -16.933 -40.461 1.00 46.25 723 GLU A CA 1
ATOM 5833 C C . GLU A 1 723 ? 17.493 -16.025 -41.319 1.00 46.25 723 GLU A C 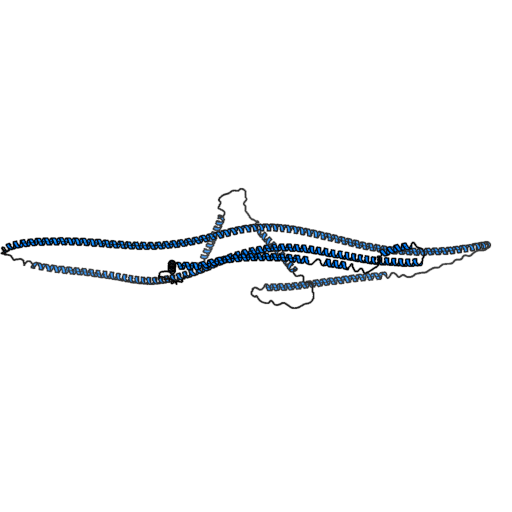1
ATOM 5835 O O . GLU A 1 723 ? 16.389 -15.683 -40.890 1.00 46.25 723 GLU A O 1
ATOM 5840 N N . LEU A 1 724 ? 17.869 -15.711 -42.569 1.00 55.94 724 LEU A N 1
ATOM 5841 C CA . LEU A 1 724 ? 17.130 -14.733 -43.394 1.00 55.94 724 LEU A CA 1
ATOM 5842 C C . LEU A 1 724 ? 15.700 -15.156 -43.787 1.00 55.94 724 LEU A C 1
ATOM 5844 O O . LEU A 1 724 ? 14.868 -14.298 -44.075 1.00 55.94 724 LEU A O 1
ATOM 5848 N N . GLN A 1 725 ? 15.378 -16.454 -43.791 1.00 53.16 725 GLN A N 1
ATOM 5849 C CA . GLN A 1 725 ? 14.037 -16.935 -44.164 1.00 53.16 725 GLN A CA 1
ATOM 5850 C C . GLN A 1 725 ? 13.044 -16.952 -42.989 1.00 53.16 725 GLN A C 1
ATOM 5852 O O . GLN A 1 725 ? 11.842 -16.805 -43.204 1.00 53.16 725 GLN A O 1
ATOM 5857 N N . ILE A 1 726 ? 13.538 -17.052 -41.750 1.00 57.09 726 ILE A N 1
ATOM 5858 C CA . ILE A 1 726 ? 12.722 -16.857 -40.541 1.00 57.09 726 ILE A CA 1
ATOM 5859 C C . ILE A 1 726 ? 12.467 -15.355 -40.339 1.00 57.09 726 ILE A C 1
ATOM 5861 O O . ILE A 1 726 ? 11.358 -14.952 -39.984 1.00 57.09 726 ILE A O 1
ATOM 5865 N N . GLU A 1 727 ? 13.463 -14.516 -40.635 1.00 55.03 727 GLU A N 1
ATOM 5866 C CA . GLU A 1 727 ? 13.345 -13.059 -40.546 1.00 55.03 727 GLU A CA 1
ATOM 5867 C C . GLU A 1 727 ? 12.380 -12.481 -41.598 1.00 55.03 727 GLU A C 1
ATOM 5869 O O . GLU A 1 727 ? 11.512 -11.683 -41.243 1.00 55.03 727 GLU A O 1
ATOM 5874 N N . ALA A 1 728 ? 12.426 -12.946 -42.854 1.00 58.12 728 ALA A N 1
ATOM 5875 C CA . ALA A 1 728 ? 11.471 -12.536 -43.891 1.00 58.12 728 ALA A CA 1
ATOM 5876 C C . ALA A 1 728 ? 10.008 -12.850 -43.509 1.00 58.12 728 ALA A C 1
ATOM 5878 O O . ALA A 1 728 ? 9.152 -11.963 -43.551 1.00 58.12 728 ALA A O 1
ATOM 5879 N N . ALA A 1 729 ? 9.731 -14.074 -43.042 1.00 56.22 729 ALA A N 1
ATOM 5880 C CA . ALA A 1 729 ? 8.398 -14.467 -42.578 1.00 56.22 729 ALA A CA 1
ATOM 5881 C C . ALA A 1 729 ? 7.943 -13.667 -41.338 1.00 56.22 729 ALA A C 1
ATOM 5883 O O . ALA A 1 729 ? 6.770 -13.308 -41.216 1.00 56.22 729 ALA A O 1
ATOM 5884 N N . GLY A 1 730 ? 8.869 -13.331 -40.430 1.00 61.66 730 GLY A N 1
ATOM 5885 C CA . GLY A 1 730 ? 8.598 -12.469 -39.277 1.00 61.66 730 GLY A CA 1
ATOM 5886 C C . GLY A 1 730 ? 8.253 -11.025 -39.664 1.00 61.66 730 GLY A C 1
ATOM 5887 O O . GLY A 1 730 ? 7.347 -10.426 -39.077 1.00 61.66 730 GLY A O 1
ATOM 5888 N N . VAL A 1 731 ? 8.926 -10.472 -40.677 1.00 69.44 731 VAL A N 1
ATOM 5889 C CA . VAL A 1 731 ? 8.667 -9.119 -41.197 1.00 69.44 731 VAL A CA 1
ATOM 5890 C C . VAL A 1 731 ? 7.327 -9.051 -41.937 1.00 69.44 731 VAL A C 1
ATOM 5892 O O . VAL A 1 731 ? 6.572 -8.100 -41.725 1.00 69.44 731 VAL A O 1
ATOM 5895 N N . GLU A 1 732 ? 6.967 -10.065 -42.727 1.00 66.25 732 GLU A N 1
ATOM 5896 C CA . GLU A 1 732 ? 5.653 -10.133 -43.383 1.00 66.25 732 GLU A CA 1
ATOM 5897 C C . GLU A 1 732 ? 4.506 -10.329 -42.378 1.00 66.25 732 GLU A C 1
ATOM 5899 O O . GLU A 1 732 ? 3.483 -9.646 -42.473 1.00 66.25 732 GLU A O 1
ATOM 5904 N N . ALA A 1 733 ? 4.689 -11.156 -41.342 1.00 69.06 733 ALA A N 1
ATOM 5905 C CA . ALA A 1 733 ? 3.720 -11.285 -40.250 1.00 69.06 733 ALA A CA 1
ATOM 5906 C C . ALA A 1 733 ? 3.543 -9.968 -39.463 1.00 69.06 733 ALA A C 1
ATOM 5908 O O . ALA A 1 733 ? 2.423 -9.603 -39.082 1.00 69.06 733 ALA A O 1
ATOM 5909 N N . LEU A 1 734 ? 4.619 -9.201 -39.254 1.00 72.50 734 LEU A N 1
ATOM 5910 C CA . LEU A 1 734 ? 4.546 -7.862 -38.658 1.00 72.50 734 LEU A CA 1
ATOM 5911 C C . LEU A 1 734 ? 3.865 -6.843 -39.584 1.00 72.50 734 LEU A C 1
ATOM 5913 O O . LEU A 1 734 ? 3.080 -6.020 -39.102 1.00 72.50 734 LEU A O 1
ATOM 5917 N N . ALA A 1 735 ? 4.087 -6.911 -40.897 1.00 74.44 735 ALA A N 1
ATOM 5918 C CA . ALA A 1 735 ? 3.390 -6.073 -41.871 1.00 74.44 735 ALA A CA 1
ATOM 5919 C C . ALA A 1 735 ? 1.881 -6.382 -41.903 1.00 74.44 735 ALA A C 1
ATOM 5921 O O . ALA A 1 735 ? 1.065 -5.465 -41.780 1.00 74.44 735 ALA A O 1
ATOM 5922 N N . ALA A 1 736 ? 1.502 -7.662 -41.961 1.00 72.88 736 ALA A N 1
ATOM 5923 C CA . ALA A 1 736 ? 0.111 -8.113 -41.952 1.00 72.88 736 ALA A CA 1
ATOM 5924 C C . ALA A 1 736 ? -0.613 -7.749 -40.644 1.00 72.88 736 ALA A C 1
ATOM 5926 O O . ALA A 1 736 ? -1.703 -7.175 -40.673 1.00 72.88 736 ALA A O 1
ATOM 5927 N N . THR A 1 737 ? 0.004 -7.986 -39.480 1.00 74.31 737 THR A N 1
ATOM 5928 C CA . THR A 1 737 ? -0.586 -7.592 -38.185 1.00 74.31 737 THR A CA 1
ATOM 5929 C C . THR A 1 737 ? -0.665 -6.074 -38.005 1.00 74.31 737 THR A C 1
ATOM 5931 O O . THR A 1 737 ? -1.583 -5.589 -37.344 1.00 74.31 737 THR A O 1
ATOM 5934 N N . THR A 1 738 ? 0.230 -5.298 -38.624 1.00 76.69 738 THR A N 1
ATOM 5935 C CA . THR A 1 738 ? 0.160 -3.826 -38.620 1.00 76.69 738 THR A CA 1
ATOM 5936 C C . THR A 1 738 ? -0.912 -3.298 -39.582 1.00 76.69 738 THR A C 1
ATOM 5938 O O . THR A 1 738 ? -1.595 -2.328 -39.251 1.00 76.69 738 THR A O 1
ATOM 5941 N N . ALA A 1 739 ? -1.139 -3.959 -40.722 1.00 76.19 739 ALA A N 1
ATOM 5942 C CA . ALA A 1 739 ? -2.252 -3.665 -41.626 1.00 76.19 739 ALA A CA 1
ATOM 5943 C C . ALA A 1 739 ? -3.614 -3.993 -40.984 1.00 76.19 739 ALA A C 1
ATOM 5945 O O . ALA A 1 739 ? -4.517 -3.156 -41.000 1.00 76.19 739 ALA A O 1
ATOM 5946 N N . LEU A 1 740 ? -3.738 -5.153 -40.328 1.00 74.81 740 LEU A N 1
ATOM 5947 C CA . LEU A 1 740 ? -4.929 -5.529 -39.557 1.00 74.81 740 LEU A CA 1
ATOM 5948 C C . LEU A 1 740 ? -5.178 -4.577 -38.380 1.00 74.81 740 LEU A C 1
ATOM 5950 O O . LEU A 1 740 ? -6.323 -4.210 -38.129 1.00 74.81 740 LEU A O 1
ATOM 5954 N N . ARG A 1 741 ? -4.123 -4.105 -37.699 1.00 79.62 741 ARG A N 1
ATOM 5955 C CA . ARG A 1 741 ? -4.237 -3.076 -36.653 1.00 79.62 741 ARG A CA 1
ATOM 5956 C C . ARG A 1 741 ? -4.735 -1.744 -37.220 1.00 79.62 741 ARG A C 1
ATOM 5958 O O . ARG A 1 741 ? -5.669 -1.184 -36.664 1.00 79.62 741 ARG A O 1
ATOM 5965 N N . LYS A 1 742 ? -4.211 -1.292 -38.368 1.00 80.38 742 LYS A N 1
ATOM 5966 C CA . LYS A 1 742 ? -4.729 -0.107 -39.079 1.00 80.38 742 LYS A CA 1
ATOM 5967 C C . LYS A 1 742 ? -6.195 -0.258 -39.493 1.00 80.38 742 LYS A C 1
ATOM 5969 O O . LYS A 1 742 ? -6.948 0.694 -39.334 1.00 80.38 742 LYS A O 1
ATOM 5974 N N . LEU A 1 743 ? -6.619 -1.428 -39.975 1.00 72.31 743 LEU A N 1
ATOM 5975 C CA . LEU A 1 743 ? -8.028 -1.692 -40.294 1.00 72.31 743 LEU A CA 1
ATOM 5976 C C . LEU A 1 743 ? -8.911 -1.718 -39.039 1.00 72.31 743 LEU A C 1
ATOM 5978 O O . LEU A 1 743 ? -10.011 -1.169 -39.062 1.00 72.31 743 LEU A O 1
ATOM 5982 N N . ALA A 1 744 ? -8.431 -2.288 -37.931 1.00 72.12 744 ALA A N 1
ATOM 5983 C CA . ALA A 1 744 ? -9.132 -2.267 -36.651 1.00 72.12 744 ALA A CA 1
ATOM 5984 C C . ALA A 1 744 ? -9.255 -0.840 -36.086 1.00 72.12 744 ALA A C 1
ATOM 5986 O O . ALA A 1 744 ? -10.326 -0.471 -35.610 1.00 72.12 744 ALA A O 1
ATOM 5987 N N . ASP A 1 745 ? -8.211 -0.016 -36.196 1.00 72.75 745 ASP A N 1
ATOM 5988 C CA . ASP A 1 745 ? -8.231 1.386 -35.768 1.00 72.75 745 ASP A CA 1
ATOM 5989 C C . ASP A 1 745 ? -9.113 2.253 -36.688 1.00 72.75 745 ASP A C 1
ATOM 5991 O O . ASP A 1 745 ? -9.942 3.009 -36.187 1.00 72.75 745 ASP A O 1
ATOM 5995 N N . MET A 1 746 ? -9.068 2.061 -38.014 1.00 73.19 746 MET A N 1
ATOM 5996 C CA . MET A 1 746 ? -10.018 2.682 -38.953 1.00 73.19 746 MET A CA 1
ATOM 5997 C C . MET A 1 746 ? -11.468 2.285 -38.650 1.00 73.19 746 MET A C 1
ATOM 5999 O O . MET A 1 746 ? -12.356 3.132 -38.680 1.00 73.19 746 MET A O 1
ATOM 6003 N N . THR A 1 747 ? -11.717 1.018 -38.309 1.00 65.56 747 THR A N 1
ATOM 6004 C CA . THR A 1 747 ? -13.045 0.532 -37.896 1.00 65.56 747 THR A CA 1
ATOM 6005 C C . THR A 1 747 ? -13.480 1.188 -36.580 1.00 65.56 747 THR A C 1
ATOM 6007 O O . THR A 1 747 ? -14.620 1.624 -36.433 1.00 65.56 747 THR A O 1
ATOM 6010 N N . LYS A 1 748 ? -12.554 1.332 -35.628 1.00 64.12 748 LYS A N 1
ATOM 6011 C CA . LYS A 1 748 ? -12.770 1.983 -34.330 1.00 64.12 748 LYS A CA 1
ATOM 6012 C C . LYS A 1 748 ? -13.027 3.485 -34.457 1.00 64.12 748 LYS A C 1
ATOM 6014 O O . LYS A 1 748 ? -13.777 4.026 -33.649 1.00 64.12 748 LYS A O 1
ATOM 6019 N N . ASP A 1 749 ? -12.463 4.144 -35.463 1.00 59.22 749 ASP A N 1
ATOM 6020 C CA . ASP A 1 749 ? -12.736 5.550 -35.768 1.00 59.22 749 ASP A CA 1
ATOM 6021 C C . ASP A 1 749 ? -14.028 5.723 -36.593 1.00 59.22 749 ASP A C 1
ATOM 6023 O O . ASP A 1 749 ? -14.789 6.656 -36.327 1.00 59.22 749 ASP A O 1
ATOM 6027 N N . PHE A 1 750 ? -14.389 4.762 -37.457 1.00 54.28 750 PHE A N 1
ATOM 6028 C CA . PHE A 1 750 ? -15.736 4.663 -38.047 1.00 54.28 750 PHE A CA 1
ATOM 6029 C C . PHE A 1 750 ? -16.829 4.597 -36.963 1.00 54.28 750 PHE A C 1
ATOM 6031 O O . PHE A 1 750 ? -17.830 5.310 -37.047 1.00 54.28 750 PHE A O 1
ATOM 6038 N N . PHE A 1 751 ? -16.613 3.829 -35.888 1.00 52.31 751 PHE A N 1
ATOM 6039 C CA . PHE A 1 751 ? -17.538 3.782 -34.746 1.00 52.31 751 PHE A CA 1
ATOM 6040 C C . PHE A 1 751 ? -17.529 5.041 -33.858 1.00 52.31 751 PHE A C 1
ATOM 6042 O O . PHE A 1 751 ? -18.500 5.270 -33.138 1.00 52.31 751 PHE A O 1
ATOM 6049 N N . LYS A 1 752 ? -16.490 5.888 -33.908 1.00 54.25 752 LYS A N 1
ATOM 6050 C CA . LYS A 1 752 ? -16.455 7.170 -33.170 1.00 54.25 752 LYS A CA 1
ATOM 6051 C C . LYS A 1 752 ? -17.093 8.333 -33.926 1.00 54.25 752 LYS A C 1
ATOM 6053 O O . LYS A 1 752 ? -17.539 9.279 -33.284 1.00 54.25 752 LYS A O 1
ATOM 6058 N N . HIS A 1 753 ? -17.159 8.268 -35.256 1.00 45.66 753 HIS A N 1
ATOM 6059 C CA . HIS A 1 753 ? -17.826 9.285 -36.078 1.00 45.66 753 HIS A CA 1
ATOM 6060 C C . HIS A 1 753 ? -19.280 8.935 -36.443 1.00 45.66 753 HIS A C 1
ATOM 6062 O O . HIS A 1 753 ? -20.019 9.799 -36.910 1.00 45.66 753 HIS A O 1
ATOM 6068 N N . GLY A 1 754 ? -19.742 7.718 -36.140 1.00 38.19 754 GLY A N 1
ATOM 6069 C CA . GLY A 1 754 ? -21.127 7.272 -36.328 1.00 38.19 754 GLY A CA 1
ATOM 6070 C C . GLY A 1 754 ? -22.147 7.827 -35.322 1.00 38.19 754 GLY A C 1
ATOM 6071 O O . GLY A 1 754 ? -22.903 7.046 -34.744 1.00 38.19 754 GLY A O 1
ATOM 6072 N N . LYS A 1 755 ? -22.186 9.149 -35.076 1.00 39.75 755 LYS A N 1
ATOM 6073 C CA . LYS A 1 755 ? -23.269 9.761 -34.276 1.00 39.75 755 LYS A CA 1
ATOM 6074 C C . LYS A 1 755 ? -23.586 11.236 -34.568 1.00 39.75 755 LYS A C 1
ATOM 6076 O O . LYS A 1 755 ? -23.715 12.028 -33.639 1.00 39.75 755 LYS A O 1
ATOM 6081 N N . ALA A 1 756 ? -23.803 11.577 -35.840 1.00 34.88 756 ALA A N 1
ATOM 6082 C CA . ALA A 1 756 ? -24.772 12.613 -36.216 1.00 34.88 756 ALA A CA 1
ATOM 6083 C C . ALA A 1 756 ? -25.233 12.480 -37.683 1.00 34.88 756 ALA A C 1
ATOM 6085 O O . ALA A 1 756 ? -24.444 12.653 -38.603 1.00 34.88 756 ALA A O 1
ATOM 6086 N N . ASP A 1 757 ? -26.545 12.280 -37.817 1.00 34.81 757 ASP A N 1
ATOM 6087 C CA . ASP A 1 757 ? -27.430 12.767 -38.886 1.00 34.81 757 ASP A CA 1
ATOM 6088 C C . ASP A 1 757 ? -27.752 11.890 -40.119 1.00 34.81 757 ASP A C 1
ATOM 6090 O O . ASP A 1 757 ? -27.114 11.938 -41.168 1.00 34.81 757 ASP A O 1
ATOM 6094 N N . SER A 1 758 ? -28.876 11.177 -40.002 1.00 35.69 758 SER A N 1
ATOM 6095 C CA . SER A 1 758 ? -29.878 11.075 -41.069 1.00 35.69 758 SER A CA 1
ATOM 6096 C C . SER A 1 758 ? -31.260 11.161 -40.409 1.00 35.69 758 SER A C 1
ATOM 6098 O O . SER A 1 758 ? -31.796 10.154 -39.942 1.00 35.69 758 SER A O 1
ATOM 6100 N N . GLY A 1 759 ? -31.751 12.389 -40.239 1.00 29.66 759 GLY A N 1
ATOM 6101 C CA . GLY A 1 759 ? -32.881 12.709 -39.369 1.00 29.66 759 GLY A CA 1
ATOM 6102 C C . GLY A 1 759 ? -34.268 12.162 -39.723 1.00 29.66 759 GLY A C 1
ATOM 6103 O O . GLY A 1 759 ? -34.468 11.437 -40.691 1.00 29.66 759 GLY A O 1
ATOM 6104 N N . ILE A 1 760 ? -35.222 12.585 -38.889 1.00 32.25 760 ILE A N 1
ATOM 6105 C CA . ILE A 1 760 ? -36.554 13.108 -39.236 1.00 32.25 760 ILE A CA 1
ATOM 6106 C C . ILE A 1 760 ? -36.988 13.973 -38.034 1.00 32.25 760 ILE A C 1
ATOM 6108 O O . ILE A 1 760 ? -37.058 13.457 -36.924 1.00 32.25 760 ILE A O 1
ATOM 6112 N N . ASP A 1 761 ? -37.179 15.274 -38.285 1.00 30.08 761 ASP A N 1
ATOM 6113 C CA . ASP A 1 761 ? -38.157 16.236 -37.725 1.00 30.08 761 ASP A CA 1
ATOM 6114 C C . ASP A 1 761 ? -38.537 16.243 -36.210 1.00 30.08 761 ASP A C 1
ATOM 6116 O O . ASP A 1 761 ? -38.636 15.222 -35.546 1.00 30.08 761 ASP A O 1
ATOM 6120 N N . LEU A 1 762 ? -38.855 17.380 -35.565 1.00 30.53 762 LEU A N 1
ATOM 6121 C CA . LEU A 1 762 ? -39.294 18.678 -36.096 1.00 30.53 762 LEU A CA 1
ATOM 6122 C C . LEU A 1 762 ? -39.004 19.844 -35.110 1.00 30.53 762 LEU A C 1
ATOM 6124 O O . LEU A 1 762 ? -39.360 19.759 -33.941 1.00 30.53 762 LEU A O 1
ATOM 6128 N N . VAL A 1 763 ? -38.458 20.955 -35.630 1.00 31.36 763 VAL A N 1
ATOM 6129 C CA . VAL A 1 763 ? -38.630 22.370 -35.189 1.00 31.36 763 VAL A CA 1
ATOM 6130 C C . VAL A 1 763 ? -38.398 22.766 -33.712 1.00 31.36 763 VAL A C 1
ATOM 6132 O O . VAL A 1 763 ? -39.223 22.510 -32.843 1.00 31.36 763 VAL A O 1
ATOM 6135 N N . ALA A 1 764 ? -37.396 23.637 -33.501 1.00 31.67 764 ALA A N 1
ATOM 6136 C CA . ALA A 1 764 ? -37.614 24.991 -32.952 1.00 31.67 764 ALA A CA 1
ATOM 6137 C C . ALA A 1 764 ? -36.399 25.927 -33.179 1.00 31.67 764 ALA A C 1
ATOM 6139 O O . ALA A 1 764 ? -35.350 25.766 -32.557 1.00 31.67 764 ALA A O 1
ATOM 6140 N N . SER A 1 765 ? -36.565 26.956 -34.018 1.00 33.38 765 SER A N 1
ATOM 6141 C CA . SER A 1 765 ? -35.844 28.239 -33.860 1.00 33.38 765 SER A CA 1
ATOM 6142 C C . SER A 1 765 ? -36.359 28.916 -32.565 1.00 33.38 765 SER A C 1
ATOM 6144 O O . SER A 1 765 ? -37.474 28.627 -32.151 1.00 33.38 765 SER A O 1
ATOM 6146 N N . GLU A 1 766 ? -35.679 29.822 -31.852 1.00 31.03 766 GLU A N 1
ATOM 6147 C CA . GLU A 1 766 ? -35.035 31.035 -32.359 1.00 31.03 766 GLU A CA 1
ATOM 6148 C C . GLU A 1 766 ? -34.300 31.823 -31.233 1.00 31.03 766 GLU A C 1
ATOM 6150 O O . GLU A 1 766 ? -34.762 31.888 -30.098 1.00 31.03 766 GLU A O 1
ATOM 6155 N N . SER A 1 767 ? -33.238 32.552 -31.601 1.00 30.22 767 SER A N 1
ATOM 6156 C CA . SER A 1 767 ? -32.775 33.838 -31.014 1.00 30.22 767 SER A CA 1
ATOM 6157 C C . SER A 1 767 ? -32.093 33.980 -29.619 1.00 30.22 767 SER A C 1
ATOM 6159 O O . SER A 1 767 ? -32.628 33.704 -28.557 1.00 30.22 767 SER A O 1
ATOM 6161 N N . GLN A 1 768 ? -30.930 34.656 -29.687 1.00 32.38 768 GLN A N 1
ATOM 6162 C CA . GLN A 1 768 ? -30.439 35.766 -28.832 1.00 32.38 768 GLN A CA 1
ATOM 6163 C C . GLN A 1 768 ? -29.838 35.568 -27.412 1.00 32.38 768 GLN A C 1
ATOM 6165 O O . GLN A 1 768 ? -30.499 35.660 -26.391 1.00 32.38 768 GLN A O 1
ATOM 6170 N N . LYS A 1 769 ? -28.491 35.605 -27.398 1.00 34.69 769 LYS A N 1
ATOM 6171 C CA . LYS A 1 769 ? -27.634 36.709 -26.872 1.00 34.69 769 LYS A CA 1
ATOM 6172 C C . LYS A 1 769 ? -27.782 37.228 -25.412 1.00 34.69 769 LYS A C 1
ATOM 6174 O O . LYS A 1 769 ? -28.761 37.873 -25.073 1.00 34.69 769 LYS A O 1
ATOM 6179 N N . ILE A 1 770 ? -26.601 37.281 -24.763 1.00 31.11 770 ILE A N 1
ATOM 6180 C CA . ILE A 1 770 ? -26.034 38.365 -23.906 1.00 31.11 770 ILE A CA 1
ATOM 6181 C C . ILE A 1 770 ? -26.106 38.257 -22.356 1.00 31.11 770 ILE A C 1
ATOM 6183 O O . ILE A 1 770 ? -27.157 38.142 -21.748 1.00 31.11 770 ILE A O 1
ATOM 6187 N N . SER A 1 771 ? -24.925 38.520 -21.766 1.00 28.06 771 SER A N 1
ATOM 6188 C CA . SER A 1 771 ? -24.604 39.072 -20.430 1.00 28.06 771 SER A CA 1
ATOM 6189 C C . SER A 1 771 ? -24.431 38.176 -19.192 1.00 28.06 771 SER A C 1
ATOM 6191 O O . SER A 1 771 ? -25.256 37.358 -18.818 1.00 28.06 771 SER A O 1
ATOM 6193 N N . LYS A 1 772 ? -23.323 38.501 -18.509 1.00 32.06 772 LYS A N 1
ATOM 6194 C CA . LYS A 1 772 ? -22.923 38.221 -17.123 1.00 32.06 772 LYS A CA 1
ATOM 6195 C C . LYS A 1 772 ? -23.954 38.604 -16.043 1.00 32.06 772 LYS A C 1
ATOM 6197 O O . LYS A 1 772 ? -24.704 39.562 -16.225 1.00 32.06 772 LYS A O 1
ATOM 6202 N N . CYS A 1 773 ? -23.684 38.010 -14.871 1.00 26.53 773 CYS A N 1
ATOM 6203 C CA . CYS A 1 773 ? -23.936 38.404 -13.470 1.00 26.53 773 CYS A CA 1
ATOM 6204 C C . CYS A 1 773 ? -25.046 37.655 -12.707 1.00 26.53 773 CYS A C 1
ATOM 6206 O O . CYS A 1 773 ? -26.188 37.576 -13.142 1.00 26.53 773 CYS A O 1
ATOM 6208 N N . ASP A 1 774 ? -24.645 37.135 -11.543 1.00 34.94 774 ASP A N 1
ATOM 6209 C CA . ASP A 1 774 ? -25.402 36.368 -10.539 1.00 34.94 774 ASP A CA 1
ATOM 6210 C C . ASP A 1 774 ? -26.401 37.236 -9.720 1.00 34.94 774 ASP A C 1
ATOM 6212 O O . ASP A 1 774 ? -26.409 38.456 -9.910 1.00 34.94 774 ASP A O 1
ATOM 6216 N N . PRO A 1 775 ? -27.140 36.712 -8.699 1.00 53.34 775 PRO A N 1
ATOM 6217 C CA . PRO A 1 775 ? -27.413 35.311 -8.305 1.00 53.34 775 PRO A CA 1
ATOM 6218 C C . PRO A 1 775 ? -28.907 34.990 -7.985 1.00 53.34 775 PRO A C 1
ATOM 6220 O O . PRO A 1 775 ? -29.729 35.885 -7.811 1.00 53.34 775 PRO A O 1
ATOM 6223 N N . LYS A 1 776 ? -29.159 33.700 -7.674 1.00 32.50 776 LYS A N 1
ATOM 6224 C CA . LYS A 1 776 ? -30.264 33.085 -6.877 1.00 32.50 776 LYS A CA 1
ATOM 6225 C C . LYS A 1 776 ? -31.425 32.399 -7.620 1.00 32.50 776 LYS A C 1
ATOM 6227 O O . LYS A 1 776 ? -32.068 32.974 -8.478 1.00 32.50 776 LYS A O 1
ATOM 6232 N N . MET A 1 777 ? -31.730 31.203 -7.091 1.00 35.72 777 MET A N 1
ATOM 6233 C CA . MET A 1 777 ? -32.951 30.388 -7.214 1.00 35.72 777 MET A CA 1
ATOM 6234 C C . MET A 1 777 ? -33.442 30.021 -8.621 1.00 35.72 777 MET A C 1
ATOM 6236 O O . MET A 1 777 ? -34.212 30.756 -9.215 1.00 35.72 777 MET A O 1
ATOM 6240 N N . GLU A 1 778 ? -33.184 28.768 -9.017 1.00 33.34 778 GLU A N 1
ATOM 6241 C CA . GLU A 1 778 ? -34.273 27.889 -9.474 1.00 33.34 778 GLU A CA 1
ATOM 6242 C C . GLU A 1 778 ? -33.913 26.398 -9.321 1.00 33.34 778 GLU A C 1
ATOM 6244 O O . GLU A 1 778 ? -33.094 25.830 -10.044 1.00 33.34 778 GLU A O 1
ATOM 6249 N N . VAL A 1 779 ? -34.534 25.750 -8.333 1.00 48.22 779 VAL A N 1
ATOM 6250 C CA . VAL A 1 779 ? -34.476 24.298 -8.116 1.00 48.22 779 VAL A CA 1
ATOM 6251 C C . VAL A 1 779 ? -35.648 23.666 -8.865 1.00 48.22 779 VAL A C 1
ATOM 6253 O O . VAL A 1 779 ? -36.656 23.415 -8.233 1.00 48.22 779 VAL A O 1
ATOM 6256 N N . HIS A 1 780 ? -35.559 23.422 -10.180 1.00 49.12 780 HIS A N 1
ATOM 6257 C CA . HIS A 1 780 ? -36.566 22.631 -10.928 1.00 49.12 780 HIS A CA 1
ATOM 6258 C C . HIS A 1 780 ? -36.036 22.104 -12.283 1.00 49.12 780 HIS A C 1
ATOM 6260 O O . HIS A 1 780 ? -36.511 22.489 -13.343 1.00 49.12 780 HIS A O 1
ATOM 6266 N N . LYS A 1 781 ? -35.030 21.210 -12.263 1.00 48.88 781 LYS A N 1
ATOM 6267 C CA . LYS A 1 781 ? -34.668 20.348 -13.427 1.00 48.88 781 LYS A CA 1
ATOM 6268 C C . LYS A 1 781 ? -34.299 18.898 -13.079 1.00 48.88 781 LYS A C 1
ATOM 6270 O O . LYS A 1 781 ? -34.067 18.090 -13.970 1.00 48.88 781 LYS A O 1
ATOM 6275 N N . LYS A 1 782 ? -34.231 18.548 -11.788 1.00 46.81 782 LYS A N 1
ATOM 6276 C CA . LYS A 1 782 ? -33.987 17.168 -11.318 1.00 46.81 782 LYS A CA 1
ATOM 6277 C C . LYS A 1 782 ? -35.272 16.432 -10.926 1.00 46.81 782 LYS A C 1
ATOM 6279 O O . LYS A 1 782 ? -35.251 15.214 -10.807 1.00 46.81 782 LYS A O 1
ATOM 6284 N N . THR A 1 783 ? -36.365 17.164 -10.727 1.00 46.34 783 THR A N 1
ATOM 6285 C CA . THR A 1 783 ? -37.655 16.639 -10.273 1.00 46.34 783 THR A CA 1
ATOM 6286 C C . THR A 1 783 ? -38.420 15.904 -11.370 1.00 46.34 783 THR A C 1
ATOM 6288 O O . THR A 1 783 ? -39.049 14.905 -11.055 1.00 46.34 783 THR A O 1
ATOM 6291 N N . ASP A 1 784 ? -38.292 16.287 -12.644 1.00 56.88 784 ASP A N 1
ATOM 6292 C CA . ASP A 1 784 ? -38.974 15.582 -13.745 1.00 56.88 784 ASP A CA 1
ATOM 6293 C C . ASP A 1 784 ? -38.407 14.175 -13.987 1.00 56.88 784 ASP A C 1
ATOM 6295 O O . ASP A 1 784 ? -39.159 13.231 -14.197 1.00 56.88 784 ASP A O 1
ATOM 6299 N N . VAL A 1 785 ? -37.084 13.999 -13.871 1.00 59.41 785 VAL A N 1
ATOM 6300 C CA . VAL A 1 785 ? -36.441 12.673 -13.984 1.00 59.41 785 VAL A CA 1
ATOM 6301 C C . VAL A 1 785 ? -36.837 11.762 -12.815 1.00 59.41 785 VAL A C 1
ATOM 6303 O O . VAL A 1 785 ? -36.971 10.555 -12.993 1.00 59.41 785 VAL A O 1
ATOM 6306 N N . ILE A 1 786 ? -37.055 12.335 -11.625 1.00 59.00 786 ILE A N 1
ATOM 6307 C CA . ILE A 1 786 ? -37.530 11.594 -10.449 1.00 59.00 786 ILE A CA 1
ATOM 6308 C C . ILE A 1 786 ? -39.018 11.255 -10.595 1.00 59.00 786 ILE A C 1
ATOM 6310 O O . ILE A 1 786 ? -39.381 10.111 -10.363 1.00 59.00 786 ILE A O 1
ATOM 6314 N N . LEU A 1 787 ? -39.859 12.184 -11.060 1.00 67.69 787 LEU A N 1
ATOM 6315 C CA . LEU A 1 787 ? -41.280 11.933 -11.322 1.00 67.69 787 LEU A CA 1
ATOM 6316 C C . LEU A 1 787 ? -41.499 10.870 -12.405 1.00 67.69 787 LEU A C 1
ATOM 6318 O O . LEU A 1 787 ? -42.410 10.055 -12.278 1.00 67.69 787 LEU A O 1
ATOM 6322 N N . GLU A 1 788 ? -40.680 10.845 -13.457 1.00 67.50 788 GLU A N 1
ATOM 6323 C CA . GLU A 1 788 ? -40.789 9.808 -14.489 1.00 67.50 788 GLU A CA 1
ATOM 6324 C C . GLU A 1 788 ? -40.292 8.446 -13.978 1.00 67.50 788 GLU A C 1
ATOM 6326 O O . GLU A 1 788 ? -40.918 7.423 -14.254 1.00 67.50 788 GLU A O 1
ATOM 6331 N N . ALA A 1 789 ? -39.249 8.424 -13.138 1.00 63.66 789 ALA A N 1
ATOM 6332 C CA . ALA A 1 789 ? -38.827 7.213 -12.433 1.00 63.66 789 ALA A CA 1
ATOM 6333 C C . ALA A 1 789 ? -39.888 6.715 -11.430 1.00 63.66 789 ALA A C 1
ATOM 6335 O O . ALA A 1 789 ? -40.139 5.516 -11.360 1.00 63.66 789 ALA A O 1
ATOM 6336 N N . GLU A 1 790 ? -40.558 7.606 -10.693 1.00 71.75 790 GLU A N 1
ATOM 6337 C CA . GLU A 1 790 ? -41.651 7.259 -9.775 1.00 71.75 790 GLU A CA 1
ATOM 6338 C C . GLU A 1 790 ? -42.869 6.702 -10.523 1.00 71.75 790 GLU A C 1
ATOM 6340 O O . GLU A 1 790 ? -43.417 5.681 -10.109 1.00 71.75 790 GLU A O 1
ATOM 6345 N N . LYS A 1 791 ? -43.266 7.298 -11.658 1.00 77.38 791 LYS A N 1
ATOM 6346 C CA . LYS A 1 791 ? -44.330 6.747 -12.522 1.00 77.38 791 LYS A CA 1
ATOM 6347 C C . LYS A 1 791 ? -43.986 5.350 -13.030 1.00 77.38 791 LYS A C 1
ATOM 6349 O O . LYS A 1 791 ? -44.855 4.477 -13.032 1.00 77.38 791 LYS A O 1
ATOM 6354 N N . GLU A 1 792 ? -42.743 5.127 -13.449 1.00 69.25 792 GLU A N 1
ATOM 6355 C CA . GLU A 1 792 ? -42.324 3.829 -13.978 1.00 69.25 792 GLU A CA 1
ATOM 6356 C C . GLU A 1 792 ? -42.195 2.775 -12.863 1.00 69.25 792 GLU A C 1
ATOM 6358 O O . GLU A 1 792 ? -42.622 1.637 -13.041 1.00 69.25 792 GLU A O 1
ATOM 6363 N N . ILE A 1 793 ? -41.757 3.162 -11.658 1.00 77.62 793 ILE A N 1
ATOM 6364 C CA . ILE A 1 793 ? -41.821 2.314 -10.456 1.00 77.62 793 ILE A CA 1
ATOM 6365 C C . ILE A 1 793 ? -43.278 1.962 -10.113 1.00 77.62 793 ILE A C 1
ATOM 6367 O O . ILE A 1 793 ? -43.575 0.799 -9.846 1.00 77.62 793 ILE A O 1
ATOM 6371 N N . VAL A 1 794 ? -44.215 2.916 -10.173 1.00 82.25 794 VAL A N 1
ATOM 6372 C CA . VAL A 1 794 ? -45.650 2.658 -9.936 1.00 82.25 794 VAL A CA 1
ATOM 6373 C C . VAL A 1 794 ? -46.250 1.737 -11.007 1.00 82.25 794 VAL A C 1
ATOM 6375 O O . VAL A 1 794 ? -47.059 0.866 -10.673 1.00 82.25 794 VAL A O 1
ATOM 6378 N N . ARG A 1 795 ? -45.826 1.847 -12.275 1.00 78.62 795 ARG A N 1
ATOM 6379 C CA . ARG A 1 795 ? -46.171 0.874 -13.327 1.00 78.62 795 ARG A CA 1
ATOM 6380 C C . ARG A 1 795 ? -45.629 -0.516 -13.024 1.00 78.62 795 ARG A C 1
ATOM 6382 O O . ARG A 1 795 ? -46.400 -1.470 -13.066 1.00 78.62 795 ARG A O 1
ATOM 6389 N N . LEU A 1 796 ? -44.349 -0.635 -12.671 1.00 75.00 796 LEU A N 1
ATOM 6390 C CA . LEU A 1 796 ? -43.717 -1.914 -12.338 1.00 75.00 796 LEU A CA 1
ATOM 6391 C C . LEU A 1 796 ? -44.369 -2.573 -11.115 1.00 75.00 796 LEU A C 1
ATOM 6393 O O . LEU A 1 796 ? -44.627 -3.775 -11.141 1.00 75.00 796 LEU A O 1
ATOM 6397 N N . PHE A 1 797 ? -44.727 -1.807 -10.081 1.00 75.62 797 PHE A N 1
ATOM 6398 C CA . PHE A 1 797 ? -45.497 -2.317 -8.941 1.00 75.62 797 PHE A CA 1
ATOM 6399 C C . PHE A 1 797 ? -46.923 -2.729 -9.322 1.00 75.62 797 PHE A C 1
ATOM 6401 O O . PHE A 1 797 ? -47.420 -3.726 -8.801 1.00 75.62 797 PHE A O 1
ATOM 6408 N N . SER A 1 798 ? -47.576 -2.012 -10.241 1.00 76.81 798 SER A N 1
ATOM 6409 C CA . SER A 1 798 ? -48.905 -2.390 -10.744 1.00 76.81 798 SER A CA 1
ATOM 6410 C C . SER A 1 798 ? -48.847 -3.696 -11.543 1.00 76.81 798 SER A C 1
ATOM 6412 O O . SER A 1 798 ? -49.657 -4.586 -11.300 1.00 76.81 798 SER A O 1
ATOM 6414 N N . LEU A 1 799 ? -47.843 -3.850 -12.413 1.00 73.94 799 LEU A N 1
ATOM 6415 C CA . LEU A 1 799 ? -47.593 -5.070 -13.184 1.00 73.94 799 LEU A CA 1
ATOM 6416 C C . LEU A 1 799 ? -47.237 -6.255 -12.269 1.00 73.94 799 LEU A C 1
ATOM 6418 O O . LEU A 1 799 ? -47.780 -7.343 -12.419 1.00 73.94 799 LEU A O 1
ATOM 6422 N N . THR A 1 800 ? -46.388 -6.025 -11.263 1.00 75.06 800 THR A N 1
ATOM 6423 C CA . THR A 1 800 ? -46.021 -7.039 -10.259 1.00 75.06 800 THR A CA 1
ATOM 6424 C C . THR A 1 800 ? -47.238 -7.469 -9.443 1.00 75.06 800 THR A C 1
ATOM 6426 O O . THR A 1 800 ? -47.437 -8.656 -9.211 1.00 75.06 800 THR A O 1
ATOM 6429 N N . LYS A 1 801 ? -48.097 -6.522 -9.042 1.00 73.31 801 LYS A N 1
ATOM 6430 C CA . LYS A 1 801 ? -49.351 -6.832 -8.347 1.00 73.31 801 LYS A CA 1
ATOM 6431 C C . LYS A 1 801 ? -50.305 -7.635 -9.233 1.00 73.31 801 LYS A C 1
ATOM 6433 O O . LYS A 1 801 ? -50.953 -8.533 -8.713 1.00 73.31 801 LYS A O 1
ATOM 6438 N N . GLN A 1 802 ? -50.361 -7.336 -10.531 1.00 69.62 802 GLN A N 1
ATOM 6439 C CA . GLN A 1 802 ? -51.192 -8.050 -11.499 1.00 69.62 802 GLN A CA 1
ATOM 6440 C C . GLN A 1 802 ? -50.732 -9.508 -11.680 1.00 69.62 802 GLN A C 1
ATOM 6442 O O . GLN A 1 802 ? -51.555 -10.411 -11.575 1.00 69.62 802 GLN A O 1
ATOM 6447 N N . ILE A 1 803 ? -49.420 -9.742 -11.812 1.00 66.56 803 ILE A N 1
ATOM 6448 C CA . ILE A 1 803 ? -48.824 -11.092 -11.844 1.00 66.56 803 ILE A CA 1
ATOM 6449 C C . ILE A 1 803 ? -49.139 -11.856 -10.547 1.00 66.56 803 ILE A C 1
ATOM 6451 O O . ILE A 1 803 ? -49.636 -12.975 -10.596 1.00 66.56 803 ILE A O 1
ATOM 6455 N N . VAL A 1 804 ? -48.938 -11.229 -9.381 1.00 66.88 804 VAL A N 1
ATOM 6456 C CA . VAL A 1 804 ? -49.237 -11.858 -8.082 1.00 66.88 804 VAL A CA 1
ATOM 6457 C C . VAL A 1 804 ? -50.724 -12.208 -7.938 1.00 66.88 804 VAL A C 1
ATOM 6459 O O . VAL A 1 804 ? -51.034 -13.240 -7.342 1.00 66.88 804 VAL A O 1
ATOM 6462 N N . THR A 1 805 ? -51.648 -11.400 -8.477 1.00 61.72 805 THR A N 1
ATOM 6463 C CA . THR A 1 805 ? -53.087 -11.722 -8.463 1.00 61.72 805 THR A CA 1
ATOM 6464 C C . THR A 1 805 ? -53.481 -12.812 -9.456 1.00 61.72 805 THR A C 1
ATOM 6466 O O . THR A 1 805 ? -54.331 -13.630 -9.113 1.00 61.72 805 THR A O 1
ATOM 6469 N N . ASP A 1 806 ? -52.857 -12.878 -10.634 1.00 53.69 806 ASP A N 1
ATOM 6470 C CA . ASP A 1 806 ? -53.124 -13.947 -11.606 1.00 53.69 806 ASP A CA 1
ATOM 6471 C C . ASP A 1 806 ? -52.620 -15.310 -11.077 1.00 53.69 806 ASP A C 1
ATOM 6473 O O . ASP A 1 806 ? -53.322 -16.318 -11.184 1.00 53.69 806 ASP A O 1
ATOM 6477 N N . ASP A 1 807 ? -51.481 -15.333 -10.371 1.00 52.47 807 ASP A N 1
ATOM 6478 C CA . ASP A 1 807 ? -50.966 -16.532 -9.686 1.00 52.47 807 ASP A CA 1
ATOM 6479 C C . ASP A 1 807 ? -51.816 -16.963 -8.467 1.00 52.47 807 ASP A C 1
ATOM 6481 O O . ASP A 1 807 ? -51.791 -18.137 -8.080 1.00 52.47 807 ASP A O 1
ATOM 6485 N N . THR A 1 808 ? -52.609 -16.061 -7.862 1.00 49.16 808 THR A N 1
ATOM 6486 C CA . THR A 1 808 ? -53.522 -16.432 -6.755 1.00 49.16 808 THR A CA 1
ATOM 6487 C C . THR A 1 808 ? -54.878 -16.973 -7.210 1.00 49.16 808 THR A C 1
ATOM 6489 O O . THR A 1 808 ? -55.600 -17.529 -6.384 1.00 49.16 808 THR A O 1
ATOM 6492 N N . ILE A 1 809 ? -55.239 -16.844 -8.491 1.00 50.75 809 ILE A N 1
ATOM 6493 C CA . ILE A 1 809 ? -56.536 -17.312 -9.015 1.00 50.75 809 ILE A CA 1
ATOM 6494 C C . ILE A 1 809 ? -56.467 -18.771 -9.513 1.00 50.75 809 ILE A C 1
ATOM 6496 O O . ILE A 1 809 ? -57.484 -19.456 -9.526 1.00 50.75 809 ILE A O 1
ATOM 6500 N N . ASN A 1 810 ? -55.273 -19.293 -9.817 1.00 48.34 810 ASN A N 1
ATOM 6501 C CA . ASN A 1 810 ? -55.075 -20.659 -10.335 1.00 48.34 810 ASN A CA 1
ATOM 6502 C C . ASN A 1 810 ? -54.841 -21.752 -9.263 1.00 48.34 810 ASN A C 1
ATOM 6504 O O . ASN A 1 810 ? -54.475 -22.868 -9.614 1.00 48.34 810 ASN A O 1
ATOM 6508 N N . ASN A 1 811 ? -55.032 -21.465 -7.968 1.00 45.97 811 ASN A N 1
ATOM 6509 C CA . ASN A 1 811 ? -54.794 -22.416 -6.860 1.00 45.97 811 ASN A CA 1
ATOM 6510 C C . ASN A 1 811 ? -56.029 -22.614 -5.952 1.00 45.97 811 ASN A C 1
ATOM 6512 O O . ASN A 1 811 ? -55.908 -22.720 -4.732 1.00 45.97 811 ASN A O 1
ATOM 6516 N N . LEU A 1 812 ? -57.230 -22.631 -6.539 1.00 47.34 812 LEU A N 1
ATOM 6517 C CA . LEU A 1 812 ? -58.500 -22.849 -5.830 1.00 47.34 812 LEU A CA 1
ATOM 6518 C C . LEU A 1 812 ? -59.427 -23.830 -6.575 1.00 47.34 812 LEU A C 1
ATOM 6520 O O . LEU A 1 812 ? -60.616 -23.567 -6.736 1.00 47.34 812 LEU A O 1
ATOM 6524 N N . GLU A 1 813 ? -58.886 -24.972 -7.013 1.00 43.81 813 GLU A N 1
ATOM 6525 C CA . GLU A 1 813 ? -59.695 -26.113 -7.474 1.00 43.81 813 GLU A CA 1
ATOM 6526 C C . GLU A 1 813 ? -58.961 -27.469 -7.313 1.00 43.81 813 GLU A C 1
ATOM 6528 O O . GLU A 1 813 ? -58.612 -28.119 -8.293 1.00 43.81 813 GLU A O 1
ATOM 6533 N N . GLU A 1 814 ? -58.722 -27.892 -6.059 1.00 38.25 814 GLU A N 1
ATOM 6534 C CA . GLU A 1 814 ? -58.608 -29.310 -5.633 1.00 38.25 814 GLU A CA 1
ATOM 6535 C C . GLU A 1 814 ? -58.894 -29.470 -4.123 1.00 38.25 814 GLU A C 1
ATOM 6537 O O . GLU A 1 814 ? -58.366 -28.656 -3.328 1.00 38.25 814 GLU A O 1
#

pLDDT: mean 76.32, std 21.36, range [26.53, 98.0]

Organism: Aegilops tauschii (NCBI:txid37682)

Foldseek 3Di:
DDDDPDDDDDQDADPPHDPVRSVVVVCVVCVVVVVVVVCVPPVVVVVVVVVVVVVVVVVVVVVVVVVVVVVVVVVVVVVVVVVCVVVVVPPDDDDPVVVVVVVVVVVVVPPPDDDPQPALVVLVVVLVVLVVVVVPDDDDVVVVVVSVVVSVVSVVSSVVNVVVVVVVVVVVVVVVVVVVVVVVVVVVVVVVVVVVVVVVVVVVVVVVVVVVVVVVVVVVVVVVVVVVVVVVVVVVVVVVVVVVVVVVVVVVVVVVVVVVVVVVVVVVVVVVVVVVVVVVVVVVVVVVVVVVVVVVVVVVVVVVVVVVVVVVVVVVVVVVVVVVVVVVVVVVVVVVVVVVVVVVPPPDDDDDDDDDDCVVVVVVVVVVVVVVVVVVVVVVVVVVVVVVVVVVVVVVVVVVVVVVVVVVVVVVVVVVVVVVVVVVVVVVVVVVVVVVVVVVVVVVVVVVVVVVVVVVVVVVVVVVVVVVVVVVVVVVVVVVVVVVVVVVVVVVVVVVVVVVVVVVVVVVVVVVVVVVVVVVVVVVVVVVVVVVVVVVVVVVVVVVVVVVVVVVVVVVVVVVVVVVVVVVVVVVVVVVVVVVVVVVVVVVVVVVVVVVVVVVVVVVVVPPDDDDDDDDDDDDDDDDDDDDDDDPPVPVVVVVVVVVVVVVVVVVVVVVVVVVVVVVVVVVVVVVVVVVVVVVVVVVVVVVVVVVPDDDDDDDDDDPDDDDDDDDDDDDDDDDDDPVVVVVVVVVVVVVVVVVVVVVVVVVVVVVPPDDDDDDDDDDDDDDDDDDDDDDDDDPDVVVVVVVVVVVVVVVVVVVVVVVVVVVVPPPDD

Solvent-accessible surface area (backbone atoms only — not comparable to full-atom values): 47267 Å² total; per-residue (Å²): 135,85,86,75,81,73,76,80,84,77,90,77,75,52,100,90,51,52,74,68,55,46,48,52,48,48,51,70,78,43,50,72,57,59,53,52,52,52,52,63,62,51,54,59,57,56,53,51,56,58,52,51,56,54,50,51,57,50,49,57,52,50,54,54,52,52,54,51,51,52,52,52,52,52,54,49,49,53,52,49,53,56,51,52,58,55,52,64,62,73,75,75,82,76,70,65,63,64,60,46,52,56,50,51,59,65,56,73,69,68,80,69,79,87,72,103,61,79,51,43,66,57,45,49,53,49,48,52,55,52,53,60,61,61,78,77,67,93,88,55,76,72,58,54,54,54,49,50,54,48,50,50,51,50,49,53,49,26,50,50,50,48,55,48,50,49,51,52,46,56,50,48,51,48,51,52,50,53,47,49,52,52,48,54,51,54,47,52,57,47,55,53,48,51,52,51,48,52,54,51,48,54,50,49,52,50,51,50,54,49,50,57,45,54,53,52,55,47,53,51,50,52,52,51,52,53,53,51,50,54,51,49,59,47,49,53,52,50,50,53,51,51,52,52,52,49,54,52,50,51,55,50,52,54,49,53,51,52,51,52,50,52,52,50,54,52,49,50,50,51,56,49,50,51,54,51,52,53,52,52,48,54,54,49,53,53,51,48,58,50,51,54,50,52,52,52,52,50,55,50,51,51,54,51,51,53,53,52,50,50,55,50,52,53,53,47,51,60,48,51,54,53,46,54,56,52,50,60,55,51,54,59,56,55,62,65,56,60,64,70,61,61,75,72,66,80,83,76,87,88,88,88,85,92,88,90,82,62,73,72,59,51,59,62,48,48,57,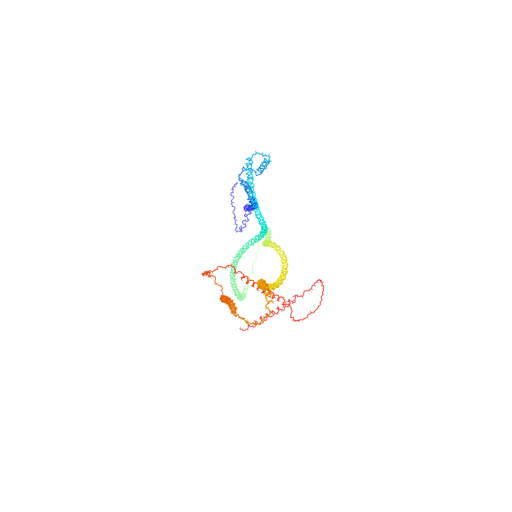54,44,56,54,52,52,50,55,46,52,52,51,48,53,49,50,51,50,50,52,51,52,50,48,54,50,52,55,50,49,52,51,51,52,51,51,51,49,56,49,50,55,49,49,52,51,50,52,51,53,52,50,54,50,51,51,52,51,51,50,53,51,51,53,53,49,53,50,50,53,52,52,53,52,49,54,52,50,52,53,50,51,52,54,52,49,54,49,50,53,52,50,52,60,46,53,53,51,52,49,54,52,49,51,52,52,51,53,50,51,56,48,52,52,53,50,47,54,51,50,50,59,51,46,53,54,50,52,53,51,47,54,53,51,52,51,54,50,51,53,52,50,49,54,52,50,54,50,47,54,50,50,55,53,49,52,51,56,48,54,52,50,53,48,54,48,50,52,53,50,52,52,48,51,50,55,50,50,53,52,51,53,52,49,52,51,51,48,54,52,50,51,53,49,51,52,54,50,49,58,47,48,57,49,50,53,49,47,54,51,50,50,54,50,50,50,51,49,47,53,52,47,55,53,45,46,57,50,47,53,56,46,46,61,64,39,66,80,57,72,86,67,86,88,92,87,88,89,89,88,85,89,90,83,90,89,84,90,86,88,89,85,81,82,71,70,71,63,61,61,61,54,58,52,56,54,51,56,52,53,52,54,50,50,58,49,55,50,53,60,47,54,55,46,54,52,48,55,54,50,53,52,51,52,51,52,50,55,51,50,49,54,52,47,60,46,52,56,47,55,51,51,66,66,68,75,67,90,82,94,86,80,87,86,83,82,99,76,84,78,86,81,90,78,91,81,90,82,93,78,81,97,81,86,82,59,70,68,57,50,50,54,51,51,51,52,50,49,52,54,50,51,51,46,51,51,52,50,53,50,54,47,52,65,70,65,72,81,81,87,85,85,79,87,80,89,81,86,82,88,84,89,88,84,89,84,86,87,86,87,84,96,80,79,67,58,63,64,47,51,54,50,50,52,51,49,52,48,52,52,50,52,51,50,50,52,55,52,57,66,62,65,78,74,79,86,132

Mean predicted aligned error: 25.58 Å

Secondary structure (DSSP, 8-state):
-----PPPPPP---TT--HHHHHHHHHHH-HHHHHHHHHHHHHHHHHHHHHHHHHHHHHHHHHHHHHHHHHHHHHHHHHHHHHHHHHHHHTSSSSHHHHHHHHHHHHTTS---------HHHHHHHHHHHHHHHTT--S-HHHHHHHHHHHHHHHHHHHHHHHHHHHHHHHHHHHHHHHHHHHHHHHHHHHHHHHHHHHHHHHHHHHHHHHHHHHHHHHHHHHHHHHHHHHHHHHHHHHHHHHHHHHHHHHHHHHHHHHHHHHHHHHHHHHHHHHHHHHHHHHHHHHHHHHHHHHHHHHHHHHHHHHHHHHHHHHHHHHHHHHHHHHHHHHHHHHHHHHHHHTTSTT----------GGGHHHHHHHHHHHHHHHHHHHHHHHHHHHHHHHHHHHHHHHHHHHHHHHHHHHHHHHHHHHHHHHHHHHHHHHHHHHHHHHHHHHHHHHHHHHHHHHHHHHHHHHHHHHHHHHHHHHHHHHHHHHHHHHHHHHHHHHHHHHHHHHHHHHHHHHHHHHHHHHHHHHHHHHHHHHHHHHHHHHHHHHHHHHHHHHHHHHHHHHHHHHHHHHHHHHHHHHHHHHHHHHHHHHHHHHHHHHHHHHHHHHHTT-SS---------------------SSHHHHHHHHHHHHHHHHHHHHHHHHHHHHHHHHHHHHHHHHHHHHHHHHHHHHHHHHHHHHS----------------------------SSHHHHHHHHHHHHHHHHHHHHHHHHHHHHHH--S------------------------SSHHHHHHHHHHHHHHHHHHHHHHHHHHHSS---

Sequence (814 aa):
MPTTKKKRPTVVVTPDESDEAAMARFAREHPEYVQAEQEFYWKPRRRRRRSILKNVDHVYKNVNQEFAKIVEQVMFRQKLSFMVASQTQHLKYAPRLIKSVIKGIRSNITDGDNGTTEPARELLERLFAKTQSLDTGASHDSELSVSIEVLKSEFEGALSILRNKERDLRSAEKRVSDDRIRLSKTKQDLDQREEAIRKAYVRQQGIEKALKKASRDLALRVKQISNLKLQVEGQDRTIASSQALLSQKVIEVENLKRDMFKKNEEADLVRSEIRSKEQQLLTANKAIAQQEATVRELQSEIKRKTIDIARSNESRKTNEEKLKVAEQELEKQSLGWLAAQQELKELAQLAFKDTDDIKGIITDFKRVRSLLDAVRCELISSKDAFASSRRQIEDQAVQLQKQALELEDQQVLLMSYTHDLEAAQLEIQGKTQELKYAQSRCHELESQLLQEMEKVESLETELTKERQSLDHRTEEVGFLQKELVRKENECTKSQELVKVKEFELLEARQEVQDMKLKVESIQLAVQEKDSELSDTQSRLTEVSSEIVELQQLLNSKKDQLVQARTELHDKEQHIETLESELDSIRFRCSQAESMVQRMAELTGDLASSVKAGEMDIYTLLDDEISSTGTALESNLHKHNQLEADIEMLRECLRHKDMDLRAAHEALDAKDQELKAVLKKWDVKERELRELEELPDPSATNELAVFSSETTEDGIVGEMELPELQIEAAGVEALAATTALRKLADMTKDFFKHGKADSGIDLVASESQKISKCDPKMEVHKKTDVILEAEKEIVRLFSLTKQIVTDDTINNLEE

Radius of gyration: 90.47 Å; Cα contacts (8 Å, |Δi|>4): 31; chains: 1; bounding box: 231×82×322 Å